Protein AF-A0A507BU50-F1 (afdb_monomer)

Organism: NCBI:txid1806994

pLDDT: mean 70.25, std 30.17, range [22.48, 98.94]

Foldseek 3Di:
DPFDALFDPVQLVVLLVLLLLQLDALEHEAEAAFDLVRVCVVLVVLPHDSDLVLSLVLLCLQLVFPQLLLSSLGSAYEYEPSLLQDDDPVRHRSLVSCVVSNHAYEYEQWLFWDADPPDPRATATDGLVCSLVVLLVSVVSRHQAYEYAHEWEDDVCPPPPVSLQRNLQVLLSNQSSNSNNRHAYANHDEYALADAFALVSLLVNLLSSLQSNVVNNVVSRYQQSSYEYAYAQRGHHPNHPDDDDLLRSLVSRQVSCVNRPDLSHAAYAYECRQAWLLSSLSNLLSNLVDPDDSYQYAHHYHCSLPVVLCVQPSSPPVSSNVSSVSNSLSSSSRSCSSNSRRDSPRPPPTRDGRHDPPDIRDNDPPDPPPPPPDDDDDDDDDDDDDDDDVVVVVVVVVVVVVVVPDPVVVVVVVVVVVVVPPDDDDDDDDDDDDDDDDDDDDDDDDDDDDDDDDDDDDDDDDDDDDDDDDDDDDDDDDDDDDDDDDDDDDDDDDDDDDDDDDDDDDDDDDDDDDDDDDDDDDDDDDDDDDDDDDDDDDDDDDDDDDDDDDDDDDDDDDDPLQQAFDWDDDPLQVVLQVVQCWDDLPFWTKHKHKTKTFLPDDPSLCPLLVVLVVVLVVPPDDDDDDDDDDDDDDDDDDDDDDDDDDDDDDDDDDDDDPAQQLGHSNDSSSSSVVSNVQSHVCHVPVPDRCSPPDSVQKHWDPACVVVLVVVLCVPPVSRPDPPPVVCVPSSVSVVVSVCVRANQVQWGKMWGHDDLVRDPVSDDFWPDKTWMWTARPVRSMIMIMIMIIGGPPDDDDPPSCVVVDDDDDDDDDDDDDDDDDDDPVVVVVPPDDDPDDDDDDD

Sequence (842 aa):
MPIPSAAPEKFKKELAETAKAIVAPGKGILAADESTGTIGKRFAPIKLENVEENRRAYRELLFTAGPGELPNYLGGVILFEETLFQKTESGKPFADLLREQGIIVGIKVDKGTVDLPGTDGETTTQGLDGLAERCAKYYAAGARFAKWRSVLKISNGCPSQLAMDENANVLARYAAICQQNGLVPIVEPEILMDGDHDLDRAVEATTSVLAACYKKLADHHIYLEGSLLKPNMVCPGQDCKIKYTPQDIAHATVTVLRRTVPAAVPGVTFLSGGQSEEEATLHLNAINTMPGRPWSLTFSYGRALQATVLKVWAGKKENVAAAQAALLVRAKANSEAQLGKYAGSAAGSGTESLYVKDYKSDHTPETCSPLTLQLPSKSESTTTFTTNQEHCLNNLAFLEKTVRKYPLAQRTLYNIKREEKSTIIQPALDLYSFPSDHSIRKPSVFFSSQPRHQKTLATSTTHFTTLHYPMQSSFNQQQQIPNTTLINQPQQPPKNPSRNIPNESSLTRTSPSRLKRGSLIFVYIQNLILFDTSSPSTYKLRPPPTNLTTTTTTTNTYHHIIAKMKYLEVDSLEELNTALSCVDTGDSRVFGRIEAYSCKNTYDDKKLKHRIESKFNGASQSPENEDEGGAVLGSSYNTSYGPTMDAAIATSVPSLVVGSPFGPLSQATSRKTLFYLLATLNAAFPDYDFTDVKPEYFNKIPAISFVTSKVNSLLFDNTGNDDNTFAKTVGNKIWTAIDEVVKTNECDIYSFNPDSDIEPDAEEGNLWSFYYFFFNRRLKRMIFFSCRAVSFLAPLQPGEDDMLVDDDMEFLDEEDSQVLPSSAAERFRFEYGEFSNMRVEV

Radius of gyration: 38.9 Å; Cα contacts (8 Å, |Δi|>4): 1110; chains: 1; bounding box: 124×115×110 Å

Nearest PDB structures (foldseek):
  7efs-assembly1_D  TM=9.856E-01  e=3.758E-43  Artemisia sieversiana
  1fba-assembly1_D  TM=9.767E-01  e=1.102E-42  Drosophila melanogaster
  4tr9-assembly1_B  TM=9.755E-01  e=4.309E-41  Plasmodium falciparum 3D7
  5ky6-assembly1_D  TM=9.871E-01  e=1.536E-40  Homo sapiens
  5ky6-assembly1_A  TM=9.864E-01  e=1.140E-39  Homo sapiens

InterPro domains:
  IPR000741 Fructose-bisphosphate aldolase, class-I [PF00274] (14-360)
  IPR000741 Fructose-bisphosphate aldolase, class-I [PTHR11627] (13-360)
  IPR013785 Aldolase-type TIM barrel [G3DSA:3.20.20.70] (1-360)
  IPR015257 Repressor of RNA polymerase III transcription Maf1 [PF09174] (591-786)
  IPR029768 Fructose-bisphosphate aldolase class-I active site [PS00158] (222-232)
  IPR038564 Repressor of RNA polymerase III transcription Maf1 superfamily [G3DSA:3.40.1000.50] (559-615)
  IPR038564 Repressor of RNA polymerase III transcription Maf1 superfamily [G3DSA:3.40.1000.50] (647-789)

Structure (mmCIF, N/CA/C/O backbone):
data_AF-A0A507BU50-F1
#
_entry.id   AF-A0A507BU50-F1
#
loop_
_atom_site.group_PDB
_atom_site.id
_atom_site.type_symbol
_atom_site.label_atom_id
_atom_site.label_alt_id
_atom_site.label_comp_id
_atom_site.label_asym_id
_atom_site.label_entity_id
_atom_site.label_seq_id
_atom_site.pdbx_PDB_ins_code
_atom_site.Cartn_x
_atom_site.Cartn_y
_atom_site.Cartn_z
_atom_site.occupancy
_atom_site.B_iso_or_equiv
_atom_site.auth_seq_id
_atom_site.auth_comp_id
_atom_site.auth_asym_id
_atom_site.auth_atom_id
_atom_site.pdbx_PDB_model_num
ATOM 1 N N . MET A 1 1 ? 3.000 -31.167 8.994 1.00 41.69 1 MET A N 1
ATOM 2 C CA . MET A 1 1 ? 2.619 -30.266 10.113 1.00 41.69 1 MET A CA 1
ATOM 3 C C . MET A 1 1 ? 1.518 -29.321 9.629 1.00 41.69 1 MET A C 1
ATOM 5 O O . MET A 1 1 ? 1.352 -29.245 8.415 1.00 41.69 1 MET A O 1
ATOM 9 N N . PRO A 1 2 ? 0.734 -28.645 10.495 1.00 54.56 2 PRO A N 1
ATOM 10 C CA . PRO A 1 2 ? -0.100 -27.530 10.038 1.00 54.56 2 PRO A CA 1
ATOM 11 C C . PRO A 1 2 ? 0.783 -26.440 9.414 1.00 54.56 2 PRO A C 1
ATOM 13 O O . PRO A 1 2 ? 1.901 -26.221 9.878 1.00 54.56 2 PRO A O 1
ATOM 16 N N . ILE A 1 3 ? 0.290 -25.778 8.366 1.00 62.66 3 ILE A N 1
ATOM 17 C CA . ILE A 1 3 ? 1.029 -24.710 7.677 1.00 62.66 3 ILE A CA 1
ATOM 18 C C . ILE A 1 3 ? 1.215 -23.525 8.651 1.00 62.66 3 ILE A C 1
ATOM 20 O O . ILE A 1 3 ? 0.234 -23.132 9.297 1.00 62.66 3 ILE A O 1
ATOM 24 N N . PRO A 1 4 ? 2.432 -22.958 8.785 1.00 74.88 4 PRO A N 1
ATOM 25 C CA . PRO A 1 4 ? 2.667 -21.754 9.578 1.00 74.88 4 PRO A CA 1
ATOM 26 C C . PRO A 1 4 ? 1.755 -20.589 9.169 1.00 74.88 4 PRO A C 1
ATOM 28 O O . PRO A 1 4 ? 1.396 -20.437 8.005 1.00 74.88 4 PRO A O 1
ATOM 31 N N . SER A 1 5 ? 1.363 -19.760 10.137 1.00 88.25 5 SER A N 1
ATOM 32 C CA . SER A 1 5 ? 0.435 -18.643 9.924 1.00 88.25 5 SER A CA 1
ATOM 33 C C . SER A 1 5 ? 0.723 -17.518 10.911 1.00 88.25 5 SER A C 1
ATOM 35 O O . SER A 1 5 ? 0.597 -17.715 12.120 1.00 88.25 5 SER A O 1
ATOM 37 N N . ALA A 1 6 ? 1.026 -16.322 10.406 1.00 86.75 6 ALA A N 1
ATOM 38 C CA . ALA A 1 6 ? 1.216 -15.117 11.210 1.00 86.75 6 ALA A CA 1
ATOM 39 C C . ALA A 1 6 ? -0.067 -14.683 11.944 1.00 86.75 6 ALA A C 1
ATOM 41 O O . ALA A 1 6 ? 0.007 -14.098 13.024 1.00 86.75 6 ALA A O 1
ATOM 42 N N . ALA A 1 7 ? -1.245 -15.000 11.390 1.00 93.56 7 ALA A N 1
ATOM 43 C CA . ALA A 1 7 ? -2.530 -14.801 12.051 1.00 93.56 7 ALA A CA 1
ATOM 44 C C . ALA A 1 7 ? -2.734 -15.818 13.196 1.00 93.56 7 ALA A C 1
ATOM 46 O O . ALA A 1 7 ? -2.814 -17.023 12.927 1.00 93.56 7 ALA A O 1
ATOM 47 N N . PRO A 1 8 ? -2.881 -15.374 14.462 1.00 93.38 8 PRO A N 1
ATOM 48 C CA . PRO A 1 8 ? -3.205 -16.252 15.581 1.00 93.38 8 PRO A CA 1
ATOM 49 C C . PRO A 1 8 ? -4.635 -16.785 15.456 1.00 93.38 8 PRO A C 1
ATOM 51 O O . PRO A 1 8 ? -5.530 -16.071 15.004 1.00 93.38 8 PRO A O 1
ATOM 54 N N . GLU A 1 9 ? -4.883 -18.004 15.939 1.00 93.94 9 GLU A N 1
ATOM 55 C CA . GLU A 1 9 ? -6.180 -18.686 15.778 1.00 93.94 9 GLU A CA 1
ATOM 56 C C . GLU A 1 9 ? -7.373 -17.865 16.303 1.00 93.94 9 GLU A C 1
ATOM 58 O O . GLU A 1 9 ? -8.416 -17.794 15.659 1.00 93.94 9 GLU A O 1
ATOM 63 N N . LYS A 1 10 ? -7.177 -17.136 17.414 1.00 95.75 10 LYS A N 1
ATOM 64 C CA . LYS A 1 10 ? -8.161 -16.199 17.990 1.00 95.75 10 LYS A CA 1
ATOM 65 C C . LYS A 1 10 ? -8.631 -15.088 17.036 1.00 95.75 10 LYS A C 1
ATOM 67 O O . LYS A 1 10 ? -9.694 -14.528 17.268 1.00 95.75 10 LYS A O 1
ATOM 72 N N . PHE A 1 11 ? -7.845 -14.751 16.011 1.00 97.50 11 PHE A N 1
ATOM 73 C CA . PHE A 1 11 ? -8.111 -13.651 15.082 1.00 97.50 11 PHE A CA 1
ATOM 74 C C . PHE A 1 11 ? -8.371 -14.105 13.642 1.00 97.50 11 PHE A C 1
ATOM 76 O O . PHE A 1 11 ? -9.056 -13.377 12.932 1.00 97.50 11 PHE A O 1
ATOM 83 N N . LYS A 1 12 ? -7.900 -15.283 13.192 1.00 95.38 12 LYS A N 1
ATOM 84 C CA . LYS A 1 12 ? -8.081 -15.759 11.797 1.00 95.38 12 LYS A CA 1
ATOM 85 C C . LYS A 1 12 ? -9.505 -15.568 11.268 1.00 95.38 12 LYS A C 1
ATOM 87 O O . LYS A 1 12 ? -9.694 -14.999 10.195 1.00 95.38 12 LYS A O 1
ATOM 92 N N . LYS A 1 13 ? -10.509 -15.993 12.044 1.00 97.88 13 LYS A N 1
ATOM 93 C CA . LYS A 1 13 ? -11.921 -15.851 11.666 1.00 97.88 13 LYS A CA 1
ATOM 94 C C . LYS A 1 13 ? -12.340 -14.379 11.531 1.00 97.88 13 LYS A C 1
ATOM 96 O O . LYS A 1 13 ? -12.888 -14.010 10.498 1.00 97.88 13 LYS A O 1
ATOM 101 N N . GLU A 1 14 ? -12.050 -13.546 12.533 1.00 98.50 14 GLU A N 1
ATOM 102 C CA . GLU A 1 14 ? -12.394 -12.114 12.526 1.00 98.50 14 GLU A CA 1
ATOM 103 C C . GLU A 1 14 ? -11.698 -11.369 11.379 1.00 98.50 14 GLU A C 1
ATOM 105 O O . GLU A 1 14 ? -12.329 -10.548 10.717 1.00 98.50 14 GLU A O 1
ATOM 110 N N . LEU A 1 15 ? -10.436 -11.700 11.082 1.00 98.81 15 LEU A N 1
ATOM 111 C CA . LEU A 1 15 ? -9.686 -11.160 9.946 1.00 98.81 15 LEU A CA 1
ATOM 112 C C . LEU A 1 15 ? -10.367 -11.510 8.613 1.00 98.81 15 LEU A C 1
ATOM 114 O O . LEU A 1 15 ? -10.605 -10.622 7.796 1.00 98.81 15 LEU A O 1
ATOM 118 N N . ALA A 1 16 ? -10.732 -12.779 8.401 1.00 98.62 16 ALA A N 1
ATOM 119 C CA . ALA A 1 16 ? -11.369 -13.217 7.159 1.00 98.62 16 ALA A CA 1
ATOM 120 C C . ALA A 1 16 ? -12.802 -12.684 6.984 1.00 98.62 16 ALA A C 1
ATOM 122 O O . ALA A 1 16 ? -13.206 -12.349 5.869 1.00 98.62 16 ALA A O 1
ATOM 123 N N . GLU A 1 17 ? -13.579 -12.580 8.065 1.00 98.75 17 GLU A N 1
ATOM 124 C CA . GLU A 1 17 ? -14.916 -11.975 8.041 1.00 98.75 17 GLU A CA 1
ATOM 125 C C . GLU A 1 17 ? -14.836 -10.457 7.809 1.00 98.75 17 GLU A C 1
ATOM 127 O O . GLU A 1 17 ? -15.566 -9.930 6.969 1.00 98.75 17 GLU A O 1
ATOM 132 N N . THR A 1 18 ? -13.886 -9.768 8.452 1.00 98.81 18 THR A N 1
ATOM 133 C CA . THR A 1 18 ? -13.615 -8.334 8.246 1.00 98.81 18 THR A CA 1
ATOM 134 C C . THR A 1 18 ? -13.203 -8.045 6.805 1.00 98.81 18 THR A C 1
ATOM 136 O O . THR A 1 18 ? -13.806 -7.190 6.157 1.00 98.81 18 THR A O 1
ATOM 139 N N . ALA A 1 19 ? -12.215 -8.768 6.268 1.00 98.88 19 ALA A N 1
ATOM 140 C CA . ALA A 1 19 ? -11.721 -8.553 4.909 1.00 98.88 19 ALA A CA 1
ATOM 141 C C . ALA A 1 19 ? -12.835 -8.741 3.863 1.00 98.88 19 ALA A C 1
ATOM 143 O O . ALA A 1 19 ? -12.996 -7.901 2.978 1.00 98.88 19 ALA A O 1
ATOM 144 N N . LYS A 1 20 ? -13.670 -9.781 4.014 1.00 98.75 20 LYS A N 1
ATOM 145 C CA . LYS A 1 20 ? -14.839 -10.035 3.149 1.00 98.75 20 LYS A CA 1
ATOM 146 C C . LYS A 1 20 ? -15.935 -8.975 3.293 1.00 98.75 20 LYS A C 1
ATOM 148 O O . LYS A 1 20 ? -16.545 -8.610 2.292 1.00 98.75 20 LYS A O 1
ATOM 153 N N . ALA A 1 21 ? -16.177 -8.459 4.499 1.00 98.75 21 ALA A N 1
ATOM 154 C CA . ALA A 1 21 ? -17.163 -7.405 4.735 1.00 98.75 21 ALA A CA 1
ATOM 155 C C . ALA A 1 21 ? -16.744 -6.046 4.137 1.00 98.75 21 ALA A C 1
ATOM 157 O O . ALA A 1 21 ? -17.597 -5.315 3.630 1.00 98.75 21 ALA A O 1
ATOM 158 N N . ILE A 1 22 ? -15.441 -5.735 4.131 1.00 98.81 22 ILE A N 1
ATOM 159 C CA . ILE A 1 22 ? -14.885 -4.533 3.488 1.00 98.81 22 ILE A CA 1
ATOM 160 C C . ILE A 1 22 ? -15.123 -4.552 1.967 1.00 98.81 22 ILE A C 1
ATOM 162 O O . ILE A 1 22 ? -15.505 -3.530 1.399 1.00 98.81 22 ILE A O 1
ATOM 166 N N . VAL A 1 23 ? -14.926 -5.703 1.310 1.00 98.69 23 VAL A N 1
ATOM 167 C CA . VAL A 1 23 ? -15.012 -5.852 -0.162 1.00 98.69 23 VAL A CA 1
ATOM 168 C C . VAL A 1 23 ? -16.329 -6.468 -0.655 1.00 98.69 23 VAL A C 1
ATOM 170 O O . VAL A 1 23 ? -16.388 -7.032 -1.752 1.00 98.69 23 VAL A O 1
ATOM 173 N N . ALA A 1 24 ? -17.387 -6.375 0.155 1.00 98.75 24 ALA A N 1
ATOM 174 C CA . ALA A 1 24 ? -18.714 -6.891 -0.171 1.00 98.75 24 ALA A CA 1
ATOM 175 C C . ALA A 1 24 ? -19.276 -6.292 -1.486 1.00 98.75 24 ALA A C 1
ATOM 177 O O . ALA A 1 24 ? -18.897 -5.180 -1.863 1.00 98.75 24 ALA A O 1
ATOM 178 N N . PRO A 1 25 ? -20.194 -6.979 -2.197 1.00 98.56 25 PRO A N 1
ATOM 179 C CA . PRO A 1 25 ? -20.742 -6.488 -3.463 1.00 98.56 25 PRO A CA 1
ATOM 180 C C . PRO A 1 25 ? -21.342 -5.080 -3.348 1.00 98.56 25 PRO A C 1
ATOM 182 O O . PRO A 1 25 ? -22.128 -4.804 -2.443 1.00 98.56 25 PRO A O 1
ATOM 185 N N . GLY A 1 26 ? -20.968 -4.196 -4.274 1.00 98.19 26 GLY A N 1
ATOM 186 C CA . GLY A 1 26 ? -21.324 -2.777 -4.262 1.00 98.19 26 GLY A CA 1
ATOM 187 C C . GLY A 1 26 ? -20.528 -1.915 -3.274 1.00 98.19 26 GLY A C 1
ATOM 188 O O . GLY A 1 26 ? -20.800 -0.720 -3.197 1.00 98.19 26 GLY A O 1
ATOM 189 N N . LYS A 1 27 ? -19.556 -2.460 -2.530 1.00 98.81 27 LYS A N 1
ATOM 190 C CA . LYS A 1 27 ? -18.804 -1.714 -1.510 1.00 98.81 27 LYS A CA 1
ATOM 191 C C . LYS A 1 27 ? -17.323 -1.546 -1.834 1.00 98.81 27 LYS A C 1
ATOM 193 O O . LYS A 1 27 ? -16.688 -2.435 -2.400 1.00 98.81 27 LYS A O 1
ATOM 198 N N . GLY A 1 28 ? -16.766 -0.415 -1.407 1.00 98.75 28 GLY A N 1
ATOM 199 C CA . GLY A 1 28 ? -15.327 -0.141 -1.384 1.00 98.75 28 GLY A CA 1
ATOM 200 C C . GLY A 1 28 ? -14.912 0.659 -0.149 1.00 98.75 28 GLY A C 1
ATOM 201 O O . GLY A 1 28 ? -15.609 0.657 0.869 1.00 98.75 28 GLY A O 1
ATOM 202 N N . ILE A 1 29 ? -13.766 1.335 -0.223 1.00 98.94 29 ILE A N 1
ATOM 203 C CA . ILE A 1 29 ? -13.154 2.054 0.901 1.00 98.94 29 ILE A CA 1
ATOM 204 C C . ILE A 1 29 ? -12.998 3.546 0.578 1.00 98.94 29 ILE A C 1
ATOM 206 O O . ILE A 1 29 ? -12.465 3.917 -0.471 1.00 98.94 29 ILE A O 1
ATOM 210 N N . LEU A 1 30 ? -13.387 4.403 1.526 1.00 98.88 30 LEU A N 1
ATOM 211 C CA . LEU A 1 30 ? -13.006 5.818 1.541 1.00 98.88 30 LEU A CA 1
ATOM 212 C C . LEU A 1 30 ? -11.657 5.968 2.257 1.00 98.88 30 LEU A C 1
ATOM 214 O O . LEU A 1 30 ? -11.545 5.708 3.455 1.00 98.88 30 LEU A O 1
ATOM 218 N N . ALA A 1 31 ? -10.625 6.392 1.535 1.00 98.75 31 ALA A N 1
ATOM 219 C CA . ALA A 1 31 ? -9.306 6.652 2.104 1.00 98.75 31 ALA A CA 1
ATOM 220 C C . ALA A 1 31 ? -9.234 8.104 2.601 1.00 98.75 31 ALA A C 1
ATOM 222 O O . ALA A 1 31 ? -8.973 9.014 1.819 1.00 98.75 31 ALA A O 1
ATOM 223 N N . ALA A 1 32 ? -9.520 8.312 3.890 1.00 98.50 32 ALA A N 1
ATOM 224 C CA . ALA A 1 32 ? -9.445 9.593 4.600 1.00 98.50 32 ALA A CA 1
ATOM 225 C C . ALA A 1 32 ? -8.215 9.640 5.538 1.00 98.50 32 ALA A C 1
ATOM 227 O O . ALA A 1 32 ? -8.230 10.273 6.596 1.00 98.50 32 ALA A O 1
ATOM 228 N N . ASP A 1 33 ? -7.140 8.945 5.152 1.00 98.25 33 ASP A N 1
ATOM 229 C CA . ASP A 1 33 ? -5.885 8.792 5.893 1.00 98.25 33 ASP A CA 1
ATOM 230 C C . ASP A 1 33 ? -4.822 9.844 5.534 1.00 98.25 33 ASP A C 1
ATOM 232 O O . ASP A 1 33 ? -3.616 9.625 5.693 1.00 98.25 33 ASP A O 1
ATOM 236 N N . GLU A 1 34 ? -5.252 11.012 5.048 1.00 97.44 34 GLU A N 1
ATOM 237 C CA . GLU A 1 34 ? -4.339 12.132 4.842 1.00 97.44 34 GLU A CA 1
ATOM 238 C C . GLU A 1 34 ? -3.770 12.608 6.185 1.00 97.44 34 GLU A C 1
ATOM 240 O O . GLU A 1 34 ? -4.509 13.064 7.059 1.00 97.44 34 GLU A O 1
ATOM 245 N N . SER A 1 35 ? -2.445 12.535 6.310 1.00 93.62 35 SER A N 1
ATOM 246 C CA . SER A 1 35 ? -1.678 13.137 7.402 1.00 93.62 35 SER A CA 1
ATOM 247 C C . SER A 1 35 ? -1.825 14.660 7.425 1.00 93.62 35 SER A C 1
ATOM 249 O O . SER A 1 35 ? -2.160 15.275 6.409 1.00 93.62 35 SER A O 1
ATOM 251 N N . THR A 1 36 ? -1.480 15.284 8.553 1.00 94.31 36 THR A N 1
ATOM 252 C CA . THR A 1 36 ? -1.549 16.738 8.772 1.00 94.31 36 THR A CA 1
ATOM 253 C C . THR A 1 36 ? -0.907 17.553 7.639 1.00 94.31 36 THR A C 1
ATOM 255 O O . THR A 1 36 ? -1.524 18.493 7.142 1.00 94.31 36 THR A O 1
ATOM 258 N N . GLY A 1 37 ? 0.273 17.164 7.137 1.00 92.50 37 GLY A N 1
ATOM 259 C CA . GLY A 1 37 ? 0.884 17.798 5.957 1.00 92.50 37 GLY A CA 1
ATOM 260 C C . GLY A 1 37 ? 0.115 17.545 4.649 1.00 92.50 37 GLY A C 1
ATOM 261 O O . GLY A 1 37 ? -0.131 18.469 3.870 1.00 92.50 37 GLY A O 1
ATOM 262 N N . THR A 1 38 ? -0.338 16.307 4.424 1.00 92.88 38 THR A N 1
ATOM 263 C CA . THR A 1 38 ? -1.058 15.905 3.201 1.00 92.88 38 THR A CA 1
ATOM 264 C C . THR A 1 38 ? -2.422 16.590 3.067 1.00 92.88 38 THR A C 1
ATOM 266 O O . THR A 1 38 ? -2.778 17.024 1.970 1.00 92.88 38 THR A O 1
ATOM 269 N N . ILE A 1 39 ? -3.189 16.728 4.155 1.00 96.81 39 ILE A N 1
ATOM 270 C CA . ILE A 1 39 ? -4.482 17.431 4.127 1.00 96.81 39 ILE A CA 1
ATOM 271 C C . ILE A 1 39 ? -4.294 18.949 3.987 1.00 96.81 39 ILE A C 1
ATOM 273 O O . ILE A 1 39 ? -5.048 19.585 3.255 1.00 96.81 39 ILE A O 1
ATOM 277 N N . GLY A 1 40 ? -3.215 19.517 4.543 1.00 95.88 40 GLY A N 1
ATOM 278 C CA . GLY A 1 40 ? -2.824 20.910 4.302 1.00 95.88 40 GLY A CA 1
ATOM 279 C C . GLY A 1 40 ? -2.631 21.228 2.814 1.00 95.88 40 GLY A C 1
ATOM 280 O O . GLY A 1 40 ? -3.166 22.223 2.321 1.00 95.88 40 GLY A O 1
ATOM 281 N N . LYS A 1 41 ? -1.976 20.331 2.058 1.00 94.81 41 LYS A N 1
ATOM 282 C CA . LYS A 1 41 ? -1.853 20.441 0.588 1.00 94.81 41 LYS A CA 1
ATOM 283 C C . LYS A 1 41 ? -3.208 20.428 -0.141 1.00 94.81 41 LYS A C 1
ATOM 285 O O . LYS A 1 41 ? -3.307 21.000 -1.221 1.00 94.81 41 LYS A O 1
ATOM 290 N N . ARG A 1 42 ? -4.254 19.816 0.434 1.00 94.00 42 ARG A N 1
ATOM 291 C CA . ARG A 1 42 ? -5.626 19.820 -0.118 1.00 94.00 42 ARG A CA 1
ATOM 292 C C . ARG A 1 42 ? -6.468 21.023 0.317 1.00 94.00 42 ARG A C 1
ATOM 294 O O . ARG A 1 42 ? -7.379 21.408 -0.409 1.00 94.00 42 ARG A O 1
ATOM 301 N N . PHE A 1 43 ? -6.170 21.624 1.466 1.00 97.81 43 PHE A N 1
ATOM 302 C CA . PHE A 1 43 ? -6.845 22.830 1.957 1.00 97.81 43 PHE A CA 1
ATOM 303 C C . PHE A 1 43 ? -6.304 24.121 1.316 1.00 97.81 43 PHE A C 1
ATOM 305 O O . PHE A 1 43 ? -7.068 25.062 1.097 1.00 97.81 43 PHE A O 1
ATOM 312 N N . ALA A 1 44 ? -5.024 24.160 0.926 1.00 96.12 44 ALA A N 1
ATOM 313 C CA . ALA A 1 44 ? -4.417 25.343 0.310 1.00 96.12 44 ALA A CA 1
ATOM 314 C C . ALA A 1 44 ? -5.117 25.839 -0.986 1.00 96.12 44 ALA A C 1
ATOM 316 O O . ALA A 1 44 ? -5.343 27.047 -1.087 1.00 96.12 44 ALA A O 1
ATOM 317 N N . PRO A 1 45 ? -5.548 24.985 -1.946 1.00 94.38 45 PRO A N 1
ATOM 318 C CA . PRO A 1 45 ? -6.285 25.433 -3.137 1.00 94.38 45 PRO A CA 1
ATOM 319 C C . PRO A 1 45 ? -7.633 26.103 -2.832 1.00 94.38 45 PRO A C 1
ATOM 321 O O . PRO A 1 45 ? -8.011 27.053 -3.516 1.00 94.38 45 PRO A O 1
ATOM 324 N N . ILE A 1 46 ? -8.334 25.654 -1.783 1.00 95.81 46 ILE A N 1
ATOM 325 C CA . ILE A 1 46 ? -9.582 26.276 -1.300 1.00 95.81 46 ILE A CA 1
ATOM 326 C C . ILE A 1 46 ? -9.336 27.417 -0.296 1.00 95.81 46 ILE A C 1
ATOM 328 O O . ILE A 1 46 ? -10.289 27.983 0.229 1.00 95.81 46 ILE A O 1
ATOM 332 N N . LYS A 1 47 ? -8.066 27.784 -0.059 1.00 96.31 47 LYS A N 1
ATOM 333 C CA . LYS A 1 47 ? -7.614 28.840 0.867 1.00 96.31 47 LYS A CA 1
ATOM 334 C C . LYS A 1 47 ? -8.071 28.636 2.319 1.00 96.31 47 LYS A C 1
ATOM 336 O O . LYS A 1 47 ? -8.254 29.607 3.050 1.00 96.31 47 LYS A O 1
ATOM 341 N N . LEU A 1 48 ? -8.238 27.380 2.733 1.00 96.62 48 LEU A N 1
ATOM 342 C CA . LEU A 1 48 ? -8.603 27.013 4.100 1.00 96.62 48 LEU A CA 1
ATOM 343 C C . LEU A 1 48 ? -7.347 26.788 4.955 1.00 96.62 48 LEU A C 1
ATOM 345 O O . LEU A 1 48 ? -6.361 26.213 4.493 1.00 96.62 48 LEU A O 1
ATOM 349 N N . GLU A 1 49 ? -7.379 27.231 6.210 1.00 97.19 49 GLU A N 1
ATOM 350 C CA . GLU A 1 49 ? -6.264 27.063 7.146 1.00 97.19 49 GLU A CA 1
ATOM 351 C C . GLU A 1 49 ? -6.179 25.620 7.675 1.00 97.19 49 GLU A C 1
ATOM 353 O O . GLU A 1 49 ? -7.194 25.003 8.003 1.00 97.19 49 GLU A O 1
ATOM 358 N N . ASN A 1 50 ? -4.968 25.075 7.806 1.00 98.00 50 ASN A N 1
ATOM 359 C CA . ASN A 1 50 ? -4.736 23.710 8.289 1.00 98.00 50 ASN A CA 1
ATOM 360 C C . ASN A 1 50 ? -4.687 23.614 9.828 1.00 98.00 50 ASN A C 1
ATOM 362 O O . ASN A 1 50 ? -3.705 23.149 10.411 1.00 98.00 50 ASN A O 1
ATOM 366 N N . VAL A 1 51 ? -5.760 24.049 10.486 1.00 97.88 51 VAL A N 1
ATOM 367 C CA . VAL A 1 51 ? -5.985 23.850 11.928 1.00 97.88 51 VAL A CA 1
ATOM 368 C C . VAL A 1 51 ? -6.783 22.573 12.194 1.00 97.88 51 VAL A C 1
ATOM 370 O O . VAL A 1 51 ? -7.503 22.089 11.318 1.00 97.88 51 VAL A O 1
ATOM 373 N N . GLU A 1 52 ? -6.668 22.036 13.412 1.00 97.81 52 GLU A N 1
ATOM 374 C CA . GLU A 1 52 ? -7.344 20.796 13.817 1.00 97.81 52 GLU A CA 1
ATOM 375 C C . GLU A 1 52 ? -8.860 20.864 13.592 1.00 97.81 52 GLU A C 1
ATOM 377 O O . GLU A 1 52 ? -9.422 19.959 12.985 1.00 97.81 52 GLU A O 1
ATOM 382 N N . GLU A 1 53 ? -9.513 21.969 13.968 1.00 97.94 53 GLU A N 1
ATOM 383 C CA . GLU A 1 53 ? -10.959 22.153 13.779 1.00 97.94 53 GLU A CA 1
ATOM 384 C C . GLU A 1 53 ? -11.387 22.026 12.307 1.00 97.94 53 GLU A C 1
ATOM 386 O O . GLU A 1 53 ? -12.407 21.409 12.015 1.00 97.94 53 GLU A O 1
ATOM 391 N N . ASN A 1 54 ? -10.585 22.521 11.359 1.00 98.38 54 ASN A N 1
ATOM 392 C CA . ASN A 1 54 ? -10.892 22.400 9.931 1.00 98.38 54 ASN A CA 1
ATOM 393 C C . ASN A 1 54 ? -10.687 20.965 9.421 1.00 98.38 54 ASN A C 1
ATOM 395 O O . ASN A 1 54 ? -11.451 20.506 8.569 1.00 98.38 54 ASN A O 1
ATOM 399 N N . ARG A 1 55 ? -9.700 20.230 9.959 1.00 98.62 55 ARG A N 1
ATOM 400 C CA . ARG A 1 55 ? -9.539 18.790 9.686 1.00 98.62 55 ARG A CA 1
ATOM 401 C C . ARG A 1 55 ? -10.731 18.014 10.246 1.00 98.62 55 ARG A C 1
ATOM 403 O O . ARG A 1 55 ? -11.412 17.324 9.492 1.00 98.62 55 ARG A O 1
ATOM 410 N N . ARG A 1 56 ? -11.042 18.208 11.527 1.00 98.62 56 ARG A N 1
ATOM 411 C CA . ARG A 1 56 ? -12.164 17.607 12.258 1.00 98.62 56 ARG A CA 1
ATOM 412 C C . ARG A 1 56 ? -13.508 17.856 11.559 1.00 98.62 56 ARG A C 1
ATOM 414 O O . ARG A 1 56 ? -14.234 16.903 11.290 1.00 98.62 56 ARG A O 1
ATOM 421 N N . ALA A 1 57 ? -13.809 19.101 11.186 1.00 98.56 57 ALA A N 1
ATOM 422 C CA . ALA A 1 57 ? -15.033 19.468 10.472 1.00 98.56 57 ALA A CA 1
ATOM 423 C C . ALA A 1 57 ? -15.113 18.845 9.067 1.00 98.56 57 ALA A C 1
ATOM 425 O O . ALA A 1 57 ? -16.183 18.397 8.656 1.00 98.56 57 ALA A O 1
ATOM 426 N N . TYR A 1 58 ? -13.991 18.748 8.341 1.00 98.81 58 TYR A N 1
ATOM 427 C CA . TYR A 1 58 ? -13.952 18.052 7.052 1.00 98.81 58 TYR A CA 1
ATOM 428 C C . TYR A 1 58 ? -14.200 16.541 7.197 1.00 98.81 58 TYR A C 1
ATOM 430 O O . TYR A 1 58 ? -14.932 15.950 6.403 1.00 98.81 58 TYR A O 1
ATOM 438 N N . ARG A 1 59 ? -13.646 15.904 8.236 1.00 98.69 59 ARG A N 1
ATOM 439 C CA . ARG A 1 59 ? -13.906 14.488 8.548 1.00 98.69 59 ARG A CA 1
ATOM 440 C C . ARG A 1 59 ? -15.360 14.255 8.960 1.00 98.69 59 ARG A C 1
ATOM 442 O O . ARG A 1 59 ? -15.981 13.321 8.464 1.00 98.69 59 ARG A O 1
ATOM 449 N N . GLU A 1 60 ? -15.936 15.134 9.778 1.00 98.62 60 GLU A N 1
ATOM 450 C CA . GLU A 1 60 ? -17.355 15.064 10.142 1.00 98.62 60 GLU A CA 1
ATOM 451 C C . GLU A 1 60 ? -18.270 15.211 8.921 1.00 98.62 60 GLU A C 1
ATOM 453 O O . GLU A 1 60 ? -19.195 14.415 8.767 1.00 98.62 60 GLU A O 1
ATOM 458 N N . LEU A 1 61 ? -17.978 16.147 8.009 1.00 98.50 61 LEU A N 1
ATOM 459 C CA . LEU A 1 61 ? -18.684 16.292 6.731 1.00 98.50 61 LEU A CA 1
ATOM 460 C C . LEU A 1 61 ? -18.701 14.968 5.959 1.00 98.50 61 LEU A C 1
ATOM 462 O O . LEU A 1 61 ? -19.775 14.526 5.551 1.00 98.50 61 LEU A O 1
ATOM 466 N N . LEU A 1 62 ? -17.540 14.319 5.799 1.00 98.62 62 LEU A N 1
ATOM 467 C CA . LEU A 1 62 ? -17.431 13.034 5.101 1.00 98.62 62 LEU A CA 1
ATOM 468 C C . LEU A 1 62 ? -18.221 11.917 5.804 1.00 98.62 62 LEU A C 1
ATOM 470 O O . LEU A 1 62 ? -18.909 11.154 5.135 1.00 98.62 62 LEU A O 1
ATOM 474 N N . PHE A 1 63 ? -18.136 11.808 7.134 1.00 98.38 63 PHE A N 1
ATOM 475 C CA . PHE A 1 63 ? -18.681 10.666 7.889 1.00 98.38 63 PHE A CA 1
ATOM 476 C C . PHE A 1 63 ? -20.148 10.833 8.320 1.00 98.38 63 PHE A C 1
ATOM 478 O O . PHE A 1 63 ? -20.737 9.896 8.861 1.00 98.38 63 PHE A O 1
ATOM 485 N N . THR A 1 64 ? -20.744 12.007 8.089 1.00 97.50 64 THR A N 1
ATOM 486 C CA . THR A 1 64 ? -22.175 12.291 8.327 1.00 97.50 64 THR A CA 1
ATOM 487 C C . THR A 1 64 ? -22.981 12.495 7.039 1.00 97.50 64 THR A C 1
ATOM 489 O O . THR A 1 64 ? -24.180 12.765 7.108 1.00 97.50 64 THR A O 1
ATOM 492 N N . ALA A 1 65 ? -22.359 12.351 5.860 1.00 97.12 65 ALA A N 1
ATOM 493 C CA . ALA A 1 65 ? -23.070 12.405 4.585 1.00 97.12 65 ALA A CA 1
ATOM 494 C C . ALA A 1 65 ? -24.128 11.293 4.505 1.00 97.12 65 ALA A C 1
ATOM 496 O O . ALA A 1 65 ? -23.856 10.169 4.910 1.00 97.12 65 ALA A O 1
ATOM 497 N N . GLY A 1 66 ? -25.316 11.606 3.974 1.00 90.50 66 GLY A N 1
ATOM 498 C CA . GLY A 1 66 ? -26.404 10.648 3.721 1.00 90.50 66 GLY A CA 1
ATOM 499 C C . GLY A 1 66 ? -26.608 9.613 4.835 1.00 90.50 66 GLY A C 1
ATOM 500 O O . GLY A 1 66 ? -26.209 8.461 4.650 1.00 90.50 66 GLY A O 1
ATOM 501 N N . PRO A 1 67 ? -27.204 9.979 5.987 1.00 87.69 67 PRO A N 1
ATOM 502 C CA . PRO A 1 67 ? -27.387 9.065 7.114 1.00 87.69 67 PRO A CA 1
ATOM 503 C C . PRO A 1 67 ? -28.113 7.769 6.714 1.00 87.69 67 PRO A C 1
ATOM 505 O O . PRO A 1 67 ? -29.279 7.791 6.328 1.00 87.69 67 PRO A O 1
ATOM 508 N N . GLY A 1 68 ? -27.409 6.635 6.801 1.00 89.56 68 GLY A N 1
ATOM 509 C CA . GLY A 1 68 ? -27.897 5.318 6.359 1.00 89.56 68 GLY A CA 1
ATOM 510 C C . GLY A 1 68 ? -27.704 5.009 4.864 1.00 89.56 68 GLY A C 1
ATOM 511 O O . GLY A 1 68 ? -27.921 3.873 4.450 1.00 89.56 68 GLY A O 1
ATOM 512 N N . GLU A 1 69 ? -27.247 5.972 4.059 1.00 95.19 69 GLU A N 1
ATOM 513 C CA . GLU A 1 69 ? -26.943 5.801 2.633 1.00 95.19 69 GLU A CA 1
ATOM 514 C C . GLU A 1 69 ? -25.478 5.390 2.394 1.00 95.19 69 GLU A C 1
ATOM 516 O O . GLU A 1 69 ? -25.240 4.394 1.709 1.00 95.19 69 GLU A O 1
ATOM 521 N N . LEU A 1 70 ? -24.502 6.071 3.021 1.00 95.00 70 LEU A N 1
ATOM 522 C CA . LEU A 1 70 ? -23.067 5.728 2.943 1.00 95.00 70 LEU A CA 1
ATOM 523 C C . LEU A 1 70 ? -22.730 4.232 3.122 1.00 95.00 70 LEU A C 1
ATOM 525 O O . LEU A 1 70 ? -21.956 3.719 2.307 1.00 95.00 70 LEU A O 1
ATOM 529 N N . PRO A 1 71 ? -23.266 3.492 4.119 1.00 96.69 71 PRO A N 1
ATOM 530 C CA . PRO A 1 71 ? -22.929 2.078 4.302 1.00 96.69 71 PRO A CA 1
ATOM 531 C C . PRO A 1 71 ? -23.409 1.157 3.173 1.00 96.69 71 PRO A C 1
ATOM 533 O O . PRO A 1 71 ? -23.005 -0.005 3.149 1.00 96.69 71 PRO A O 1
ATOM 536 N N . ASN A 1 72 ? -24.218 1.629 2.218 1.00 97.56 72 ASN A N 1
ATOM 537 C CA . ASN A 1 72 ? -24.524 0.866 1.002 1.00 97.56 72 ASN A CA 1
ATOM 538 C C . ASN A 1 72 ? -23.355 0.875 0.002 1.00 97.56 72 ASN A C 1
ATOM 540 O O . ASN A 1 72 ? -23.248 -0.040 -0.810 1.00 97.56 72 ASN A O 1
ATOM 544 N N . TYR A 1 73 ? -22.476 1.881 0.078 1.00 98.31 73 TYR A N 1
ATOM 545 C CA . TYR A 1 73 ? -21.368 2.112 -0.857 1.00 98.31 73 TYR A CA 1
ATOM 546 C C . TYR A 1 73 ? -19.988 1.902 -0.215 1.00 98.31 73 TYR A C 1
ATOM 548 O O . TYR A 1 73 ? -19.021 1.580 -0.904 1.00 98.31 73 TYR A O 1
ATOM 556 N N . LEU A 1 74 ? -19.879 2.070 1.106 1.00 98.56 74 LEU A N 1
ATOM 557 C CA . LEU A 1 74 ? -18.633 1.920 1.856 1.00 98.56 74 LEU A CA 1
ATOM 558 C C . LEU A 1 74 ? -18.671 0.684 2.760 1.00 98.56 74 LEU A C 1
ATOM 560 O O . LEU A 1 74 ? -19.548 0.538 3.611 1.00 98.56 74 LEU A O 1
ATOM 564 N N . GLY A 1 75 ? -17.691 -0.201 2.582 1.00 98.50 75 GLY A N 1
ATOM 565 C CA . GLY A 1 75 ? -17.389 -1.298 3.502 1.00 98.50 75 GLY A CA 1
ATOM 566 C C . GLY A 1 75 ? -16.448 -0.854 4.622 1.00 98.50 75 GLY A C 1
ATOM 567 O O . GLY A 1 75 ? -16.542 -1.360 5.738 1.00 98.50 75 GLY A O 1
ATOM 568 N N . GLY A 1 76 ? -15.599 0.147 4.363 1.00 98.75 76 GLY A N 1
ATOM 569 C CA . GLY A 1 76 ? -14.740 0.742 5.383 1.00 98.75 76 GLY A CA 1
ATOM 570 C C . GLY A 1 76 ? -14.257 2.162 5.080 1.00 98.75 76 GLY A C 1
ATOM 571 O O . GLY A 1 76 ? -14.407 2.672 3.968 1.00 98.75 76 GLY A O 1
ATO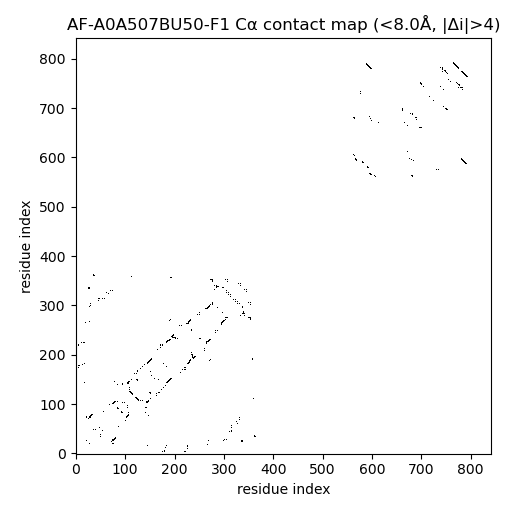M 572 N N . VAL A 1 77 ? -13.643 2.788 6.084 1.00 98.94 77 VAL A N 1
ATOM 573 C CA . VAL A 1 77 ? -12.958 4.088 5.981 1.00 98.94 77 VAL A CA 1
ATOM 574 C C . VAL A 1 77 ? -11.565 3.972 6.587 1.00 98.94 77 VAL A C 1
ATOM 576 O O . VAL A 1 77 ? -11.428 3.496 7.712 1.00 98.94 77 VAL A O 1
ATOM 579 N N . ILE A 1 78 ? -10.537 4.436 5.875 1.00 98.88 78 ILE A N 1
ATOM 580 C CA . ILE A 1 78 ? -9.183 4.566 6.434 1.00 98.88 78 ILE A CA 1
ATOM 581 C C . ILE A 1 78 ? -9.053 5.929 7.109 1.00 98.88 78 ILE A C 1
ATOM 583 O O . ILE A 1 78 ? -9.346 6.945 6.482 1.00 98.88 78 ILE A O 1
ATOM 587 N N . LEU A 1 79 ? -8.599 5.951 8.359 1.00 98.81 79 LEU A N 1
ATOM 588 C CA . LEU A 1 79 ? -8.345 7.158 9.141 1.00 98.81 79 LEU A CA 1
ATOM 589 C C . LEU A 1 79 ? -6.839 7.406 9.313 1.00 98.81 79 LEU A C 1
ATOM 591 O O . LEU A 1 79 ? -6.023 6.482 9.259 1.00 98.81 79 LEU A O 1
ATOM 595 N N . PHE A 1 80 ? -6.484 8.663 9.575 1.00 98.56 80 PHE A N 1
ATOM 596 C CA . PHE A 1 80 ? -5.208 9.039 10.191 1.00 98.56 80 PHE A CA 1
ATOM 597 C C . PHE A 1 80 ? -5.335 8.980 11.727 1.00 98.56 80 PHE A C 1
ATOM 599 O O . PHE A 1 80 ? -6.453 9.018 12.245 1.00 98.56 80 PHE A O 1
ATOM 606 N N . GLU A 1 81 ? -4.225 8.891 12.472 1.00 98.06 81 GLU A N 1
ATOM 607 C CA . GLU A 1 81 ? -4.276 8.701 13.935 1.00 98.06 81 GLU A CA 1
ATOM 608 C C . GLU A 1 81 ? -5.009 9.841 14.663 1.00 98.06 81 GLU A C 1
ATOM 610 O O . GLU A 1 81 ? -5.826 9.560 15.537 1.00 98.06 81 GLU A O 1
ATOM 615 N N . GLU A 1 82 ? -4.811 11.098 14.248 1.00 98.38 82 GLU A N 1
ATOM 616 C CA . GLU A 1 82 ? -5.581 12.247 14.754 1.00 98.38 82 GLU A CA 1
ATOM 617 C C . GLU A 1 82 ? -7.098 11.987 14.641 1.00 98.38 82 GLU A C 1
ATOM 619 O O . GLU A 1 82 ? -7.838 12.063 15.621 1.00 98.38 82 GLU A O 1
ATOM 624 N N . THR A 1 83 ? -7.560 11.579 13.455 1.00 98.56 83 THR A N 1
ATOM 625 C CA . THR A 1 83 ? -8.982 11.344 13.177 1.00 98.56 83 THR A CA 1
ATOM 626 C C . THR A 1 83 ? -9.551 10.122 13.910 1.00 98.56 83 THR A C 1
ATOM 628 O O . THR A 1 83 ? -10.735 10.114 14.235 1.00 98.56 83 THR A O 1
ATOM 631 N N . LEU A 1 84 ? -8.738 9.105 14.218 1.00 98.69 84 LEU A N 1
ATOM 632 C CA . LEU A 1 84 ? -9.185 7.935 14.988 1.00 98.69 84 LEU A CA 1
ATOM 633 C C . LEU A 1 84 ? -9.593 8.302 16.428 1.00 98.69 84 LEU A C 1
ATOM 635 O O . LEU A 1 84 ? -10.508 7.688 16.974 1.00 98.69 84 LEU A O 1
ATOM 639 N N . PHE A 1 85 ? -8.948 9.312 17.023 1.00 98.38 85 PHE A N 1
ATOM 640 C CA . PHE A 1 85 ? -9.222 9.773 18.392 1.00 98.38 85 PHE A CA 1
ATOM 641 C C . PHE A 1 85 ? -10.056 11.070 18.466 1.00 98.38 85 PHE A C 1
ATOM 643 O O . PHE A 1 85 ? -10.511 11.445 19.551 1.00 98.38 85 PHE A O 1
ATOM 650 N N . GLN A 1 86 ? -10.312 11.725 17.329 1.00 98.44 86 GLN A N 1
ATOM 651 C CA . GLN A 1 86 ? -11.206 12.882 17.206 1.00 98.44 86 GLN A CA 1
ATOM 652 C C . GLN A 1 86 ? -12.699 12.544 17.367 1.00 98.44 86 GLN A C 1
ATOM 654 O O . GLN A 1 86 ? -13.146 11.391 17.347 1.00 98.44 86 GLN A O 1
ATOM 659 N N . LYS A 1 87 ? -13.486 13.615 17.523 1.00 98.56 87 LYS A N 1
ATOM 660 C CA . LYS A 1 87 ? -14.929 13.600 17.770 1.00 98.56 87 LYS A CA 1
ATOM 661 C C . LYS A 1 87 ? -15.680 14.558 16.837 1.00 98.56 87 LYS A C 1
ATOM 663 O O . LYS A 1 87 ? -15.117 15.532 16.332 1.00 98.56 87 LYS A O 1
ATOM 668 N N . THR A 1 88 ? -16.972 14.301 16.665 1.00 98.00 88 THR A N 1
ATOM 669 C CA . THR A 1 88 ? -17.945 15.241 16.088 1.00 98.00 88 THR A CA 1
ATOM 670 C C . THR A 1 88 ? -18.052 16.530 16.911 1.00 98.00 88 THR A C 1
ATOM 672 O O . THR A 1 88 ? -17.658 16.563 18.079 1.00 98.00 88 THR A O 1
ATOM 675 N N . GLU A 1 89 ? -18.668 17.574 16.350 1.00 96.88 89 GLU A N 1
ATOM 676 C CA . GLU A 1 89 ? -19.013 18.813 17.072 1.00 96.88 89 GLU A CA 1
ATOM 677 C C . GLU A 1 89 ? -19.985 18.515 18.239 1.00 96.88 89 GLU A C 1
ATOM 679 O O . GLU A 1 89 ? -19.994 19.203 19.256 1.00 96.88 89 GLU A O 1
ATOM 684 N N . SER A 1 90 ? -20.730 17.405 18.144 1.00 95.81 90 SER A N 1
ATOM 685 C CA . SER A 1 90 ? -21.574 16.822 19.200 1.00 95.81 90 SER A CA 1
ATOM 686 C C . SER A 1 90 ? -20.849 15.894 20.198 1.00 95.81 90 SER A C 1
ATOM 688 O O . SER A 1 90 ? -21.496 15.297 21.057 1.00 95.81 90 SER A O 1
ATOM 690 N N . GLY A 1 91 ? -19.521 15.749 20.115 1.00 97.56 91 GLY A N 1
ATOM 691 C CA . GLY A 1 91 ? -18.700 15.009 21.085 1.00 97.56 91 GLY A CA 1
ATOM 692 C C . GLY A 1 91 ? -18.642 13.480 20.920 1.00 97.56 91 GLY A C 1
ATOM 693 O O . GLY A 1 91 ? -18.035 12.807 21.759 1.00 97.56 91 GLY A O 1
ATOM 694 N N . LYS A 1 92 ? -19.218 12.919 19.851 1.00 97.81 92 LYS A N 1
ATOM 695 C CA . LYS A 1 92 ? -19.194 11.480 19.538 1.00 97.81 92 LYS A CA 1
ATOM 696 C C . LYS A 1 92 ? -17.885 11.094 18.827 1.00 97.81 92 LYS A C 1
ATOM 698 O O . LYS A 1 92 ? -17.544 11.755 17.848 1.00 97.81 92 LYS A O 1
ATOM 703 N N . PRO A 1 93 ? -17.154 10.043 19.247 1.00 98.56 93 PRO A N 1
ATOM 704 C CA . PRO A 1 93 ? -15.953 9.590 18.539 1.00 98.56 93 PRO A CA 1
ATOM 705 C C . PRO A 1 93 ? -16.248 9.163 17.096 1.00 98.56 93 PRO A C 1
ATOM 707 O O . PRO A 1 93 ? -17.251 8.493 16.835 1.00 98.56 93 PRO A O 1
ATOM 710 N N . PHE A 1 94 ? -15.362 9.499 16.153 1.00 98.62 94 PHE A N 1
ATOM 711 C CA . PHE A 1 94 ? -15.565 9.125 14.745 1.00 98.62 94 PHE A CA 1
ATOM 712 C C . PHE A 1 94 ? -15.560 7.604 14.523 1.00 98.62 94 PHE A C 1
ATOM 714 O O . PHE A 1 94 ? -16.322 7.108 13.694 1.00 98.62 94 PHE A O 1
ATOM 721 N N . ALA A 1 95 ? -14.777 6.852 15.304 1.00 98.00 95 ALA A N 1
ATOM 722 C CA . ALA A 1 95 ? -14.782 5.390 15.258 1.00 98.00 95 ALA A CA 1
ATOM 723 C C . ALA A 1 95 ? -16.149 4.788 15.648 1.00 98.00 95 ALA A C 1
ATOM 725 O O . ALA A 1 95 ? -16.626 3.861 14.994 1.00 98.00 95 ALA A O 1
ATOM 726 N N . ASP A 1 96 ? -16.814 5.345 16.667 1.00 98.31 96 ASP A N 1
ATOM 727 C CA . ASP A 1 96 ? -18.157 4.919 17.081 1.00 98.31 96 ASP A CA 1
ATOM 728 C C . ASP A 1 96 ? -19.216 5.318 16.044 1.00 98.31 96 ASP A C 1
ATOM 730 O O . ASP A 1 96 ? -20.067 4.505 15.686 1.00 98.31 96 ASP A O 1
ATOM 734 N N . LEU A 1 97 ? -19.126 6.540 15.497 1.00 98.06 97 LEU A N 1
ATOM 735 C CA . LEU A 1 97 ? -20.012 7.028 14.433 1.00 98.06 97 LEU A CA 1
ATOM 736 C C . LEU A 1 97 ? -20.003 6.116 13.195 1.00 98.06 97 LEU A C 1
ATOM 738 O O . LEU A 1 97 ? -21.069 5.824 12.656 1.00 98.06 97 LEU A O 1
ATOM 742 N N . LEU A 1 98 ? -18.823 5.680 12.748 1.00 98.25 98 LEU A N 1
ATOM 743 C CA . LEU A 1 98 ? -18.676 4.790 11.593 1.00 98.25 98 LEU A CA 1
ATOM 744 C C . LEU A 1 98 ? -19.146 3.364 11.915 1.00 98.25 98 LEU A C 1
ATOM 746 O O . LEU A 1 98 ? -19.917 2.786 11.146 1.00 98.25 98 LEU A O 1
ATOM 750 N N . ARG A 1 99 ? -18.764 2.826 13.083 1.00 97.00 99 ARG A N 1
ATOM 751 C CA . ARG A 1 99 ? -19.166 1.480 13.523 1.00 97.00 99 ARG A CA 1
ATOM 752 C C . ARG A 1 99 ? -20.684 1.344 13.658 1.00 97.00 99 ARG A C 1
ATOM 754 O O . ARG A 1 99 ? -21.237 0.336 13.232 1.00 97.00 99 ARG A O 1
ATOM 761 N N . GLU A 1 100 ? -21.368 2.350 14.203 1.00 96.56 100 GLU A N 1
ATOM 762 C CA . GLU A 1 100 ? -22.835 2.358 14.316 1.00 96.56 100 GLU A CA 1
ATOM 763 C C . GLU A 1 100 ? -23.556 2.477 12.964 1.00 96.56 100 GLU A C 1
ATOM 765 O O . GLU A 1 100 ? -24.675 1.991 12.832 1.00 96.56 100 GLU A O 1
ATOM 770 N N . GLN A 1 101 ? -22.917 3.058 11.942 1.00 96.19 101 GLN A N 1
ATOM 771 C CA . GLN A 1 101 ? -23.419 3.013 10.562 1.00 96.19 101 GLN A CA 1
ATOM 772 C C . GLN A 1 101 ? -23.167 1.656 9.878 1.00 96.19 101 GLN A C 1
ATOM 774 O O . GLN A 1 101 ? -23.646 1.438 8.769 1.00 96.19 101 GLN A O 1
ATOM 779 N N . GLY A 1 102 ? -22.419 0.739 10.502 1.00 96.88 102 GLY A N 1
ATOM 780 C CA . GLY A 1 102 ? -21.997 -0.519 9.882 1.00 96.88 102 GLY A CA 1
ATOM 781 C C . GLY A 1 102 ? -20.831 -0.363 8.899 1.00 96.88 102 GLY A C 1
ATOM 782 O O . GLY A 1 102 ? -20.660 -1.210 8.022 1.00 96.88 102 GLY A O 1
ATOM 783 N N . ILE A 1 103 ? -20.040 0.709 9.028 1.00 98.50 103 ILE A N 1
ATOM 784 C CA . ILE A 1 103 ? -18.842 0.964 8.223 1.00 98.50 103 ILE A CA 1
ATOM 785 C C . ILE A 1 103 ? -17.604 0.621 9.058 1.00 98.50 103 ILE A C 1
ATOM 787 O O . ILE A 1 103 ? -17.447 1.088 10.187 1.00 98.50 103 ILE A O 1
ATOM 791 N N . ILE A 1 104 ? -16.715 -0.211 8.516 1.00 98.88 104 ILE A N 1
ATOM 792 C CA . ILE A 1 104 ? -15.557 -0.721 9.254 1.00 98.88 104 ILE A CA 1
ATOM 793 C C . ILE A 1 104 ? -14.478 0.369 9.358 1.00 98.88 104 ILE A C 1
ATOM 795 O O . ILE A 1 104 ? -14.139 1.034 8.377 1.00 98.88 104 ILE A O 1
ATOM 799 N N . VAL A 1 105 ? -13.918 0.551 10.553 1.00 98.88 105 VAL A N 1
ATOM 800 C CA . VAL A 1 105 ? -12.861 1.539 10.815 1.00 98.88 105 VAL A CA 1
ATOM 801 C C . VAL A 1 105 ? -11.492 0.940 10.497 1.00 98.88 105 VAL A C 1
ATOM 803 O O . VAL A 1 105 ? -11.156 -0.149 10.970 1.00 98.88 105 VAL A O 1
ATOM 806 N N . GLY A 1 106 ? -10.683 1.670 9.734 1.00 98.88 106 GLY A N 1
ATOM 807 C CA . GLY A 1 106 ? -9.289 1.344 9.461 1.00 98.88 106 GLY A CA 1
ATOM 808 C C . GLY A 1 106 ? -8.334 2.478 9.814 1.00 98.88 106 GLY A C 1
ATOM 809 O O . GLY A 1 106 ? -8.744 3.623 9.988 1.00 98.88 106 GLY A O 1
ATOM 810 N N . ILE A 1 107 ? -7.044 2.162 9.913 1.00 98.88 107 ILE A N 1
ATOM 811 C CA . ILE A 1 107 ? -6.003 3.093 10.371 1.00 98.88 107 ILE A CA 1
ATOM 812 C C . ILE A 1 107 ? -4.747 3.010 9.493 1.00 98.88 107 ILE A C 1
ATOM 814 O O . ILE A 1 107 ? -4.240 1.923 9.213 1.00 98.88 107 ILE A O 1
ATOM 818 N N . LYS A 1 108 ? -4.213 4.153 9.057 1.00 98.75 108 LYS A N 1
ATOM 819 C CA . LYS A 1 108 ? -2.870 4.225 8.464 1.00 98.75 108 LYS A CA 1
ATOM 820 C C . LYS A 1 108 ? -1.818 4.089 9.561 1.00 98.75 108 LYS A C 1
ATOM 822 O O . LYS A 1 108 ? -1.863 4.828 10.540 1.00 98.75 108 LYS A O 1
ATOM 827 N N . VAL A 1 109 ? -0.876 3.158 9.391 1.00 98.62 109 VAL A N 1
ATOM 828 C CA . VAL A 1 109 ? 0.136 2.837 10.421 1.00 98.62 109 VAL A CA 1
ATOM 829 C C . VAL A 1 109 ? 1.587 2.986 9.954 1.00 98.62 109 VAL A C 1
ATOM 831 O O . VAL A 1 109 ? 2.492 2.906 10.793 1.00 98.62 109 VAL A O 1
ATOM 834 N N . ASP A 1 110 ? 1.812 3.232 8.657 1.00 98.31 110 ASP A N 1
ATOM 835 C CA . ASP A 1 110 ? 3.113 3.662 8.131 1.00 98.31 110 ASP A CA 1
ATOM 836 C C . ASP A 1 110 ? 3.507 5.050 8.666 1.00 98.31 110 ASP A C 1
ATOM 838 O O . ASP A 1 110 ? 2.647 5.884 8.950 1.00 98.31 110 ASP A O 1
ATOM 842 N N . LYS A 1 111 ? 4.816 5.298 8.787 1.00 96.38 111 LYS A N 1
ATOM 843 C CA . LYS A 1 111 ? 5.414 6.604 9.126 1.00 96.38 111 LYS A CA 1
ATOM 844 C C . LYS A 1 111 ? 6.064 7.261 7.893 1.00 96.38 111 LYS A C 1
ATOM 846 O O . LYS A 1 111 ? 6.926 8.129 8.030 1.00 96.38 111 LYS A O 1
ATOM 851 N N . GLY A 1 112 ? 5.661 6.845 6.689 1.00 93.62 112 GLY A N 1
ATOM 852 C CA . GLY A 1 112 ? 6.084 7.432 5.417 1.00 93.62 112 GLY A CA 1
ATOM 853 C C . GLY A 1 112 ? 7.305 6.804 4.761 1.00 93.62 112 GLY A C 1
ATOM 854 O O . GLY A 1 112 ? 7.946 5.905 5.298 1.00 93.62 112 GLY A O 1
ATOM 855 N N . THR A 1 113 ? 7.608 7.306 3.568 1.00 95.88 113 THR A N 1
ATOM 856 C CA . THR A 1 113 ? 8.731 6.877 2.730 1.00 95.88 113 THR A CA 1
ATOM 857 C C . THR A 1 113 ? 10.047 7.528 3.145 1.00 95.88 113 THR A C 1
ATOM 859 O O . THR A 1 113 ? 10.070 8.731 3.409 1.00 95.88 113 THR A O 1
ATOM 862 N N . VAL A 1 114 ? 11.140 6.771 3.086 1.00 95.81 114 VAL A N 1
ATOM 863 C CA . VAL A 1 114 ? 12.525 7.262 3.171 1.00 95.81 114 VAL A CA 1
ATOM 864 C C . VAL A 1 114 ? 13.313 6.778 1.954 1.00 95.81 114 VAL A C 1
ATOM 866 O O . VAL A 1 114 ? 13.070 5.678 1.456 1.00 95.81 114 VAL A O 1
ATOM 869 N N . ASP A 1 115 ? 14.225 7.606 1.451 1.00 96.88 115 ASP A N 1
ATOM 870 C CA . ASP A 1 115 ? 14.973 7.316 0.223 1.00 96.88 115 ASP A CA 1
ATOM 871 C C . ASP A 1 115 ? 16.004 6.190 0.450 1.00 96.88 115 ASP A C 1
ATOM 873 O O . ASP A 1 115 ? 16.671 6.150 1.486 1.00 96.88 115 ASP A O 1
ATOM 877 N N . LEU A 1 116 ? 16.137 5.269 -0.510 1.00 93.44 116 LEU A N 1
ATOM 878 C CA . LEU A 1 116 ? 17.025 4.104 -0.433 1.00 93.44 116 LEU A CA 1
ATOM 879 C C . LEU A 1 116 ? 18.462 4.468 -0.858 1.00 93.44 116 LEU A C 1
ATOM 881 O O . LEU A 1 116 ? 18.682 4.799 -2.030 1.00 93.44 116 LEU A O 1
ATOM 885 N N . PRO A 1 117 ? 19.467 4.386 0.039 1.00 92.38 117 PRO A N 1
ATOM 886 C CA . PRO A 1 117 ? 20.845 4.739 -0.293 1.00 92.38 117 PRO A CA 1
ATOM 887 C C . PRO A 1 117 ? 21.415 3.868 -1.420 1.00 92.38 117 PRO A C 1
ATOM 889 O O . PRO A 1 117 ? 21.400 2.644 -1.334 1.00 92.38 117 PRO A O 1
ATOM 892 N N . GLY A 1 118 ? 21.950 4.508 -2.462 1.00 91.56 118 GLY A N 1
ATOM 893 C CA . GLY A 1 118 ? 22.499 3.828 -3.643 1.00 91.56 118 GLY A CA 1
ATOM 894 C C . GLY A 1 118 ? 21.502 3.609 -4.788 1.00 91.56 118 GLY A C 1
ATOM 895 O O . GLY A 1 118 ? 21.914 3.142 -5.845 1.00 91.56 118 GLY A O 1
ATOM 896 N N . THR A 1 119 ? 20.228 3.980 -4.618 1.00 94.94 119 THR A N 1
ATOM 897 C CA . THR A 1 119 ? 19.221 3.987 -5.698 1.00 94.94 119 THR A CA 1
ATOM 898 C C . THR A 1 119 ? 19.093 5.364 -6.358 1.00 94.94 119 THR A C 1
ATOM 900 O O . THR A 1 119 ? 19.510 6.381 -5.796 1.00 94.94 119 THR A O 1
ATOM 903 N N . ASP A 1 120 ? 18.451 5.421 -7.529 1.00 91.38 120 ASP A N 1
ATOM 904 C CA . ASP A 1 120 ? 18.045 6.671 -8.188 1.00 91.38 120 ASP A CA 1
ATOM 905 C C . ASP A 1 120 ? 16.788 7.276 -7.521 1.00 91.38 120 ASP A C 1
ATOM 907 O O . ASP A 1 120 ? 15.712 7.364 -8.111 1.00 91.38 120 ASP A O 1
ATOM 911 N N . GLY A 1 121 ? 16.886 7.645 -6.241 1.00 92.00 121 GLY A N 1
ATOM 912 C CA . GLY A 1 121 ? 15.782 8.272 -5.500 1.00 92.00 121 GLY A CA 1
ATOM 913 C C . GLY A 1 121 ? 14.548 7.380 -5.302 1.00 92.00 121 GLY A C 1
ATOM 914 O O . GLY A 1 121 ? 13.437 7.895 -5.153 1.00 92.00 121 GLY A O 1
ATOM 915 N N . GLU A 1 122 ? 14.726 6.057 -5.312 1.00 97.12 122 GLU A N 1
ATOM 916 C CA . GLU A 1 122 ? 13.693 5.101 -4.906 1.00 97.12 122 GLU A CA 1
ATOM 917 C C . GLU A 1 122 ? 13.538 5.108 -3.376 1.00 97.12 122 GLU A C 1
ATOM 919 O O . GLU A 1 122 ? 14.365 5.671 -2.658 1.00 97.12 122 GLU A O 1
ATOM 924 N N . THR A 1 123 ? 12.468 4.508 -2.848 1.00 97.75 123 THR A N 1
ATOM 925 C CA . THR A 1 123 ? 12.119 4.612 -1.420 1.00 97.75 123 THR A CA 1
ATOM 926 C C . THR A 1 123 ? 11.743 3.278 -0.794 1.00 97.75 123 THR A C 1
ATOM 928 O O . THR A 1 123 ? 11.035 2.499 -1.421 1.00 97.75 123 THR A O 1
ATOM 931 N N . THR A 1 124 ? 12.115 3.069 0.471 1.00 98.00 124 THR A N 1
ATOM 932 C CA . THR A 1 124 ? 11.430 2.135 1.386 1.00 98.00 124 THR A CA 1
ATOM 933 C C . THR A 1 124 ? 10.479 2.928 2.289 1.00 98.00 124 THR A C 1
ATOM 935 O O . THR A 1 124 ? 10.394 4.155 2.199 1.00 98.00 124 THR A O 1
ATOM 938 N N . THR A 1 125 ? 9.734 2.250 3.157 1.00 98.06 125 THR A N 1
ATOM 939 C CA . THR A 1 125 ? 8.745 2.850 4.058 1.00 98.06 125 THR A CA 1
ATOM 940 C C . THR A 1 125 ? 9.068 2.501 5.503 1.00 98.06 125 THR A C 1
ATOM 942 O O . THR A 1 125 ? 9.286 1.344 5.842 1.00 98.06 125 THR A O 1
ATOM 945 N N . GLN A 1 126 ? 9.091 3.504 6.377 1.00 96.69 126 GLN A N 1
ATOM 946 C CA . GLN A 1 126 ? 9.385 3.342 7.801 1.00 96.69 126 GLN A CA 1
ATOM 947 C C . GLN A 1 126 ? 8.107 3.180 8.637 1.00 96.69 126 GLN A C 1
ATOM 949 O O . GLN A 1 126 ? 7.030 3.642 8.261 1.00 96.69 126 GLN A O 1
ATOM 954 N N . GLY A 1 127 ? 8.229 2.583 9.829 1.00 97.56 127 GLY A N 1
ATOM 955 C CA . GLY A 1 127 ? 7.135 2.545 10.810 1.00 97.56 127 GLY A CA 1
ATOM 956 C C . GLY A 1 127 ? 6.998 1.281 11.657 1.00 97.56 127 GLY A C 1
ATOM 957 O O . GLY A 1 127 ? 6.184 1.299 12.583 1.00 97.56 127 GLY A O 1
ATOM 958 N N . LEU A 1 128 ? 7.768 0.221 11.384 1.00 98.38 128 LEU A N 1
ATOM 959 C CA . LEU A 1 128 ? 7.667 -1.061 12.097 1.00 98.38 128 LEU A CA 1
ATOM 960 C C . LEU A 1 128 ? 8.032 -0.936 13.588 1.00 98.38 128 LEU A C 1
ATOM 962 O O . LEU A 1 128 ? 7.465 -1.644 14.417 1.00 98.38 128 LEU A O 1
ATOM 966 N N . ASP A 1 129 ? 8.897 0.017 13.945 1.00 97.38 129 ASP A N 1
ATOM 967 C CA . ASP A 1 129 ? 9.266 0.298 15.335 1.00 97.38 129 ASP A CA 1
ATOM 968 C C . ASP A 1 129 ? 8.038 0.688 16.166 1.00 97.38 129 ASP A C 1
ATOM 970 O O . ASP A 1 129 ? 7.345 1.681 15.874 1.00 97.38 129 ASP A O 1
ATOM 974 N N . GLY A 1 130 ? 7.772 -0.112 17.201 1.00 97.75 130 GLY A N 1
ATOM 975 C CA . GLY A 1 130 ? 6.600 0.007 18.064 1.00 97.75 130 GLY A CA 1
ATOM 976 C C . GLY A 1 130 ? 5.270 -0.222 17.336 1.00 97.75 130 GLY A C 1
ATOM 977 O O . GLY A 1 130 ? 4.278 0.434 17.662 1.00 97.75 130 GLY A O 1
ATOM 978 N N . LEU A 1 131 ? 5.243 -1.002 16.245 1.00 98.75 131 LEU A N 1
ATOM 979 C CA . LEU A 1 131 ? 4.018 -1.220 15.466 1.00 98.75 131 LEU A CA 1
ATOM 980 C C . LEU A 1 131 ? 3.020 -2.127 16.194 1.00 98.75 131 LEU A C 1
ATOM 982 O O . LEU A 1 131 ? 1.830 -1.841 16.131 1.00 98.75 131 LEU A O 1
ATOM 986 N N . ALA A 1 132 ? 3.467 -3.161 16.911 1.00 98.31 132 ALA A N 1
ATOM 987 C CA . ALA A 1 132 ? 2.569 -4.089 17.605 1.00 98.31 132 ALA A CA 1
ATOM 988 C C . ALA A 1 132 ? 1.723 -3.372 18.672 1.00 98.31 132 ALA A C 1
ATOM 990 O O . ALA A 1 132 ? 0.501 -3.508 18.711 1.00 98.31 132 ALA A O 1
ATOM 991 N N . GLU A 1 133 ? 2.363 -2.519 19.470 1.00 98.25 133 GLU A N 1
ATOM 992 C CA . GLU A 1 133 ? 1.748 -1.698 20.511 1.00 98.25 133 GLU A CA 1
ATOM 993 C C . GLU A 1 133 ? 0.764 -0.684 19.912 1.00 98.25 133 GLU A C 1
ATOM 995 O O . GLU A 1 133 ? -0.327 -0.478 20.450 1.00 98.25 133 GLU A O 1
ATOM 1000 N N . ARG A 1 134 ? 1.112 -0.085 18.761 1.00 98.69 134 ARG A N 1
ATOM 1001 C CA . ARG A 1 134 ? 0.199 0.790 18.011 1.00 98.69 134 ARG A CA 1
ATOM 1002 C C . ARG A 1 134 ? -0.997 0.014 17.456 1.00 98.69 134 ARG A C 1
ATOM 1004 O O . ARG A 1 134 ? -2.126 0.446 17.659 1.00 98.69 134 ARG A O 1
ATOM 1011 N N . CYS A 1 135 ? -0.794 -1.149 16.839 1.00 98.81 135 CYS A N 1
ATOM 1012 C CA . CYS A 1 135 ? -1.880 -2.001 16.351 1.00 98.81 135 CYS A CA 1
ATOM 1013 C C . CYS A 1 135 ? -2.836 -2.413 17.482 1.00 98.81 135 CYS A C 1
ATOM 1015 O O . CYS A 1 135 ? -4.047 -2.272 17.320 1.00 98.81 135 CYS A O 1
ATOM 1017 N N . ALA A 1 136 ? -2.318 -2.821 18.645 1.00 98.44 136 ALA A N 1
ATOM 1018 C CA . ALA A 1 136 ? -3.131 -3.126 19.823 1.00 98.44 136 ALA A CA 1
ATOM 1019 C C . ALA A 1 136 ? -3.924 -1.899 20.325 1.00 98.44 136 ALA A C 1
ATOM 1021 O O . ALA A 1 136 ? -5.128 -2.005 20.578 1.00 98.44 136 ALA A O 1
ATOM 1022 N N . LYS A 1 137 ? -3.288 -0.717 20.397 1.00 98.62 137 LYS A N 1
ATOM 1023 C CA . LYS A 1 137 ? -3.945 0.566 20.720 1.00 98.62 137 LYS A CA 1
ATOM 1024 C C . LYS A 1 137 ? -5.087 0.877 19.743 1.00 98.62 137 LYS A C 1
ATOM 1026 O O . LYS A 1 137 ? -6.182 1.227 20.178 1.00 98.62 137 LYS A O 1
ATOM 1031 N N . TYR A 1 138 ? -4.858 0.746 18.436 1.00 98.81 138 TYR A N 1
ATOM 1032 C CA . TYR A 1 138 ? -5.863 1.062 17.418 1.00 98.81 138 TYR A CA 1
ATOM 1033 C C . TYR A 1 138 ? -7.006 0.038 17.377 1.00 98.81 138 TYR A C 1
ATOM 1035 O O . TYR A 1 138 ? -8.161 0.426 17.214 1.00 98.81 138 TYR A O 1
ATOM 1043 N N . TYR A 1 139 ? -6.715 -1.251 17.580 1.00 98.75 139 TYR A N 1
ATOM 1044 C CA . TYR A 1 139 ? -7.730 -2.303 17.688 1.00 98.75 139 TYR A CA 1
ATOM 1045 C C . TYR A 1 139 ? -8.674 -2.056 18.878 1.00 98.75 139 TYR A C 1
ATOM 1047 O O . TYR A 1 139 ? -9.898 -2.175 18.745 1.00 98.75 139 TYR A O 1
ATOM 1055 N N . ALA A 1 140 ? -8.118 -1.640 20.024 1.00 98.38 140 ALA A N 1
ATOM 1056 C CA . ALA A 1 140 ? -8.882 -1.221 21.200 1.00 98.38 140 ALA A CA 1
ATOM 1057 C C . ALA A 1 140 ? -9.682 0.078 20.962 1.00 98.38 140 ALA A C 1
ATOM 1059 O O . ALA A 1 140 ? -10.785 0.217 21.483 1.00 98.38 140 ALA A O 1
ATOM 1060 N N . ALA A 1 141 ? -9.176 0.988 20.122 1.00 98.19 141 ALA A N 1
ATOM 1061 C CA . ALA A 1 141 ? -9.895 2.176 19.647 1.00 98.19 141 ALA A CA 1
ATOM 1062 C C . ALA A 1 141 ? -10.968 1.878 18.572 1.00 98.19 141 ALA A C 1
ATOM 1064 O O . ALA A 1 141 ? -11.608 2.798 18.067 1.00 98.19 141 ALA A O 1
ATOM 1065 N N . GLY A 1 142 ? -11.183 0.606 18.216 1.00 98.12 142 GLY A N 1
ATOM 1066 C CA . GLY A 1 142 ? -12.242 0.166 17.304 1.00 98.12 142 GLY A CA 1
ATOM 1067 C C . GLY A 1 142 ? -11.822 -0.046 15.847 1.00 98.12 142 GLY A C 1
ATOM 1068 O O . GLY A 1 142 ? -12.671 -0.427 15.043 1.00 98.12 142 GLY A O 1
ATOM 1069 N N . ALA A 1 143 ? -10.546 0.140 15.491 1.00 98.81 143 ALA A N 1
ATOM 1070 C CA . ALA A 1 143 ? -10.056 -0.229 14.163 1.00 98.81 143 ALA A CA 1
ATOM 1071 C C . ALA A 1 143 ? -10.079 -1.758 13.963 1.00 98.81 143 ALA A C 1
ATOM 1073 O O . ALA A 1 143 ? -9.891 -2.527 14.909 1.00 98.81 143 ALA A O 1
ATOM 1074 N N . ARG A 1 144 ? -10.306 -2.209 12.725 1.00 98.88 144 ARG A N 1
ATOM 1075 C CA . ARG A 1 144 ? -10.281 -3.634 12.328 1.00 98.88 144 ARG A CA 1
ATOM 1076 C C . ARG A 1 144 ? -9.462 -3.933 11.080 1.00 98.88 144 ARG A C 1
ATOM 1078 O O . ARG A 1 144 ? -9.171 -5.091 10.795 1.00 98.88 144 ARG A O 1
ATOM 1085 N N . PHE A 1 145 ? -9.004 -2.901 10.384 1.00 98.94 145 PHE A N 1
ATOM 1086 C CA . PHE A 1 145 ? -7.985 -3.039 9.356 1.00 98.94 145 PHE A CA 1
ATOM 1087 C C . PHE A 1 145 ? -6.927 -1.943 9.482 1.00 98.94 145 PHE A C 1
ATOM 1089 O O . PHE A 1 145 ? -7.150 -0.897 10.091 1.00 98.94 145 PHE A O 1
ATOM 1096 N N . ALA A 1 146 ? -5.752 -2.200 8.929 1.00 98.94 146 ALA A N 1
ATOM 1097 C CA . ALA A 1 146 ? -4.645 -1.263 8.868 1.00 98.94 146 ALA A CA 1
ATOM 1098 C C . ALA A 1 146 ? -4.307 -0.955 7.407 1.00 98.94 146 ALA A C 1
ATOM 1100 O O . ALA A 1 146 ? -4.718 -1.680 6.503 1.00 98.94 146 ALA A O 1
ATOM 1101 N N . LYS A 1 147 ? -3.500 0.080 7.173 1.00 98.88 147 LYS A N 1
ATOM 1102 C CA . LYS A 1 147 ? -2.985 0.420 5.844 1.00 98.88 147 LYS A CA 1
ATOM 1103 C C . LYS A 1 147 ? -1.531 0.889 5.913 1.00 98.88 147 LYS A C 1
ATOM 1105 O O . LYS A 1 147 ? -1.182 1.656 6.815 1.00 98.88 147 LYS A O 1
ATOM 1110 N N . TRP A 1 148 ? -0.718 0.464 4.949 1.00 98.81 148 TRP A N 1
ATOM 1111 C CA . TRP A 1 148 ? 0.699 0.816 4.832 1.00 98.81 148 TRP A CA 1
ATOM 1112 C C . TRP A 1 148 ? 1.077 1.044 3.369 1.00 98.81 148 TRP A C 1
ATOM 1114 O O . TRP A 1 148 ? 1.014 0.104 2.579 1.00 98.81 148 TRP A O 1
ATOM 1124 N N . ARG A 1 149 ? 1.474 2.275 3.021 1.00 98.62 149 ARG A N 1
ATOM 1125 C CA . ARG A 1 149 ? 1.852 2.655 1.648 1.00 98.62 149 ARG A CA 1
ATOM 1126 C C . ARG A 1 149 ? 3.351 2.498 1.399 1.00 98.62 149 ARG A C 1
ATOM 1128 O O . ARG A 1 149 ? 4.121 3.332 1.864 1.00 98.62 149 ARG A O 1
ATOM 1135 N N . SER A 1 150 ? 3.723 1.523 0.579 1.00 98.31 150 SER A N 1
ATOM 1136 C CA . SER A 1 150 ? 5.013 1.483 -0.118 1.00 98.31 150 SER A CA 1
ATOM 1137 C C . SER A 1 150 ? 4.928 2.208 -1.462 1.00 98.31 150 SER A C 1
ATOM 1139 O O . SER A 1 150 ? 3.848 2.311 -2.044 1.00 98.31 150 SER A O 1
ATOM 1141 N N . VAL A 1 151 ? 6.057 2.733 -1.947 1.00 98.00 151 VAL A N 1
ATOM 1142 C CA . VAL A 1 151 ? 6.116 3.553 -3.170 1.00 98.00 151 VAL A CA 1
ATOM 1143 C C . VAL A 1 151 ? 7.292 3.126 -4.040 1.00 98.00 151 VAL A C 1
ATOM 1145 O O . VAL A 1 151 ? 8.434 3.103 -3.580 1.00 98.00 151 VAL A O 1
ATOM 1148 N N . LEU A 1 152 ? 6.998 2.828 -5.303 1.00 98.31 152 LEU A N 1
ATOM 1149 C CA . LEU A 1 152 ? 7.954 2.466 -6.347 1.00 98.31 152 LEU A CA 1
ATOM 1150 C C . LEU A 1 152 ? 7.716 3.342 -7.589 1.00 98.31 152 LEU A C 1
ATOM 1152 O O . LEU A 1 152 ? 6.654 3.949 -7.732 1.00 98.31 152 LEU A O 1
ATOM 1156 N N . LYS A 1 153 ? 8.688 3.419 -8.502 1.00 95.69 153 LYS A N 1
ATOM 1157 C CA . LYS A 1 153 ? 8.602 4.234 -9.727 1.00 95.69 153 LYS A CA 1
ATOM 1158 C C . LYS A 1 153 ? 8.987 3.427 -10.966 1.00 95.69 153 LYS A C 1
ATOM 1160 O O . LYS A 1 153 ? 9.787 2.500 -10.865 1.00 95.69 153 LYS A O 1
ATOM 1165 N N . ILE A 1 154 ? 8.483 3.827 -12.132 1.00 97.06 154 ILE A N 1
ATOM 1166 C CA . ILE A 1 154 ? 8.961 3.337 -13.430 1.00 97.06 154 ILE A CA 1
ATOM 1167 C C . ILE A 1 154 ? 9.851 4.414 -14.056 1.00 97.06 154 ILE A C 1
ATOM 1169 O O . ILE A 1 154 ? 9.412 5.528 -14.327 1.00 97.06 154 ILE A O 1
ATOM 1173 N N . SER A 1 155 ? 11.111 4.071 -14.300 1.00 92.31 155 SER A N 1
ATOM 1174 C CA . SER A 1 155 ? 12.068 4.875 -15.071 1.00 92.31 155 SER A CA 1
ATOM 1175 C C . SER A 1 155 ? 13.154 3.956 -15.633 1.00 92.31 155 SER A C 1
ATOM 1177 O O . SER A 1 155 ? 13.080 2.738 -15.463 1.00 92.31 155 SER A O 1
ATOM 1179 N N . ASN A 1 156 ? 14.176 4.503 -16.297 1.00 88.00 156 ASN A N 1
ATOM 1180 C CA . ASN A 1 156 ? 15.318 3.699 -16.736 1.00 88.00 156 ASN A CA 1
ATOM 1181 C C . ASN A 1 156 ? 15.951 2.970 -15.532 1.00 88.00 156 ASN A C 1
ATOM 1183 O O . ASN A 1 156 ? 16.333 3.624 -14.565 1.00 88.00 156 ASN A O 1
ATOM 1187 N N . GLY A 1 157 ? 16.014 1.637 -15.578 1.00 88.25 157 GLY A N 1
ATOM 1188 C CA . GLY A 1 157 ? 16.501 0.800 -14.473 1.00 88.25 157 GLY A CA 1
ATOM 1189 C C . GLY A 1 157 ? 15.586 0.685 -13.240 1.00 88.25 157 GLY A C 1
ATOM 1190 O O . GLY A 1 157 ? 16.003 0.064 -12.266 1.00 88.25 157 GLY A O 1
ATOM 1191 N N . CYS A 1 158 ? 14.365 1.242 -13.261 1.00 93.25 158 CYS A N 1
ATOM 1192 C CA . CYS A 1 158 ? 13.432 1.212 -12.124 1.00 93.25 158 CYS A CA 1
ATOM 1193 C C . CYS A 1 158 ? 12.081 0.536 -12.466 1.00 93.25 158 CYS A C 1
ATOM 1195 O O . CYS A 1 158 ? 11.608 0.655 -13.607 1.00 93.25 158 CYS A O 1
ATOM 1197 N N . PRO A 1 159 ? 11.421 -0.133 -11.497 1.00 96.94 159 PRO A N 1
ATOM 1198 C CA . PRO A 1 159 ? 11.868 -0.324 -10.112 1.00 96.94 159 PRO A CA 1
ATOM 1199 C C . PRO A 1 159 ? 13.071 -1.276 -10.023 1.00 96.94 159 PRO A C 1
ATOM 1201 O O . PRO A 1 159 ? 13.114 -2.281 -10.730 1.00 96.94 159 PRO A O 1
ATOM 1204 N N . SER A 1 160 ? 14.063 -0.949 -9.192 1.00 97.00 160 SER A N 1
ATOM 1205 C CA . SER A 1 160 ? 15.240 -1.807 -9.007 1.00 97.00 160 SER A CA 1
ATOM 1206 C C . SER A 1 160 ? 14.917 -3.021 -8.135 1.00 97.00 160 SER A C 1
ATOM 1208 O O . SER A 1 160 ? 13.992 -2.985 -7.321 1.00 97.00 160 SER A O 1
ATOM 1210 N N . GLN A 1 161 ? 15.713 -4.090 -8.250 1.00 95.81 161 GLN A N 1
ATOM 1211 C CA . GLN A 1 161 ? 15.534 -5.293 -7.429 1.00 95.81 161 GLN A CA 1
ATOM 1212 C C . GLN A 1 161 ? 15.562 -4.969 -5.926 1.00 95.81 161 GLN A C 1
ATOM 1214 O O . GLN A 1 161 ? 14.670 -5.390 -5.196 1.00 95.81 161 GLN A O 1
ATOM 1219 N N . LEU A 1 162 ? 16.504 -4.125 -5.483 1.00 96.44 162 LEU A N 1
ATOM 1220 C CA . LEU A 1 162 ? 16.587 -3.648 -4.097 1.00 96.44 162 LEU A CA 1
ATOM 1221 C C . LEU A 1 162 ? 15.300 -2.933 -3.655 1.00 96.44 162 LEU A C 1
ATOM 1223 O O . LEU A 1 162 ? 14.799 -3.192 -2.561 1.00 96.44 162 LEU A O 1
ATOM 1227 N N . ALA A 1 163 ? 14.747 -2.052 -4.495 1.00 97.81 163 ALA A N 1
ATOM 1228 C CA . ALA A 1 163 ? 13.507 -1.349 -4.180 1.00 97.81 163 ALA A CA 1
ATOM 1229 C C . ALA A 1 163 ? 12.286 -2.286 -4.160 1.00 97.81 163 ALA A C 1
ATOM 1231 O O . ALA A 1 163 ? 11.379 -2.072 -3.353 1.00 97.81 163 ALA A O 1
ATOM 1232 N N . MET A 1 164 ? 12.257 -3.329 -4.996 1.00 98.31 164 MET A N 1
ATOM 1233 C CA . MET A 1 164 ? 11.201 -4.347 -4.973 1.00 98.31 164 MET A CA 1
ATOM 1234 C C . MET A 1 164 ? 11.286 -5.231 -3.723 1.00 98.31 164 MET A C 1
ATOM 1236 O O . MET A 1 164 ? 10.298 -5.334 -2.996 1.00 98.31 164 MET A O 1
ATOM 1240 N N . ASP A 1 165 ? 12.451 -5.820 -3.438 1.00 96.94 165 ASP A N 1
ATOM 1241 C CA . ASP A 1 165 ? 12.650 -6.734 -2.306 1.00 96.94 165 ASP A CA 1
ATOM 1242 C C . ASP A 1 165 ? 12.389 -6.067 -0.955 1.00 96.94 165 ASP A C 1
ATOM 1244 O O . ASP A 1 165 ? 11.674 -6.627 -0.123 1.00 96.94 165 ASP A O 1
ATOM 1248 N N . GLU A 1 166 ? 12.924 -4.865 -0.731 1.00 98.19 166 GLU A N 1
ATOM 1249 C CA . GLU A 1 166 ? 12.775 -4.169 0.549 1.00 98.19 166 GLU A CA 1
ATOM 1250 C C . GLU A 1 166 ? 11.335 -3.671 0.766 1.00 98.19 166 GLU A C 1
ATOM 1252 O O . GLU A 1 166 ? 10.797 -3.826 1.863 1.00 98.19 166 GLU A O 1
ATOM 1257 N N . ASN A 1 167 ? 10.641 -3.173 -0.268 1.00 98.75 167 ASN A N 1
ATOM 1258 C CA . ASN A 1 167 ? 9.221 -2.830 -0.117 1.00 98.75 167 ASN A CA 1
ATOM 1259 C C . ASN A 1 167 ? 8.344 -4.074 0.091 1.00 98.75 167 ASN A C 1
ATOM 1261 O O . ASN A 1 167 ? 7.456 -4.052 0.944 1.00 98.75 167 ASN A O 1
ATOM 1265 N N . ALA A 1 168 ? 8.602 -5.173 -0.622 1.00 98.75 168 ALA A N 1
ATOM 1266 C CA . ALA A 1 168 ? 7.892 -6.434 -0.419 1.00 98.75 168 ALA A CA 1
ATOM 1267 C C . ALA A 1 168 ? 8.117 -6.993 1.001 1.00 98.75 168 ALA A C 1
ATOM 1269 O O . ALA A 1 168 ? 7.167 -7.398 1.673 1.00 98.75 168 ALA A O 1
ATOM 1270 N N . ASN A 1 169 ? 9.357 -6.952 1.496 1.00 98.69 169 ASN A N 1
ATOM 1271 C CA . ASN A 1 169 ? 9.734 -7.401 2.836 1.00 98.69 169 ASN A CA 1
ATOM 1272 C C . ASN A 1 169 ? 9.137 -6.515 3.944 1.00 98.69 169 ASN A C 1
ATOM 1274 O O . ASN A 1 169 ? 8.614 -7.029 4.937 1.00 98.69 169 ASN A O 1
ATOM 1278 N N . VAL A 1 170 ? 9.163 -5.185 3.790 1.00 98.62 170 VAL A N 1
ATOM 1279 C CA . VAL A 1 170 ? 8.601 -4.276 4.801 1.00 98.62 170 VAL A CA 1
ATOM 1280 C C . VAL A 1 170 ? 7.074 -4.373 4.862 1.00 98.62 170 VAL A C 1
ATOM 1282 O O . VAL A 1 170 ? 6.519 -4.399 5.962 1.00 98.62 170 VAL A O 1
ATOM 1285 N N . LEU A 1 171 ? 6.402 -4.540 3.712 1.00 98.94 171 LEU A N 1
ATOM 1286 C CA . LEU A 1 171 ? 4.968 -4.841 3.631 1.00 98.94 171 LEU A CA 1
ATOM 1287 C C . LEU A 1 171 ? 4.626 -6.181 4.297 1.00 98.94 171 LEU A C 1
ATOM 1289 O O . LEU A 1 171 ? 3.638 -6.265 5.025 1.00 98.94 171 LEU A O 1
ATOM 1293 N N . ALA A 1 172 ? 5.446 -7.215 4.100 1.00 98.81 172 ALA A N 1
ATOM 1294 C CA . ALA A 1 172 ? 5.235 -8.522 4.712 1.00 98.81 172 ALA A CA 1
ATOM 1295 C C . ALA A 1 172 ? 5.373 -8.481 6.247 1.00 98.81 172 ALA A C 1
ATOM 1297 O O . ALA A 1 172 ? 4.476 -8.943 6.959 1.00 98.81 172 ALA A O 1
ATOM 1298 N N . ARG A 1 173 ? 6.411 -7.815 6.779 1.00 98.75 173 ARG A N 1
ATOM 1299 C CA . ARG A 1 173 ? 6.558 -7.591 8.233 1.00 98.75 173 ARG A CA 1
ATOM 1300 C C . ARG A 1 173 ? 5.414 -6.760 8.820 1.00 98.75 173 ARG A C 1
ATOM 1302 O O . ARG A 1 173 ? 4.902 -7.090 9.890 1.00 98.75 173 ARG A O 1
ATOM 1309 N N . TYR A 1 174 ? 4.979 -5.712 8.118 1.00 98.88 174 TYR A N 1
ATOM 1310 C CA . TYR A 1 174 ? 3.795 -4.927 8.483 1.00 98.88 174 TYR A CA 1
ATOM 1311 C C . TYR A 1 174 ? 2.536 -5.810 8.569 1.00 98.88 174 TYR A C 1
ATOM 1313 O O . TYR A 1 174 ? 1.793 -5.735 9.554 1.00 98.88 174 TYR A O 1
ATOM 1321 N N . ALA A 1 175 ? 2.316 -6.671 7.570 1.00 98.88 175 ALA A N 1
ATOM 1322 C CA . ALA A 1 175 ? 1.155 -7.546 7.501 1.00 98.88 175 ALA A CA 1
ATOM 1323 C C . ALA A 1 175 ? 1.124 -8.558 8.658 1.00 98.88 175 ALA A C 1
ATOM 1325 O O . ALA A 1 175 ? 0.079 -8.716 9.296 1.00 98.88 175 ALA A O 1
ATOM 1326 N N . ALA A 1 176 ? 2.267 -9.171 8.985 1.00 98.69 176 ALA A N 1
ATOM 1327 C CA . ALA A 1 176 ? 2.380 -10.129 10.085 1.00 98.69 176 ALA A CA 1
ATOM 1328 C C . ALA A 1 176 ? 2.008 -9.486 11.429 1.00 98.69 176 ALA A C 1
ATOM 1330 O O . ALA A 1 176 ? 1.158 -10.002 12.158 1.00 98.69 176 ALA A O 1
ATOM 1331 N N . ILE A 1 177 ? 2.578 -8.313 11.727 1.00 98.81 177 ILE A N 1
ATOM 1332 C CA . ILE A 1 177 ? 2.323 -7.584 12.979 1.00 98.81 177 ILE A CA 1
ATOM 1333 C C . ILE A 1 177 ? 0.851 -7.145 13.079 1.00 98.81 177 ILE A C 1
ATOM 1335 O O . ILE A 1 177 ? 0.270 -7.183 14.167 1.00 98.81 177 ILE A O 1
ATOM 1339 N N . CYS A 1 178 ? 0.210 -6.782 11.964 1.00 98.88 178 CYS A N 1
ATOM 1340 C CA . CYS A 1 178 ? -1.219 -6.456 11.953 1.00 98.88 178 CYS A CA 1
ATOM 1341 C C . CYS A 1 178 ? -2.093 -7.677 12.270 1.00 98.88 178 CYS A C 1
ATOM 1343 O O . CYS A 1 178 ? -2.948 -7.594 13.155 1.00 98.88 178 CYS A O 1
ATOM 1345 N N . GLN A 1 179 ? -1.843 -8.824 11.630 1.00 98.75 179 GLN A N 1
ATOM 1346 C CA . GLN A 1 179 ? -2.620 -10.047 11.866 1.00 98.75 179 GLN A CA 1
ATOM 1347 C C . GLN A 1 179 ? -2.426 -10.604 13.287 1.00 98.75 179 GLN A C 1
ATOM 1349 O O . GLN A 1 179 ? -3.397 -11.036 13.913 1.00 98.75 179 GLN A O 1
ATOM 1354 N N . GLN A 1 180 ? -1.217 -10.501 13.853 1.00 98.19 180 GLN A N 1
ATOM 1355 C CA . GLN A 1 180 ? -0.937 -10.807 15.265 1.00 98.19 180 GLN A CA 1
ATOM 1356 C C . GLN A 1 180 ? -1.789 -9.984 16.249 1.00 98.19 180 GLN A C 1
ATOM 1358 O O . GLN A 1 180 ? -2.112 -10.465 17.340 1.00 98.19 180 GLN A O 1
ATOM 1363 N N . ASN A 1 181 ? -2.197 -8.776 15.846 1.00 98.50 181 ASN A N 1
ATOM 1364 C CA . ASN A 1 181 ? -2.950 -7.810 16.648 1.00 98.50 181 ASN A CA 1
ATOM 1365 C C . ASN A 1 181 ? -4.410 -7.611 16.181 1.00 98.50 181 ASN A C 1
ATOM 1367 O O . ASN A 1 181 ? -5.057 -6.656 16.603 1.00 98.50 181 ASN A O 1
ATOM 1371 N N . GLY A 1 182 ? -4.946 -8.511 15.347 1.00 98.38 182 GLY A N 1
ATOM 1372 C CA . GLY A 1 182 ? -6.367 -8.514 14.967 1.00 98.38 182 GLY A CA 1
ATOM 1373 C C . GLY A 1 182 ? -6.771 -7.450 13.940 1.00 98.38 182 GLY A C 1
ATOM 1374 O O . GLY A 1 182 ? -7.953 -7.137 13.819 1.00 98.38 182 GLY A O 1
ATOM 1375 N N . LEU A 1 183 ? -5.811 -6.886 13.200 1.00 98.94 183 LEU A N 1
ATOM 1376 C CA . LEU A 1 183 ? -6.065 -5.942 12.110 1.00 98.94 183 LEU A CA 1
ATOM 1377 C C . LEU A 1 183 ? -5.799 -6.607 10.754 1.00 98.94 183 LEU A C 1
ATOM 1379 O O . LEU A 1 183 ? -4.706 -7.118 10.518 1.00 98.94 183 LEU A O 1
ATOM 1383 N N . VAL A 1 184 ? -6.768 -6.548 9.838 1.00 98.94 184 VAL A N 1
ATOM 1384 C CA . VAL A 1 184 ? -6.573 -6.931 8.426 1.00 98.94 184 VAL A CA 1
ATOM 1385 C C . VAL A 1 184 ? -5.573 -5.962 7.783 1.00 98.94 184 VAL A C 1
ATOM 1387 O O . VAL A 1 184 ? -5.844 -4.761 7.769 1.00 98.94 184 VAL A O 1
ATOM 1390 N N . PRO A 1 185 ? -4.427 -6.409 7.245 1.00 98.94 185 PRO A N 1
ATOM 1391 C CA . PRO A 1 185 ? -3.512 -5.514 6.555 1.00 98.94 185 PRO A CA 1
ATOM 1392 C C . PRO A 1 185 ? -3.983 -5.227 5.125 1.00 98.94 185 PRO A C 1
ATOM 1394 O O . PRO A 1 185 ? -4.217 -6.154 4.346 1.00 98.94 185 PRO A O 1
ATOM 1397 N N . ILE A 1 186 ? -4.072 -3.942 4.770 1.00 98.94 186 ILE A N 1
ATOM 1398 C CA . ILE A 1 186 ? -4.106 -3.484 3.380 1.00 98.94 186 ILE A CA 1
ATOM 1399 C C . ILE A 1 186 ? -2.663 -3.273 2.918 1.00 98.94 186 ILE A C 1
ATOM 1401 O O . ILE A 1 186 ? -1.997 -2.314 3.318 1.00 98.94 186 ILE A O 1
ATOM 1405 N N . VAL A 1 187 ? -2.209 -4.178 2.057 1.00 98.94 187 VAL A N 1
ATOM 1406 C CA . VAL A 1 187 ? -0.891 -4.174 1.420 1.00 98.94 187 VAL A CA 1
ATOM 1407 C C . VAL A 1 187 ? -0.948 -3.224 0.217 1.00 98.94 187 VAL A C 1
ATOM 1409 O O . VAL A 1 187 ? -1.583 -3.550 -0.786 1.00 98.94 187 VAL A O 1
ATOM 1412 N N . GLU A 1 188 ? -0.338 -2.035 0.320 1.00 98.88 188 GLU A N 1
ATOM 1413 C CA . GLU A 1 188 ? -0.361 -0.980 -0.715 1.00 98.88 188 GLU A CA 1
ATOM 1414 C C . GLU A 1 188 ? 1.038 -0.776 -1.345 1.00 98.88 188 GLU A C 1
ATOM 1416 O O . GLU A 1 188 ? 1.770 0.120 -0.921 1.00 98.88 188 GLU A O 1
ATOM 1421 N N . PRO A 1 189 ? 1.446 -1.600 -2.335 1.00 98.56 189 PRO A N 1
ATOM 1422 C CA . PRO A 1 189 ? 2.622 -1.357 -3.166 1.00 98.56 189 PRO A CA 1
ATOM 1423 C C . PRO A 1 189 ? 2.226 -0.440 -4.333 1.00 98.56 189 PRO A C 1
ATOM 1425 O O . PRO A 1 189 ? 1.790 -0.904 -5.386 1.00 98.56 189 PRO A O 1
ATOM 1428 N N . GLU A 1 190 ? 2.318 0.876 -4.143 1.00 98.50 190 GLU A N 1
ATOM 1429 C CA . GLU A 1 190 ? 1.973 1.842 -5.189 1.00 98.50 190 GLU A CA 1
ATOM 1430 C C . GLU A 1 190 ? 3.140 2.031 -6.162 1.00 98.50 190 GLU A C 1
ATOM 1432 O O . GLU A 1 190 ? 4.161 2.621 -5.804 1.00 98.50 190 GLU A O 1
ATOM 1437 N N . ILE A 1 191 ? 2.970 1.593 -7.411 1.00 98.31 191 ILE A N 1
ATOM 1438 C CA . ILE A 1 191 ? 3.812 2.060 -8.513 1.00 98.31 191 ILE A CA 1
ATOM 1439 C C . ILE A 1 191 ? 3.266 3.409 -8.990 1.00 98.31 191 ILE A C 1
ATOM 1441 O O . ILE A 1 191 ? 2.088 3.537 -9.336 1.00 98.31 191 ILE A O 1
ATOM 1445 N N . LEU A 1 192 ? 4.127 4.425 -8.988 1.00 96.44 192 LEU A N 1
ATOM 1446 C CA . LEU A 1 192 ? 3.809 5.764 -9.469 1.00 96.44 192 LEU A CA 1
ATOM 1447 C C . LEU A 1 192 ? 3.622 5.786 -10.994 1.00 96.44 192 LEU A C 1
ATOM 1449 O O . LEU A 1 192 ? 4.393 5.188 -11.740 1.00 96.44 192 LEU A O 1
ATOM 1453 N N . MET A 1 193 ? 2.632 6.560 -11.442 1.00 93.94 193 MET A N 1
ATOM 1454 C CA . MET A 1 193 ? 2.320 6.816 -12.858 1.00 93.94 193 MET A CA 1
ATOM 1455 C C . MET A 1 193 ? 3.204 7.902 -13.497 1.00 93.94 193 MET A C 1
ATOM 1457 O O . MET A 1 193 ? 2.893 8.407 -14.570 1.00 93.94 193 MET A O 1
ATOM 1461 N N . ASP A 1 194 ? 4.275 8.310 -12.828 1.00 95.31 194 ASP A N 1
ATOM 1462 C CA . ASP A 1 194 ? 5.214 9.318 -13.308 1.00 95.31 194 ASP A CA 1
ATOM 1463 C C . ASP A 1 194 ? 6.028 8.805 -14.516 1.00 95.31 194 ASP A C 1
ATOM 1465 O O . ASP A 1 194 ? 6.427 7.641 -14.575 1.00 95.31 194 ASP A O 1
ATOM 1469 N N . GLY A 1 195 ? 6.302 9.691 -15.479 1.00 94.56 195 GLY A N 1
ATOM 1470 C CA . GLY A 1 195 ? 7.056 9.378 -16.700 1.00 94.56 195 GLY A CA 1
ATOM 1471 C C . GLY A 1 195 ? 6.185 9.106 -17.932 1.00 94.56 195 GLY A C 1
ATOM 1472 O O . GLY A 1 195 ? 4.966 9.275 -17.918 1.00 94.56 195 GLY A O 1
ATOM 1473 N N . ASP A 1 196 ? 6.835 8.720 -19.029 1.00 96.75 196 ASP A N 1
ATOM 1474 C CA . ASP A 1 196 ? 6.265 8.584 -20.378 1.00 96.75 196 ASP A CA 1
ATOM 1475 C C . ASP A 1 196 ? 6.089 7.130 -20.854 1.00 96.75 196 ASP A C 1
ATOM 1477 O O . ASP A 1 196 ? 5.678 6.899 -21.994 1.00 96.75 196 ASP A O 1
ATOM 1481 N N . HIS A 1 197 ? 6.353 6.169 -19.964 1.00 97.69 197 HIS A N 1
ATOM 1482 C CA . HIS A 1 197 ? 6.265 4.729 -20.203 1.00 97.69 197 HIS A CA 1
ATOM 1483 C C . HIS A 1 197 ? 4.891 4.284 -20.739 1.00 97.69 197 HIS A C 1
ATOM 1485 O O . HIS A 1 197 ? 3.852 4.860 -20.412 1.00 97.69 197 HIS A O 1
ATOM 1491 N N . ASP A 1 198 ? 4.882 3.247 -21.572 1.00 97.62 198 ASP A N 1
ATOM 1492 C CA . ASP A 1 198 ? 3.665 2.675 -22.151 1.00 97.62 198 ASP A CA 1
ATOM 1493 C C . ASP A 1 198 ? 2.966 1.669 -21.214 1.00 97.62 198 ASP A C 1
ATOM 1495 O O . ASP A 1 198 ? 3.378 1.437 -20.072 1.00 97.62 198 ASP A O 1
ATOM 1499 N N . LEU A 1 199 ? 1.852 1.101 -21.688 1.00 98.19 199 LEU A N 1
ATOM 1500 C CA . LEU A 1 199 ? 1.068 0.134 -20.920 1.00 98.19 199 LEU A CA 1
ATOM 1501 C C . LEU A 1 199 ? 1.795 -1.210 -20.739 1.00 98.19 199 LEU A C 1
ATOM 1503 O O . LEU A 1 199 ? 1.585 -1.864 -19.720 1.00 98.19 199 LEU A O 1
ATOM 1507 N N . ASP A 1 200 ? 2.665 -1.611 -21.669 1.00 97.62 200 ASP A N 1
ATOM 1508 C CA . ASP A 1 200 ? 3.370 -2.895 -21.601 1.00 97.62 200 ASP A CA 1
ATOM 1509 C C . ASP A 1 200 ? 4.499 -2.848 -20.560 1.00 97.62 200 ASP A C 1
ATOM 1511 O O . ASP A 1 200 ? 4.618 -3.759 -19.736 1.00 97.62 200 ASP A O 1
ATOM 1515 N N . ARG A 1 201 ? 5.241 -1.734 -20.472 1.00 97.69 201 ARG A N 1
ATOM 1516 C CA . ARG A 1 201 ? 6.188 -1.496 -19.369 1.00 97.69 201 ARG A CA 1
ATOM 1517 C C . ARG A 1 201 ? 5.481 -1.402 -18.010 1.00 97.69 201 ARG A C 1
ATOM 1519 O O . ARG A 1 201 ? 6.034 -1.845 -17.001 1.00 97.69 201 ARG A O 1
ATOM 1526 N N . ALA A 1 202 ? 4.257 -0.872 -17.964 1.00 98.12 202 ALA A N 1
ATOM 1527 C CA . ALA A 1 202 ? 3.443 -0.877 -16.747 1.00 98.12 202 ALA A CA 1
ATOM 1528 C C . ALA A 1 202 ? 2.956 -2.291 -16.366 1.00 98.12 202 ALA A C 1
ATOM 1530 O O . ALA A 1 202 ? 2.943 -2.632 -15.179 1.00 98.12 202 ALA A O 1
ATOM 1531 N N . VAL A 1 203 ? 2.601 -3.133 -17.348 1.00 98.62 203 VAL A N 1
ATOM 1532 C CA . VAL A 1 203 ? 2.291 -4.563 -17.154 1.00 98.62 203 VAL A CA 1
ATOM 1533 C C . VAL A 1 203 ? 3.498 -5.303 -16.586 1.00 98.62 203 VAL A C 1
ATOM 1535 O O . VAL A 1 203 ? 3.350 -6.022 -15.598 1.00 98.62 203 VAL A O 1
ATOM 1538 N N . GLU A 1 204 ? 4.683 -5.108 -17.166 1.00 98.19 204 GLU A N 1
ATOM 1539 C CA . GLU A 1 204 ? 5.940 -5.715 -16.719 1.00 98.19 204 GLU A CA 1
ATOM 1540 C C . GLU A 1 204 ? 6.246 -5.341 -15.259 1.00 98.19 204 GLU A C 1
ATOM 1542 O O . GLU A 1 204 ? 6.273 -6.211 -14.387 1.00 98.19 204 GLU A O 1
ATOM 1547 N N . ALA A 1 205 ? 6.374 -4.042 -14.964 1.00 98.31 205 ALA A N 1
ATOM 1548 C CA . ALA A 1 205 ? 6.728 -3.562 -13.631 1.00 98.31 205 ALA A CA 1
ATOM 1549 C C . ALA A 1 205 ? 5.698 -3.971 -12.562 1.00 98.31 205 ALA A C 1
ATOM 1551 O O . ALA A 1 205 ? 6.078 -4.399 -11.473 1.00 98.31 205 ALA A O 1
ATOM 1552 N N . THR A 1 206 ? 4.395 -3.906 -12.870 1.00 98.75 206 THR A N 1
ATOM 1553 C CA . THR A 1 206 ? 3.353 -4.336 -11.918 1.00 98.75 206 THR A CA 1
ATOM 1554 C C . THR A 1 206 ? 3.358 -5.856 -11.717 1.00 98.75 206 THR A C 1
ATOM 1556 O O . THR A 1 206 ? 3.066 -6.318 -10.616 1.00 98.75 206 THR A O 1
ATOM 1559 N N . THR A 1 207 ? 3.745 -6.644 -12.729 1.00 98.75 207 THR A N 1
ATOM 1560 C CA . THR A 1 207 ? 3.910 -8.100 -12.584 1.00 98.75 207 THR A CA 1
ATOM 1561 C C . THR A 1 207 ? 5.053 -8.422 -11.619 1.00 98.75 207 THR A C 1
ATOM 1563 O O . THR A 1 207 ? 4.829 -9.126 -10.634 1.00 98.75 207 THR A O 1
ATOM 1566 N N . SER A 1 208 ? 6.245 -7.858 -11.836 1.00 98.31 208 SER A N 1
ATOM 1567 C CA . SER A 1 208 ? 7.424 -8.122 -10.994 1.00 98.31 208 SER A CA 1
ATOM 1568 C C . SER A 1 208 ? 7.217 -7.681 -9.541 1.00 98.31 208 SER A C 1
ATOM 1570 O O . SER A 1 208 ? 7.490 -8.445 -8.615 1.00 98.31 208 SER A O 1
ATOM 1572 N N . VAL A 1 209 ? 6.649 -6.487 -9.324 1.00 98.81 209 VAL A N 1
ATOM 1573 C CA . VAL A 1 209 ? 6.375 -5.959 -7.976 1.00 98.81 209 VAL A CA 1
ATOM 1574 C C . VAL A 1 209 ? 5.354 -6.812 -7.225 1.00 98.81 209 VAL A C 1
ATOM 1576 O O . VAL A 1 209 ? 5.568 -7.114 -6.050 1.00 98.81 209 VAL A O 1
ATOM 1579 N N . LEU A 1 210 ? 4.254 -7.231 -7.866 1.00 98.88 210 LEU A N 1
ATOM 1580 C CA . LEU A 1 210 ? 3.249 -8.057 -7.191 1.00 98.88 210 LEU A CA 1
ATOM 1581 C C . LEU A 1 210 ? 3.737 -9.490 -6.946 1.00 98.88 210 LEU A C 1
ATOM 1583 O O . LEU A 1 210 ? 3.445 -10.033 -5.881 1.00 98.88 210 LEU A O 1
ATOM 1587 N N . ALA A 1 211 ? 4.526 -10.073 -7.854 1.00 98.69 211 ALA A N 1
ATOM 1588 C CA . ALA A 1 211 ? 5.170 -11.368 -7.629 1.00 98.69 211 ALA A CA 1
ATOM 1589 C C . ALA A 1 211 ? 6.119 -11.325 -6.415 1.00 98.69 211 ALA A C 1
ATOM 1591 O O . ALA A 1 211 ? 5.990 -12.147 -5.505 1.00 98.69 211 ALA A O 1
ATOM 1592 N N . ALA A 1 212 ? 6.995 -10.314 -6.340 1.00 98.50 212 ALA A N 1
ATOM 1593 C CA . ALA A 1 212 ? 7.876 -10.101 -5.191 1.00 98.50 212 ALA A CA 1
ATOM 1594 C C . ALA A 1 212 ? 7.080 -9.907 -3.887 1.00 98.50 212 ALA A C 1
ATOM 1596 O O . ALA A 1 212 ? 7.382 -10.544 -2.875 1.00 98.50 212 ALA A O 1
ATOM 1597 N N . CYS A 1 213 ? 6.012 -9.097 -3.915 1.00 98.69 213 CYS A N 1
ATOM 1598 C CA . CYS A 1 213 ? 5.124 -8.912 -2.765 1.00 98.69 213 CYS A CA 1
ATOM 1599 C C . CYS A 1 213 ? 4.514 -10.239 -2.294 1.00 98.69 213 CYS A C 1
ATOM 1601 O O . CYS A 1 213 ? 4.629 -10.564 -1.115 1.00 98.69 213 CYS A O 1
ATOM 1603 N N . TYR A 1 214 ? 3.898 -11.031 -3.178 1.00 98.75 214 TYR A N 1
ATOM 1604 C CA . TYR A 1 214 ? 3.257 -12.283 -2.764 1.00 98.75 214 TYR A CA 1
ATOM 1605 C C . TYR A 1 214 ? 4.246 -13.371 -2.336 1.00 98.75 214 TYR A C 1
ATOM 1607 O O . TYR A 1 214 ? 3.925 -14.112 -1.406 1.00 98.75 214 TYR A O 1
ATOM 1615 N N . LYS A 1 215 ? 5.467 -13.404 -2.892 1.00 98.44 215 LYS A N 1
ATOM 1616 C CA . LYS A 1 215 ? 6.556 -14.244 -2.370 1.00 98.44 215 LYS A CA 1
ATOM 1617 C C . LYS A 1 215 ? 6.897 -13.867 -0.925 1.00 98.44 215 LYS A C 1
ATOM 1619 O O . LYS A 1 215 ? 6.800 -14.722 -0.051 1.00 98.44 215 LYS A O 1
ATOM 1624 N N . LYS A 1 216 ? 7.180 -12.589 -0.628 1.00 98.19 216 LYS A N 1
ATOM 1625 C CA . LYS A 1 216 ? 7.481 -12.172 0.757 1.00 98.19 216 LYS A CA 1
ATOM 1626 C C . LYS A 1 216 ? 6.276 -12.334 1.700 1.00 98.19 216 LYS A C 1
ATOM 1628 O O . LYS A 1 216 ? 6.469 -12.654 2.868 1.00 98.19 216 LYS A O 1
ATOM 1633 N N . LEU A 1 217 ? 5.034 -12.176 1.229 1.00 98.56 217 LEU A N 1
ATOM 1634 C CA . LEU A 1 217 ? 3.838 -12.478 2.036 1.00 98.56 217 LEU A CA 1
ATOM 1635 C C . LEU A 1 217 ? 3.744 -13.974 2.397 1.00 98.56 217 LEU A C 1
ATOM 1637 O O . LEU A 1 217 ? 3.332 -14.293 3.510 1.00 98.56 217 LEU A O 1
ATOM 1641 N N . ALA A 1 218 ? 4.144 -14.890 1.509 1.00 97.94 218 ALA A N 1
ATOM 1642 C CA . ALA A 1 218 ? 4.238 -16.316 1.832 1.00 97.94 218 ALA A CA 1
ATOM 1643 C C . ALA A 1 218 ? 5.400 -16.610 2.805 1.00 97.94 218 ALA A C 1
ATOM 1645 O O . ALA A 1 218 ? 5.213 -17.332 3.788 1.00 97.94 218 ALA A O 1
ATOM 1646 N N . ASP A 1 219 ? 6.559 -15.981 2.586 1.00 96.69 219 ASP A N 1
ATOM 1647 C CA . ASP A 1 219 ? 7.759 -16.132 3.424 1.00 96.69 219 ASP A CA 1
ATOM 1648 C C . ASP A 1 219 ? 7.514 -15.682 4.876 1.00 96.69 219 ASP A C 1
ATOM 1650 O O . ASP A 1 219 ? 7.948 -16.344 5.812 1.00 96.69 219 ASP A O 1
ATOM 1654 N N . HIS A 1 220 ? 6.739 -14.608 5.084 1.00 98.06 220 HIS A N 1
ATOM 1655 C CA . HIS A 1 220 ? 6.292 -14.148 6.414 1.00 98.06 220 HIS A CA 1
ATOM 1656 C C . HIS A 1 220 ? 4.967 -14.791 6.875 1.00 98.06 220 HIS A C 1
ATOM 1658 O O . HIS A 1 220 ? 4.344 -14.328 7.832 1.00 98.06 220 HIS A O 1
ATOM 1664 N N . HIS A 1 221 ? 4.531 -15.864 6.210 1.00 97.38 221 HIS A N 1
ATOM 1665 C CA . HIS A 1 221 ? 3.393 -16.714 6.585 1.00 97.38 221 HIS A CA 1
ATOM 1666 C C . HIS A 1 221 ? 2.047 -15.969 6.708 1.00 97.38 221 HIS A C 1
ATOM 1668 O O . HIS A 1 221 ? 1.236 -16.257 7.595 1.00 97.38 221 HIS A O 1
ATOM 1674 N N . ILE A 1 222 ? 1.797 -14.977 5.852 1.00 98.56 222 ILE A N 1
ATOM 1675 C CA . ILE A 1 222 ? 0.593 -14.143 5.927 1.00 98.56 222 ILE A CA 1
ATOM 1676 C C . ILE A 1 222 ? -0.652 -14.940 5.536 1.00 98.56 222 ILE A C 1
ATOM 1678 O O . ILE A 1 222 ? -0.736 -15.521 4.456 1.00 98.56 222 ILE A O 1
ATOM 1682 N N . TYR A 1 223 ? -1.665 -14.903 6.402 1.00 98.31 223 TYR A N 1
ATOM 1683 C CA . TYR A 1 223 ? -2.960 -15.528 6.155 1.00 98.31 223 TYR A CA 1
ATOM 1684 C C . TYR A 1 223 ? -3.734 -14.704 5.114 1.00 98.31 223 TYR A C 1
ATOM 1686 O O . TYR A 1 223 ? -4.286 -13.649 5.438 1.00 98.31 223 TYR A O 1
ATOM 1694 N N . LEU A 1 224 ? -3.714 -15.134 3.849 1.00 98.69 224 LEU A N 1
ATOM 1695 C CA . LEU A 1 224 ? -4.165 -14.319 2.715 1.00 98.69 224 LEU A CA 1
ATOM 1696 C C . LEU A 1 224 ? -5.671 -14.034 2.736 1.00 98.69 224 LEU A C 1
ATOM 1698 O O . LEU A 1 224 ? -6.081 -12.932 2.384 1.00 98.69 224 LEU A O 1
ATOM 1702 N N . GLU A 1 225 ? -6.490 -14.965 3.225 1.00 98.62 225 GLU A N 1
ATOM 1703 C CA . GLU A 1 225 ? -7.932 -14.759 3.410 1.00 98.62 225 GLU A CA 1
ATOM 1704 C C . GLU A 1 225 ? -8.248 -13.661 4.441 1.00 98.62 225 GLU A C 1
ATOM 1706 O O . GLU A 1 225 ? -9.369 -13.156 4.475 1.00 98.62 225 GLU A O 1
ATOM 1711 N N . GLY A 1 226 ? -7.273 -13.299 5.282 1.00 98.56 226 GLY A N 1
ATOM 1712 C CA . GLY A 1 226 ? -7.330 -12.226 6.272 1.00 98.56 226 GLY A CA 1
ATOM 1713 C C . GLY A 1 226 ? -6.493 -10.994 5.908 1.00 98.56 226 GLY A C 1
ATOM 1714 O O . GLY A 1 226 ? -6.061 -10.284 6.818 1.00 98.56 226 GLY A O 1
ATOM 1715 N N . SER A 1 227 ? -6.214 -10.755 4.622 1.00 98.88 227 SER A N 1
ATOM 1716 C CA . SER A 1 227 ? -5.519 -9.566 4.097 1.00 98.88 227 SER A CA 1
ATOM 1717 C C . SER A 1 227 ? -6.285 -8.934 2.925 1.00 98.88 227 SER A C 1
ATOM 1719 O O . SER A 1 227 ? -7.285 -9.479 2.462 1.00 98.88 227 SER A O 1
ATOM 1721 N N . LEU A 1 228 ? -5.849 -7.763 2.451 1.00 98.94 228 LEU A N 1
ATOM 1722 C CA . LEU A 1 228 ? -6.355 -7.120 1.232 1.00 98.94 228 LEU A CA 1
ATOM 1723 C C . LEU A 1 228 ? -5.199 -6.483 0.449 1.00 98.94 228 LEU A C 1
ATOM 1725 O O . LEU A 1 228 ? -4.250 -5.968 1.041 1.00 98.94 228 LEU A O 1
ATOM 1729 N N . LEU A 1 229 ? -5.299 -6.463 -0.882 1.00 98.94 229 LEU A N 1
ATOM 1730 C CA . LEU A 1 229 ? -4.339 -5.770 -1.751 1.00 98.94 229 LEU A CA 1
ATOM 1731 C C . LEU A 1 229 ? -4.867 -4.379 -2.133 1.00 98.94 229 LEU A C 1
ATOM 1733 O O . LEU A 1 229 ? -6.062 -4.213 -2.384 1.00 98.94 229 LEU A O 1
ATOM 1737 N N . LYS A 1 230 ? -3.985 -3.385 -2.236 1.00 98.88 230 LYS A N 1
ATOM 1738 C CA . LYS A 1 230 ? -4.272 -2.043 -2.765 1.00 98.88 230 LYS A CA 1
ATOM 1739 C C . LYS A 1 230 ? -3.184 -1.639 -3.770 1.00 98.88 230 LYS A C 1
ATOM 1741 O O . LYS A 1 230 ? -2.281 -0.881 -3.432 1.00 98.88 230 LYS A O 1
ATOM 1746 N N . PRO A 1 231 ? -3.229 -2.171 -4.999 1.00 98.75 231 PRO A N 1
ATOM 1747 C CA . PRO A 1 231 ? -2.272 -1.832 -6.036 1.00 98.75 231 PRO A CA 1
ATOM 1748 C C . PRO A 1 231 ? -2.749 -0.590 -6.797 1.00 98.75 231 PRO A C 1
ATOM 1750 O O . PRO A 1 231 ? -3.931 -0.217 -6.744 1.00 98.75 231 PRO A O 1
ATOM 1753 N N . ASN A 1 232 ? -1.848 0.007 -7.573 1.00 98.31 232 ASN A N 1
ATOM 1754 C CA . ASN A 1 232 ? -2.241 0.825 -8.717 1.00 98.31 232 ASN A CA 1
ATOM 1755 C C . ASN A 1 232 ? -3.064 -0.008 -9.719 1.00 98.31 232 ASN A C 1
ATOM 1757 O O . ASN A 1 232 ? -2.939 -1.230 -9.805 1.00 98.31 232 ASN A O 1
ATOM 1761 N N . MET A 1 233 ? -3.902 0.665 -10.508 1.00 98.69 233 MET A N 1
ATOM 1762 C CA . MET A 1 233 ? -4.331 0.101 -11.790 1.00 98.69 233 MET A CA 1
ATOM 1763 C C . MET A 1 233 ? -3.127 0.074 -12.740 1.00 98.69 233 MET A C 1
ATOM 1765 O O . MET A 1 233 ? -2.195 0.870 -12.591 1.00 98.69 233 MET A O 1
ATOM 1769 N N . VAL A 1 234 ? -3.127 -0.843 -13.704 1.00 98.56 234 VAL A N 1
ATOM 1770 C CA . VAL A 1 234 ? -2.068 -0.915 -14.714 1.00 98.56 234 VAL A CA 1
ATOM 1771 C C . VAL A 1 234 ? -2.402 0.100 -15.800 1.00 98.56 234 VAL A C 1
ATOM 1773 O O . VAL A 1 234 ? -3.240 -0.151 -16.663 1.00 98.56 234 VAL A O 1
ATOM 1776 N N . CYS A 1 235 ? -1.780 1.271 -15.693 1.00 97.62 235 CYS A N 1
ATOM 1777 C CA . CYS A 1 235 ? -1.960 2.419 -16.575 1.00 97.62 235 CYS A CA 1
ATOM 1778 C C . CYS A 1 235 ? -0.622 2.805 -17.220 1.00 97.62 235 CYS A C 1
ATOM 1780 O O . CYS A 1 235 ? 0.415 2.578 -16.599 1.00 97.62 235 CYS A O 1
ATOM 1782 N N . PRO A 1 236 ? -0.625 3.419 -18.417 1.00 97.25 236 PRO A N 1
ATOM 1783 C CA . PRO A 1 236 ? 0.574 4.056 -18.955 1.00 97.25 236 PRO A CA 1
ATOM 1784 C C . PRO A 1 236 ? 0.997 5.245 -18.078 1.00 97.25 236 PRO A C 1
ATOM 1786 O O . PRO A 1 236 ? 0.198 5.784 -17.302 1.00 97.25 236 PRO A O 1
ATOM 1789 N N . GLY A 1 237 ? 2.226 5.710 -18.277 1.00 96.69 237 GLY A N 1
ATOM 1790 C CA . GLY A 1 237 ? 2.753 6.901 -17.628 1.00 96.69 237 GLY A CA 1
ATOM 1791 C C . GLY A 1 237 ? 1.971 8.162 -18.001 1.00 96.69 237 GLY A C 1
ATOM 1792 O O . GLY A 1 237 ? 1.434 8.295 -19.105 1.00 96.69 237 GLY A O 1
ATOM 1793 N N . GLN A 1 238 ? 1.917 9.120 -17.081 1.00 94.94 238 GLN A N 1
ATOM 1794 C CA . GLN A 1 238 ? 1.170 10.371 -17.210 1.00 94.94 238 GLN A CA 1
ATOM 1795 C C . GLN A 1 238 ? 1.603 11.205 -18.428 1.00 94.94 238 GLN A C 1
ATOM 1797 O O . GLN A 1 238 ? 0.773 11.891 -19.035 1.00 94.94 238 GLN A O 1
ATOM 1802 N N . ASP A 1 239 ? 2.881 11.127 -18.808 1.00 95.25 239 ASP A N 1
ATOM 1803 C CA . ASP A 1 239 ? 3.439 11.789 -19.986 1.00 95.25 239 ASP A CA 1
ATOM 1804 C C . ASP A 1 239 ? 3.357 10.926 -21.260 1.00 95.25 239 ASP A C 1
ATOM 1806 O O . ASP A 1 239 ? 3.761 11.390 -22.330 1.00 95.25 239 ASP A O 1
ATOM 1810 N N . CYS A 1 240 ? 2.817 9.704 -21.206 1.00 96.50 240 CYS A N 1
ATOM 1811 C CA . CYS A 1 240 ? 2.760 8.801 -22.355 1.00 96.50 240 CYS A CA 1
ATOM 1812 C C . CYS A 1 240 ? 1.922 9.384 -23.509 1.00 96.50 240 CYS A C 1
ATOM 1814 O O . CYS A 1 240 ? 0.830 9.944 -23.325 1.00 96.50 240 CYS A O 1
ATOM 1816 N N . LYS A 1 241 ? 2.443 9.259 -24.736 1.00 95.94 241 LYS A N 1
ATOM 1817 C CA . LYS A 1 241 ? 1.806 9.811 -25.946 1.00 95.94 241 LYS A CA 1
ATOM 1818 C C . LYS A 1 241 ? 0.769 8.862 -26.553 1.00 95.94 241 LYS A C 1
ATOM 1820 O O . LYS A 1 241 ? -0.178 9.339 -27.175 1.00 95.94 241 LYS A O 1
ATOM 1825 N N . ILE A 1 242 ? 0.909 7.554 -26.328 1.00 95.94 242 ILE A N 1
ATOM 1826 C CA . ILE A 1 242 ? -0.093 6.548 -26.702 1.00 95.94 242 ILE A CA 1
ATOM 1827 C C . ILE A 1 242 ? -1.338 6.751 -25.824 1.00 95.94 242 ILE A C 1
ATOM 1829 O O . ILE A 1 242 ? -1.237 7.166 -24.665 1.00 95.94 242 ILE A O 1
ATOM 1833 N N . LYS A 1 243 ? -2.528 6.512 -26.385 1.00 92.25 243 LYS A N 1
ATOM 1834 C CA . LYS A 1 243 ? -3.801 6.580 -25.660 1.00 92.25 243 LYS A CA 1
ATOM 1835 C C . LYS A 1 243 ? -4.489 5.226 -25.695 1.00 92.25 243 LYS A C 1
ATOM 1837 O O . LYS A 1 243 ? -4.579 4.602 -26.747 1.00 92.25 243 LYS A O 1
ATOM 1842 N N . TYR A 1 244 ? -4.950 4.817 -24.523 1.00 97.00 244 TYR A N 1
ATOM 1843 C CA . TYR A 1 244 ? -5.535 3.516 -24.234 1.00 97.00 244 TYR A CA 1
ATOM 1844 C C . TYR A 1 244 ? -6.970 3.719 -23.747 1.00 97.00 244 TYR A C 1
ATOM 1846 O O . TYR A 1 244 ? -7.288 4.738 -23.130 1.00 97.00 244 TYR A O 1
ATOM 1854 N N . THR A 1 245 ? -7.843 2.768 -24.047 1.00 97.44 245 THR A N 1
ATOM 1855 C CA . THR A 1 245 ? -9.242 2.769 -23.614 1.00 97.44 245 THR A CA 1
ATOM 1856 C C . THR A 1 245 ? -9.384 2.176 -22.208 1.00 97.44 245 THR A C 1
ATOM 1858 O O . THR A 1 245 ? -8.525 1.401 -21.778 1.00 97.44 245 THR A O 1
ATOM 1861 N N . PRO A 1 246 ? -10.500 2.433 -21.496 1.00 97.50 246 PRO A N 1
ATOM 1862 C CA . PRO A 1 246 ? -10.816 1.738 -20.248 1.00 97.50 246 PRO A CA 1
ATOM 1863 C C . PRO A 1 246 ? -10.754 0.208 -20.350 1.00 97.50 246 PRO A C 1
ATOM 1865 O O . PRO A 1 246 ? -10.432 -0.458 -19.369 1.00 97.50 246 PRO A O 1
ATOM 1868 N N . GLN A 1 247 ? -11.039 -0.354 -21.527 1.00 98.00 247 GLN A N 1
ATOM 1869 C CA . GLN A 1 247 ? -10.971 -1.787 -21.803 1.00 98.00 247 GLN A CA 1
ATOM 1870 C C . GLN A 1 247 ? -9.524 -2.297 -21.878 1.00 98.00 247 GLN A C 1
ATOM 1872 O O . GLN A 1 247 ? -9.254 -3.382 -21.369 1.00 98.00 247 GLN A O 1
ATOM 1877 N N . ASP A 1 248 ? -8.590 -1.513 -22.420 1.00 98.25 248 ASP A N 1
ATOM 1878 C CA . ASP A 1 248 ? -7.162 -1.864 -22.447 1.00 98.25 248 ASP A CA 1
ATOM 1879 C C . ASP A 1 248 ? -6.571 -1.840 -21.028 1.00 98.25 248 ASP A C 1
ATOM 1881 O O . ASP A 1 248 ? -5.929 -2.802 -20.602 1.00 98.25 248 ASP A O 1
ATOM 1885 N N . ILE A 1 249 ? -6.884 -0.791 -20.252 1.00 98.56 249 ILE A N 1
ATOM 1886 C CA . ILE A 1 249 ? -6.521 -0.673 -18.827 1.00 98.56 249 ILE A CA 1
ATOM 1887 C C . ILE A 1 249 ? -7.089 -1.849 -18.021 1.00 98.56 249 ILE A C 1
ATOM 1889 O O . ILE A 1 249 ? -6.394 -2.445 -17.192 1.00 98.56 249 ILE A O 1
ATOM 1893 N N . ALA A 1 250 ? -8.343 -2.230 -18.284 1.00 98.69 250 ALA A N 1
ATOM 1894 C CA . ALA A 1 250 ? -8.985 -3.374 -17.649 1.00 98.69 250 ALA A CA 1
ATOM 1895 C C . ALA A 1 250 ? -8.337 -4.709 -18.031 1.00 98.69 250 ALA A C 1
ATOM 1897 O O . ALA A 1 250 ? -8.124 -5.551 -17.157 1.00 98.69 250 ALA A O 1
ATOM 1898 N N . HIS A 1 251 ? -7.995 -4.897 -19.307 1.00 98.56 251 HIS A N 1
ATOM 1899 C CA . HIS A 1 251 ? -7.328 -6.100 -19.789 1.00 98.56 251 HIS A CA 1
ATOM 1900 C C . HIS A 1 251 ? -5.933 -6.250 -19.172 1.00 98.56 251 HIS A C 1
ATOM 1902 O O . HIS A 1 251 ? -5.627 -7.306 -18.613 1.00 98.56 251 HIS A O 1
ATOM 1908 N N . ALA A 1 252 ? -5.122 -5.188 -19.194 1.00 98.69 252 ALA A N 1
ATOM 1909 C CA . ALA A 1 252 ? -3.798 -5.154 -18.576 1.00 98.69 252 ALA A CA 1
ATOM 1910 C C . ALA A 1 252 ? -3.875 -5.432 -17.066 1.00 98.69 252 ALA A C 1
ATOM 1912 O O . ALA A 1 252 ? -3.242 -6.366 -16.571 1.00 98.69 252 ALA A O 1
ATOM 1913 N N . THR A 1 253 ? -4.727 -4.696 -16.345 1.00 98.81 253 THR A N 1
ATOM 1914 C CA . THR A 1 253 ? -4.877 -4.831 -14.888 1.00 98.81 253 THR A CA 1
ATOM 1915 C C . THR A 1 253 ? -5.344 -6.231 -14.484 1.00 98.81 253 THR A C 1
ATOM 1917 O O . THR A 1 253 ? -4.742 -6.858 -13.614 1.00 98.81 253 THR A O 1
ATOM 1920 N N . VAL A 1 254 ? -6.386 -6.772 -15.127 1.00 98.69 254 VAL A N 1
ATOM 1921 C CA . VAL A 1 254 ? -6.902 -8.111 -14.790 1.00 98.69 254 VAL A CA 1
ATOM 1922 C C . VAL A 1 254 ? -5.924 -9.217 -15.203 1.00 98.69 254 VAL A C 1
ATOM 1924 O O . VAL A 1 254 ? -5.826 -10.217 -14.494 1.00 98.69 254 VAL A O 1
ATOM 1927 N N . THR A 1 255 ? -5.154 -9.040 -16.282 1.00 98.31 255 THR A N 1
ATOM 1928 C CA . THR A 1 255 ? -4.096 -9.988 -16.676 1.00 98.31 255 THR A CA 1
ATOM 1929 C C . THR A 1 255 ? -2.966 -10.034 -15.649 1.00 98.31 255 THR A C 1
ATOM 1931 O O . THR A 1 255 ? -2.594 -11.125 -15.221 1.00 98.31 255 THR A O 1
ATOM 1934 N N . VAL A 1 256 ? -2.457 -8.881 -15.200 1.00 98.75 256 VAL A N 1
ATOM 1935 C CA . VAL A 1 256 ? -1.394 -8.829 -14.179 1.00 98.75 256 VAL A CA 1
ATOM 1936 C C . VAL A 1 256 ? -1.856 -9.459 -12.866 1.00 98.75 256 VAL A C 1
ATOM 1938 O O . VAL A 1 256 ? -1.151 -10.304 -12.315 1.00 98.75 256 VAL A O 1
ATOM 1941 N N . LEU A 1 257 ? -3.064 -9.130 -12.390 1.00 98.81 257 LEU A N 1
ATOM 1942 C CA . LEU A 1 257 ? -3.601 -9.726 -11.161 1.00 98.81 257 LEU A CA 1
ATOM 1943 C C . LEU A 1 257 ? -3.736 -11.253 -11.284 1.00 98.81 257 LEU A C 1
ATOM 1945 O O . LEU A 1 257 ? -3.355 -11.977 -10.371 1.00 98.81 257 LEU A O 1
ATOM 1949 N N . ARG A 1 258 ? -4.192 -11.762 -12.438 1.00 98.50 258 ARG A N 1
ATOM 1950 C CA . ARG A 1 258 ? -4.313 -13.210 -12.702 1.00 98.50 258 ARG A CA 1
ATOM 1951 C C . ARG A 1 258 ? -2.977 -13.944 -12.849 1.00 98.50 258 ARG A C 1
ATOM 1953 O O . ARG A 1 258 ? -2.978 -15.166 -12.758 1.00 98.50 258 ARG A O 1
ATOM 1960 N N . ARG A 1 259 ? -1.866 -13.226 -13.050 1.00 98.31 259 ARG A N 1
ATOM 1961 C CA . ARG A 1 259 ? -0.498 -13.775 -13.080 1.00 98.31 259 ARG A CA 1
ATOM 1962 C C . ARG A 1 259 ? 0.206 -13.767 -11.718 1.00 98.31 259 ARG A C 1
ATOM 1964 O O . ARG A 1 259 ? 1.224 -14.431 -11.588 1.00 98.31 259 ARG A O 1
ATOM 1971 N N . THR A 1 260 ? -0.280 -13.000 -10.736 1.00 98.69 260 THR A N 1
ATOM 1972 C CA . THR A 1 260 ? 0.505 -12.660 -9.527 1.00 98.69 260 THR A CA 1
ATOM 1973 C C . THR A 1 260 ? -0.231 -12.813 -8.199 1.00 98.69 260 THR A C 1
ATOM 1975 O O . THR A 1 260 ? 0.407 -13.060 -7.179 1.00 98.69 260 THR A O 1
ATOM 1978 N N . VAL A 1 261 ? -1.558 -12.667 -8.176 1.00 98.75 261 VAL A N 1
ATOM 1979 C CA . VAL A 1 261 ? -2.347 -12.702 -6.940 1.00 98.75 261 VAL A CA 1
ATOM 1980 C C . VAL A 1 261 ? -2.863 -14.126 -6.693 1.00 98.75 261 VAL A C 1
ATOM 1982 O O . VAL A 1 261 ? -3.446 -14.724 -7.597 1.00 98.75 261 VAL A O 1
ATOM 1985 N N . PRO A 1 262 ? -2.727 -14.689 -5.478 1.00 98.62 262 PRO A N 1
ATOM 1986 C CA . PRO A 1 262 ? -3.370 -15.952 -5.120 1.00 98.62 262 PRO A CA 1
ATOM 1987 C C . PRO A 1 262 ? -4.886 -15.805 -4.916 1.00 98.62 262 PRO A C 1
ATOM 1989 O O . PRO A 1 262 ? -5.370 -14.836 -4.325 1.00 98.62 262 PRO A O 1
ATOM 1992 N N . ALA A 1 263 ? -5.659 -16.813 -5.327 1.00 98.50 263 ALA A N 1
ATOM 1993 C CA . ALA A 1 263 ? -7.126 -16.816 -5.221 1.00 98.50 263 ALA A CA 1
ATOM 1994 C C . ALA A 1 263 ? -7.679 -16.818 -3.773 1.00 98.50 263 ALA A C 1
ATOM 1996 O O . ALA A 1 263 ? -8.878 -16.634 -3.586 1.00 98.50 263 ALA A O 1
ATOM 1997 N N . ALA A 1 264 ? -6.828 -17.012 -2.759 1.00 98.44 264 ALA A N 1
ATOM 1998 C CA . ALA A 1 264 ? -7.200 -16.953 -1.341 1.00 98.44 264 ALA A CA 1
ATOM 1999 C C . ALA A 1 264 ? -7.486 -15.522 -0.838 1.00 98.44 264 ALA A C 1
ATOM 2001 O O . ALA A 1 264 ? -8.248 -15.336 0.109 1.00 98.44 264 ALA A O 1
ATOM 2002 N N . VAL A 1 265 ? -6.906 -14.499 -1.476 1.00 98.81 265 VAL A N 1
ATOM 2003 C CA . VAL A 1 265 ? -7.161 -13.091 -1.129 1.00 98.81 265 VAL A CA 1
ATOM 2004 C C . VAL A 1 265 ? -8.662 -12.781 -1.324 1.00 98.81 265 VAL A C 1
ATOM 2006 O O . VAL A 1 265 ? -9.213 -13.148 -2.358 1.00 98.81 265 VAL A O 1
ATOM 2009 N N . PRO A 1 266 ? -9.372 -12.097 -0.405 1.00 98.62 266 PRO A N 1
ATOM 2010 C CA . PRO A 1 266 ? -10.799 -11.798 -0.584 1.00 98.62 266 PRO A CA 1
ATOM 2011 C C . PRO A 1 266 ? -11.078 -10.723 -1.642 1.00 98.62 266 PRO A C 1
ATOM 2013 O O . PRO A 1 266 ? -12.101 -10.762 -2.330 1.00 98.62 266 PRO A O 1
ATOM 2016 N N . GLY A 1 267 ? -10.182 -9.742 -1.774 1.00 98.69 267 GLY A N 1
ATOM 2017 C CA . GLY A 1 267 ? -10.372 -8.643 -2.709 1.00 98.69 267 GLY A CA 1
ATOM 2018 C C . GLY A 1 267 ? -9.163 -7.738 -2.915 1.00 98.69 267 GLY A C 1
ATOM 2019 O O . GLY A 1 267 ? -8.230 -7.682 -2.113 1.00 98.69 267 GLY A O 1
ATOM 2020 N N . VAL A 1 268 ? -9.235 -7.004 -4.020 1.00 98.94 268 VAL A N 1
ATOM 2021 C CA . VAL A 1 268 ? -8.282 -5.983 -4.452 1.00 98.94 268 VAL A CA 1
ATOM 2022 C C . VAL A 1 268 ? -9.007 -4.641 -4.410 1.00 98.94 268 VAL A C 1
ATOM 2024 O O . VAL A 1 268 ? -10.088 -4.491 -4.976 1.00 98.94 268 VAL A O 1
ATOM 2027 N N . THR A 1 269 ? -8.429 -3.674 -3.709 1.00 98.81 269 THR A N 1
ATOM 2028 C CA . THR A 1 269 ? -9.040 -2.386 -3.364 1.00 98.81 269 THR A CA 1
ATOM 2029 C C . THR A 1 269 ? -8.212 -1.255 -3.980 1.00 98.81 269 THR A C 1
ATOM 2031 O O . THR A 1 269 ? -7.408 -0.632 -3.303 1.00 98.81 269 THR A O 1
ATOM 2034 N N . PHE A 1 270 ? -8.326 -1.036 -5.293 1.00 98.94 270 PHE A N 1
ATOM 2035 C CA . PHE A 1 270 ? -7.410 -0.179 -6.065 1.00 98.94 270 PHE A CA 1
ATOM 2036 C C . PHE A 1 270 ? -7.241 1.228 -5.483 1.00 98.94 270 PHE A C 1
ATOM 2038 O O . PHE A 1 270 ? -8.213 1.869 -5.077 1.00 98.94 270 PHE A O 1
ATOM 2045 N N . LEU A 1 271 ? -6.016 1.753 -5.533 1.00 98.56 271 LEU A N 1
ATOM 2046 C CA . LEU A 1 271 ? -5.769 3.186 -5.365 1.00 98.56 271 LEU A CA 1
ATOM 2047 C C . LEU A 1 271 ? -6.099 3.939 -6.662 1.00 98.56 271 LEU A C 1
ATOM 2049 O O . LEU A 1 271 ? -5.863 3.442 -7.761 1.00 98.56 271 LEU A O 1
ATOM 2053 N N . SER A 1 272 ? -6.616 5.166 -6.550 1.00 96.94 272 SER A N 1
ATOM 2054 C CA . SER A 1 272 ? -6.913 5.996 -7.728 1.00 96.94 272 SER A CA 1
ATOM 2055 C C . SER A 1 272 ? -5.656 6.594 -8.371 1.00 96.94 272 SER A C 1
ATOM 2057 O O . SER A 1 272 ? -5.688 7.011 -9.525 1.00 96.94 272 SER A O 1
ATOM 2059 N N . GLY A 1 273 ? -4.546 6.692 -7.632 1.00 92.75 273 GLY A N 1
ATOM 2060 C CA . GLY A 1 273 ? -3.361 7.425 -8.077 1.00 92.75 273 GLY A CA 1
ATOM 2061 C C . GLY A 1 273 ? -3.715 8.886 -8.370 1.00 92.75 273 GLY A C 1
ATOM 2062 O O . GLY A 1 273 ? -4.419 9.519 -7.572 1.00 92.75 273 GLY A O 1
ATOM 2063 N N . GLY A 1 274 ? -3.234 9.401 -9.503 1.00 90.25 274 GLY A N 1
ATOM 2064 C CA . GLY A 1 274 ? -3.554 10.720 -10.061 1.00 90.25 274 GLY A CA 1
ATOM 2065 C C . GLY A 1 274 ? -4.740 10.768 -11.038 1.00 90.25 274 GLY A C 1
ATOM 2066 O O . GLY A 1 274 ? -5.007 11.833 -11.590 1.00 90.25 274 GLY A O 1
ATOM 2067 N N . GLN A 1 275 ? -5.453 9.657 -11.257 1.00 94.75 275 GLN A N 1
ATOM 2068 C CA . GLN A 1 275 ? -6.634 9.624 -12.132 1.00 94.75 275 GLN A CA 1
ATOM 2069 C C . GLN A 1 275 ? -7.699 10.628 -11.667 1.00 94.75 275 GLN A C 1
ATOM 2071 O O . GLN A 1 275 ? -7.851 10.862 -10.463 1.00 94.75 275 GLN A O 1
ATOM 2076 N N . SER A 1 276 ? -8.458 11.188 -12.611 1.00 95.12 276 SER A N 1
ATOM 2077 C CA . SER A 1 276 ? -9.660 11.968 -12.299 1.00 95.12 276 SER A CA 1
ATOM 2078 C C . SER A 1 276 ? -10.733 11.113 -11.604 1.00 95.12 276 SER A C 1
ATOM 2080 O O . SER A 1 276 ? -10.683 9.878 -11.627 1.00 95.12 276 SER A O 1
ATOM 2082 N N . GLU A 1 277 ? -11.716 11.755 -10.960 1.00 95.69 277 GLU A N 1
ATOM 2083 C CA . GLU A 1 277 ? -12.804 11.034 -10.279 1.00 95.69 277 GLU A CA 1
ATOM 2084 C C . GLU A 1 277 ? -13.620 10.181 -11.269 1.00 95.69 277 GLU A C 1
ATOM 2086 O O . GLU A 1 277 ? -14.089 9.095 -10.923 1.00 95.69 277 GLU A O 1
ATOM 2091 N N . GLU A 1 278 ? -13.769 10.651 -12.510 1.00 94.81 278 GLU A N 1
ATOM 2092 C CA . GLU A 1 278 ? -14.491 9.941 -13.567 1.00 94.81 278 GLU A CA 1
ATOM 2093 C C . GLU A 1 278 ? -13.652 8.810 -14.189 1.00 94.81 278 GLU A C 1
ATOM 2095 O O . GLU A 1 278 ? -14.150 7.691 -14.288 1.00 94.81 278 GLU A O 1
ATOM 2100 N N . GLU A 1 279 ? -12.372 9.034 -14.524 1.00 95.12 279 GLU A N 1
ATOM 2101 C CA . GLU A 1 279 ? -11.480 7.976 -15.049 1.00 95.12 279 GLU A CA 1
ATOM 2102 C C . GLU A 1 279 ? -11.357 6.801 -14.075 1.00 95.12 279 GLU A C 1
ATOM 2104 O O . GLU A 1 279 ? -11.538 5.651 -14.471 1.00 95.12 279 GLU A O 1
ATOM 2109 N N . ALA A 1 280 ? -11.129 7.080 -12.787 1.00 97.50 280 ALA A N 1
ATOM 2110 C CA . ALA A 1 280 ? -11.013 6.043 -11.765 1.00 97.50 280 ALA A CA 1
ATOM 2111 C C . ALA A 1 280 ? -12.309 5.218 -11.618 1.00 97.50 280 ALA A C 1
ATOM 2113 O O . ALA A 1 280 ? -12.255 4.022 -11.318 1.00 97.50 280 ALA A O 1
ATOM 2114 N N . THR A 1 281 ? -13.470 5.839 -11.859 1.00 98.00 281 THR A N 1
ATOM 2115 C CA . THR A 1 281 ? -14.774 5.157 -11.872 1.00 98.00 281 THR A CA 1
ATOM 2116 C C . THR A 1 281 ? -14.941 4.316 -13.151 1.00 98.00 281 THR A C 1
ATOM 2118 O O . THR A 1 281 ? -15.349 3.156 -13.086 1.00 98.00 281 THR A O 1
ATOM 2121 N N . LEU A 1 282 ? -14.583 4.860 -14.320 1.00 97.31 282 LEU A N 1
ATOM 2122 C CA . LEU A 1 282 ? -14.686 4.185 -15.621 1.00 97.31 282 LEU A CA 1
ATOM 2123 C C . LEU A 1 282 ? -13.736 2.985 -15.747 1.00 97.31 282 LEU A C 1
ATOM 2125 O O . LEU A 1 282 ? -14.151 1.928 -16.226 1.00 97.31 282 LEU A O 1
ATOM 2129 N N . HIS A 1 283 ? -12.491 3.111 -15.283 1.00 98.31 283 HIS A N 1
ATOM 2130 C CA . HIS A 1 283 ? -11.521 2.016 -15.263 1.00 98.31 283 HIS A CA 1
ATOM 2131 C C . HIS A 1 283 ? -11.950 0.907 -14.298 1.00 98.31 283 HIS A C 1
ATOM 2133 O O . HIS A 1 283 ? -11.934 -0.263 -14.681 1.00 98.31 283 HIS A O 1
ATOM 2139 N N . LEU A 1 284 ? -12.439 1.246 -13.096 1.00 98.75 284 LEU A N 1
ATOM 2140 C CA . LEU A 1 284 ? -12.998 0.251 -12.174 1.00 98.75 284 LEU A CA 1
ATOM 2141 C C . LEU A 1 284 ? -14.204 -0.484 -12.783 1.00 98.75 284 LEU A C 1
ATOM 2143 O O . LEU A 1 284 ? -14.325 -1.700 -12.623 1.00 98.75 284 LEU A O 1
ATOM 2147 N N . ASN A 1 285 ? -15.071 0.233 -13.501 1.00 98.56 285 ASN A N 1
ATOM 2148 C CA . ASN A 1 285 ? -16.219 -0.358 -14.181 1.00 98.56 285 ASN A CA 1
ATOM 2149 C C . ASN A 1 285 ? -15.780 -1.331 -15.284 1.00 98.56 285 ASN A C 1
ATOM 2151 O O . ASN A 1 285 ? -16.246 -2.467 -15.318 1.00 98.56 285 ASN A O 1
ATOM 2155 N N . ALA A 1 286 ? -14.832 -0.929 -16.138 1.00 98.44 286 ALA A N 1
ATOM 2156 C CA . ALA A 1 286 ? -14.289 -1.788 -17.188 1.00 98.44 286 ALA A CA 1
ATOM 2157 C C . ALA A 1 286 ? -13.606 -3.041 -16.604 1.00 98.44 286 ALA A C 1
ATOM 2159 O O . ALA A 1 286 ? -13.914 -4.156 -17.033 1.00 98.44 286 ALA A O 1
ATOM 2160 N N . ILE A 1 287 ? -12.792 -2.888 -15.551 1.00 98.75 287 ILE A N 1
ATOM 2161 C CA . ILE A 1 287 ? -12.196 -3.993 -14.777 1.00 98.75 287 ILE A CA 1
ATOM 2162 C C . ILE A 1 287 ? -13.274 -4.971 -14.280 1.00 98.75 287 ILE A C 1
ATOM 2164 O O . ILE A 1 287 ? -13.093 -6.189 -14.348 1.00 98.75 287 ILE A O 1
ATOM 2168 N N . ASN A 1 288 ? -14.430 -4.461 -13.847 1.00 98.56 288 ASN A N 1
ATOM 2169 C CA . ASN A 1 288 ? -15.553 -5.274 -13.384 1.00 98.56 288 ASN A CA 1
ATOM 2170 C C . ASN A 1 288 ? -16.484 -5.812 -14.485 1.00 98.56 288 ASN A C 1
ATOM 2172 O O . ASN A 1 288 ? -17.366 -6.612 -14.171 1.00 98.56 288 ASN A O 1
ATOM 2176 N N . THR A 1 289 ? -16.250 -5.490 -15.761 1.00 96.94 289 THR A N 1
ATOM 2177 C CA . THR A 1 289 ? -16.870 -6.209 -16.895 1.00 96.94 289 THR A CA 1
ATOM 2178 C C . THR A 1 289 ? -16.061 -7.426 -17.360 1.00 96.94 289 THR A C 1
ATOM 2180 O O . THR A 1 289 ? -16.604 -8.300 -18.034 1.00 96.94 289 THR A O 1
ATOM 2183 N N . MET A 1 290 ? -14.788 -7.545 -16.961 1.00 96.88 290 MET A N 1
ATOM 2184 C CA . MET A 1 290 ? -13.922 -8.661 -17.364 1.00 96.88 290 MET A CA 1
ATOM 2185 C C . MET A 1 290 ? -14.372 -10.012 -16.761 1.00 96.88 290 MET A C 1
ATOM 2187 O O . MET A 1 290 ? -14.807 -10.056 -15.603 1.00 96.88 290 MET A O 1
ATOM 2191 N N . PRO A 1 291 ? -14.231 -11.139 -17.486 1.00 93.88 291 PRO A N 1
ATOM 2192 C CA . PRO A 1 291 ? -14.532 -12.479 -16.977 1.00 93.88 291 PRO A CA 1
ATOM 2193 C C . PRO A 1 291 ? -13.359 -13.102 -16.194 1.00 93.88 291 PRO A C 1
ATOM 2195 O O . PRO A 1 291 ? -12.200 -12.726 -16.367 1.00 93.88 291 PRO A O 1
ATOM 2198 N N . GLY A 1 292 ? -13.649 -14.128 -15.382 1.00 89.25 292 GLY A N 1
ATOM 2199 C CA . GLY A 1 292 ? -12.627 -14.983 -14.755 1.00 89.25 292 GLY A CA 1
ATOM 2200 C C . GLY A 1 292 ? -11.836 -14.320 -13.622 1.00 89.25 292 GLY A C 1
ATOM 2201 O O . GLY A 1 292 ? -10.611 -14.404 -13.601 1.00 89.25 292 GLY A O 1
ATOM 2202 N N . ARG A 1 293 ? -12.529 -13.651 -12.695 1.00 93.06 293 ARG A N 1
ATOM 2203 C CA . ARG A 1 293 ? -11.945 -12.993 -11.517 1.00 93.06 293 ARG A CA 1
ATOM 2204 C C . ARG A 1 293 ? -12.382 -13.726 -10.238 1.00 93.06 293 ARG A C 1
ATOM 2206 O O . ARG A 1 293 ? -13.580 -13.722 -9.965 1.00 93.06 293 ARG A O 1
ATOM 2213 N N . PRO A 1 294 ? -11.469 -14.343 -9.466 1.00 96.88 294 PRO A N 1
ATOM 2214 C CA . PRO A 1 294 ? -11.813 -14.954 -8.177 1.00 96.88 294 PRO A CA 1
ATOM 2215 C C . PRO A 1 294 ? -11.926 -13.927 -7.032 1.00 96.88 294 PRO A C 1
ATOM 2217 O O . PRO A 1 294 ? -12.550 -14.216 -6.017 1.00 96.88 294 PRO A O 1
ATOM 2220 N N . TRP A 1 295 ? -11.365 -12.723 -7.203 1.00 98.44 295 TRP A N 1
ATOM 2221 C CA . TRP A 1 295 ? -11.379 -11.630 -6.219 1.00 98.44 295 TRP A CA 1
ATOM 2222 C C . TRP A 1 295 ? -12.558 -10.674 -6.409 1.00 98.44 295 TRP A C 1
ATOM 2224 O O . TRP A 1 295 ? -12.941 -10.371 -7.543 1.00 98.44 295 TRP A O 1
ATOM 2234 N N . SER A 1 296 ? -13.031 -10.068 -5.315 1.00 98.50 296 SER A N 1
ATOM 2235 C CA . SER A 1 296 ? -13.764 -8.799 -5.410 1.00 98.50 296 SER A CA 1
ATOM 2236 C C . SER A 1 296 ? -12.801 -7.692 -5.858 1.00 98.50 296 SER A C 1
ATOM 2238 O O . SER A 1 296 ? -11.776 -7.473 -5.212 1.00 98.50 296 SER A O 1
ATOM 2240 N N . LEU A 1 297 ? -13.096 -7.006 -6.966 1.00 98.88 297 LEU A N 1
ATOM 2241 C CA . LEU A 1 297 ? -12.279 -5.901 -7.483 1.00 98.88 297 LEU A CA 1
ATOM 2242 C C . LEU A 1 297 ? -13.005 -4.575 -7.226 1.00 98.88 297 LEU A C 1
ATOM 2244 O O . LEU A 1 297 ? -14.000 -4.272 -7.877 1.00 98.88 297 LEU A O 1
ATOM 2248 N N . THR A 1 298 ? -12.532 -3.795 -6.257 1.00 98.88 298 THR A N 1
ATOM 2249 C CA . THR A 1 298 ? -13.199 -2.580 -5.761 1.00 98.88 298 THR A CA 1
ATOM 2250 C C . THR A 1 298 ? -12.210 -1.424 -5.548 1.00 98.88 298 THR A C 1
ATOM 2252 O O . THR A 1 298 ? -11.040 -1.519 -5.910 1.00 98.88 298 THR A O 1
ATOM 2255 N N . PHE A 1 299 ? -12.676 -0.309 -4.991 1.00 98.88 299 PHE A N 1
ATOM 2256 C CA . PHE A 1 299 ? -11.928 0.929 -4.776 1.00 98.88 299 PHE A CA 1
ATOM 2257 C C . PHE A 1 299 ? -11.408 1.084 -3.340 1.00 98.88 299 PHE A C 1
ATOM 2259 O O . PHE A 1 299 ? -12.042 0.656 -2.376 1.00 98.88 299 PHE A O 1
ATOM 2266 N N . SER A 1 300 ? -10.282 1.783 -3.195 1.00 98.88 300 SER A N 1
ATOM 2267 C CA . SER A 1 300 ? -9.814 2.399 -1.950 1.00 98.88 300 SER A CA 1
ATOM 2268 C C . SER A 1 300 ? -9.318 3.815 -2.241 1.00 98.88 300 SER A C 1
ATOM 2270 O O . SER A 1 300 ? -8.127 4.087 -2.429 1.00 98.88 300 SER A O 1
ATOM 2272 N N . TYR A 1 301 ? -10.280 4.724 -2.393 1.00 98.75 301 TYR A N 1
ATOM 2273 C CA . TYR A 1 301 ? -10.081 6.016 -3.047 1.00 98.75 301 TYR A CA 1
ATOM 2274 C C . TYR A 1 301 ? -10.041 7.169 -2.043 1.00 98.75 301 TYR A C 1
ATOM 2276 O O . TYR A 1 301 ? -10.929 7.332 -1.208 1.00 98.75 301 TYR A O 1
ATOM 2284 N N . GLY A 1 302 ? -8.994 7.989 -2.162 1.00 96.75 302 GLY A N 1
ATOM 2285 C CA . GLY A 1 302 ? -8.876 9.279 -1.482 1.00 96.75 302 GLY A CA 1
ATOM 2286 C C . GLY A 1 302 ? -9.298 10.395 -2.429 1.00 96.75 302 GLY A C 1
ATOM 2287 O O . GLY A 1 302 ? -10.460 10.791 -2.445 1.00 96.75 302 GLY A O 1
ATOM 2288 N N . ARG A 1 303 ? -8.364 10.840 -3.285 1.00 94.75 303 ARG A N 1
ATOM 2289 C CA . ARG A 1 303 ? -8.582 11.891 -4.301 1.00 94.75 303 ARG A CA 1
ATOM 2290 C C . ARG A 1 303 ? -9.873 11.678 -5.112 1.00 94.75 303 ARG A C 1
ATOM 2292 O O . ARG A 1 303 ? -10.701 12.581 -5.140 1.00 94.75 303 ARG A O 1
ATOM 2299 N N . ALA A 1 304 ? -10.084 10.480 -5.666 1.00 96.25 304 ALA A N 1
ATOM 2300 C CA . ALA A 1 304 ? -11.232 10.161 -6.527 1.00 96.25 304 ALA A CA 1
ATOM 2301 C C . ALA A 1 304 ? -12.618 10.077 -5.831 1.00 96.25 304 ALA A C 1
ATOM 2303 O O . ALA A 1 304 ? -13.620 9.857 -6.507 1.00 96.25 304 ALA A O 1
ATOM 2304 N N . LEU A 1 305 ? -12.693 10.253 -4.503 1.00 97.50 305 LEU A N 1
ATOM 2305 C CA . LEU A 1 305 ? -13.953 10.413 -3.750 1.00 97.50 305 LEU A CA 1
ATOM 2306 C C . LEU A 1 305 ? -14.066 11.779 -3.046 1.00 97.50 305 LEU A C 1
ATOM 2308 O O . LEU A 1 305 ? -15.069 12.043 -2.388 1.00 97.50 305 LEU A O 1
ATOM 2312 N N . GLN A 1 306 ? -13.039 12.632 -3.126 1.00 97.88 306 GLN A N 1
ATOM 2313 C CA . GLN A 1 306 ? -12.908 13.827 -2.284 1.00 97.88 306 GLN A CA 1
ATOM 2314 C C . GLN A 1 306 ? -12.655 15.130 -3.055 1.00 97.88 306 GLN A C 1
ATOM 2316 O O . GLN A 1 306 ? -12.815 16.201 -2.465 1.00 97.88 306 GLN A O 1
ATOM 2321 N N . ALA A 1 307 ? -12.248 15.093 -4.327 1.00 95.88 307 ALA A N 1
ATOM 2322 C CA . ALA A 1 307 ? -11.825 16.297 -5.044 1.00 95.88 307 ALA A CA 1
ATOM 2323 C C . ALA A 1 307 ? -12.999 17.255 -5.296 1.00 95.88 307 ALA A C 1
ATOM 2325 O O . ALA A 1 307 ? -12.925 18.428 -4.916 1.00 95.88 307 ALA A O 1
ATOM 2326 N N . THR A 1 308 ? -14.121 16.756 -5.826 1.00 95.81 308 THR A N 1
ATOM 2327 C CA . THR A 1 308 ? -15.346 17.561 -5.965 1.00 95.81 308 THR A CA 1
ATOM 2328 C C . THR A 1 308 ? -15.924 17.930 -4.594 1.00 95.81 308 THR A C 1
ATOM 2330 O O . THR A 1 308 ? -16.390 19.052 -4.414 1.00 95.81 308 THR A O 1
ATOM 2333 N N . VAL A 1 309 ? -15.820 17.052 -3.587 1.00 97.50 309 VAL A N 1
ATOM 2334 C CA . VAL A 1 309 ? -16.298 17.318 -2.213 1.00 97.50 309 VAL A CA 1
ATOM 2335 C C . VAL A 1 309 ? -15.594 18.533 -1.599 1.00 97.50 309 VAL A C 1
ATOM 2337 O O . VAL A 1 309 ? -16.259 19.438 -1.100 1.00 97.50 309 VAL A O 1
ATOM 2340 N N . LEU A 1 310 ? -14.260 18.600 -1.681 1.00 97.00 310 LEU A N 1
ATOM 2341 C CA . LEU A 1 310 ? -13.466 19.747 -1.219 1.00 97.00 310 LEU A CA 1
ATOM 2342 C C . LEU A 1 310 ? -13.795 21.023 -2.002 1.00 97.00 310 LEU A C 1
ATOM 2344 O O . LEU A 1 310 ? -13.971 22.083 -1.402 1.00 97.00 310 LEU A O 1
ATOM 2348 N N . LYS A 1 311 ? -13.910 20.912 -3.332 1.00 95.94 311 LYS A N 1
ATOM 2349 C CA . LYS A 1 311 ? -14.202 22.025 -4.248 1.00 95.94 311 LYS A CA 1
ATOM 2350 C C . LYS A 1 311 ? -15.584 22.642 -4.002 1.00 95.94 311 LYS A C 1
ATOM 2352 O O . LYS A 1 311 ? -15.720 23.860 -4.067 1.00 95.94 311 LYS A O 1
ATOM 2357 N N . VAL A 1 312 ? -16.586 21.818 -3.684 1.00 97.31 312 VAL A N 1
ATOM 2358 C CA . VAL A 1 312 ? -17.941 22.258 -3.314 1.00 97.31 312 VAL A CA 1
ATOM 2359 C C . VAL A 1 312 ? -17.977 22.788 -1.879 1.00 97.31 312 VAL A C 1
ATOM 2361 O O . VAL A 1 312 ? -18.570 23.837 -1.637 1.00 97.31 312 VAL A O 1
ATOM 2364 N N . TRP A 1 313 ? -17.328 22.114 -0.924 1.00 98.31 313 TRP A N 1
ATOM 2365 C CA . TRP A 1 313 ? -17.319 22.548 0.476 1.00 98.31 313 TRP A CA 1
ATOM 2366 C C . TRP A 1 313 ? -16.632 23.901 0.666 1.00 98.31 313 TRP A C 1
ATOM 2368 O O . TRP A 1 313 ? -17.171 24.760 1.357 1.00 98.31 313 TRP A O 1
ATOM 2378 N N . ALA A 1 314 ? -15.452 24.098 0.069 1.00 97.00 314 ALA A N 1
ATOM 2379 C CA . ALA A 1 314 ? -14.663 25.329 0.160 1.00 97.00 314 ALA A CA 1
ATOM 2380 C C . ALA A 1 314 ? -14.468 25.873 1.601 1.00 97.00 314 ALA A C 1
ATOM 2382 O O . ALA A 1 314 ? -14.367 27.082 1.802 1.00 97.00 314 ALA A O 1
ATOM 2383 N N . GLY A 1 315 ? -14.446 24.989 2.611 1.00 96.56 315 GLY A N 1
A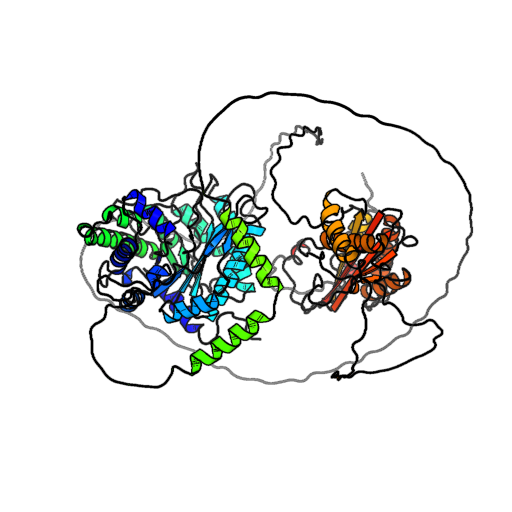TOM 2384 C CA . GLY A 1 315 ? -14.288 25.349 4.027 1.00 96.56 315 GLY A CA 1
ATOM 2385 C C . GLY A 1 315 ? -15.522 25.963 4.703 1.00 96.56 315 GLY A C 1
ATOM 2386 O O . GLY A 1 315 ? -15.409 26.512 5.796 1.00 96.56 315 GLY A O 1
ATOM 2387 N N . LYS A 1 316 ? -16.696 25.915 4.065 1.00 96.75 316 LYS A N 1
ATOM 2388 C CA . LYS A 1 316 ? -17.895 26.673 4.457 1.00 96.75 316 LYS A CA 1
ATOM 2389 C C . LYS A 1 316 ? -18.957 25.800 5.125 1.00 96.75 316 LYS A C 1
ATOM 2391 O O . LYS A 1 316 ? -19.364 24.786 4.555 1.00 96.75 316 LYS A O 1
ATOM 2396 N N . LYS A 1 317 ? -19.464 26.204 6.302 1.00 96.00 317 LYS A N 1
ATOM 2397 C CA . LYS A 1 317 ? -20.548 25.467 6.992 1.00 96.00 317 LYS A CA 1
ATOM 2398 C C . LYS A 1 317 ? -21.842 25.462 6.162 1.00 96.00 317 LYS A C 1
ATOM 2400 O O . LYS A 1 317 ? -22.538 24.453 6.141 1.00 96.00 317 LYS A O 1
ATOM 2405 N N . GLU A 1 318 ? -22.118 26.523 5.402 1.00 97.81 318 GLU A N 1
ATOM 2406 C CA . GLU A 1 318 ? -23.277 26.608 4.503 1.00 97.81 318 GLU A CA 1
ATOM 2407 C C . GLU A 1 318 ? -23.225 25.625 3.313 1.00 97.81 318 GLU A C 1
ATOM 2409 O O . GLU A 1 318 ? -24.270 25.240 2.790 1.00 97.81 318 GLU A O 1
ATOM 2414 N N . ASN A 1 319 ? -22.035 25.152 2.922 1.00 98.12 319 ASN A N 1
ATOM 2415 C CA . ASN A 1 319 ? -21.850 24.251 1.777 1.00 98.12 319 ASN A CA 1
ATOM 2416 C C . ASN A 1 319 ? -21.848 22.755 2.152 1.00 98.12 319 ASN A C 1
ATOM 2418 O O . ASN A 1 319 ? -21.760 21.908 1.260 1.00 98.12 319 ASN A O 1
ATOM 2422 N N . VAL A 1 320 ? -21.936 22.405 3.445 1.00 98.06 320 VAL A N 1
ATOM 2423 C CA . VAL A 1 320 ? -21.802 21.019 3.945 1.00 98.06 320 VAL A CA 1
ATOM 2424 C C . VAL A 1 320 ? -22.755 20.058 3.228 1.00 98.06 320 VAL A C 1
ATOM 2426 O O . VAL A 1 320 ? -22.298 19.070 2.662 1.00 98.06 320 VAL A O 1
ATOM 2429 N N . ALA A 1 321 ? -24.050 20.377 3.153 1.00 97.62 321 ALA A N 1
ATOM 2430 C CA . ALA A 1 321 ? -25.045 19.506 2.519 1.00 97.62 321 ALA A CA 1
ATOM 2431 C C . ALA A 1 321 ? -24.782 19.274 1.014 1.00 97.62 321 ALA A C 1
ATOM 2433 O O . ALA A 1 321 ? -24.974 18.168 0.511 1.00 97.62 321 ALA A O 1
ATOM 2434 N N . ALA A 1 322 ? -24.292 20.290 0.294 1.00 97.75 322 ALA A N 1
ATOM 2435 C CA . ALA A 1 322 ? -23.952 20.169 -1.125 1.00 97.75 322 ALA A CA 1
ATOM 2436 C C . ALA A 1 322 ? -22.699 19.301 -1.343 1.00 97.75 322 ALA A C 1
ATOM 2438 O O . ALA A 1 322 ? -22.655 18.482 -2.260 1.00 97.75 322 ALA A O 1
ATOM 2439 N N . ALA A 1 323 ? -21.696 19.435 -0.472 1.00 98.00 323 ALA A N 1
ATOM 2440 C CA . ALA A 1 323 ? -20.491 18.610 -0.504 1.00 98.00 323 ALA A CA 1
ATOM 2441 C C . ALA A 1 323 ? -20.782 17.146 -0.124 1.00 98.00 323 ALA A C 1
ATOM 2443 O O . ALA A 1 323 ? -20.248 16.226 -0.743 1.00 98.00 323 ALA A O 1
ATOM 2444 N N . GLN A 1 324 ? -21.685 16.918 0.833 1.00 98.38 324 GLN A N 1
ATOM 2445 C CA . GLN A 1 324 ? -22.182 15.586 1.187 1.00 98.38 324 GLN A CA 1
ATOM 2446 C C . GLN A 1 324 ? -22.938 14.929 0.025 1.00 98.38 324 GLN A C 1
ATOM 2448 O O . GLN A 1 324 ? -22.682 13.768 -0.283 1.00 98.38 324 GLN A O 1
ATOM 2453 N N . ALA A 1 325 ? -23.794 15.673 -0.683 1.00 96.94 325 ALA A N 1
ATOM 2454 C CA . ALA A 1 325 ? -24.443 15.178 -1.898 1.00 96.94 325 ALA A CA 1
ATOM 2455 C C . ALA A 1 325 ? -23.422 14.799 -2.992 1.00 96.94 325 ALA A C 1
ATOM 2457 O O . ALA A 1 325 ? -23.567 13.758 -3.632 1.00 96.94 325 ALA A O 1
ATOM 2458 N N . ALA A 1 326 ? -22.352 15.585 -3.167 1.00 96.25 326 ALA A N 1
ATOM 2459 C CA . ALA A 1 326 ? -21.270 15.253 -4.097 1.00 96.25 326 ALA A CA 1
ATOM 2460 C C . ALA A 1 326 ? -20.520 13.961 -3.709 1.00 96.25 326 ALA A C 1
ATOM 2462 O O . ALA A 1 326 ? -20.226 13.144 -4.585 1.00 96.25 326 ALA A O 1
ATOM 2463 N N . LEU A 1 327 ? -20.267 13.735 -2.410 1.00 97.81 327 LEU A N 1
ATOM 2464 C CA . LEU A 1 327 ? -19.679 12.482 -1.918 1.00 97.81 327 LEU A CA 1
ATOM 2465 C C . LEU A 1 327 ? -20.583 11.285 -2.233 1.00 97.81 327 LEU A C 1
ATOM 2467 O O . LEU A 1 327 ? -20.094 10.280 -2.740 1.00 97.81 327 LEU A O 1
ATOM 2471 N N . LEU A 1 328 ? -21.890 11.391 -1.975 1.00 97.50 328 LEU A N 1
ATOM 2472 C CA . LEU A 1 328 ? -22.851 10.310 -2.230 1.00 97.50 328 LEU A CA 1
ATOM 2473 C C . LEU A 1 328 ? -22.933 9.960 -3.721 1.00 97.50 328 LEU A C 1
ATOM 2475 O O . LEU A 1 328 ? -22.882 8.783 -4.069 1.00 97.50 328 LEU A O 1
ATOM 2479 N N . VAL A 1 329 ? -22.957 10.963 -4.609 1.00 96.00 329 VAL A N 1
ATOM 2480 C CA . VAL A 1 329 ? -22.907 10.754 -6.069 1.00 96.00 329 VAL A CA 1
ATOM 2481 C C . VAL A 1 329 ? -21.664 9.956 -6.472 1.00 96.00 329 VAL A C 1
ATOM 2483 O O . VAL A 1 329 ? -21.777 8.999 -7.239 1.00 96.00 329 VAL A O 1
ATOM 2486 N N . ARG A 1 330 ? -20.482 10.297 -5.941 1.00 96.31 330 ARG A N 1
ATOM 2487 C CA . ARG A 1 330 ? -19.223 9.618 -6.292 1.00 96.31 330 ARG A CA 1
ATOM 2488 C C . ARG A 1 330 ? -19.060 8.255 -5.614 1.00 96.31 330 ARG A C 1
ATOM 2490 O O . ARG A 1 330 ? -18.557 7.330 -6.251 1.00 96.31 330 ARG A O 1
ATOM 2497 N N . ALA A 1 331 ? -19.545 8.086 -4.386 1.00 97.69 331 ALA A N 1
ATOM 2498 C CA . ALA A 1 331 ? -19.590 6.796 -3.699 1.00 97.69 331 ALA A CA 1
ATOM 2499 C C . ALA A 1 331 ? -20.528 5.813 -4.420 1.00 97.69 331 ALA A C 1
ATOM 2501 O O . ALA A 1 331 ? -20.139 4.676 -4.688 1.00 97.69 331 ALA A O 1
ATOM 2502 N N . LYS A 1 332 ? -21.718 6.271 -4.831 1.00 97.44 332 LYS A N 1
ATOM 2503 C CA . LYS A 1 332 ? -22.663 5.489 -5.635 1.00 97.44 332 LYS A CA 1
ATOM 2504 C C . LYS A 1 332 ? -22.097 5.124 -7.009 1.00 97.44 332 LYS A C 1
ATOM 2506 O O . LYS A 1 332 ? -22.191 3.968 -7.405 1.00 97.44 332 LYS A O 1
ATOM 2511 N N . ALA A 1 333 ? -21.466 6.064 -7.713 1.00 97.62 333 ALA A N 1
ATOM 2512 C CA . ALA A 1 333 ? -20.851 5.789 -9.015 1.00 97.62 333 ALA A CA 1
ATOM 2513 C C . ALA A 1 333 ? -19.785 4.679 -8.922 1.00 97.62 333 ALA A C 1
ATOM 2515 O O . ALA A 1 333 ? -19.754 3.764 -9.743 1.00 97.62 333 ALA A O 1
ATOM 2516 N N . ASN A 1 334 ? -18.963 4.703 -7.867 1.00 98.44 334 ASN A N 1
ATOM 2517 C CA . ASN A 1 334 ? -17.951 3.676 -7.619 1.00 98.44 334 ASN A CA 1
ATOM 2518 C C . ASN A 1 334 ? -18.540 2.345 -7.109 1.00 98.44 334 ASN A C 1
ATOM 2520 O O . ASN A 1 334 ? -18.015 1.282 -7.436 1.00 98.44 334 ASN A O 1
ATOM 2524 N N . SER A 1 335 ? -19.669 2.377 -6.394 1.00 98.56 335 SER A N 1
ATOM 2525 C CA . SER A 1 335 ? -20.477 1.193 -6.063 1.00 98.56 335 SER A CA 1
ATOM 2526 C C . SER A 1 335 ? -21.027 0.504 -7.322 1.00 98.56 335 SER A C 1
ATOM 2528 O O . SER A 1 335 ? -20.880 -0.706 -7.497 1.00 98.56 335 SER A O 1
ATOM 2530 N N . GLU A 1 336 ? -21.588 1.277 -8.255 1.00 98.44 336 GLU A N 1
ATOM 2531 C CA . GLU A 1 336 ? -22.067 0.782 -9.551 1.00 98.44 336 GLU A CA 1
ATOM 2532 C C . GLU A 1 336 ? -20.912 0.269 -10.427 1.00 98.44 336 GLU A C 1
ATOM 2534 O O . GLU A 1 336 ? -21.068 -0.741 -11.117 1.00 98.44 336 GLU A O 1
ATOM 2539 N N . ALA A 1 337 ? -19.737 0.903 -10.352 1.00 98.50 337 ALA A N 1
ATOM 2540 C CA . ALA A 1 337 ? -18.527 0.471 -11.047 1.00 98.50 337 ALA A CA 1
ATOM 2541 C C . ALA A 1 337 ? -17.960 -0.845 -10.489 1.00 98.50 337 ALA A C 1
ATOM 2543 O O . ALA A 1 337 ? -17.581 -1.712 -11.271 1.00 98.50 337 ALA A O 1
ATOM 2544 N N . GLN A 1 338 ? -17.974 -1.056 -9.166 1.00 98.56 338 GLN A N 1
ATOM 2545 C CA . GLN A 1 338 ? -17.632 -2.348 -8.546 1.00 98.56 338 GLN A CA 1
ATOM 2546 C C . GLN A 1 338 ? -18.530 -3.479 -9.077 1.00 98.56 338 GLN A C 1
ATOM 2548 O O . GLN A 1 338 ? -18.079 -4.603 -9.281 1.00 98.56 338 GLN A O 1
ATOM 2553 N N . LEU A 1 339 ? -19.796 -3.172 -9.368 1.00 98.25 339 LEU A N 1
ATOM 2554 C CA . LEU A 1 339 ? -20.764 -4.127 -9.908 1.00 98.25 339 LEU A CA 1
ATOM 2555 C C . LEU A 1 339 ? -20.705 -4.287 -11.441 1.00 98.25 339 LEU A C 1
ATOM 2557 O O . LEU A 1 339 ? -21.495 -5.069 -11.977 1.00 98.25 339 LEU A O 1
ATOM 2561 N N . GLY A 1 340 ? -19.825 -3.560 -12.145 1.00 97.50 340 GLY A N 1
ATOM 2562 C CA . GLY A 1 340 ? -19.735 -3.555 -13.613 1.00 97.50 340 GLY A CA 1
ATOM 2563 C C . GLY A 1 340 ? -20.965 -2.948 -14.306 1.00 97.50 340 GLY A C 1
ATOM 2564 O O . GLY A 1 340 ? -21.335 -3.380 -15.397 1.00 97.50 340 GLY A O 1
ATOM 2565 N N . LYS A 1 341 ? -21.657 -2.016 -13.635 1.00 96.94 341 LYS A N 1
ATOM 2566 C CA . LYS A 1 341 ? -22.965 -1.454 -14.032 1.00 96.94 341 LYS A CA 1
ATOM 2567 C C . LYS A 1 341 ? -22.977 0.068 -14.165 1.00 96.94 341 LYS A C 1
ATOM 2569 O O . LYS A 1 341 ? -24.031 0.632 -14.454 1.00 96.94 341 LYS A O 1
ATOM 2574 N N . TYR A 1 342 ? -21.849 0.741 -13.949 1.00 96.25 342 TYR A N 1
ATOM 2575 C CA . TYR A 1 342 ? -21.791 2.195 -14.045 1.00 96.25 342 TYR A CA 1
ATOM 2576 C C . TYR A 1 342 ? -21.948 2.657 -15.501 1.00 96.25 342 TYR A C 1
ATOM 2578 O O . TYR A 1 342 ? -21.252 2.184 -16.401 1.00 96.25 342 TYR A O 1
ATOM 2586 N N . ALA A 1 343 ? -22.875 3.591 -15.725 1.00 86.75 343 ALA A N 1
ATOM 2587 C CA . ALA A 1 343 ? -23.315 4.016 -17.055 1.00 86.75 343 ALA A CA 1
ATOM 2588 C C . ALA A 1 343 ? -22.586 5.261 -17.611 1.00 86.75 343 ALA A C 1
ATOM 2590 O O . ALA A 1 343 ? -22.994 5.782 -18.647 1.00 86.75 343 ALA A O 1
ATOM 2591 N N . GLY A 1 344 ? -21.536 5.760 -16.942 1.00 74.12 344 GLY A N 1
ATOM 2592 C CA . GLY A 1 344 ? -20.789 6.946 -17.396 1.00 74.12 344 GLY A CA 1
ATOM 2593 C C . GLY A 1 344 ? -21.549 8.269 -17.237 1.00 74.12 344 GLY A C 1
ATOM 2594 O O . GLY A 1 344 ? -21.369 9.177 -18.044 1.00 74.12 344 GLY A O 1
ATOM 2595 N N . SER A 1 345 ? -22.453 8.364 -16.253 1.00 64.06 345 SER A N 1
ATOM 2596 C CA . SER A 1 345 ? -23.394 9.488 -16.118 1.00 64.06 345 SER A CA 1
ATOM 2597 C C . SER A 1 345 ? -23.555 10.045 -14.696 1.00 64.06 345 SER A C 1
ATOM 2599 O O . SER A 1 345 ? -24.549 10.723 -14.419 1.00 64.06 345 SER A O 1
ATOM 2601 N N . ALA A 1 346 ? -22.625 9.776 -13.774 1.00 62.34 346 ALA A N 1
ATOM 2602 C CA . ALA A 1 346 ? -22.547 10.567 -12.546 1.00 62.34 346 ALA A CA 1
ATOM 2603 C C . ALA A 1 346 ? -22.179 12.013 -12.918 1.00 62.34 346 ALA A C 1
ATOM 2605 O O . ALA A 1 346 ? -21.430 12.240 -13.866 1.00 62.34 346 ALA A O 1
ATOM 2606 N N . ALA A 1 347 ? -22.765 12.993 -12.220 1.00 48.72 347 ALA A N 1
ATOM 2607 C CA . ALA A 1 347 ? -22.802 14.384 -12.679 1.00 48.72 347 ALA A CA 1
ATOM 2608 C C . ALA A 1 347 ? -21.418 14.915 -13.109 1.00 48.72 347 ALA A C 1
ATOM 2610 O O . ALA A 1 347 ? -20.424 14.683 -12.420 1.00 48.72 347 ALA A O 1
ATOM 2611 N N . GLY A 1 348 ? -21.385 15.635 -14.241 1.00 51.88 348 GLY A N 1
ATOM 2612 C CA . GLY A 1 348 ? -20.191 15.956 -15.048 1.00 51.88 348 GLY A CA 1
ATOM 2613 C C . GLY A 1 348 ? -19.127 16.878 -14.434 1.00 51.88 348 GLY A C 1
ATOM 2614 O O . GLY A 1 348 ? -18.361 17.499 -15.164 1.00 51.88 348 GLY A O 1
ATOM 2615 N N . SER A 1 349 ? -19.069 16.979 -13.109 1.00 57.19 349 SER A N 1
ATOM 2616 C CA . SER A 1 349 ? -17.909 17.438 -12.346 1.00 57.19 349 SER A CA 1
ATOM 2617 C C . SER A 1 349 ? -17.103 16.219 -11.884 1.00 57.19 349 SER A C 1
ATOM 2619 O O . SER A 1 349 ? -17.654 15.351 -11.202 1.00 57.19 349 SER A O 1
ATOM 2621 N N . GLY A 1 350 ? -15.818 16.157 -12.244 1.00 65.00 350 GLY A N 1
ATOM 2622 C CA . GLY A 1 350 ? -14.931 15.050 -11.854 1.00 65.00 350 GLY A CA 1
ATOM 2623 C C . GLY A 1 350 ? -13.931 14.584 -12.918 1.00 65.00 350 GLY A C 1
ATOM 2624 O O . GLY A 1 350 ? -13.207 13.631 -12.662 1.00 65.00 350 GLY A O 1
ATOM 2625 N N . THR A 1 351 ? -13.871 15.229 -14.089 1.00 75.12 351 THR A N 1
ATOM 2626 C CA . THR A 1 351 ? -12.949 14.913 -15.206 1.00 75.12 351 THR A CA 1
ATOM 2627 C C . THR A 1 351 ? -11.607 15.659 -15.154 1.00 75.12 351 THR A C 1
ATOM 2629 O O . THR A 1 351 ? -10.761 15.483 -16.026 1.00 75.12 351 THR A O 1
ATOM 2632 N N . GLU A 1 352 ? -11.393 16.511 -14.149 1.00 78.19 352 GLU A N 1
ATOM 2633 C CA . GLU A 1 352 ? -10.107 17.178 -13.920 1.00 78.19 352 GLU A CA 1
ATOM 2634 C C . GLU A 1 352 ? -9.087 16.152 -13.398 1.00 78.19 352 GLU A C 1
ATOM 2636 O O . GLU A 1 352 ? -9.364 15.451 -12.424 1.00 78.19 352 GLU A O 1
ATOM 2641 N N . SER A 1 353 ? -7.913 16.055 -14.035 1.00 80.12 353 SER A N 1
ATOM 2642 C CA . SER A 1 353 ? -6.835 15.171 -13.565 1.00 80.12 353 SER A CA 1
ATOM 2643 C C . SER A 1 353 ? -6.394 15.566 -12.155 1.00 80.12 353 SER A C 1
ATOM 2645 O O . SER A 1 353 ? -6.231 16.747 -11.843 1.00 80.12 353 SER A O 1
ATOM 2647 N N . LEU A 1 354 ? -6.180 14.562 -11.304 1.00 87.19 354 LEU A N 1
ATOM 2648 C CA . LEU A 1 354 ? -5.794 14.728 -9.901 1.00 87.19 354 LEU A CA 1
ATOM 2649 C C . LEU A 1 354 ? -4.310 14.382 -9.679 1.00 87.19 354 LEU A C 1
ATOM 2651 O O . LEU A 1 354 ? -3.874 14.176 -8.538 1.00 87.19 354 LEU A O 1
ATOM 2655 N N . TYR A 1 355 ? -3.540 14.299 -10.769 1.00 85.56 355 TYR A N 1
ATOM 2656 C CA . TYR A 1 355 ? -2.117 13.990 -10.783 1.00 85.56 355 TYR A CA 1
ATOM 2657 C C . TYR A 1 355 ? -1.291 15.048 -10.054 1.00 85.56 355 TYR A C 1
ATOM 2659 O O . TYR A 1 355 ? -1.544 16.249 -10.117 1.00 85.56 355 TYR A O 1
ATOM 2667 N N . VAL A 1 356 ? -0.273 14.564 -9.351 1.00 80.06 356 VAL A N 1
ATOM 2668 C CA . VAL A 1 356 ? 0.767 15.363 -8.712 1.00 80.06 356 VAL A CA 1
ATOM 2669 C C . VAL A 1 356 ? 2.047 14.574 -8.921 1.00 80.06 356 VAL A C 1
ATOM 2671 O O . VAL A 1 356 ? 2.100 13.421 -8.496 1.00 80.06 356 VAL A O 1
ATOM 2674 N N . LYS A 1 357 ? 3.036 15.185 -9.577 1.00 82.56 357 LYS A N 1
ATOM 2675 C CA . LYS A 1 357 ? 4.336 14.558 -9.823 1.00 82.56 357 LYS A CA 1
ATOM 2676 C C . LYS A 1 357 ? 5.028 14.202 -8.499 1.00 82.56 357 LYS A C 1
ATOM 2678 O O . LYS A 1 357 ? 4.920 14.966 -7.538 1.00 82.56 357 LYS A O 1
ATOM 2683 N N . ASP A 1 358 ? 5.731 13.073 -8.463 1.00 76.12 358 ASP A N 1
ATOM 2684 C CA . ASP A 1 358 ? 6.563 12.609 -7.349 1.00 76.12 358 ASP A CA 1
ATOM 2685 C C . ASP A 1 358 ? 5.779 12.544 -6.011 1.00 76.12 358 ASP A C 1
ATOM 2687 O O . ASP A 1 358 ? 6.242 12.996 -4.958 1.00 76.12 358 ASP A O 1
ATOM 2691 N N . TYR A 1 359 ? 4.543 12.017 -6.040 1.00 80.50 359 TYR A N 1
ATOM 2692 C CA . TYR A 1 359 ? 3.592 12.077 -4.915 1.00 80.50 359 TYR A CA 1
ATOM 2693 C C . TYR A 1 359 ? 4.008 11.232 -3.689 1.00 80.50 359 TYR A C 1
ATOM 2695 O O . TYR A 1 359 ? 3.533 10.113 -3.461 1.00 80.50 359 TYR A O 1
ATOM 2703 N N . LYS A 1 360 ? 4.858 11.809 -2.835 1.00 73.00 360 LYS A N 1
ATOM 2704 C CA . LYS A 1 360 ? 5.140 11.351 -1.463 1.00 73.00 360 LYS A CA 1
ATOM 2705 C C . LYS A 1 360 ? 4.081 11.908 -0.489 1.00 73.00 360 LYS A C 1
ATOM 2707 O O . LYS A 1 360 ? 3.602 13.029 -0.660 1.00 73.00 360 LYS A O 1
ATOM 2712 N N . SER A 1 361 ? 3.684 11.124 0.523 1.00 67.50 361 SER A N 1
ATOM 2713 C CA . SER A 1 361 ? 2.731 11.574 1.556 1.00 67.50 361 SER A CA 1
ATOM 2714 C C . SER A 1 361 ? 3.478 12.124 2.770 1.00 67.50 361 SER A C 1
ATOM 2716 O O . SER A 1 361 ? 4.136 11.356 3.473 1.00 67.50 361 SER A O 1
ATOM 2718 N N . ASP A 1 362 ? 3.359 13.425 3.026 1.00 63.56 362 ASP A N 1
ATOM 2719 C CA . ASP A 1 362 ? 4.136 14.135 4.046 1.00 63.56 362 ASP A CA 1
ATOM 2720 C C . ASP A 1 362 ? 3.817 13.636 5.458 1.00 63.56 362 ASP A C 1
ATOM 2722 O O . ASP A 1 362 ? 2.748 13.912 6.007 1.00 63.56 362 ASP A O 1
ATOM 2726 N N . HIS A 1 363 ? 4.768 12.947 6.080 1.00 51.84 363 HIS A N 1
ATOM 2727 C CA . HIS A 1 363 ? 4.737 12.635 7.506 1.00 51.84 363 HIS A CA 1
ATOM 2728 C C . HIS A 1 363 ? 5.670 13.584 8.249 1.00 51.84 363 HIS A C 1
ATOM 2730 O O . HIS A 1 363 ? 6.826 13.268 8.514 1.00 51.84 363 HIS A O 1
ATOM 2736 N N . THR A 1 364 ? 5.161 14.769 8.575 1.00 39.28 364 THR A N 1
ATOM 2737 C CA . THR A 1 364 ? 5.779 15.646 9.574 1.00 39.28 364 THR A CA 1
ATOM 2738 C C . THR A 1 364 ? 5.663 14.977 10.946 1.00 39.28 364 THR A C 1
ATOM 2740 O O . THR A 1 364 ? 4.530 14.778 11.393 1.00 39.28 364 THR A O 1
ATOM 2743 N N . PRO A 1 365 ? 6.767 14.636 11.636 1.00 32.94 365 PRO A N 1
ATOM 2744 C CA . PRO A 1 365 ? 6.685 14.180 13.016 1.00 32.94 365 PRO A CA 1
ATOM 2745 C C . PRO A 1 365 ? 6.123 15.313 13.873 1.00 32.94 365 PRO A C 1
ATOM 2747 O O . PRO A 1 365 ? 6.630 16.435 13.820 1.00 32.94 365 PRO A O 1
ATOM 2750 N N . GLU A 1 366 ? 5.091 15.039 14.666 1.00 37.78 366 GLU A N 1
ATOM 2751 C CA . GLU A 1 366 ? 4.625 16.014 15.645 1.00 37.78 366 GLU A CA 1
ATOM 2752 C C . GLU A 1 366 ? 5.701 16.180 16.720 1.00 37.78 366 GLU A C 1
ATOM 2754 O O . GLU A 1 366 ? 6.023 15.252 17.466 1.00 37.78 366 GLU A O 1
ATOM 2759 N N . THR A 1 367 ? 6.286 17.376 16.793 1.00 24.70 367 THR A N 1
ATOM 2760 C CA . THR A 1 367 ? 7.137 17.757 17.919 1.00 24.70 367 THR A CA 1
ATOM 2761 C C . THR A 1 367 ? 6.291 17.688 19.180 1.00 24.70 367 THR A C 1
ATOM 2763 O O . THR A 1 367 ? 5.317 18.430 19.294 1.00 24.70 367 THR A O 1
ATOM 2766 N N . CYS A 1 368 ? 6.650 16.803 20.111 1.00 23.84 368 CYS A N 1
ATOM 2767 C CA . CYS A 1 368 ? 5.895 16.590 21.342 1.00 23.84 368 CYS A CA 1
ATOM 2768 C C . CYS A 1 368 ? 5.831 17.893 22.158 1.00 23.84 368 CYS A C 1
ATOM 2770 O O . CYS A 1 368 ? 6.794 18.265 22.833 1.00 23.84 368 CYS A O 1
ATOM 2772 N N . SER A 1 369 ? 4.707 18.606 22.051 1.00 25.20 369 SER A N 1
ATOM 2773 C CA . SER A 1 369 ? 4.486 19.878 22.735 1.00 25.20 369 SER A CA 1
ATOM 2774 C C . SER A 1 369 ? 4.594 19.680 24.248 1.00 25.20 369 SER A C 1
ATOM 2776 O O . SER A 1 369 ? 3.945 18.777 24.786 1.00 25.20 369 SER A O 1
ATOM 2778 N N . PRO A 1 370 ? 5.378 20.502 24.970 1.00 26.09 370 PRO A N 1
ATOM 2779 C CA . PRO A 1 370 ? 5.529 20.339 26.407 1.00 26.09 370 PRO A CA 1
ATOM 2780 C C . PRO A 1 370 ? 4.178 20.529 27.103 1.00 26.09 370 PRO A C 1
ATOM 2782 O O . PRO A 1 370 ? 3.512 21.552 26.920 1.00 26.09 370 PRO A O 1
ATOM 2785 N N . LEU A 1 371 ? 3.795 19.537 27.916 1.00 25.48 371 LEU A N 1
ATOM 2786 C CA . LEU A 1 371 ? 2.565 19.518 28.711 1.00 25.48 371 LEU A CA 1
ATOM 2787 C C . LEU A 1 371 ? 2.467 20.767 29.596 1.00 25.48 371 LEU A C 1
ATOM 2789 O O . LEU A 1 371 ? 2.985 20.818 30.713 1.00 25.48 371 LEU A O 1
ATOM 2793 N N . THR A 1 372 ? 1.779 21.784 29.084 1.00 25.25 372 THR A N 1
ATOM 2794 C CA . THR A 1 372 ? 1.536 23.033 29.800 1.00 25.25 372 THR A CA 1
ATOM 2795 C C . THR A 1 372 ? 0.411 22.797 30.798 1.00 25.25 372 THR A C 1
ATOM 2797 O O . THR A 1 372 ? -0.768 22.921 30.475 1.00 25.25 372 THR A O 1
ATOM 2800 N N . LEU A 1 373 ? 0.795 22.420 32.020 1.00 24.88 373 LEU A N 1
ATOM 2801 C CA . LEU A 1 373 ? -0.099 22.280 33.169 1.00 24.88 373 LEU A CA 1
ATOM 2802 C C . LEU A 1 373 ? -0.749 23.632 33.504 1.00 24.88 373 LEU A C 1
ATOM 2804 O O . LEU A 1 373 ? -0.235 24.411 34.308 1.00 24.88 373 LEU A O 1
ATOM 2808 N N . GLN A 1 374 ? -1.901 23.907 32.892 1.00 26.78 374 GLN A N 1
ATOM 2809 C CA . GLN A 1 374 ? -2.780 24.988 33.324 1.00 26.78 374 GLN A CA 1
ATOM 2810 C C . GLN A 1 374 ? -3.364 24.627 34.693 1.00 26.78 374 GLN A C 1
ATOM 2812 O O . GLN A 1 374 ? -4.244 23.775 34.816 1.00 26.78 374 GLN A O 1
ATOM 2817 N N . LEU A 1 375 ? -2.846 25.273 35.737 1.00 24.94 375 LEU A N 1
ATOM 2818 C CA . LEU A 1 375 ? -3.398 25.185 37.085 1.00 24.94 375 LEU A CA 1
ATOM 2819 C C . LEU A 1 375 ? -4.797 25.830 37.106 1.00 24.94 375 LEU A C 1
ATOM 2821 O O . LEU A 1 375 ? -4.917 26.992 36.707 1.00 24.94 375 LEU A O 1
ATOM 2825 N N . PRO A 1 376 ? -5.846 25.138 37.590 1.00 28.50 376 PRO A N 1
ATOM 2826 C CA . PRO A 1 376 ? -7.165 25.741 37.734 1.00 28.50 376 PRO A CA 1
ATOM 2827 C C . PRO A 1 376 ? -7.140 26.854 38.791 1.00 28.50 376 PRO A C 1
ATOM 2829 O O . PRO A 1 376 ? -6.482 26.745 39.830 1.00 28.50 376 PRO A O 1
ATOM 2832 N N . SER A 1 377 ? -7.874 27.937 38.534 1.00 26.30 377 SER A N 1
ATOM 2833 C CA . SER A 1 377 ? -8.027 29.046 39.475 1.00 26.30 377 SER A CA 1
ATOM 2834 C C . SER A 1 377 ? -8.800 28.611 40.726 1.00 26.30 377 SER A C 1
ATOM 2836 O O . SER A 1 377 ? -9.775 27.864 40.661 1.00 26.30 377 SER A O 1
ATOM 2838 N N . LYS A 1 378 ? -8.348 29.079 41.896 1.00 27.95 378 LYS A N 1
ATOM 2839 C CA . LYS A 1 378 ? -8.916 28.690 43.193 1.00 27.95 378 LYS A CA 1
ATOM 2840 C C . LYS A 1 378 ? -10.363 29.170 43.357 1.00 27.95 378 LYS A C 1
ATOM 2842 O O . LYS A 1 378 ? -10.630 30.364 43.266 1.00 27.95 378 LYS A O 1
ATOM 2847 N N . SER A 1 379 ? -11.237 28.253 43.756 1.00 26.83 379 SER A N 1
ATOM 2848 C CA . SER A 1 379 ? -12.405 28.523 44.603 1.00 26.83 379 SER A CA 1
ATOM 2849 C C . SER A 1 379 ? -12.546 27.374 45.614 1.00 26.83 379 SER A C 1
ATOM 2851 O O . SER A 1 379 ? -11.938 26.316 45.439 1.00 26.83 379 SER A O 1
ATOM 2853 N N . GLU A 1 380 ? -13.215 27.615 46.739 1.00 27.28 380 GLU A N 1
ATOM 2854 C CA . GLU A 1 380 ? -13.018 26.841 47.973 1.00 27.28 380 GLU A CA 1
ATOM 2855 C C . GLU A 1 380 ? -14.121 25.798 48.218 1.00 27.28 380 GLU A C 1
ATOM 2857 O O . GLU A 1 380 ? -15.301 26.126 48.127 1.00 27.28 380 GLU A O 1
ATOM 2862 N N . SER A 1 381 ? -13.759 24.570 48.626 1.00 25.67 381 SER A N 1
ATOM 2863 C CA . SER A 1 381 ? -14.312 23.917 49.840 1.00 25.67 381 SER A CA 1
ATOM 2864 C C . SER A 1 381 ? -13.760 22.498 50.112 1.00 25.67 381 SER A C 1
ATOM 2866 O O . SER A 1 381 ? -13.872 21.578 49.315 1.00 25.67 381 SER A O 1
ATOM 2868 N N . THR A 1 382 ? -13.149 22.377 51.291 1.00 23.55 382 THR A N 1
ATOM 2869 C CA . THR A 1 382 ? -13.178 21.292 52.299 1.00 23.55 382 THR A CA 1
ATOM 2870 C C . THR A 1 382 ? -13.378 19.794 51.942 1.00 23.55 382 THR A C 1
ATOM 2872 O O . THR A 1 382 ? -14.380 19.377 51.373 1.00 23.55 382 THR A O 1
ATOM 2875 N N . THR A 1 383 ? -12.546 18.975 52.615 1.00 26.12 383 THR A N 1
ATOM 2876 C CA . THR A 1 383 ? -12.769 17.586 53.122 1.00 26.12 383 THR A CA 1
ATOM 2877 C C . THR A 1 383 ? -12.534 16.344 52.231 1.00 26.12 383 THR A C 1
ATOM 2879 O O . THR A 1 383 ? -13.386 15.913 51.470 1.00 26.12 383 THR A O 1
ATOM 2882 N N . THR A 1 384 ? -11.407 15.671 52.528 1.00 27.06 384 THR A N 1
ATOM 2883 C CA . THR A 1 384 ? -11.200 14.200 52.637 1.00 27.06 384 THR A CA 1
ATOM 2884 C C . THR A 1 384 ? -11.598 13.248 51.498 1.00 27.06 384 THR A C 1
ATOM 2886 O O . THR A 1 384 ? -12.765 12.910 51.347 1.00 27.06 384 THR A O 1
ATOM 2889 N N . PHE A 1 385 ? -10.593 12.557 50.941 1.00 24.59 385 PHE A N 1
ATOM 2890 C CA . PHE A 1 385 ? -10.268 11.186 51.386 1.00 24.59 385 PHE A CA 1
ATOM 2891 C C . PHE A 1 385 ? -8.782 10.855 51.133 1.00 24.59 385 PHE A C 1
ATOM 2893 O O . PHE A 1 385 ? -8.167 11.394 50.216 1.00 24.59 385 PHE A O 1
ATOM 2900 N N . THR A 1 386 ? -8.188 9.994 51.964 1.00 30.12 386 THR A N 1
ATOM 2901 C CA . THR A 1 386 ? -6.750 9.654 51.944 1.00 30.12 386 THR A CA 1
ATOM 2902 C C . THR A 1 386 ? -6.508 8.179 51.629 1.00 30.12 386 THR A C 1
ATOM 2904 O O . THR A 1 386 ? -6.963 7.336 52.397 1.00 30.12 386 THR A O 1
ATOM 2907 N N . THR A 1 387 ? -5.744 7.875 50.569 1.00 31.69 387 THR A N 1
ATOM 2908 C CA . THR A 1 387 ? -4.673 6.838 50.489 1.00 31.69 387 THR A CA 1
ATOM 2909 C C . THR A 1 387 ? -4.285 6.573 49.028 1.00 31.69 387 THR A C 1
ATOM 2911 O O . THR A 1 387 ? -5.088 6.015 48.293 1.00 31.69 387 THR A O 1
ATOM 2914 N N . ASN A 1 388 ? -3.068 6.980 48.614 1.00 32.06 388 ASN A N 1
ATOM 2915 C CA . ASN A 1 388 ? -2.276 6.391 47.498 1.00 32.06 388 ASN A CA 1
ATOM 2916 C C . ASN A 1 388 ? -0.985 7.171 47.126 1.00 32.06 388 ASN A C 1
ATOM 2918 O O . ASN A 1 388 ? -0.393 6.926 46.077 1.00 32.06 388 ASN A O 1
ATOM 2922 N N . GLN A 1 389 ? -0.506 8.111 47.952 1.00 30.92 389 GLN A N 1
ATOM 2923 C CA . GLN A 1 389 ? 0.602 9.003 47.559 1.00 30.92 389 GLN A CA 1
ATOM 2924 C C . GLN A 1 389 ? 2.015 8.495 47.927 1.00 30.92 389 GLN A C 1
ATOM 2926 O O . GLN A 1 389 ? 2.992 8.904 47.303 1.00 30.92 389 GLN A O 1
ATOM 2931 N N . GLU A 1 390 ? 2.146 7.566 48.881 1.00 31.44 390 GLU A N 1
ATOM 2932 C CA . GLU A 1 390 ? 3.454 7.067 49.350 1.00 31.44 390 GLU A CA 1
ATOM 2933 C C . GLU A 1 390 ? 4.129 6.070 48.390 1.00 31.44 390 GLU A C 1
ATOM 2935 O O . GLU A 1 390 ? 5.351 5.910 48.417 1.00 31.44 390 GLU A O 1
ATOM 2940 N N . HIS A 1 391 ? 3.376 5.412 47.502 1.00 31.98 391 HIS A N 1
ATOM 2941 C CA . HIS A 1 391 ? 3.951 4.406 46.601 1.00 31.98 391 HIS A CA 1
ATOM 2942 C C . HIS A 1 391 ? 4.722 5.033 45.422 1.00 31.98 391 HIS A C 1
ATOM 2944 O O . HIS A 1 391 ? 5.754 4.510 45.006 1.00 31.98 391 HIS A O 1
ATOM 2950 N N . CYS A 1 392 ? 4.297 6.205 44.934 1.00 32.69 392 CYS A N 1
ATOM 2951 C CA . CYS A 1 392 ? 4.985 6.910 43.844 1.00 32.69 392 CYS A CA 1
ATOM 2952 C C . CYS A 1 392 ? 6.297 7.585 44.284 1.00 32.69 392 CYS A C 1
ATOM 2954 O O . CYS A 1 392 ? 7.246 7.650 43.503 1.00 32.69 392 CYS A O 1
ATOM 2956 N N . LEU A 1 393 ? 6.377 8.072 45.529 1.00 35.12 393 LEU A N 1
ATOM 2957 C CA . LEU A 1 393 ? 7.552 8.799 46.032 1.00 35.12 393 LEU A CA 1
ATOM 2958 C C . LEU A 1 393 ? 8.785 7.894 46.202 1.00 35.12 393 LEU A C 1
ATOM 2960 O O . LEU A 1 393 ? 9.904 8.313 45.904 1.00 35.12 393 LEU A O 1
ATOM 2964 N N . ASN A 1 394 ? 8.589 6.635 46.603 1.00 36.34 394 ASN A N 1
ATOM 2965 C CA . ASN A 1 394 ? 9.689 5.687 46.807 1.00 36.34 394 ASN A CA 1
ATOM 2966 C C . ASN A 1 394 ? 10.417 5.306 45.499 1.00 36.34 394 ASN A C 1
ATOM 2968 O O . ASN A 1 394 ? 11.637 5.133 45.503 1.00 36.34 394 ASN A O 1
ATOM 2972 N N . ASN A 1 395 ? 9.710 5.254 44.364 1.00 36.47 395 ASN A N 1
ATOM 2973 C CA . ASN A 1 395 ? 10.316 4.919 43.068 1.00 36.47 395 ASN A CA 1
ATOM 2974 C C . ASN A 1 395 ? 11.186 6.058 42.498 1.00 36.47 395 ASN A C 1
ATOM 2976 O O . ASN A 1 395 ? 12.209 5.794 41.863 1.00 36.47 395 ASN A O 1
ATOM 2980 N N . LEU A 1 396 ? 10.843 7.323 42.772 1.00 37.31 396 LEU A N 1
ATOM 2981 C CA . LEU A 1 396 ? 11.669 8.476 42.384 1.00 37.31 396 LEU A CA 1
ATOM 2982 C C . LEU A 1 396 ? 13.003 8.511 43.148 1.00 37.31 396 LEU A C 1
ATOM 2984 O O . LEU A 1 396 ? 14.054 8.722 42.540 1.00 37.31 396 LEU A O 1
ATOM 2988 N N . ALA A 1 397 ? 12.986 8.210 44.450 1.00 36.69 397 ALA A N 1
ATOM 2989 C CA . ALA A 1 397 ? 14.195 8.160 45.276 1.00 36.69 397 ALA A CA 1
ATOM 2990 C C . ALA A 1 397 ? 15.212 7.092 44.807 1.00 36.69 397 ALA A C 1
ATOM 2992 O O . ALA A 1 397 ? 16.423 7.272 44.959 1.00 36.69 397 ALA A O 1
ATOM 2993 N N . PHE A 1 398 ? 14.746 5.993 44.201 1.00 35.59 398 PHE A N 1
ATOM 2994 C CA . PHE A 1 398 ? 15.608 4.957 43.618 1.00 35.59 398 PHE A CA 1
ATOM 2995 C C . PHE A 1 398 ? 16.282 5.409 42.307 1.00 35.59 398 PHE A C 1
ATOM 2997 O O . PHE A 1 398 ? 17.471 5.151 42.086 1.00 35.59 398 PHE A O 1
ATOM 3004 N N . LEU A 1 399 ? 15.551 6.142 41.461 1.00 37.00 399 LEU A N 1
ATOM 3005 C CA . LEU A 1 399 ? 16.078 6.713 40.218 1.00 37.00 399 LEU A CA 1
ATOM 3006 C C . LEU A 1 399 ? 17.157 7.773 40.483 1.00 37.00 399 LEU A C 1
ATOM 3008 O O . LEU A 1 399 ? 18.256 7.669 39.933 1.00 37.00 399 LEU A O 1
ATOM 3012 N N . GLU A 1 400 ? 16.910 8.736 41.379 1.00 39.44 400 GLU A N 1
ATOM 3013 C CA . GLU A 1 400 ? 17.903 9.773 41.713 1.00 39.44 400 GLU A CA 1
ATOM 3014 C C . GLU A 1 400 ? 19.216 9.190 42.258 1.00 39.44 400 GLU A C 1
ATOM 3016 O O . GLU A 1 400 ? 20.308 9.683 41.955 1.00 39.44 400 GLU A O 1
ATOM 3021 N N . LYS A 1 401 ? 19.127 8.107 43.041 1.00 38.88 401 LYS A N 1
ATOM 3022 C CA . LYS A 1 401 ? 20.289 7.427 43.626 1.00 38.88 401 LYS A CA 1
ATOM 3023 C C . LYS A 1 401 ? 21.113 6.662 42.582 1.00 38.88 401 LYS A C 1
ATOM 3025 O O . LYS A 1 401 ? 22.324 6.532 42.747 1.00 38.88 401 LYS A O 1
ATOM 3030 N N . THR A 1 402 ? 20.480 6.217 41.496 1.00 39.84 402 THR A N 1
ATOM 3031 C CA . THR A 1 402 ? 21.128 5.503 40.382 1.00 39.84 402 THR A CA 1
ATOM 3032 C C . THR A 1 402 ? 21.874 6.459 39.442 1.00 39.84 402 THR A C 1
ATOM 3034 O O . THR A 1 402 ? 23.021 6.199 39.073 1.00 39.84 402 THR A O 1
ATOM 3037 N N . VAL A 1 403 ? 21.281 7.615 39.114 1.00 41.50 403 VAL A N 1
ATOM 3038 C CA . VAL A 1 403 ? 21.862 8.607 38.178 1.00 41.50 403 VAL A CA 1
ATOM 3039 C C . VAL A 1 403 ? 23.194 9.194 38.672 1.00 41.50 403 VAL A C 1
ATOM 3041 O O . VAL A 1 403 ? 24.056 9.538 37.864 1.00 41.50 403 VAL A O 1
ATOM 3044 N N . ARG A 1 404 ? 23.434 9.248 39.991 1.00 38.69 404 ARG A N 1
ATOM 3045 C CA . ARG A 1 404 ? 24.700 9.750 40.564 1.00 38.69 404 ARG A CA 1
ATOM 3046 C C . ARG A 1 404 ? 25.929 8.855 40.319 1.00 38.69 404 ARG A C 1
ATOM 3048 O O . ARG A 1 404 ? 27.028 9.267 40.680 1.00 38.69 404 ARG A O 1
ATOM 3055 N N . LYS A 1 405 ? 25.787 7.660 39.727 1.00 40.72 405 LYS A N 1
ATOM 3056 C CA . LYS A 1 405 ? 26.881 6.670 39.617 1.00 40.72 405 LYS A CA 1
ATOM 3057 C C . LYS A 1 405 ? 27.689 6.702 38.304 1.00 40.72 405 LYS A C 1
ATOM 3059 O O . LYS A 1 405 ? 28.625 5.920 38.171 1.00 40.72 405 LYS A O 1
ATOM 3064 N N . TYR A 1 406 ? 27.380 7.597 37.356 1.00 44.06 406 TYR A N 1
ATOM 3065 C CA . TYR A 1 406 ? 28.008 7.629 36.017 1.00 44.06 406 TYR A CA 1
ATOM 3066 C C . TYR A 1 406 ? 28.591 9.013 35.637 1.00 44.06 406 TYR A C 1
ATOM 3068 O O . TYR A 1 406 ? 27.941 9.785 34.927 1.00 44.06 406 TYR A O 1
ATOM 3076 N N . PRO A 1 407 ? 29.839 9.343 36.042 1.00 40.00 407 PRO A N 1
ATOM 3077 C CA . PRO A 1 407 ? 30.433 10.674 35.831 1.00 40.00 407 PRO A CA 1
ATOM 3078 C C . PRO A 1 407 ? 30.607 11.102 34.362 1.00 40.00 407 PRO A C 1
ATOM 3080 O O . PRO A 1 407 ? 30.607 12.294 34.058 1.00 40.00 407 PRO A O 1
ATOM 3083 N N . LEU A 1 408 ? 30.731 10.148 33.431 1.00 41.59 408 LEU A N 1
ATOM 3084 C CA . LEU A 1 408 ? 30.914 10.426 31.999 1.00 41.59 408 LEU A CA 1
ATOM 3085 C C . LEU A 1 408 ? 29.695 11.106 31.350 1.00 41.59 408 LEU A C 1
ATOM 3087 O O . LEU A 1 408 ? 29.870 11.960 30.481 1.00 41.59 408 LEU A O 1
ATOM 3091 N N . ALA A 1 409 ? 28.472 10.804 31.801 1.00 42.22 409 ALA A N 1
ATOM 3092 C CA . ALA A 1 409 ? 27.247 11.326 31.188 1.00 42.22 409 ALA A CA 1
ATOM 3093 C C . ALA A 1 409 ? 27.090 12.852 31.350 1.00 42.22 409 ALA A C 1
ATOM 3095 O O . ALA A 1 409 ? 26.566 13.529 30.464 1.00 42.22 409 ALA A O 1
ATOM 3096 N N . GLN A 1 410 ? 27.586 13.416 32.458 1.00 41.09 410 GLN A N 1
ATOM 3097 C CA . GLN A 1 410 ? 27.493 14.855 32.730 1.00 41.09 410 GLN A CA 1
ATOM 3098 C C . GLN A 1 410 ? 28.371 15.695 31.790 1.00 41.09 410 GLN A C 1
ATOM 3100 O O . GLN A 1 410 ? 28.011 16.827 31.468 1.00 41.09 410 GLN A O 1
ATOM 3105 N N . ARG A 1 411 ? 29.501 15.152 31.314 1.00 39.47 411 ARG A N 1
ATOM 3106 C CA . ARG A 1 411 ? 30.454 15.895 30.473 1.00 39.47 411 ARG A CA 1
ATOM 3107 C C . ARG A 1 411 ? 29.917 16.109 29.054 1.00 39.47 411 ARG A C 1
ATOM 3109 O O . ARG A 1 411 ? 30.036 17.208 28.520 1.00 39.47 411 ARG A O 1
ATOM 3116 N N . THR A 1 412 ? 29.241 15.108 28.490 1.00 40.44 412 THR A N 1
ATOM 3117 C CA . THR A 1 412 ? 28.562 15.207 27.186 1.00 4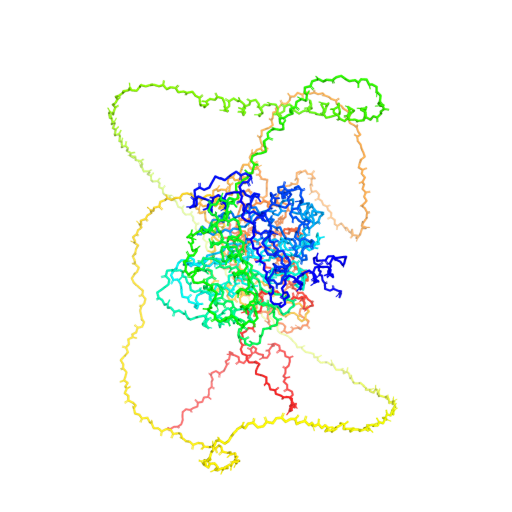0.44 412 THR A CA 1
ATOM 3118 C C . THR A 1 412 ? 27.402 16.208 27.230 1.00 40.44 412 THR A C 1
ATOM 3120 O O . THR A 1 412 ? 27.310 17.091 26.380 1.00 40.44 412 THR A O 1
ATOM 3123 N N . LEU A 1 413 ? 26.566 16.143 28.275 1.00 39.19 413 LEU A N 1
ATOM 3124 C CA . LEU A 1 413 ? 25.432 17.056 28.482 1.00 39.19 413 LEU A CA 1
ATOM 3125 C C . LEU A 1 413 ? 25.847 18.520 28.716 1.00 39.19 413 LEU A C 1
ATOM 3127 O O . LEU A 1 413 ? 25.080 19.429 28.398 1.00 39.19 413 LEU A O 1
ATOM 3131 N N . TYR A 1 414 ? 27.047 18.760 29.253 1.00 39.22 414 TYR A N 1
ATOM 3132 C CA . TYR A 1 414 ? 27.609 20.105 29.396 1.00 39.22 414 TYR A CA 1
ATOM 3133 C C . TYR A 1 414 ? 28.117 20.675 28.061 1.00 39.22 414 TYR A C 1
ATOM 3135 O O . TYR A 1 414 ? 27.929 21.861 27.795 1.00 39.22 414 TYR A O 1
ATOM 3143 N N . ASN A 1 415 ? 28.714 19.838 27.205 1.00 39.62 415 ASN A N 1
ATOM 3144 C CA . ASN A 1 415 ? 29.219 20.263 25.896 1.00 39.62 415 ASN A CA 1
ATOM 3145 C C . ASN A 1 415 ? 28.080 20.606 24.920 1.00 39.62 415 ASN A C 1
ATOM 3147 O O . ASN A 1 415 ? 28.105 21.686 24.336 1.00 39.62 415 ASN A O 1
ATOM 3151 N N . ILE A 1 416 ? 27.042 19.764 24.824 1.00 41.31 416 ILE A N 1
ATOM 3152 C CA . ILE A 1 416 ? 25.873 20.013 23.953 1.00 41.31 416 ILE A CA 1
ATOM 3153 C C . ILE A 1 416 ? 25.227 21.372 24.289 1.00 41.31 416 ILE A C 1
ATOM 3155 O O . ILE A 1 416 ? 25.061 22.227 23.421 1.00 41.31 416 ILE A O 1
ATOM 3159 N N . LYS A 1 417 ? 25.004 21.647 25.583 1.00 39.22 417 LYS A N 1
ATOM 3160 C CA . LYS A 1 417 ? 24.451 22.927 26.075 1.00 39.22 417 LYS A CA 1
ATOM 3161 C C . LYS A 1 417 ? 25.369 24.145 25.893 1.00 39.22 417 LYS A C 1
ATOM 3163 O O . LYS A 1 417 ? 24.960 25.264 26.219 1.00 39.22 417 LYS A O 1
ATOM 3168 N N . ARG A 1 418 ? 26.604 23.950 25.420 1.00 34.69 418 ARG A N 1
ATOM 3169 C CA . ARG A 1 418 ? 27.552 25.018 25.077 1.00 34.69 418 ARG A CA 1
ATOM 3170 C C . ARG A 1 418 ? 27.546 25.325 23.578 1.00 34.69 418 ARG A C 1
ATOM 3172 O O . ARG A 1 418 ? 27.707 26.487 23.220 1.00 34.69 418 ARG A O 1
ATOM 3179 N N . GLU A 1 419 ? 27.322 24.323 22.731 1.00 39.75 419 GLU A N 1
ATOM 3180 C CA . GLU A 1 419 ? 27.232 24.476 21.272 1.00 39.75 419 GLU A CA 1
ATOM 3181 C C . GLU A 1 419 ? 25.872 25.057 20.846 1.00 39.75 419 GLU A C 1
ATOM 3183 O O . GLU A 1 419 ? 25.827 25.979 20.037 1.00 39.75 419 GLU A O 1
ATOM 3188 N N . GLU A 1 420 ? 24.771 24.663 21.497 1.00 37.94 420 GLU A N 1
ATOM 3189 C CA . GLU A 1 420 ? 23.432 25.245 21.261 1.00 37.94 420 GLU A CA 1
ATOM 3190 C C . GLU A 1 420 ? 23.317 26.744 21.621 1.00 37.94 420 GLU A C 1
ATOM 3192 O O . GLU A 1 420 ? 22.321 27.386 21.293 1.00 37.94 420 GLU A O 1
ATOM 3197 N N . LYS A 1 421 ? 24.318 27.327 22.299 1.00 33.53 421 LYS A N 1
ATOM 3198 C CA . LYS A 1 421 ? 24.315 28.731 22.756 1.00 33.53 421 LYS A CA 1
ATOM 3199 C C . LYS A 1 421 ? 25.204 29.688 21.958 1.00 33.53 421 LYS A C 1
ATOM 3201 O O . LYS A 1 421 ? 25.220 30.875 22.277 1.00 33.53 421 LYS A O 1
ATOM 3206 N N . SER A 1 422 ? 25.940 29.220 20.949 1.00 33.28 422 SER A N 1
ATOM 3207 C CA . SER A 1 422 ? 26.793 30.081 20.107 1.00 33.28 422 SER A CA 1
ATOM 3208 C C . SER A 1 422 ? 26.123 30.554 18.811 1.00 33.28 422 SER A C 1
ATOM 3210 O O . SER A 1 422 ? 26.741 31.283 18.038 1.00 33.28 422 SER A O 1
ATOM 3212 N N . THR A 1 423 ? 24.863 30.176 18.577 1.00 34.56 423 THR A N 1
ATOM 3213 C CA . THR A 1 423 ? 24.082 30.555 17.389 1.00 34.56 423 THR A CA 1
ATOM 3214 C C . THR A 1 423 ? 22.872 31.401 17.812 1.00 34.56 423 THR A C 1
ATOM 3216 O O . THR A 1 423 ? 22.301 31.156 18.869 1.00 34.56 423 THR A O 1
ATOM 3219 N N . ILE A 1 424 ? 22.462 32.368 16.975 1.00 30.83 424 ILE A N 1
ATOM 3220 C CA . ILE A 1 424 ? 21.375 33.352 17.210 1.00 30.83 424 ILE A CA 1
ATOM 3221 C C . ILE A 1 424 ? 21.745 34.533 18.147 1.00 30.83 424 ILE A C 1
ATOM 3223 O O . ILE A 1 424 ? 21.137 34.712 19.196 1.00 30.83 424 ILE A O 1
ATOM 3227 N N . ILE A 1 425 ? 22.669 35.407 17.708 1.00 28.08 425 ILE A N 1
ATOM 3228 C CA . ILE A 1 425 ? 22.582 36.888 17.842 1.00 28.08 425 ILE A CA 1
ATOM 3229 C C . ILE A 1 425 ? 23.163 37.519 16.548 1.00 28.08 425 ILE A C 1
ATOM 3231 O O . ILE A 1 425 ? 24.066 36.955 15.934 1.00 28.08 425 ILE A O 1
ATOM 3235 N N . GLN A 1 426 ? 22.633 38.670 16.117 1.00 27.47 426 GLN A N 1
ATOM 3236 C CA . GLN A 1 426 ? 22.988 39.459 14.915 1.00 27.47 426 GLN A CA 1
ATOM 3237 C C . GLN A 1 426 ? 22.703 40.960 15.194 1.00 27.47 426 GLN A C 1
ATOM 3239 O O . GLN A 1 426 ? 22.016 41.222 16.186 1.00 27.47 426 GLN A O 1
ATOM 3244 N N . PRO A 1 427 ? 23.078 41.946 14.337 1.00 47.88 427 PRO A N 1
ATOM 3245 C CA . PRO A 1 427 ? 24.016 41.965 13.189 1.00 47.88 427 PRO A CA 1
ATOM 3246 C C . PRO A 1 427 ? 25.018 43.167 13.236 1.00 47.88 427 PRO A C 1
ATOM 3248 O O . PRO A 1 427 ? 24.981 43.933 14.194 1.00 47.88 427 PRO A O 1
ATOM 3251 N N . ALA A 1 428 ? 25.853 43.377 12.190 1.00 23.48 428 ALA A N 1
ATOM 3252 C CA . ALA A 1 428 ? 26.028 44.664 11.449 1.00 23.48 428 ALA A CA 1
ATOM 3253 C C . ALA A 1 428 ? 27.358 44.812 10.644 1.00 23.48 428 ALA A C 1
ATOM 3255 O O . ALA A 1 428 ? 28.417 44.428 11.124 1.00 23.48 428 ALA A O 1
ATOM 3256 N N . LEU A 1 429 ? 27.260 45.490 9.483 1.00 25.19 429 LEU A N 1
ATOM 3257 C CA . LEU A 1 429 ? 28.270 46.302 8.754 1.00 25.19 429 LEU A CA 1
ATOM 3258 C C . LEU A 1 429 ? 29.573 45.673 8.177 1.00 25.19 429 LEU A C 1
ATOM 3260 O O . LEU A 1 429 ? 30.578 45.518 8.861 1.00 25.19 429 LEU A O 1
ATOM 3264 N N . ASP A 1 430 ? 29.573 45.479 6.850 1.00 24.84 430 ASP A N 1
ATOM 3265 C CA . ASP A 1 430 ? 30.310 46.315 5.871 1.00 24.84 430 ASP A CA 1
ATOM 3266 C C . ASP A 1 430 ? 31.824 46.622 6.052 1.00 24.84 430 ASP A C 1
ATOM 3268 O O . ASP A 1 430 ? 32.179 47.545 6.781 1.00 24.84 430 ASP A O 1
ATOM 3272 N N . LEU A 1 431 ? 32.709 45.995 5.238 1.00 23.86 431 LEU A N 1
ATOM 3273 C CA . LEU A 1 431 ? 33.365 46.610 4.041 1.00 23.86 431 LEU A CA 1
ATOM 3274 C C . LEU A 1 431 ? 34.628 45.884 3.487 1.00 23.86 431 LEU A C 1
ATOM 3276 O O . LEU A 1 431 ? 35.445 45.346 4.221 1.00 23.86 431 LEU A O 1
ATOM 3280 N N . TYR A 1 432 ? 34.804 46.022 2.161 1.00 24.42 432 TYR A N 1
ATOM 3281 C CA . TYR A 1 432 ? 36.037 45.981 1.337 1.00 24.42 432 TYR A CA 1
ATOM 3282 C C . TYR A 1 432 ? 36.944 44.723 1.178 1.00 24.42 432 TYR A C 1
ATOM 3284 O O . TYR A 1 432 ? 37.699 44.333 2.059 1.00 24.42 432 TYR A O 1
ATOM 3292 N N . SER A 1 433 ? 37.041 44.310 -0.102 1.00 23.02 433 SER A N 1
ATOM 3293 C CA . SER A 1 433 ? 38.280 44.042 -0.880 1.00 23.02 433 SER A CA 1
ATOM 3294 C C . SER A 1 433 ? 38.973 42.657 -0.912 1.00 23.02 433 SER A C 1
ATOM 3296 O O . SER A 1 433 ? 39.625 42.209 0.022 1.00 23.02 433 SER A O 1
ATOM 3298 N N . PHE A 1 434 ? 38.953 42.084 -2.128 1.00 23.66 434 PHE A N 1
ATOM 3299 C CA . PHE A 1 434 ? 39.971 41.221 -2.779 1.00 23.66 434 PHE A CA 1
ATOM 3300 C C . PHE A 1 434 ? 41.344 41.956 -2.951 1.00 23.66 434 PHE A C 1
ATOM 3302 O O . PHE A 1 434 ? 41.364 43.150 -2.638 1.00 23.66 434 PHE A O 1
ATOM 3309 N N . PRO A 1 435 ? 42.457 41.381 -3.511 1.00 37.06 435 PRO A N 1
ATOM 3310 C CA . PRO A 1 435 ? 42.610 40.105 -4.262 1.00 37.06 435 PRO A CA 1
ATOM 3311 C C . PRO A 1 435 ? 43.905 39.254 -4.028 1.00 37.06 435 PRO A C 1
ATOM 3313 O O . PRO A 1 435 ? 44.883 39.739 -3.474 1.00 37.06 435 PRO A O 1
ATOM 3316 N N . SER A 1 436 ? 43.970 38.064 -4.669 1.00 26.47 436 SER A N 1
ATOM 3317 C CA . SER A 1 436 ? 45.189 37.421 -5.267 1.00 26.47 436 SER A CA 1
ATOM 3318 C C . SER A 1 436 ? 46.351 36.963 -4.326 1.00 26.47 436 SER A C 1
ATOM 3320 O O . SER A 1 436 ? 46.381 37.348 -3.167 1.00 26.47 436 SER A O 1
ATOM 3322 N N . ASP A 1 437 ? 47.329 36.108 -4.691 1.00 26.47 437 ASP A N 1
ATOM 3323 C CA . ASP A 1 437 ? 47.632 35.358 -5.935 1.00 26.47 437 ASP A CA 1
ATOM 3324 C C . ASP A 1 437 ? 48.522 34.093 -5.684 1.00 26.47 437 ASP A C 1
ATOM 3326 O O . ASP A 1 437 ? 49.036 33.951 -4.583 1.00 26.47 437 ASP A O 1
ATOM 3330 N N . HIS A 1 438 ? 48.744 33.251 -6.721 1.00 28.66 438 HIS A N 1
ATOM 3331 C CA . HIS A 1 438 ? 49.944 32.420 -7.084 1.00 28.66 438 HIS A CA 1
ATOM 3332 C C . HIS A 1 438 ? 50.744 31.573 -6.020 1.00 28.66 438 HIS A C 1
ATOM 3334 O O . HIS A 1 438 ? 50.831 31.918 -4.856 1.00 28.66 438 HIS A O 1
ATOM 3340 N N . SER A 1 439 ? 51.526 30.503 -6.317 1.00 25.72 439 SER A N 1
ATOM 3341 C CA . SER A 1 439 ? 51.645 29.512 -7.427 1.00 25.72 439 SER A CA 1
ATOM 3342 C C . SER A 1 439 ? 52.782 28.457 -7.149 1.00 25.72 439 SER A C 1
ATOM 3344 O O . SER A 1 439 ? 53.620 28.713 -6.294 1.00 25.72 439 SER A O 1
ATOM 3346 N N . ILE A 1 440 ? 52.884 27.350 -7.935 1.00 27.12 440 ILE A N 1
ATOM 3347 C CA . ILE A 1 440 ? 54.139 26.604 -8.345 1.00 27.12 440 ILE A CA 1
ATOM 3348 C C . ILE A 1 440 ? 54.978 25.835 -7.249 1.00 27.12 440 ILE A C 1
ATOM 3350 O O . ILE A 1 440 ? 55.411 26.438 -6.282 1.00 27.12 440 ILE A O 1
ATOM 3354 N N . ARG A 1 441 ? 55.322 24.511 -7.309 1.00 23.67 441 ARG A N 1
ATOM 3355 C CA . ARG A 1 441 ? 56.395 23.810 -8.113 1.00 23.67 441 ARG A CA 1
ATOM 3356 C C . ARG A 1 441 ? 56.583 22.282 -7.756 1.00 23.67 441 ARG A C 1
ATOM 3358 O O . ARG A 1 441 ? 56.025 21.822 -6.768 1.00 23.67 441 ARG A O 1
ATOM 3365 N N . LYS A 1 442 ? 57.419 21.516 -8.510 1.00 26.25 442 LYS A N 1
ATOM 3366 C CA . LYS A 1 442 ? 57.944 20.117 -8.259 1.00 26.25 442 LYS A CA 1
ATOM 3367 C C . LYS A 1 442 ? 59.500 20.040 -8.353 1.00 26.25 442 LYS A C 1
ATOM 3369 O O . LYS A 1 442 ? 60.051 20.955 -8.971 1.00 26.25 442 LYS A O 1
ATOM 3374 N N . PRO A 1 443 ? 60.201 19.029 -7.756 1.00 36.09 443 PRO A N 1
ATOM 3375 C CA . PRO A 1 443 ? 60.853 17.839 -8.426 1.00 36.09 443 PRO A CA 1
ATOM 3376 C C . PRO A 1 443 ? 60.819 16.526 -7.547 1.00 36.09 443 PRO A C 1
ATOM 3378 O O . PRO A 1 443 ? 60.192 16.589 -6.497 1.00 36.09 443 PRO A O 1
ATOM 3381 N N . SER A 1 444 ? 61.304 15.273 -7.792 1.00 25.78 444 SER A N 1
ATOM 3382 C CA . SER A 1 444 ? 62.116 14.467 -8.779 1.00 25.78 444 SER A CA 1
ATOM 3383 C C . SER A 1 444 ? 63.669 14.386 -8.610 1.00 25.78 444 SER A C 1
ATOM 3385 O O . SER A 1 444 ? 64.263 15.423 -8.354 1.00 25.78 444 SER A O 1
ATOM 3387 N N . VAL A 1 445 ? 64.437 13.268 -8.768 1.00 27.39 445 VAL A N 1
ATOM 3388 C CA . VAL A 1 445 ? 64.208 11.870 -9.286 1.00 27.39 445 VAL A CA 1
ATOM 3389 C C . VAL A 1 445 ? 64.582 10.734 -8.253 1.00 27.39 445 VAL A C 1
ATOM 3391 O O . VAL A 1 445 ? 63.861 10.708 -7.266 1.00 27.39 445 VAL A O 1
ATOM 3394 N N . PHE A 1 446 ? 65.559 9.773 -8.281 1.00 24.98 446 PHE A N 1
ATOM 3395 C CA . PHE A 1 446 ? 66.655 9.298 -9.195 1.00 24.98 446 PHE A CA 1
ATOM 3396 C C . PHE A 1 446 ? 67.286 7.893 -8.780 1.00 24.98 446 PHE A C 1
ATOM 3398 O O . PHE A 1 446 ? 67.788 7.809 -7.669 1.00 24.98 446 PHE A O 1
ATOM 3405 N N . PHE A 1 447 ? 67.350 6.856 -9.667 1.00 25.50 447 PHE A N 1
ATOM 3406 C CA . PHE A 1 447 ? 68.258 5.627 -9.729 1.00 25.50 447 PHE A CA 1
ATOM 3407 C C . PHE A 1 447 ? 68.391 4.611 -8.519 1.00 25.50 447 PHE A C 1
ATOM 3409 O O . PHE A 1 447 ? 67.984 4.948 -7.419 1.00 25.50 447 PHE A O 1
ATOM 3416 N N . SER A 1 448 ? 68.933 3.351 -8.568 1.00 23.58 448 SER A N 1
ATOM 3417 C CA . SER A 1 448 ? 69.270 2.330 -9.628 1.00 23.58 448 SER A CA 1
ATOM 3418 C C . SER A 1 448 ? 69.733 0.911 -9.115 1.00 23.58 448 SER A C 1
ATOM 3420 O O . SER A 1 448 ? 70.371 0.831 -8.071 1.00 23.58 448 SER A O 1
ATOM 3422 N N . SER A 1 449 ? 69.645 -0.145 -9.967 1.00 23.73 449 SER A N 1
ATOM 3423 C CA . SER A 1 449 ? 70.548 -1.355 -10.103 1.00 23.73 449 SER A CA 1
ATOM 3424 C C . SER A 1 449 ? 70.373 -2.679 -9.267 1.00 23.73 449 SER A C 1
ATOM 3426 O O . SER A 1 449 ? 69.448 -2.791 -8.472 1.00 23.73 449 SER A O 1
ATOM 3428 N N . GLN A 1 450 ? 71.171 -3.739 -9.575 1.00 26.48 450 GLN A N 1
ATOM 3429 C CA . GLN A 1 450 ? 71.021 -5.214 -9.273 1.00 26.48 450 GLN A CA 1
ATOM 3430 C C . GLN A 1 450 ? 72.440 -5.887 -9.030 1.00 26.48 450 GLN A C 1
ATOM 3432 O O . GLN A 1 450 ? 73.289 -5.066 -8.678 1.00 26.48 450 GLN A O 1
ATOM 3437 N N . PRO A 1 451 ? 72.844 -7.210 -9.199 1.00 39.47 451 PRO A N 1
ATOM 3438 C CA . PRO A 1 451 ? 72.243 -8.451 -9.804 1.00 39.47 451 PRO A CA 1
ATOM 3439 C C . PRO A 1 451 ? 72.595 -9.889 -9.201 1.00 39.47 451 PRO A C 1
ATOM 3441 O O . PRO A 1 451 ? 73.371 -9.996 -8.259 1.00 39.47 451 PRO A O 1
ATOM 3444 N N . ARG A 1 452 ? 72.164 -10.999 -9.876 1.00 26.11 452 ARG A N 1
ATOM 3445 C CA . ARG A 1 452 ? 72.645 -12.450 -9.851 1.00 26.11 452 ARG A CA 1
ATOM 3446 C C . ARG A 1 452 ? 72.270 -13.370 -8.642 1.00 26.11 452 ARG A C 1
ATOM 3448 O O . ARG A 1 452 ? 71.859 -12.836 -7.625 1.00 26.11 452 ARG A O 1
ATOM 3455 N N . HIS A 1 453 ? 72.313 -14.734 -8.640 1.00 26.97 453 HIS A N 1
ATOM 3456 C CA . HIS A 1 453 ? 72.801 -15.879 -9.500 1.00 26.97 453 HIS A CA 1
ATOM 3457 C C . HIS A 1 453 ? 71.747 -17.060 -9.540 1.00 26.97 453 HIS A C 1
ATOM 3459 O O . HIS A 1 453 ? 70.916 -17.107 -8.646 1.00 26.97 453 HIS A O 1
ATOM 3465 N N . GLN A 1 454 ? 71.558 -17.891 -10.603 1.00 24.94 454 GLN A N 1
ATOM 3466 C CA . GLN A 1 454 ? 72.069 -19.283 -10.917 1.00 24.94 454 GLN A CA 1
ATOM 3467 C C . GLN A 1 454 ? 71.899 -20.406 -9.826 1.00 24.94 454 GLN A C 1
ATOM 3469 O O . GLN A 1 454 ? 72.037 -20.070 -8.662 1.00 24.94 454 GLN A O 1
ATOM 3474 N N . LYS A 1 455 ? 71.658 -21.735 -10.070 1.00 26.64 455 LYS A N 1
ATOM 3475 C CA . LYS A 1 455 ? 71.846 -22.652 -11.255 1.00 26.64 455 LYS A CA 1
ATOM 3476 C C . LYS A 1 455 ? 71.180 -24.095 -11.147 1.00 26.64 455 LYS A C 1
ATOM 3478 O O . LYS A 1 455 ? 71.324 -24.719 -10.109 1.00 26.64 455 LYS A O 1
ATOM 3483 N N . THR A 1 456 ? 70.605 -24.643 -12.248 1.00 23.62 456 THR A N 1
ATOM 3484 C CA . THR A 1 456 ? 70.609 -26.057 -12.829 1.00 23.62 456 THR A CA 1
ATOM 3485 C C . THR A 1 456 ? 70.265 -27.430 -12.137 1.00 23.62 456 THR A C 1
ATOM 3487 O O . THR A 1 456 ? 70.893 -27.770 -11.146 1.00 23.62 456 THR A O 1
ATOM 3490 N N . LEU A 1 457 ? 69.538 -28.302 -12.908 1.00 24.81 457 LEU A N 1
ATOM 3491 C CA . LEU A 1 457 ? 69.577 -29.812 -13.095 1.00 24.81 457 LEU A CA 1
ATOM 3492 C C . LEU A 1 457 ? 69.061 -30.799 -11.983 1.00 24.81 457 LEU A C 1
ATOM 3494 O O . LEU A 1 457 ? 69.112 -30.429 -10.821 1.00 24.81 457 LEU A O 1
ATOM 3498 N N . ALA A 1 458 ? 68.677 -32.094 -12.205 1.00 24.23 458 ALA A N 1
ATOM 3499 C CA . ALA A 1 458 ? 67.977 -32.861 -13.295 1.00 24.23 458 ALA A CA 1
ATOM 3500 C C . ALA A 1 458 ? 67.787 -34.402 -12.982 1.00 24.23 458 ALA A C 1
ATOM 3502 O O . ALA A 1 458 ? 68.507 -34.929 -12.141 1.00 24.23 458 ALA A O 1
ATOM 3503 N N . THR A 1 459 ? 66.946 -35.140 -13.757 1.00 24.44 459 THR A N 1
ATOM 3504 C CA . THR A 1 459 ? 66.764 -36.647 -13.851 1.00 24.44 459 THR A CA 1
ATOM 3505 C C . THR A 1 459 ? 66.118 -37.382 -12.635 1.00 24.44 459 THR A C 1
ATOM 3507 O O . THR A 1 459 ? 66.065 -36.780 -11.573 1.00 24.44 459 THR A O 1
ATOM 3510 N N . SER A 1 460 ? 65.543 -38.615 -12.664 1.00 23.03 460 SER A N 1
ATOM 3511 C CA . SER A 1 460 ? 65.457 -39.754 -13.633 1.00 23.03 460 SER A CA 1
ATOM 3512 C C . SER A 1 460 ? 64.187 -40.652 -13.442 1.00 23.03 460 SER A C 1
ATOM 3514 O O . SER A 1 460 ? 63.590 -40.649 -12.371 1.00 23.03 460 SER A O 1
ATOM 3516 N N . THR A 1 461 ? 63.839 -41.481 -14.446 1.00 22.88 461 THR A N 1
ATOM 3517 C CA . THR A 1 461 ? 62.920 -42.669 -14.463 1.00 22.88 461 THR A CA 1
ATOM 3518 C C . THR A 1 461 ? 63.477 -43.898 -13.679 1.00 22.88 461 THR A C 1
ATOM 3520 O O . THR A 1 461 ? 64.594 -43.783 -13.177 1.00 22.88 461 THR A O 1
ATOM 3523 N N . THR A 1 462 ? 62.863 -45.100 -13.482 1.00 25.45 462 THR A N 1
ATOM 3524 C CA . THR A 1 462 ? 61.885 -46.014 -14.201 1.00 25.45 462 THR A CA 1
ATOM 3525 C C . THR A 1 462 ? 61.466 -47.186 -13.220 1.00 25.45 462 THR A C 1
ATOM 3527 O O . THR A 1 462 ? 62.115 -47.255 -12.183 1.00 25.45 462 THR A O 1
ATOM 3530 N N . HIS A 1 463 ? 60.559 -48.196 -13.371 1.00 25.94 463 HIS A N 1
ATOM 3531 C CA . HIS A 1 463 ? 59.433 -48.633 -14.263 1.00 25.94 463 HIS A CA 1
ATOM 3532 C C . HIS A 1 463 ? 58.673 -49.893 -13.676 1.00 25.94 463 HIS A C 1
ATOM 3534 O O . HIS A 1 463 ? 59.222 -50.519 -12.775 1.00 25.94 463 HIS A O 1
ATOM 3540 N N . PHE A 1 464 ? 57.537 -50.341 -14.278 1.00 24.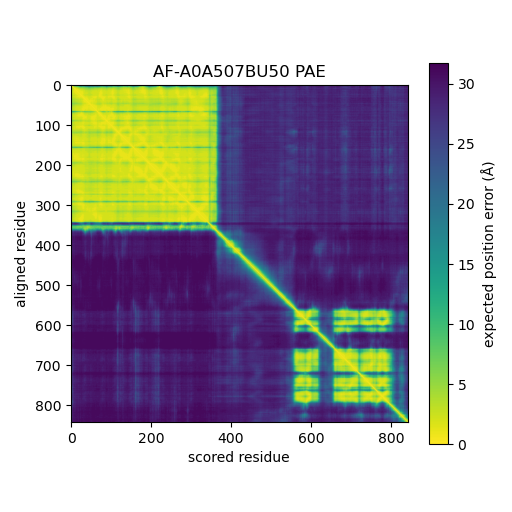42 464 PHE A N 1
ATOM 3541 C CA . PHE A 1 464 ? 56.823 -51.664 -14.124 1.00 24.42 464 PHE A CA 1
ATOM 3542 C C . PHE A 1 464 ? 56.289 -52.077 -12.705 1.00 24.42 464 PHE A C 1
ATOM 3544 O O . PHE A 1 464 ? 56.614 -51.412 -11.732 1.00 24.42 464 PHE A O 1
ATOM 3551 N N . THR A 1 465 ? 55.403 -53.081 -12.463 1.00 24.23 465 THR A N 1
ATOM 3552 C CA . THR A 1 465 ? 54.876 -54.249 -13.245 1.00 24.23 465 THR A CA 1
ATOM 3553 C C . THR A 1 465 ? 53.421 -54.663 -12.852 1.00 24.23 465 THR A C 1
ATOM 3555 O O . THR A 1 465 ? 52.931 -54.246 -11.808 1.00 24.23 465 THR A O 1
ATOM 3558 N N . THR A 1 466 ? 52.755 -55.517 -13.653 1.00 25.34 466 THR A N 1
ATOM 3559 C CA . THR A 1 466 ? 51.341 -56.003 -13.555 1.00 25.34 466 THR A CA 1
ATOM 3560 C C . THR A 1 466 ? 51.164 -57.386 -12.873 1.00 25.34 466 THR A C 1
ATOM 3562 O O . THR A 1 466 ? 52.111 -58.168 -12.887 1.00 25.34 466 THR A O 1
ATOM 3565 N N . LEU A 1 467 ? 49.949 -57.753 -12.401 1.00 23.64 467 LEU A N 1
ATOM 3566 C CA . LEU A 1 467 ? 49.474 -59.156 -12.212 1.00 23.64 467 LEU A CA 1
ATOM 3567 C C . LEU A 1 467 ? 47.912 -59.296 -12.196 1.00 23.64 467 LEU A C 1
ATOM 3569 O O . LEU A 1 467 ? 47.222 -58.289 -12.327 1.00 23.64 467 LEU A O 1
ATOM 3573 N N . HIS A 1 468 ? 47.356 -60.524 -12.116 1.00 24.25 468 HIS A N 1
ATOM 3574 C CA . HIS A 1 468 ? 45.962 -60.906 -12.497 1.00 24.25 468 HIS A CA 1
ATOM 3575 C C . HIS A 1 468 ? 45.028 -61.447 -11.363 1.00 24.25 468 HIS A C 1
ATOM 3577 O O . HIS A 1 468 ? 45.523 -62.011 -10.396 1.00 24.25 468 HIS A O 1
ATOM 3583 N N . TYR A 1 469 ? 43.692 -61.316 -11.576 1.00 24.73 469 TYR A N 1
ATOM 3584 C CA . TYR A 1 469 ? 42.509 -62.230 -11.372 1.00 24.73 469 TYR A CA 1
ATOM 3585 C C . TYR A 1 469 ? 42.650 -63.570 -10.572 1.00 24.73 469 TYR A C 1
ATOM 3587 O O . TYR A 1 469 ? 43.735 -64.143 -10.647 1.00 24.73 469 TYR A O 1
ATOM 3595 N N . PRO A 1 470 ? 41.579 -64.184 -9.947 1.00 34.66 470 PRO A N 1
ATOM 3596 C CA . PRO A 1 470 ? 40.186 -64.306 -10.479 1.00 34.66 470 PRO A CA 1
ATOM 3597 C C . PRO A 1 470 ? 38.927 -64.477 -9.533 1.00 34.66 470 PRO A C 1
ATOM 3599 O O . PRO A 1 470 ? 39.029 -64.835 -8.368 1.00 34.66 470 PRO A O 1
ATOM 3602 N N . MET A 1 471 ? 37.728 -64.312 -10.138 1.00 24.91 471 MET A N 1
ATOM 3603 C CA . MET A 1 471 ? 36.361 -64.926 -9.967 1.00 24.91 471 MET A CA 1
ATOM 3604 C C . MET A 1 471 ? 35.895 -65.796 -8.755 1.00 24.91 471 MET A C 1
ATOM 3606 O O . MET A 1 471 ? 36.536 -66.800 -8.456 1.00 24.91 471 MET A O 1
ATOM 3610 N N . GLN A 1 472 ? 34.651 -65.528 -8.270 1.00 25.38 472 GLN A N 1
ATOM 3611 C CA . GLN A 1 472 ? 33.455 -66.396 -7.936 1.00 25.38 472 GLN A CA 1
ATOM 3612 C C . GLN A 1 472 ? 32.326 -65.478 -7.329 1.00 25.38 472 GLN A C 1
ATOM 3614 O O . GLN A 1 472 ? 32.699 -64.435 -6.803 1.00 25.38 472 GLN A O 1
ATOM 3619 N N . SER A 1 473 ? 30.972 -65.602 -7.379 1.00 25.56 473 SER A N 1
ATOM 3620 C CA . SER A 1 473 ? 29.896 -66.604 -7.689 1.00 25.56 473 SER A CA 1
ATOM 3621 C C . SER A 1 473 ? 29.404 -67.469 -6.493 1.00 25.56 473 SER A C 1
ATOM 3623 O O . SER A 1 473 ? 30.257 -68.104 -5.884 1.00 25.56 473 SER A O 1
ATOM 3625 N N . SER A 1 474 ? 28.118 -67.634 -6.091 1.00 27.02 474 SER A N 1
ATOM 3626 C CA . SER A 1 474 ? 26.751 -67.288 -6.619 1.00 27.02 474 SER A CA 1
ATOM 3627 C C . SER A 1 474 ? 25.761 -66.955 -5.437 1.00 27.02 474 SER A C 1
ATOM 3629 O O . SER A 1 474 ? 26.267 -66.438 -4.451 1.00 27.02 474 SER A O 1
ATOM 3631 N N . PHE A 1 475 ? 24.414 -67.146 -5.334 1.00 26.77 475 PHE A N 1
ATOM 3632 C CA . PHE A 1 475 ? 23.324 -67.912 -6.016 1.00 26.77 475 PHE A CA 1
ATOM 3633 C C . PHE A 1 475 ? 21.882 -67.377 -5.649 1.00 26.77 475 PHE A C 1
ATOM 3635 O O . PHE A 1 475 ? 21.769 -66.343 -5.003 1.00 26.77 475 PHE A O 1
ATOM 3642 N N . ASN A 1 476 ? 20.784 -68.062 -6.047 1.00 29.28 476 ASN A N 1
ATOM 3643 C CA . ASN A 1 476 ? 19.342 -67.665 -5.966 1.00 29.28 476 ASN A CA 1
ATOM 3644 C C . ASN A 1 476 ? 18.494 -68.250 -4.796 1.00 29.28 476 ASN A C 1
ATOM 3646 O O . ASN A 1 476 ? 18.766 -69.377 -4.382 1.00 29.28 476 ASN A O 1
ATOM 3650 N N . GLN A 1 477 ? 17.342 -67.616 -4.456 1.00 26.78 477 GLN A N 1
ATOM 3651 C CA . GLN A 1 477 ? 16.020 -68.288 -4.248 1.00 26.78 477 GLN A CA 1
ATOM 3652 C C . GLN A 1 477 ? 14.773 -67.339 -4.271 1.00 26.78 477 GLN A C 1
ATOM 3654 O O . GLN A 1 477 ? 14.925 -66.153 -4.543 1.00 26.78 477 GLN A O 1
ATOM 3659 N N . GLN A 1 478 ? 13.539 -67.869 -4.110 1.00 27.48 478 GLN A N 1
ATOM 3660 C CA . GLN A 1 478 ? 12.226 -67.263 -4.487 1.00 27.48 478 GLN A CA 1
ATOM 3661 C C . GLN A 1 478 ? 11.090 -67.454 -3.427 1.00 27.48 478 GLN A C 1
ATOM 3663 O O . GLN A 1 478 ? 11.300 -68.182 -2.463 1.00 27.48 478 GLN A O 1
ATOM 3668 N N . GLN A 1 479 ? 9.859 -66.966 -3.740 1.00 29.17 479 GLN A N 1
ATOM 3669 C CA . GLN A 1 479 ? 8.501 -67.322 -3.202 1.00 29.17 479 GLN A CA 1
ATOM 3670 C C . GLN A 1 479 ? 7.967 -66.487 -1.998 1.00 29.17 479 GLN A C 1
ATOM 3672 O O . GLN A 1 479 ? 8.774 -65.998 -1.222 1.00 29.17 479 GLN A O 1
ATOM 3677 N N . GLN A 1 480 ? 6.651 -66.264 -1.748 1.00 26.61 480 GLN A N 1
ATOM 3678 C CA . GLN A 1 480 ? 5.371 -66.454 -2.497 1.00 26.61 480 GLN A CA 1
ATOM 3679 C C . GLN A 1 480 ? 4.217 -65.566 -1.912 1.00 26.61 480 GLN A C 1
ATOM 3681 O O . GLN A 1 480 ? 4.414 -64.897 -0.902 1.00 26.61 480 GLN A O 1
ATOM 3686 N N . ILE A 1 481 ? 3.014 -65.576 -2.526 1.00 29.78 481 ILE A N 1
ATOM 3687 C CA . ILE A 1 481 ? 1.764 -64.871 -2.096 1.00 29.78 481 ILE A CA 1
ATOM 3688 C C . ILE A 1 481 ? 0.826 -65.808 -1.283 1.00 29.78 481 ILE A C 1
ATOM 3690 O O . ILE A 1 481 ? 1.013 -67.025 -1.352 1.00 29.78 481 ILE A O 1
ATOM 3694 N N . PRO A 1 482 ? -0.218 -65.307 -0.573 1.00 43.97 482 PRO A N 1
ATOM 3695 C CA . PRO A 1 482 ? -1.606 -65.620 -1.000 1.00 43.97 482 PRO A CA 1
ATOM 3696 C C . PRO A 1 482 ? -2.707 -64.533 -0.760 1.00 43.97 482 PRO A C 1
ATOM 3698 O O . PRO A 1 482 ? -2.482 -63.512 -0.120 1.00 43.97 482 PRO A O 1
ATOM 3701 N N . ASN A 1 483 ? -3.915 -64.801 -1.296 1.00 29.59 483 ASN A N 1
ATOM 3702 C CA . ASN A 1 483 ? -5.148 -63.964 -1.380 1.00 29.59 483 ASN A CA 1
ATOM 3703 C C . ASN A 1 483 ? -5.982 -63.896 -0.051 1.00 29.59 483 ASN A C 1
ATOM 3705 O O . ASN A 1 483 ? -5.558 -64.500 0.929 1.00 29.59 483 ASN A O 1
ATOM 3709 N N . THR A 1 484 ? -7.180 -63.276 0.132 1.00 29.36 484 THR A N 1
ATOM 3710 C CA . THR A 1 484 ? -8.291 -62.730 -0.731 1.00 29.36 484 THR A CA 1
ATOM 3711 C C . THR A 1 484 ? -9.082 -61.603 0.052 1.00 29.36 484 THR A C 1
ATOM 3713 O O . THR A 1 484 ? -8.432 -60.977 0.876 1.00 29.36 484 THR A O 1
ATOM 3716 N N . THR A 1 485 ? -10.382 -61.190 -0.032 1.00 30.33 485 THR A N 1
ATOM 3717 C CA . THR A 1 485 ? -11.682 -61.661 -0.625 1.00 30.33 485 THR A CA 1
ATOM 3718 C C . THR A 1 485 ? -12.791 -60.550 -0.689 1.00 30.33 485 THR A C 1
ATOM 3720 O O . THR A 1 485 ? -13.061 -59.926 0.326 1.00 30.33 485 THR A O 1
ATOM 3723 N N . LEU A 1 486 ? -13.492 -60.414 -1.836 1.00 30.17 486 LEU A N 1
ATOM 3724 C CA . LEU A 1 486 ? -14.957 -60.195 -2.102 1.00 30.17 486 LEU A CA 1
ATOM 3725 C C . LEU A 1 486 ? -15.907 -59.132 -1.427 1.00 30.17 486 LEU A C 1
ATOM 3727 O O . LEU A 1 486 ? -16.056 -59.102 -0.213 1.00 30.17 486 LEU A O 1
ATOM 3731 N N . ILE A 1 487 ? -16.784 -58.540 -2.291 1.00 30.56 487 ILE A N 1
ATOM 3732 C CA . ILE A 1 487 ? -18.255 -58.217 -2.127 1.00 30.56 487 ILE A CA 1
ATOM 3733 C C . ILE A 1 487 ? -18.658 -56.938 -1.314 1.00 30.56 487 ILE A C 1
ATOM 3735 O O . ILE A 1 487 ? -18.080 -56.688 -0.269 1.00 30.56 487 ILE A O 1
ATOM 3739 N N . ASN A 1 488 ? -19.635 -56.061 -1.682 1.00 28.69 488 ASN A N 1
ATOM 3740 C CA . ASN A 1 488 ? -20.708 -56.045 -2.723 1.00 28.69 488 ASN A CA 1
ATOM 3741 C C . ASN A 1 488 ? -21.145 -54.615 -3.207 1.00 28.69 488 ASN A C 1
ATOM 3743 O O . ASN A 1 488 ? -20.791 -53.625 -2.575 1.00 28.69 488 ASN A O 1
ATOM 3747 N N . GLN A 1 489 ? -22.012 -54.512 -4.241 1.00 27.48 489 GLN A N 1
ATOM 3748 C CA . GLN A 1 489 ? -22.826 -53.306 -4.603 1.00 27.48 489 GLN A CA 1
ATOM 3749 C C . GLN A 1 489 ? -24.308 -53.419 -4.131 1.00 27.48 489 GLN A C 1
ATOM 3751 O O . GLN A 1 489 ? -24.679 -54.478 -3.616 1.00 27.48 489 GLN A O 1
ATOM 3756 N N . PRO A 1 490 ? -25.172 -52.373 -4.275 1.00 43.66 490 PRO A N 1
ATOM 3757 C CA . PRO A 1 490 ? -26.085 -52.262 -5.446 1.00 43.66 490 PRO A CA 1
ATOM 3758 C C . PRO A 1 490 ? -26.385 -50.805 -5.950 1.00 43.66 490 PRO A C 1
ATOM 3760 O O . PRO A 1 490 ? -25.613 -49.889 -5.689 1.00 43.66 490 PRO A O 1
ATOM 3763 N N . GLN A 1 491 ? -27.457 -50.600 -6.749 1.00 29.03 491 GLN A N 1
ATOM 3764 C CA . GLN A 1 491 ? -27.633 -49.513 -7.754 1.00 29.03 491 GLN A CA 1
ATOM 3765 C C . GLN A 1 491 ? -28.710 -48.408 -7.463 1.00 29.03 491 GLN A C 1
ATOM 3767 O O . GLN A 1 491 ? -29.343 -48.394 -6.413 1.00 29.03 491 GLN A O 1
ATOM 3772 N N . GLN A 1 492 ? -28.890 -47.482 -8.434 1.00 27.41 492 GLN A N 1
ATOM 3773 C CA . GLN A 1 492 ? -29.854 -46.343 -8.566 1.00 27.41 492 GLN A CA 1
ATOM 3774 C C . GLN A 1 492 ? -31.338 -46.795 -8.815 1.00 27.41 492 GLN A C 1
ATOM 3776 O O . GLN A 1 492 ? -31.557 -48.003 -8.706 1.00 27.41 492 GLN A O 1
ATOM 3781 N N . PRO A 1 493 ? -32.361 -45.980 -9.257 1.00 53.38 493 PRO A N 1
ATOM 3782 C CA . PRO A 1 493 ? -32.524 -44.523 -9.578 1.00 53.38 493 PRO A CA 1
ATOM 3783 C C . PRO A 1 493 ? -33.797 -43.920 -8.856 1.00 53.38 493 PRO A C 1
ATOM 3785 O O . PRO A 1 493 ? -33.875 -44.204 -7.664 1.00 53.38 493 PRO A O 1
ATOM 3788 N N . PRO A 1 494 ? -34.834 -43.186 -9.397 1.00 45.03 494 PRO A N 1
ATOM 3789 C CA . PRO A 1 494 ? -35.050 -42.377 -10.635 1.00 45.03 494 PRO A CA 1
ATOM 3790 C C . PRO A 1 494 ? -35.918 -41.053 -10.591 1.00 45.03 494 PRO A C 1
ATOM 3792 O O . PRO A 1 494 ? -36.932 -40.976 -9.911 1.00 45.03 494 PRO A O 1
ATOM 3795 N N . LYS A 1 495 ? -35.665 -40.144 -11.566 1.00 29.91 495 LYS A N 1
ATOM 3796 C CA . LYS A 1 495 ? -36.618 -39.299 -12.378 1.00 29.91 495 LYS A CA 1
ATOM 3797 C C . LYS A 1 495 ? -37.385 -38.041 -11.855 1.00 29.91 495 LYS A C 1
ATOM 3799 O O . LYS A 1 495 ? -38.138 -38.093 -10.896 1.00 29.91 495 LYS A O 1
ATOM 3804 N N . ASN A 1 496 ? -37.397 -37.033 -12.756 1.00 29.77 496 ASN A N 1
ATOM 3805 C CA . ASN A 1 496 ? -38.384 -35.950 -13.030 1.00 29.77 496 ASN A CA 1
ATOM 3806 C C . ASN A 1 496 ? -38.615 -34.817 -11.998 1.00 29.77 496 ASN A C 1
ATOM 3808 O O . ASN A 1 496 ? -38.561 -35.030 -10.793 1.00 29.77 496 ASN A O 1
ATOM 3812 N N . PRO A 1 497 ? -38.885 -33.583 -12.491 1.00 41.38 497 PRO A N 1
ATOM 3813 C CA . PRO A 1 497 ? -40.278 -33.098 -12.584 1.00 41.38 497 PRO A CA 1
ATOM 3814 C C . PRO A 1 497 ? -40.623 -32.382 -13.918 1.00 41.38 497 PRO A C 1
ATOM 3816 O O . PRO A 1 497 ? -39.822 -32.341 -14.849 1.00 41.38 497 PRO A O 1
ATOM 3819 N N . SER A 1 498 ? -41.838 -31.826 -14.035 1.00 28.28 498 SER A N 1
ATOM 3820 C CA . SER A 1 498 ? -42.373 -31.199 -15.262 1.00 28.28 498 SER A CA 1
ATOM 3821 C C . SER A 1 498 ? -43.383 -30.077 -14.978 1.00 28.28 498 SER A C 1
ATOM 3823 O O . SER A 1 498 ? -44.160 -30.260 -14.050 1.00 28.28 498 SER A O 1
ATOM 3825 N N . ARG A 1 499 ? -43.470 -29.057 -15.865 1.00 27.77 499 ARG A N 1
ATOM 3826 C CA . ARG A 1 499 ? -44.635 -28.158 -16.147 1.00 27.77 499 ARG A CA 1
ATOM 3827 C C . ARG A 1 499 ? -45.286 -27.415 -14.946 1.00 27.77 499 ARG A C 1
ATOM 3829 O O . ARG A 1 499 ? -45.687 -28.021 -13.971 1.00 27.77 499 ARG A O 1
ATOM 3836 N N . ASN A 1 500 ? -45.544 -26.103 -14.994 1.00 26.80 500 ASN A N 1
ATOM 3837 C CA . ASN A 1 500 ? -46.409 -25.415 -15.971 1.00 26.80 500 ASN A CA 1
ATOM 3838 C C . ASN A 1 500 ? -46.287 -23.869 -15.894 1.00 26.80 500 ASN A C 1
ATOM 3840 O O . ASN A 1 500 ? -45.672 -23.336 -14.976 1.00 26.80 500 ASN A O 1
ATOM 3844 N N . ILE A 1 501 ? -46.943 -23.170 -16.831 1.00 32.19 501 ILE A N 1
ATOM 3845 C CA . ILE A 1 501 ? -47.171 -21.706 -16.876 1.00 32.19 501 ILE A CA 1
ATOM 3846 C C . ILE A 1 501 ? -48.697 -21.460 -16.972 1.00 32.19 501 ILE A C 1
ATOM 3848 O O . ILE A 1 501 ? -49.405 -22.347 -17.457 1.00 32.19 501 ILE A O 1
ATOM 3852 N N . PRO A 1 502 ? -49.214 -20.303 -16.518 1.00 41.75 502 PRO A N 1
ATOM 3853 C CA . PRO A 1 502 ? -50.159 -19.527 -17.348 1.00 41.75 502 PRO A CA 1
ATOM 3854 C C . PRO A 1 502 ? -49.808 -18.014 -17.371 1.00 41.75 502 PRO A C 1
ATOM 3856 O O . PRO A 1 502 ? -49.451 -17.461 -16.338 1.00 41.75 502 PRO A O 1
ATOM 3859 N N . ASN A 1 503 ? -49.677 -17.388 -18.554 1.00 27.77 503 ASN A N 1
ATOM 3860 C CA . ASN A 1 503 ? -50.651 -16.481 -19.220 1.00 27.77 503 ASN A CA 1
ATOM 3861 C C . ASN A 1 503 ? -50.735 -15.071 -18.585 1.00 27.77 503 ASN A C 1
ATOM 3863 O O . ASN A 1 503 ? -50.629 -14.947 -17.375 1.00 27.77 503 ASN A O 1
ATOM 3867 N N . GLU A 1 504 ? -50.971 -13.947 -19.275 1.00 29.02 504 GLU A N 1
ATOM 3868 C CA . GLU A 1 504 ? -51.025 -13.504 -20.695 1.00 29.02 504 GLU A CA 1
ATOM 3869 C C . GLU A 1 504 ? -50.870 -11.940 -20.643 1.00 29.02 504 GLU A C 1
ATOM 3871 O O . GLU A 1 504 ? -50.821 -11.395 -19.545 1.00 29.02 504 GLU A O 1
ATOM 3876 N N . SER A 1 505 ? -50.724 -11.103 -21.683 1.00 26.19 505 SER A N 1
ATOM 3877 C CA . SER A 1 505 ? -51.242 -11.111 -23.059 1.00 26.19 505 SER A CA 1
ATOM 3878 C C . SER A 1 505 ? -50.487 -10.121 -23.988 1.00 26.19 505 SER A C 1
ATOM 3880 O O . SER A 1 505 ? -49.968 -9.114 -23.524 1.00 26.19 505 SER A O 1
ATOM 3882 N N . SER A 1 506 ? -50.546 -10.367 -25.311 1.00 27.67 506 SER A N 1
ATOM 3883 C CA . SER A 1 506 ? -50.753 -9.383 -26.417 1.00 27.67 506 SER A CA 1
ATOM 3884 C C . SER A 1 506 ? -49.923 -8.070 -26.477 1.00 27.67 506 SER A C 1
ATOM 3886 O O . SER A 1 506 ? -50.019 -7.245 -25.578 1.00 27.67 506 SER A O 1
ATOM 3888 N N . LEU A 1 507 ? -49.226 -7.677 -27.556 1.00 28.70 507 LEU A N 1
ATOM 3889 C CA . LEU A 1 507 ? -49.111 -8.125 -28.967 1.00 28.70 507 LEU A CA 1
ATOM 3890 C C . LEU A 1 507 ? -47.590 -8.108 -29.379 1.00 28.70 507 LEU A C 1
ATOM 3892 O O . LEU A 1 507 ? -46.754 -8.106 -28.487 1.00 28.70 507 LEU A O 1
ATOM 3896 N N . THR A 1 508 ? -47.069 -8.145 -30.625 1.00 27.39 508 THR A N 1
ATOM 3897 C CA . THR A 1 508 ? -47.607 -7.953 -31.996 1.00 27.39 508 THR A CA 1
ATOM 3898 C C . THR A 1 508 ? -46.760 -8.678 -33.066 1.00 27.39 508 THR A C 1
ATOM 3900 O O . THR A 1 508 ? -45.645 -9.120 -32.816 1.00 27.39 508 THR A O 1
ATOM 3903 N N . ARG A 1 509 ? -47.302 -8.775 -34.288 1.00 25.05 509 ARG A N 1
ATOM 3904 C CA . ARG A 1 509 ? -46.602 -9.073 -35.561 1.00 25.05 509 ARG A CA 1
ATOM 3905 C C . ARG A 1 509 ? -45.738 -7.864 -36.004 1.00 25.05 509 ARG A C 1
ATOM 3907 O O . ARG A 1 509 ? -46.067 -6.752 -35.616 1.00 25.05 509 ARG A O 1
ATOM 3914 N N . THR A 1 510 ? -44.682 -7.988 -36.821 1.00 24.64 510 THR A N 1
ATOM 3915 C CA . THR A 1 510 ? -44.603 -8.731 -38.103 1.00 24.64 510 THR A CA 1
ATOM 3916 C C . THR A 1 510 ? -43.242 -9.373 -38.440 1.00 24.64 510 THR A C 1
ATOM 3918 O O . THR A 1 510 ? -42.178 -8.989 -37.970 1.00 24.64 510 THR A O 1
ATOM 3921 N N . SER A 1 511 ? -43.302 -10.374 -39.324 1.00 24.69 511 SER A N 1
ATOM 3922 C CA . SER A 1 511 ? -42.214 -11.035 -40.084 1.00 24.69 511 SER A CA 1
ATOM 3923 C C . SER A 1 511 ? -42.862 -11.566 -41.398 1.00 24.69 511 SER A C 1
ATOM 3925 O O . SER A 1 511 ? -44.099 -11.515 -41.443 1.00 24.69 511 SER A O 1
ATOM 3927 N N . PRO A 1 512 ? -42.165 -12.063 -42.461 1.00 44.56 512 PRO A N 1
ATOM 3928 C CA . PRO A 1 512 ? -41.100 -13.095 -42.426 1.00 44.56 512 PRO A CA 1
ATOM 3929 C C . PRO A 1 512 ? -39.947 -12.903 -43.463 1.00 44.56 512 PRO A C 1
ATOM 3931 O O . PRO A 1 512 ? -40.018 -12.053 -44.340 1.00 44.56 512 PRO A O 1
ATOM 3934 N N . SER A 1 513 ? -38.835 -13.655 -43.448 1.00 26.80 513 SER A N 1
ATOM 3935 C CA . SER A 1 513 ? -38.617 -14.971 -44.122 1.00 26.80 513 SER A CA 1
ATOM 3936 C C . SER A 1 513 ? -37.145 -15.021 -44.619 1.00 26.80 513 SER A C 1
ATOM 3938 O O . SER A 1 513 ? -36.585 -13.949 -44.807 1.00 26.80 513 SER A O 1
ATOM 3940 N N . ARG A 1 514 ? -36.413 -16.123 -44.884 1.00 27.64 514 ARG A N 1
ATOM 3941 C CA . ARG A 1 514 ? -36.459 -17.596 -44.632 1.00 27.64 514 ARG A CA 1
ATOM 3942 C C . ARG A 1 514 ? -35.102 -17.965 -43.946 1.00 27.64 514 ARG A C 1
ATOM 3944 O O . ARG A 1 514 ? -34.159 -17.204 -44.090 1.00 27.64 514 ARG A O 1
ATOM 3951 N N . LEU A 1 515 ? -34.908 -18.981 -43.088 1.00 26.09 515 LEU A N 1
ATOM 3952 C CA . LEU A 1 515 ? -34.998 -20.455 -43.251 1.00 26.09 515 LEU A CA 1
ATOM 3953 C C . LEU A 1 515 ? -34.114 -21.054 -44.385 1.00 26.09 515 LEU A C 1
ATOM 3955 O O . LEU A 1 515 ? -34.186 -20.559 -45.500 1.00 26.09 515 LEU A O 1
ATOM 3959 N N . LYS A 1 516 ? -33.367 -22.171 -44.222 1.00 27.86 516 LYS A N 1
ATOM 3960 C CA . LYS A 1 516 ? -32.929 -22.957 -43.029 1.00 27.86 516 LYS A CA 1
ATOM 3961 C C . LYS A 1 516 ? -31.938 -24.087 -43.443 1.00 27.86 516 LYS A C 1
ATOM 3963 O O . LYS A 1 516 ? -32.104 -24.602 -44.540 1.00 27.86 516 LYS A O 1
ATOM 3968 N N . ARG A 1 517 ? -31.121 -24.599 -42.493 1.00 27.88 517 ARG A N 1
ATOM 3969 C CA . ARG A 1 517 ? -30.315 -25.868 -42.523 1.00 27.88 517 ARG A CA 1
ATOM 3970 C C . ARG A 1 517 ? -29.113 -25.909 -43.507 1.00 27.88 517 ARG A C 1
ATOM 3972 O O . ARG A 1 517 ? -29.172 -25.261 -44.538 1.00 27.88 517 ARG A O 1
ATOM 3979 N N . GLY A 1 518 ? -28.034 -26.672 -43.262 1.00 24.91 518 GLY A N 1
ATOM 3980 C CA . GLY A 1 518 ? -27.588 -27.297 -41.998 1.00 24.91 518 GLY A CA 1
ATOM 3981 C C . GLY A 1 518 ? -26.645 -28.519 -42.119 1.00 24.91 518 GLY A C 1
ATOM 3982 O O . GLY A 1 518 ? -26.863 -29.358 -42.982 1.00 24.91 518 GLY A O 1
ATOM 3983 N N . SER A 1 519 ? -25.735 -28.649 -41.136 1.00 27.56 519 SER A N 1
ATOM 3984 C CA . SER A 1 519 ? -25.220 -29.904 -40.523 1.00 27.56 519 SER A CA 1
ATOM 3985 C C . SER A 1 519 ? -24.102 -30.754 -41.189 1.00 27.56 519 SER A C 1
ATOM 3987 O O . SER A 1 519 ? -24.232 -31.168 -42.331 1.00 27.56 519 SER A O 1
ATOM 3989 N N . LEU A 1 520 ? -23.122 -31.154 -40.343 1.00 27.05 520 LEU A N 1
ATOM 3990 C CA . LEU A 1 520 ? -22.058 -32.188 -40.500 1.00 27.05 520 LEU A CA 1
ATOM 3991 C C . LEU A 1 520 ? -20.946 -31.938 -41.564 1.00 27.05 520 LEU A C 1
ATOM 3993 O O . LEU A 1 520 ? -21.158 -31.151 -42.475 1.00 27.05 520 LEU A O 1
ATOM 3997 N N . ILE A 1 521 ? -19.782 -32.630 -41.577 1.00 25.42 521 ILE A N 1
ATOM 3998 C CA . ILE A 1 521 ? -18.765 -32.973 -40.535 1.00 25.42 521 ILE A CA 1
ATOM 3999 C C . ILE A 1 521 ? -17.498 -33.582 -41.229 1.00 25.42 521 ILE A C 1
ATOM 4001 O O . ILE A 1 521 ? -17.661 -34.288 -42.217 1.00 25.42 521 ILE A O 1
ATOM 4005 N N . PHE A 1 522 ? -16.286 -33.391 -40.668 1.00 25.19 522 PHE A N 1
ATOM 4006 C CA . PHE A 1 522 ? -15.027 -34.176 -40.876 1.00 25.19 522 PHE A CA 1
ATOM 4007 C C . PHE A 1 522 ? -14.096 -34.037 -42.134 1.00 25.19 522 PHE A C 1
ATOM 4009 O O . PHE A 1 522 ? -14.531 -33.736 -43.236 1.00 25.19 522 PHE A O 1
ATOM 4016 N N . VAL A 1 523 ? -12.797 -34.353 -41.892 1.00 24.03 523 VAL A N 1
ATOM 4017 C CA . VAL A 1 523 ? -11.616 -34.673 -42.770 1.00 24.03 523 VAL A CA 1
ATOM 4018 C C . VAL A 1 523 ? -10.923 -33.591 -43.653 1.00 24.03 523 VAL A C 1
ATOM 4020 O O . VAL A 1 523 ? -11.254 -33.386 -44.813 1.00 24.03 523 VAL A O 1
ATOM 4023 N N . TYR A 1 524 ? -9.883 -32.957 -43.080 1.00 23.86 524 TYR A N 1
ATOM 4024 C CA . TYR A 1 524 ? -8.429 -32.980 -43.432 1.00 23.86 524 TYR A CA 1
ATOM 4025 C C . TYR A 1 524 ? -7.903 -33.368 -44.854 1.00 23.86 524 TYR A C 1
ATOM 4027 O O . TYR A 1 524 ? -8.309 -34.400 -45.368 1.00 23.86 524 TYR A O 1
ATOM 4035 N N . ILE A 1 525 ? -6.865 -32.649 -45.367 1.00 24.34 525 ILE A N 1
ATOM 4036 C CA . ILE A 1 525 ? -5.601 -33.110 -46.060 1.00 24.34 525 ILE A CA 1
ATOM 4037 C C . ILE A 1 525 ? -5.011 -32.138 -47.138 1.00 24.34 525 ILE A C 1
ATOM 4039 O O . ILE A 1 525 ? -5.691 -31.735 -48.072 1.00 24.34 525 ILE A O 1
ATOM 4043 N N . GLN A 1 526 ? -3.706 -31.830 -46.977 1.00 24.95 526 GLN A N 1
ATOM 4044 C CA . GLN A 1 526 ? -2.614 -31.423 -47.914 1.00 24.95 526 GLN A CA 1
ATOM 4045 C C . GLN A 1 526 ? -2.850 -30.593 -49.208 1.00 24.95 526 GLN A C 1
ATOM 4047 O O . GLN A 1 526 ? -3.524 -31.033 -50.136 1.00 24.95 526 GLN A O 1
ATOM 4052 N N . ASN A 1 527 ? -2.067 -29.507 -49.373 1.00 25.23 527 ASN A N 1
ATOM 4053 C CA . ASN A 1 527 ? -0.828 -29.391 -50.205 1.00 25.23 527 ASN A CA 1
ATOM 4054 C C . ASN A 1 527 ? -0.417 -27.892 -50.297 1.00 25.23 527 ASN A C 1
ATOM 4056 O O . ASN A 1 527 ? -1.282 -27.048 -50.497 1.00 25.23 527 ASN A O 1
ATOM 4060 N N . LEU A 1 528 ? 0.795 -27.433 -49.946 1.00 24.16 528 LEU A N 1
ATOM 4061 C CA . LEU A 1 528 ? 2.163 -27.651 -50.476 1.00 24.16 528 LEU A CA 1
ATOM 4062 C C . LEU A 1 528 ? 2.544 -26.825 -51.733 1.00 24.16 528 LEU A C 1
ATOM 4064 O O . LEU A 1 528 ? 2.146 -27.150 -52.842 1.00 24.16 528 LEU A O 1
ATOM 4068 N N . ILE A 1 529 ? 3.437 -25.847 -51.496 1.00 26.11 529 ILE A N 1
ATOM 4069 C CA . ILE A 1 529 ? 4.528 -25.328 -52.359 1.00 26.11 529 ILE A CA 1
ATOM 4070 C C . ILE A 1 529 ? 4.185 -24.630 -53.696 1.00 26.11 529 ILE A C 1
ATOM 4072 O O . ILE A 1 529 ? 3.728 -25.246 -54.651 1.00 26.11 529 ILE A O 1
ATOM 4076 N N . LEU A 1 530 ? 4.658 -23.378 -53.821 1.00 24.34 530 LEU A N 1
ATOM 4077 C CA . LEU A 1 530 ? 5.642 -23.003 -54.854 1.00 24.34 530 LEU A CA 1
ATOM 4078 C C . LEU A 1 530 ? 6.545 -21.845 -54.373 1.00 24.34 530 LEU A C 1
ATOM 4080 O O . LEU A 1 530 ? 6.099 -20.967 -53.639 1.00 24.34 530 LEU A O 1
ATOM 4084 N N . PHE A 1 531 ? 7.822 -21.889 -54.760 1.00 25.23 531 PHE A N 1
ATOM 4085 C CA . PHE A 1 531 ? 8.877 -20.904 -54.461 1.00 25.23 531 PHE A CA 1
ATOM 4086 C C . PHE A 1 531 ? 9.148 -20.024 -55.693 1.00 25.23 531 PHE A C 1
ATOM 4088 O O . PHE A 1 531 ? 9.117 -20.551 -56.801 1.00 25.23 531 PHE A O 1
ATOM 4095 N N . ASP A 1 532 ? 9.568 -18.768 -55.487 1.00 22.48 532 ASP A N 1
ATOM 4096 C CA . ASP A 1 532 ? 10.665 -18.163 -56.272 1.00 22.48 532 ASP A CA 1
ATOM 4097 C C . ASP A 1 532 ? 11.322 -16.998 -55.492 1.00 22.48 532 ASP A C 1
ATOM 4099 O O . ASP A 1 532 ? 10.705 -15.963 -55.256 1.00 22.48 532 ASP A O 1
ATOM 4103 N N . THR A 1 533 ? 12.367 -17.268 -54.710 1.00 24.34 533 THR A N 1
ATOM 4104 C CA . THR A 1 533 ? 13.792 -16.934 -54.948 1.00 24.34 533 THR A CA 1
ATOM 4105 C C . THR A 1 533 ? 14.154 -15.512 -55.433 1.00 24.34 533 THR A C 1
ATOM 4107 O O . THR A 1 533 ? 13.911 -15.091 -56.556 1.00 24.34 533 THR A O 1
ATOM 4110 N N . SER A 1 534 ? 14.884 -14.787 -54.578 1.00 25.34 534 SER A N 1
ATOM 4111 C CA . SER A 1 534 ? 16.067 -13.991 -54.949 1.00 25.34 534 SER A CA 1
ATOM 4112 C C . SER A 1 534 ? 16.942 -13.825 -53.695 1.00 25.34 534 SER A C 1
ATOM 4114 O O . SER A 1 534 ? 16.437 -13.874 -52.575 1.00 25.34 534 SER A O 1
ATOM 4116 N N . SER A 1 535 ? 18.266 -13.758 -53.854 1.00 26.45 535 SER A N 1
ATOM 4117 C CA . SER A 1 535 ? 19.249 -13.912 -52.762 1.00 26.45 535 SER A CA 1
ATOM 4118 C C . SER A 1 535 ? 20.588 -13.243 -53.160 1.00 26.45 535 SER A C 1
ATOM 4120 O O . SER A 1 535 ? 20.692 -12.755 -54.285 1.00 26.45 535 SER A O 1
ATOM 4122 N N . PRO A 1 536 ? 21.637 -13.208 -52.317 1.00 35.66 536 PRO A N 1
ATOM 4123 C CA . PRO A 1 536 ? 21.740 -12.384 -51.113 1.00 35.66 536 PRO A CA 1
ATOM 4124 C C . PRO A 1 536 ? 22.924 -11.392 -51.187 1.00 35.66 536 PRO A C 1
ATOM 4126 O O . PRO A 1 536 ? 23.844 -11.550 -51.989 1.00 35.66 536 PRO A O 1
ATOM 4129 N N . SER A 1 537 ? 22.983 -10.415 -50.275 1.00 23.59 537 SER A N 1
ATOM 4130 C CA . SER A 1 537 ? 24.155 -9.535 -50.103 1.00 23.59 537 SER A CA 1
ATOM 4131 C C . SER A 1 537 ? 24.782 -9.681 -48.711 1.00 23.59 537 SER A C 1
ATOM 4133 O O . SER A 1 537 ? 24.228 -9.225 -47.713 1.00 23.59 537 SER A O 1
ATOM 4135 N N . THR A 1 538 ? 25.954 -10.314 -48.648 1.00 24.70 538 THR A N 1
ATOM 4136 C CA . THR A 1 538 ? 26.695 -10.594 -47.407 1.00 24.70 538 THR A CA 1
ATOM 4137 C C . THR A 1 538 ? 27.405 -9.363 -46.840 1.00 24.70 538 THR A C 1
ATOM 4139 O O . THR A 1 538 ? 28.180 -8.739 -47.564 1.00 24.70 538 THR A O 1
ATOM 4142 N N . TYR A 1 539 ? 27.311 -9.127 -45.528 1.00 24.56 539 TYR A N 1
ATOM 4143 C CA . TYR A 1 539 ? 28.311 -8.346 -44.788 1.00 24.56 539 TYR A CA 1
ATOM 4144 C C . TYR A 1 539 ? 28.727 -9.046 -43.491 1.00 24.56 539 TYR A C 1
ATOM 4146 O O . TYR A 1 539 ? 27.934 -9.729 -42.850 1.00 24.56 539 TYR A O 1
ATOM 4154 N N . LYS A 1 540 ? 30.018 -8.933 -43.154 1.00 25.16 540 LYS A N 1
ATOM 4155 C CA . LYS A 1 540 ? 30.670 -9.680 -42.068 1.00 25.16 540 LYS A CA 1
ATOM 4156 C C . LYS A 1 540 ? 30.696 -8.880 -40.766 1.00 25.16 540 LYS A C 1
ATOM 4158 O O . LYS A 1 540 ? 30.916 -7.672 -40.787 1.00 25.16 540 LYS A O 1
ATOM 4163 N N . LEU A 1 541 ? 30.597 -9.593 -39.645 1.00 23.73 541 LEU A N 1
ATOM 4164 C CA . LEU A 1 541 ? 30.915 -9.089 -38.308 1.00 23.73 541 LEU A CA 1
ATOM 4165 C C . LEU A 1 541 ? 32.347 -8.520 -38.234 1.00 23.73 541 LEU A C 1
ATOM 4167 O O . LEU A 1 541 ? 33.293 -9.120 -38.751 1.00 23.73 541 LEU A O 1
ATOM 4171 N N . ARG A 1 542 ? 32.511 -7.395 -37.528 1.00 23.45 542 ARG A N 1
ATOM 4172 C CA . ARG A 1 542 ? 33.797 -6.887 -37.020 1.00 23.45 542 ARG A CA 1
ATOM 4173 C C . ARG A 1 542 ? 33.550 -5.981 -35.795 1.00 23.45 542 ARG A C 1
ATOM 4175 O O . ARG A 1 542 ? 32.809 -5.012 -35.938 1.00 23.45 542 ARG A O 1
ATOM 4182 N N . PRO A 1 543 ? 34.175 -6.244 -34.633 1.00 25.41 543 PRO A N 1
ATOM 4183 C CA . PRO A 1 543 ? 34.104 -5.379 -33.452 1.00 25.41 543 PRO A CA 1
ATOM 4184 C C . PRO A 1 543 ? 35.270 -4.347 -33.443 1.00 25.41 543 PRO A C 1
ATOM 4186 O O . PRO A 1 543 ? 36.005 -4.242 -34.428 1.00 25.41 543 PRO A O 1
ATOM 4189 N N . PRO A 1 544 ? 35.402 -3.509 -32.400 1.00 32.31 544 PRO A N 1
ATOM 4190 C CA . PRO A 1 544 ? 35.032 -2.096 -32.401 1.00 32.31 544 PRO A CA 1
ATOM 4191 C C . PRO A 1 544 ? 36.230 -1.140 -32.623 1.00 32.31 544 PRO A C 1
ATOM 4193 O O . PRO A 1 544 ? 37.382 -1.572 -32.681 1.00 32.31 544 PRO A O 1
ATOM 4196 N N . PRO A 1 545 ? 36.002 0.185 -32.620 1.00 24.62 545 PRO A N 1
ATOM 4197 C CA . PRO A 1 545 ? 37.007 1.169 -32.240 1.00 24.62 545 PRO A CA 1
ATOM 4198 C C . PRO A 1 545 ? 36.794 1.634 -30.787 1.00 24.62 545 PRO A C 1
ATOM 4200 O O . PRO A 1 545 ? 35.891 2.414 -30.492 1.00 24.62 545 PRO A O 1
ATOM 4203 N N . THR A 1 546 ? 37.658 1.207 -29.865 1.00 28.86 546 THR A N 1
ATOM 4204 C CA . THR A 1 546 ? 37.785 1.850 -28.546 1.00 28.86 546 THR A CA 1
ATOM 4205 C C . THR A 1 546 ? 38.378 3.251 -28.679 1.00 28.86 546 THR A C 1
ATOM 4207 O O . THR A 1 546 ? 39.430 3.404 -29.296 1.00 28.86 546 THR A O 1
ATOM 4210 N N . ASN A 1 547 ? 37.792 4.243 -28.006 1.00 24.38 547 ASN A N 1
ATOM 4211 C CA . ASN A 1 547 ? 38.523 5.419 -27.530 1.00 24.38 547 ASN A CA 1
ATOM 4212 C C . ASN A 1 547 ? 37.838 6.019 -26.297 1.00 24.38 547 ASN A C 1
ATOM 4214 O O . ASN A 1 547 ? 36.614 6.103 -26.236 1.00 24.38 547 ASN A O 1
ATOM 4218 N N . LEU A 1 548 ? 38.641 6.418 -25.310 1.00 25.41 548 LEU A N 1
ATOM 4219 C CA . LEU A 1 548 ? 38.167 7.059 -24.086 1.00 25.41 548 LEU A CA 1
ATOM 4220 C C . LEU A 1 548 ? 38.078 8.572 -24.294 1.00 25.41 548 LEU A C 1
ATOM 4222 O O . LEU A 1 548 ? 39.035 9.172 -24.780 1.00 25.41 548 LEU A O 1
ATOM 4226 N N . THR A 1 549 ? 37.037 9.197 -23.743 1.00 22.58 549 THR A N 1
ATOM 4227 C CA . THR A 1 549 ? 37.121 10.600 -23.318 1.00 22.58 549 THR A CA 1
ATOM 4228 C C . THR A 1 549 ? 36.496 10.738 -21.935 1.00 22.58 549 THR A C 1
ATOM 4230 O O . THR A 1 549 ? 35.289 10.598 -21.765 1.00 22.58 549 THR A O 1
ATOM 4233 N N . THR A 1 550 ? 37.322 10.973 -20.917 1.00 26.48 550 THR A N 1
ATOM 4234 C CA . THR A 1 550 ? 36.873 11.111 -19.526 1.00 26.48 550 THR A CA 1
ATOM 4235 C C . THR A 1 550 ? 36.370 12.522 -19.235 1.00 26.48 550 THR A C 1
ATOM 4237 O O . THR A 1 550 ? 37.153 13.470 -19.286 1.00 26.48 550 THR A O 1
ATOM 4240 N N . THR A 1 551 ? 35.118 12.649 -18.800 1.00 22.86 551 THR A N 1
ATOM 4241 C CA . THR A 1 551 ? 34.608 13.844 -18.106 1.00 22.86 551 THR A CA 1
ATOM 4242 C C . THR A 1 551 ? 34.055 13.455 -16.740 1.00 22.86 551 THR A C 1
ATOM 4244 O O . THR A 1 551 ? 32.883 13.118 -16.593 1.00 22.86 551 THR A O 1
ATOM 4247 N N . THR A 1 552 ? 34.916 13.500 -15.725 1.00 26.20 552 THR A N 1
ATOM 4248 C CA . THR A 1 552 ? 34.523 13.387 -14.316 1.00 26.20 552 THR A CA 1
ATOM 4249 C C . THR A 1 552 ? 33.672 14.583 -13.895 1.00 26.20 552 THR A C 1
ATOM 4251 O O . THR A 1 552 ? 34.146 15.716 -13.967 1.00 26.20 552 THR A O 1
ATOM 4254 N N . THR A 1 553 ? 32.473 14.328 -13.372 1.00 24.44 553 THR A N 1
ATOM 4255 C CA . THR A 1 553 ? 31.730 15.278 -12.529 1.00 24.44 553 THR A CA 1
ATOM 4256 C C . THR A 1 553 ? 31.459 14.596 -11.193 1.00 24.44 553 THR A C 1
ATOM 4258 O O . THR A 1 553 ? 31.013 13.452 -11.172 1.00 24.44 553 THR A O 1
ATOM 4261 N N . THR A 1 554 ? 31.793 15.260 -10.086 1.00 29.00 554 THR A N 1
ATOM 4262 C CA . THR A 1 554 ? 31.909 14.615 -8.770 1.00 29.00 554 THR A CA 1
ATOM 4263 C C . THR A 1 554 ? 30.779 15.031 -7.835 1.00 29.00 554 THR A C 1
ATOM 4265 O O . THR A 1 554 ? 30.665 16.206 -7.494 1.00 29.00 554 THR A O 1
ATOM 4268 N N . THR A 1 555 ? 30.027 14.061 -7.319 1.00 23.86 555 THR A N 1
ATOM 4269 C CA . THR A 1 555 ? 29.147 14.215 -6.150 1.00 23.86 555 THR A CA 1
ATOM 4270 C C . THR A 1 555 ? 29.419 13.085 -5.154 1.00 23.86 555 THR A C 1
ATOM 4272 O O . THR A 1 555 ? 29.730 11.962 -5.541 1.00 23.86 555 THR A O 1
ATOM 4275 N N . ASN A 1 556 ? 29.387 13.398 -3.855 1.00 29.38 556 ASN A N 1
ATOM 4276 C CA . ASN A 1 556 ? 29.705 12.444 -2.788 1.00 29.38 556 ASN A CA 1
ATOM 4277 C C . ASN A 1 556 ? 28.431 11.852 -2.180 1.00 29.38 556 ASN A C 1
ATOM 4279 O O . ASN A 1 556 ? 27.596 12.602 -1.677 1.00 29.38 556 ASN A O 1
ATOM 4283 N N . THR A 1 557 ? 28.379 10.526 -2.065 1.00 27.77 557 THR A N 1
ATOM 4284 C CA . THR A 1 557 ? 27.440 9.820 -1.181 1.00 27.77 557 THR A CA 1
ATOM 4285 C C . THR A 1 557 ? 28.179 8.688 -0.471 1.00 27.77 557 THR A C 1
ATOM 4287 O O . THR A 1 557 ? 28.958 7.954 -1.081 1.00 27.77 557 THR A O 1
ATOM 4290 N N . TYR A 1 558 ? 27.985 8.556 0.843 1.00 29.34 558 TYR A N 1
ATOM 4291 C CA . TYR A 1 558 ? 28.712 7.582 1.661 1.00 29.34 558 TYR A CA 1
ATOM 4292 C C . TYR A 1 558 ? 28.109 6.176 1.539 1.00 29.34 558 TYR A C 1
ATOM 4294 O O . TYR A 1 558 ? 27.436 5.699 2.449 1.00 29.34 558 TYR A O 1
ATOM 4302 N N . HIS A 1 559 ? 28.438 5.457 0.463 1.00 37.69 559 HIS A N 1
ATOM 4303 C CA . HIS A 1 559 ? 28.425 3.998 0.550 1.00 37.69 559 HIS A CA 1
ATOM 4304 C C . HIS A 1 559 ? 29.400 3.548 1.651 1.00 37.69 559 HIS A C 1
ATOM 4306 O O . HIS A 1 559 ? 30.553 4.010 1.735 1.00 37.69 559 HIS A O 1
ATOM 4312 N N . HIS A 1 560 ? 28.961 2.585 2.461 1.00 44.09 560 HIS A N 1
ATOM 4313 C CA . HIS A 1 560 ? 29.872 1.707 3.183 1.00 44.09 560 HIS A CA 1
ATOM 4314 C C . HIS A 1 560 ? 30.579 0.831 2.143 1.00 44.09 560 HIS A C 1
ATOM 4316 O O . HIS A 1 560 ? 30.126 -0.250 1.791 1.00 44.09 560 HIS A O 1
ATOM 4322 N N . ILE A 1 561 ? 31.677 1.357 1.594 1.00 50.59 561 ILE A N 1
ATOM 4323 C CA . ILE A 1 561 ? 32.543 0.622 0.671 1.00 50.59 561 ILE A CA 1
ATOM 4324 C C . ILE A 1 561 ? 33.244 -0.473 1.481 1.00 50.59 561 ILE A C 1
ATOM 4326 O O . ILE A 1 561 ? 34.294 -0.242 2.090 1.00 50.59 561 ILE A O 1
ATOM 4330 N N . ILE A 1 562 ? 32.608 -1.642 1.525 1.00 61.34 562 ILE A N 1
ATOM 4331 C CA . ILE A 1 562 ? 33.199 -2.899 1.967 1.00 61.34 562 ILE A CA 1
ATOM 4332 C C . ILE A 1 562 ? 34.308 -3.228 0.964 1.00 61.34 562 ILE A C 1
ATOM 4334 O O . ILE A 1 562 ? 34.078 -3.240 -0.246 1.00 61.34 562 ILE A O 1
ATOM 4338 N N . ALA A 1 563 ? 35.530 -3.452 1.446 1.00 64.50 563 ALA A N 1
ATOM 4339 C CA . ALA A 1 563 ? 36.632 -3.802 0.559 1.00 64.50 563 ALA A CA 1
ATOM 4340 C C . ALA A 1 563 ? 36.442 -5.244 0.065 1.00 64.50 563 ALA A C 1
ATOM 4342 O O . ALA A 1 563 ? 36.443 -6.177 0.871 1.00 64.50 563 ALA A O 1
ATOM 4343 N N . LYS A 1 564 ? 36.293 -5.400 -1.254 1.00 76.50 564 LYS A N 1
ATOM 4344 C CA . LYS A 1 564 ? 36.198 -6.685 -1.956 1.00 76.50 564 LYS A CA 1
ATOM 4345 C C . LYS A 1 564 ? 37.487 -6.929 -2.744 1.00 76.50 564 LYS A C 1
ATOM 4347 O O . LYS A 1 564 ? 38.068 -5.998 -3.302 1.00 76.50 564 LYS A O 1
ATOM 4352 N N . MET A 1 565 ? 37.959 -8.169 -2.771 1.00 83.50 565 MET A N 1
ATOM 4353 C CA . MET A 1 565 ? 39.129 -8.565 -3.558 1.00 83.50 565 MET A CA 1
ATOM 4354 C C . MET A 1 565 ? 38.784 -8.596 -5.049 1.00 83.50 565 MET A C 1
ATOM 4356 O O . MET A 1 565 ? 37.692 -9.012 -5.426 1.00 83.50 565 MET A O 1
ATOM 4360 N N . LYS A 1 566 ? 39.717 -8.194 -5.925 1.00 86.69 566 LYS A N 1
ATOM 4361 C CA . LYS A 1 566 ? 39.490 -8.315 -7.373 1.00 86.69 566 LYS A CA 1
ATOM 4362 C C . LYS A 1 566 ? 39.516 -9.796 -7.783 1.00 86.69 566 LYS A C 1
ATOM 4364 O O . LYS A 1 566 ? 40.570 -10.422 -7.664 1.00 86.69 566 LYS A O 1
ATOM 4369 N N . TYR A 1 567 ? 38.399 -10.284 -8.322 1.00 90.25 567 TYR A N 1
ATOM 4370 C CA . TYR A 1 567 ? 38.277 -11.568 -9.018 1.00 90.25 567 TYR A CA 1
ATOM 4371 C C . TYR A 1 567 ? 39.239 -11.676 -10.215 1.00 90.25 567 TYR A C 1
ATOM 4373 O O . TYR A 1 567 ? 39.665 -10.667 -10.796 1.00 90.25 567 TYR A O 1
ATOM 4381 N N . LEU A 1 568 ? 39.605 -12.905 -10.559 1.00 90.12 568 LEU A N 1
ATOM 4382 C CA . LEU A 1 568 ? 40.448 -13.275 -11.686 1.00 90.12 568 LEU A CA 1
ATOM 4383 C C . LEU A 1 568 ? 39.753 -14.404 -12.454 1.00 90.12 568 LEU A C 1
ATOM 4385 O O . LEU A 1 568 ? 39.704 -15.521 -11.950 1.00 90.12 568 LEU A O 1
ATOM 4389 N N . GLU A 1 569 ? 39.282 -14.103 -13.664 1.00 88.94 569 GLU A N 1
ATOM 4390 C CA . GLU A 1 569 ? 38.873 -15.110 -14.653 1.00 88.94 569 GLU A CA 1
ATOM 4391 C C . GLU A 1 569 ? 40.026 -16.107 -14.884 1.00 88.94 569 GLU A C 1
ATOM 4393 O O . GLU A 1 569 ? 41.191 -15.698 -15.027 1.00 88.94 569 GLU A O 1
ATOM 4398 N N . VAL A 1 570 ? 39.712 -17.406 -14.849 1.00 92.19 570 VAL A N 1
ATOM 4399 C CA . VAL A 1 570 ? 40.650 -18.517 -15.075 1.00 92.19 570 VAL A CA 1
ATOM 4400 C C . VAL A 1 570 ? 39.874 -19.705 -15.638 1.00 92.19 570 VAL A C 1
ATOM 4402 O O . VAL A 1 570 ? 39.234 -20.450 -14.897 1.00 92.19 570 VAL A O 1
ATOM 4405 N N . ASP A 1 571 ? 40.038 -19.938 -16.936 1.00 89.19 571 ASP A N 1
ATOM 4406 C CA . ASP A 1 571 ? 39.335 -20.940 -17.741 1.00 89.19 571 ASP A CA 1
ATOM 4407 C C . ASP A 1 571 ? 39.318 -22.335 -17.069 1.00 89.19 571 ASP A C 1
ATOM 4409 O O . ASP A 1 571 ? 38.277 -22.978 -16.958 1.00 89.19 571 ASP A O 1
ATOM 4413 N N . SER A 1 572 ? 40.461 -22.783 -16.529 1.00 89.88 572 SER A N 1
ATOM 4414 C CA . SER A 1 572 ? 40.604 -24.100 -15.884 1.00 89.88 572 SER A CA 1
ATOM 4415 C C . SER A 1 572 ? 39.992 -24.209 -14.480 1.00 89.88 572 SER A C 1
ATOM 4417 O O . SER A 1 572 ? 39.881 -25.317 -13.957 1.00 89.88 572 SER A O 1
ATOM 4419 N N . LEU A 1 573 ? 39.585 -23.095 -13.863 1.00 91.12 573 LEU A N 1
ATOM 4420 C CA . LEU A 1 573 ? 38.728 -23.092 -12.671 1.00 91.12 573 LEU A CA 1
ATOM 4421 C C . LEU A 1 573 ? 37.251 -23.002 -13.055 1.00 91.12 573 LEU A C 1
ATOM 4423 O O . LEU A 1 573 ? 36.418 -23.608 -12.392 1.00 91.12 573 LEU A O 1
ATOM 4427 N N . GLU A 1 574 ? 36.925 -22.302 -14.139 1.00 87.44 574 GLU A N 1
ATOM 4428 C CA . GLU A 1 574 ? 35.562 -22.206 -14.665 1.00 87.44 574 GLU A CA 1
ATOM 4429 C C . GLU A 1 574 ? 35.073 -23.574 -15.183 1.00 87.44 574 GLU A C 1
ATOM 4431 O O . GLU A 1 574 ? 33.994 -24.009 -14.786 1.00 87.44 574 GLU A O 1
ATOM 4436 N N . GLU A 1 575 ? 35.910 -24.338 -15.904 1.00 86.62 575 GLU A N 1
ATOM 4437 C CA . GLU A 1 575 ? 35.657 -25.760 -16.226 1.00 86.62 575 GLU A CA 1
ATOM 4438 C C . GLU A 1 575 ? 35.336 -26.611 -14.979 1.00 86.62 575 GLU A C 1
ATOM 4440 O O . GLU A 1 575 ? 34.464 -27.483 -15.010 1.00 86.62 575 GLU A O 1
ATOM 4445 N N . LEU A 1 576 ? 36.057 -26.378 -13.877 1.00 88.25 576 LEU A N 1
ATOM 4446 C CA . LEU A 1 576 ? 35.876 -27.115 -12.626 1.00 88.25 576 LEU A CA 1
ATOM 4447 C C . LEU A 1 576 ? 34.619 -26.681 -11.873 1.00 88.25 576 LEU A C 1
ATOM 4449 O O . LEU A 1 576 ? 33.960 -27.531 -11.283 1.00 88.25 576 LEU A O 1
ATOM 4453 N N . ASN A 1 577 ? 34.263 -25.399 -11.916 1.00 89.44 577 ASN A N 1
ATOM 4454 C CA . ASN A 1 577 ? 33.033 -24.883 -11.318 1.00 89.44 577 ASN A CA 1
ATOM 4455 C C . ASN A 1 577 ? 31.799 -25.426 -12.045 1.00 89.44 577 ASN A C 1
ATOM 4457 O O . ASN A 1 577 ? 30.847 -25.831 -11.387 1.00 89.44 577 ASN A O 1
ATOM 4461 N N . THR A 1 578 ? 31.844 -25.556 -13.375 1.00 85.38 578 THR A N 1
ATOM 4462 C CA . THR A 1 578 ? 30.807 -26.272 -14.134 1.00 85.38 578 THR A CA 1
ATOM 4463 C C . THR A 1 578 ? 30.701 -27.730 -13.676 1.00 85.38 578 THR A C 1
ATOM 4465 O O . THR A 1 578 ? 29.607 -28.197 -13.370 1.00 85.38 578 THR A O 1
ATOM 4468 N N . ALA A 1 579 ? 31.828 -28.437 -13.529 1.00 83.38 579 ALA A N 1
ATOM 4469 C CA . ALA A 1 579 ? 31.853 -29.830 -13.062 1.00 83.38 579 ALA A CA 1
ATOM 4470 C C . ALA A 1 579 ? 31.486 -30.027 -11.571 1.00 83.38 579 ALA A C 1
ATOM 4472 O O . ALA A 1 579 ? 31.200 -31.153 -11.166 1.00 83.38 579 ALA A O 1
ATOM 4473 N N . LEU A 1 580 ? 31.503 -28.966 -10.757 1.00 83.38 580 LEU A N 1
ATOM 4474 C CA . LEU A 1 580 ? 31.134 -28.959 -9.333 1.00 83.38 580 LEU A CA 1
ATOM 4475 C C . LEU A 1 580 ? 29.780 -28.273 -9.061 1.00 83.38 580 LEU A C 1
ATOM 4477 O O . LEU A 1 580 ? 29.383 -28.152 -7.901 1.00 83.38 580 LEU A O 1
ATOM 4481 N N . SER A 1 581 ? 29.082 -27.824 -10.107 1.00 76.88 581 SER A N 1
ATOM 4482 C CA . SER A 1 581 ? 27.856 -27.021 -10.001 1.00 76.88 581 SER A CA 1
ATOM 4483 C C . SER A 1 581 ? 26.693 -27.774 -9.350 1.00 76.88 581 SER A C 1
ATOM 4485 O O . SER A 1 581 ? 25.984 -27.194 -8.536 1.00 76.88 581 SER A O 1
ATOM 4487 N N . CYS A 1 582 ? 26.539 -29.067 -9.645 1.00 70.25 582 CYS A N 1
ATOM 4488 C CA . CYS A 1 582 ? 25.690 -29.995 -8.900 1.00 70.25 582 CYS A CA 1
ATOM 4489 C C . CYS A 1 582 ? 26.188 -31.435 -9.105 1.00 70.25 582 CYS A C 1
ATOM 4491 O O . CYS A 1 582 ? 25.952 -32.038 -10.152 1.00 70.25 582 CYS A O 1
ATOM 4493 N N . VAL A 1 583 ? 26.865 -32.006 -8.105 1.00 74.56 583 VAL A N 1
ATOM 4494 C CA . VAL A 1 583 ? 27.297 -33.415 -8.117 1.00 74.56 583 VAL A CA 1
ATOM 4495 C C . VAL A 1 583 ? 26.344 -34.253 -7.266 1.00 74.56 583 VAL A C 1
ATOM 4497 O O . VAL A 1 583 ? 26.164 -33.989 -6.079 1.00 74.56 583 VAL A O 1
ATOM 4500 N N . ASP A 1 584 ? 25.742 -35.269 -7.875 1.00 72.12 584 ASP A N 1
ATOM 4501 C CA . ASP A 1 584 ? 24.839 -36.224 -7.227 1.00 72.12 584 ASP A CA 1
ATOM 4502 C C . ASP A 1 584 ? 25.636 -37.370 -6.567 1.00 72.12 584 ASP A C 1
ATOM 4504 O O . ASP A 1 584 ? 26.410 -38.057 -7.241 1.00 72.12 584 ASP A O 1
ATOM 4508 N N . THR A 1 585 ? 25.467 -37.581 -5.253 1.00 66.19 585 THR A N 1
ATOM 4509 C CA . THR A 1 585 ? 26.060 -38.716 -4.509 1.00 66.19 585 THR A CA 1
ATOM 4510 C C . THR A 1 585 ? 25.077 -39.865 -4.253 1.00 66.19 585 THR A C 1
ATOM 4512 O O . THR A 1 585 ? 25.460 -40.878 -3.671 1.00 66.19 585 THR A O 1
ATOM 4515 N N . GLY A 1 586 ? 23.820 -39.733 -4.684 1.00 66.62 586 GLY A N 1
ATOM 4516 C CA . GLY A 1 586 ? 22.701 -40.649 -4.439 1.00 66.62 586 GLY A CA 1
ATOM 4517 C C . GLY A 1 586 ? 21.911 -40.350 -3.157 1.00 66.62 586 GLY A C 1
ATOM 4518 O O . GLY A 1 586 ? 20.720 -40.646 -3.086 1.00 66.62 586 GLY A O 1
ATOM 4519 N N . ASP A 1 587 ? 22.547 -39.741 -2.155 1.00 70.44 587 ASP A N 1
ATOM 4520 C CA . ASP A 1 587 ? 21.959 -39.343 -0.865 1.00 70.44 587 ASP A CA 1
ATOM 4521 C C . ASP A 1 587 ? 22.036 -37.825 -0.593 1.00 70.44 587 ASP A C 1
ATOM 4523 O O . ASP A 1 587 ? 21.235 -37.276 0.178 1.00 70.44 587 ASP A O 1
ATOM 4527 N N . SER A 1 588 ? 22.929 -37.122 -1.295 1.00 78.75 588 SER A N 1
ATOM 4528 C CA . SER A 1 588 ? 23.095 -35.672 -1.244 1.00 78.75 588 SER A CA 1
ATOM 4529 C C . SER A 1 588 ? 23.405 -35.068 -2.617 1.00 78.75 588 SER A C 1
ATOM 4531 O O . SER A 1 588 ? 23.845 -35.758 -3.539 1.00 78.75 588 SER A O 1
ATOM 4533 N N . ARG A 1 589 ? 23.200 -33.754 -2.735 1.00 83.62 589 ARG A N 1
ATOM 4534 C CA . ARG A 1 589 ? 23.718 -32.929 -3.830 1.00 83.62 589 ARG A CA 1
ATOM 4535 C C . ARG A 1 589 ? 24.821 -32.027 -3.314 1.00 83.62 589 ARG A C 1
ATOM 4537 O O . ARG A 1 589 ? 24.647 -31.321 -2.321 1.00 83.62 589 ARG A O 1
ATOM 4544 N N . VAL A 1 590 ? 25.957 -32.076 -3.993 1.00 83.88 590 VAL A N 1
ATOM 4545 C CA . VAL A 1 590 ? 27.181 -31.374 -3.624 1.00 83.88 590 VAL A CA 1
ATOM 4546 C C . VAL A 1 590 ? 27.392 -30.201 -4.575 1.00 83.88 590 VAL A C 1
ATOM 4548 O O . VAL A 1 590 ? 27.459 -30.381 -5.790 1.00 83.88 590 VAL A O 1
ATOM 4551 N N . PHE A 1 591 ? 27.521 -29.007 -4.002 1.00 86.25 591 PHE A N 1
ATOM 4552 C CA . PHE A 1 591 ? 27.723 -27.744 -4.708 1.00 86.25 591 PHE A CA 1
ATOM 4553 C C . PHE A 1 591 ? 29.107 -27.201 -4.347 1.00 86.25 591 PHE A C 1
ATOM 4555 O O . PHE A 1 591 ? 29.382 -26.964 -3.168 1.00 86.25 591 PHE A O 1
ATOM 4562 N N . GLY A 1 592 ? 29.995 -27.013 -5.324 1.00 88.12 592 GLY A N 1
ATOM 4563 C CA . GLY A 1 592 ? 31.366 -26.537 -5.109 1.00 88.12 592 GLY A CA 1
ATOM 4564 C C . GLY A 1 592 ? 31.734 -25.335 -5.978 1.00 88.12 592 GLY A C 1
ATOM 4565 O O . GLY A 1 592 ? 31.368 -25.270 -7.146 1.00 88.12 592 GLY A O 1
ATOM 4566 N N . ARG A 1 593 ? 32.503 -24.398 -5.409 1.00 90.75 593 ARG A N 1
ATOM 4567 C CA . ARG A 1 593 ? 33.054 -23.226 -6.107 1.00 90.75 593 ARG A CA 1
ATOM 4568 C C . ARG A 1 593 ? 34.542 -23.044 -5.798 1.00 90.75 593 ARG A C 1
ATOM 4570 O O . ARG A 1 593 ? 34.965 -23.115 -4.643 1.00 90.75 593 ARG A O 1
ATOM 4577 N N . ILE A 1 594 ? 35.336 -22.802 -6.837 1.00 94.50 594 ILE A N 1
ATOM 4578 C CA . ILE A 1 594 ? 36.777 -22.544 -6.797 1.00 94.50 594 ILE A CA 1
ATOM 4579 C C . ILE A 1 594 ? 37.038 -21.230 -7.536 1.00 94.50 594 ILE A C 1
ATOM 4581 O O . ILE A 1 594 ? 36.843 -21.120 -8.745 1.00 94.50 594 ILE A O 1
ATOM 4585 N N . GLU A 1 595 ? 37.482 -20.214 -6.807 1.00 95.44 595 GLU A N 1
ATOM 4586 C CA . GLU A 1 595 ? 37.530 -18.832 -7.281 1.00 95.44 595 GLU A CA 1
ATOM 4587 C C . GLU A 1 595 ? 38.914 -18.215 -7.061 1.00 95.44 595 GLU A C 1
ATOM 4589 O O . GLU A 1 595 ? 39.514 -18.351 -5.989 1.00 95.44 595 GLU A O 1
ATOM 4594 N N . ALA A 1 596 ? 39.427 -17.495 -8.061 1.00 95.75 596 ALA A N 1
ATOM 4595 C CA . ALA A 1 596 ? 40.734 -16.852 -7.996 1.00 95.75 596 ALA A CA 1
ATOM 4596 C C . ALA A 1 596 ? 40.626 -15.343 -7.734 1.00 95.75 596 ALA A C 1
ATOM 4598 O O . ALA A 1 596 ? 39.852 -14.630 -8.364 1.00 95.75 596 ALA A O 1
ATOM 4599 N N . TYR A 1 597 ? 41.476 -14.829 -6.842 1.00 94.56 597 TYR A N 1
ATOM 4600 C CA . TYR A 1 597 ? 41.474 -13.421 -6.442 1.00 94.56 597 TYR A CA 1
ATOM 4601 C C . TYR A 1 597 ? 42.882 -12.810 -6.381 1.00 94.56 597 TYR A C 1
ATOM 4603 O O . TYR A 1 597 ? 43.873 -13.450 -6.018 1.00 94.56 597 TYR A O 1
ATOM 4611 N N . SER A 1 598 ? 42.977 -11.520 -6.707 1.00 90.56 598 SER A N 1
ATOM 4612 C CA . SER A 1 598 ? 44.207 -10.724 -6.694 1.00 90.56 598 SER A CA 1
ATOM 4613 C C . SER A 1 598 ? 44.368 -9.942 -5.388 1.00 90.56 598 SER A C 1
ATOM 4615 O O . SER A 1 598 ? 43.682 -8.951 -5.155 1.00 90.56 598 SER A O 1
ATOM 4617 N N . CYS A 1 599 ? 45.398 -10.273 -4.607 1.00 86.31 599 CYS A N 1
ATOM 4618 C CA . CYS A 1 599 ? 45.795 -9.556 -3.387 1.00 86.31 599 CYS A CA 1
ATOM 4619 C C . CYS A 1 599 ? 46.597 -8.260 -3.673 1.00 86.31 599 CYS A C 1
ATOM 4621 O O . CYS A 1 599 ? 47.257 -7.712 -2.781 1.00 86.31 599 CYS A O 1
ATOM 4623 N N . LYS A 1 600 ? 46.621 -7.777 -4.924 1.00 81.50 600 LYS A N 1
ATOM 4624 C CA . LYS A 1 600 ? 47.196 -6.470 -5.289 1.00 81.50 600 LYS A CA 1
ATOM 4625 C C . LYS A 1 600 ? 46.237 -5.367 -4.837 1.00 81.50 600 LYS A C 1
ATOM 4627 O O . LYS A 1 600 ? 45.075 -5.383 -5.219 1.00 81.50 600 LYS A O 1
ATOM 4632 N N . ASN A 1 601 ? 46.741 -4.427 -4.039 1.00 64.38 601 ASN A N 1
ATOM 4633 C CA . ASN A 1 601 ? 45.919 -3.402 -3.399 1.00 64.38 601 ASN A CA 1
ATOM 4634 C C . ASN A 1 601 ? 45.156 -2.515 -4.402 1.00 64.38 601 ASN A C 1
ATOM 4636 O O . ASN A 1 601 ? 45.750 -2.032 -5.369 1.00 64.38 601 ASN A O 1
ATOM 4640 N N . THR A 1 602 ? 43.878 -2.251 -4.120 1.00 59.44 602 THR A N 1
ATOM 4641 C CA . THR A 1 602 ? 43.027 -1.296 -4.849 1.00 59.44 602 THR A CA 1
ATOM 4642 C C . THR A 1 602 ? 42.920 0.039 -4.090 1.00 59.44 602 THR A C 1
ATOM 4644 O O . THR A 1 602 ? 43.623 0.270 -3.099 1.00 59.44 602 THR A O 1
ATOM 4647 N N . TYR A 1 603 ? 42.083 0.968 -4.563 1.00 53.44 603 TYR A N 1
ATOM 4648 C CA . TYR A 1 603 ? 41.850 2.239 -3.869 1.00 53.44 603 TYR A CA 1
ATOM 4649 C C . TYR A 1 603 ? 41.021 2.054 -2.584 1.00 53.44 603 TYR A C 1
ATOM 4651 O O . TYR A 1 603 ? 41.288 2.720 -1.577 1.00 53.44 603 TYR A O 1
ATOM 4659 N N . ASP A 1 604 ? 40.069 1.121 -2.619 1.00 55.34 604 ASP A N 1
ATOM 4660 C CA . ASP A 1 604 ? 38.994 0.951 -1.638 1.00 55.34 604 ASP A CA 1
ATOM 4661 C C . ASP A 1 604 ? 39.401 0.143 -0.399 1.00 55.34 604 ASP A C 1
ATOM 4663 O O . ASP A 1 604 ? 38.857 0.356 0.688 1.00 55.34 604 ASP A O 1
ATOM 4667 N N . ASP A 1 605 ? 40.461 -0.668 -0.520 1.00 63.47 605 ASP A N 1
ATOM 4668 C CA . ASP A 1 605 ? 41.158 -1.379 0.564 1.00 63.47 605 ASP A CA 1
ATOM 4669 C C . ASP A 1 605 ? 41.281 -0.566 1.862 1.00 63.47 605 ASP A C 1
ATOM 4671 O O . ASP A 1 605 ? 41.229 -1.103 2.972 1.00 63.47 605 ASP A O 1
ATOM 4675 N N . LYS A 1 606 ? 41.517 0.746 1.718 1.00 63.12 606 LYS A N 1
ATOM 4676 C CA . LYS A 1 606 ? 41.934 1.650 2.792 1.00 63.12 606 LYS A CA 1
ATOM 4677 C C . LYS A 1 606 ? 40.950 1.687 3.957 1.00 63.12 606 LYS A C 1
ATOM 4679 O O . LYS A 1 606 ? 41.412 1.756 5.091 1.00 63.12 606 LYS A O 1
ATOM 4684 N N . LYS A 1 607 ? 39.632 1.631 3.716 1.00 66.50 607 LYS A N 1
ATOM 4685 C CA . LYS A 1 607 ? 38.619 1.750 4.785 1.00 66.50 607 LYS A CA 1
ATOM 4686 C C . LYS A 1 607 ? 38.634 0.530 5.713 1.00 66.50 607 LYS A C 1
ATOM 4688 O O . LYS A 1 607 ? 38.850 0.687 6.915 1.00 66.50 607 LYS A O 1
ATOM 4693 N N . LEU A 1 608 ? 38.480 -0.677 5.161 1.00 69.19 608 LEU A N 1
ATOM 4694 C CA . LEU A 1 608 ? 38.517 -1.924 5.937 1.00 69.19 608 LEU A CA 1
ATOM 4695 C C . LEU A 1 608 ? 39.901 -2.149 6.564 1.00 69.19 608 LEU A C 1
ATOM 4697 O O . LEU A 1 608 ? 40.000 -2.443 7.754 1.00 69.19 608 LEU A O 1
ATOM 4701 N N . LYS A 1 609 ? 40.982 -1.922 5.803 1.00 71.38 609 LYS A N 1
ATOM 4702 C CA . LYS A 1 609 ? 42.354 -2.032 6.315 1.00 71.38 609 LYS A CA 1
ATOM 4703 C C . LYS A 1 609 ? 42.595 -1.092 7.502 1.00 71.38 609 LYS A C 1
ATOM 4705 O O . LYS A 1 609 ? 43.138 -1.535 8.510 1.00 71.38 609 LYS A O 1
ATOM 4710 N N . HIS A 1 610 ? 42.157 0.167 7.419 1.00 73.38 610 HIS A N 1
ATOM 4711 C CA . HIS A 1 610 ? 42.295 1.124 8.517 1.00 73.38 610 HIS A CA 1
ATOM 4712 C C . HIS A 1 610 ? 41.431 0.751 9.732 1.00 73.38 610 HIS A C 1
ATOM 4714 O O . HIS A 1 610 ? 41.899 0.910 10.854 1.00 73.38 610 HIS A O 1
ATOM 4720 N N . ARG A 1 611 ? 40.225 0.189 9.538 1.00 73.25 611 ARG A N 1
ATOM 4721 C CA . ARG A 1 611 ? 39.372 -0.325 10.631 1.00 73.25 611 ARG A CA 1
ATOM 4722 C C . ARG A 1 611 ? 40.023 -1.505 11.367 1.00 73.25 611 ARG A C 1
ATOM 4724 O O . ARG A 1 611 ? 39.982 -1.559 12.591 1.00 73.25 611 ARG A O 1
ATOM 4731 N N . ILE A 1 612 ? 40.662 -2.427 10.643 1.00 72.75 612 ILE A N 1
ATOM 4732 C CA . ILE A 1 612 ? 41.423 -3.536 11.244 1.00 72.75 612 ILE A CA 1
ATOM 4733 C C . ILE A 1 612 ? 42.690 -3.004 11.939 1.00 72.75 612 ILE A C 1
ATOM 4735 O O . ILE A 1 612 ? 43.035 -3.448 13.033 1.00 72.75 612 ILE A O 1
ATOM 4739 N N . GLU A 1 613 ? 43.382 -2.026 11.352 1.00 76.19 613 GLU A N 1
ATOM 4740 C CA . GLU A 1 613 ? 44.550 -1.403 11.982 1.00 76.19 613 GLU A CA 1
ATOM 4741 C C . GLU A 1 613 ? 44.187 -0.599 13.240 1.00 76.19 613 GLU A C 1
ATOM 4743 O O . GLU A 1 613 ? 44.921 -0.689 14.219 1.00 76.19 613 GLU A O 1
ATOM 4748 N N . SER A 1 614 ? 43.056 0.113 13.285 1.00 72.94 614 SER A N 1
ATOM 4749 C CA . SER A 1 614 ? 42.630 0.853 14.481 1.00 72.94 614 SER A CA 1
ATOM 4750 C C . SER A 1 614 ? 42.143 -0.066 15.606 1.00 72.94 614 SER A C 1
ATOM 4752 O O . SER A 1 614 ? 42.586 0.113 16.742 1.00 72.94 614 SER A O 1
ATOM 4754 N N . LYS A 1 615 ? 41.335 -1.098 15.297 1.00 73.62 615 LYS A N 1
ATOM 4755 C CA . LYS A 1 615 ? 40.883 -2.119 16.268 1.00 73.62 615 LYS A CA 1
ATOM 4756 C C . LYS A 1 615 ? 42.039 -2.735 17.066 1.00 73.62 615 LYS A C 1
ATOM 4758 O O . LYS A 1 615 ? 41.899 -2.955 18.263 1.00 73.62 615 LYS A O 1
ATOM 4763 N N . PHE A 1 616 ? 43.171 -3.006 16.414 1.00 69.25 616 PHE A N 1
ATOM 4764 C CA . PHE A 1 616 ? 44.290 -3.734 17.024 1.00 69.25 616 PHE A CA 1
ATOM 4765 C C . PHE A 1 616 ? 45.496 -2.863 17.417 1.00 69.25 616 PHE A C 1
ATOM 4767 O O . PHE A 1 616 ? 46.274 -3.287 18.267 1.00 69.25 616 PHE A O 1
ATOM 4774 N N . ASN A 1 617 ? 45.651 -1.643 16.886 1.00 59.62 617 ASN A N 1
ATOM 4775 C CA . ASN A 1 617 ? 46.669 -0.700 17.379 1.00 59.62 617 ASN A CA 1
ATOM 4776 C C . ASN A 1 617 ? 46.287 -0.072 18.737 1.00 59.62 617 ASN A C 1
ATOM 4778 O O . ASN A 1 617 ? 47.171 0.379 19.461 1.00 59.62 617 ASN A O 1
ATOM 4782 N N . GLY A 1 618 ? 44.997 -0.039 19.099 1.00 49.31 618 GLY A N 1
ATOM 4783 C CA . GLY A 1 618 ? 44.535 0.499 20.388 1.00 49.31 618 GLY A CA 1
ATOM 4784 C C . GLY A 1 618 ? 44.992 -0.305 21.616 1.00 49.31 618 GLY A C 1
ATOM 4785 O O . GLY A 1 618 ? 45.018 0.225 22.721 1.00 49.31 618 GLY A O 1
ATOM 4786 N N . ALA A 1 619 ? 45.412 -1.560 21.432 1.00 43.00 619 ALA A N 1
ATOM 4787 C CA . ALA A 1 619 ? 45.828 -2.473 22.500 1.00 43.00 619 ALA A CA 1
ATOM 4788 C C . ALA A 1 619 ? 47.323 -2.347 22.881 1.00 43.00 619 ALA A C 1
ATOM 4790 O O . ALA A 1 619 ? 47.959 -3.330 23.257 1.00 43.00 619 ALA A O 1
ATOM 4791 N N . SER A 1 620 ? 47.935 -1.169 22.715 1.00 34.88 620 SER A N 1
ATOM 4792 C CA . SER A 1 620 ? 49.383 -0.965 22.929 1.00 34.88 620 SER A CA 1
ATOM 4793 C C . SER A 1 620 ? 49.732 0.342 23.655 1.00 34.88 620 SER A C 1
ATOM 4795 O O . SER A 1 620 ? 50.834 0.861 23.499 1.00 34.88 620 SER A O 1
ATOM 4797 N N . GLN A 1 621 ? 48.805 0.870 24.461 1.00 28.66 621 GLN A N 1
ATOM 4798 C CA . GLN A 1 621 ? 49.066 1.954 25.415 1.00 28.66 621 GLN A CA 1
ATOM 4799 C C . GLN A 1 621 ? 48.480 1.611 26.790 1.00 28.66 621 GLN A C 1
ATOM 4801 O O . GLN A 1 621 ? 47.363 1.993 27.129 1.00 28.66 621 GLN A O 1
ATOM 4806 N N . SER A 1 622 ? 49.257 0.875 27.582 1.00 24.30 622 SER A N 1
ATOM 4807 C CA . SER A 1 622 ? 49.069 0.746 29.027 1.00 24.30 622 SER A CA 1
ATOM 4808 C C . SER A 1 622 ? 49.653 1.976 29.737 1.00 24.30 622 SER A C 1
ATOM 4810 O O . SER A 1 622 ? 50.839 2.253 29.544 1.00 24.30 622 SER A O 1
ATOM 4812 N N . PRO A 1 623 ? 48.889 2.695 30.576 1.00 32.22 623 PRO A N 1
ATOM 4813 C CA . PRO A 1 623 ? 49.467 3.543 31.613 1.00 32.22 623 PRO A CA 1
ATOM 4814 C C . PRO A 1 623 ? 50.151 2.649 32.655 1.00 32.22 623 PRO A C 1
ATOM 4816 O O . PRO A 1 623 ? 49.591 1.624 33.044 1.00 32.22 623 PRO A O 1
ATOM 4819 N N . GLU A 1 624 ? 51.350 3.018 33.093 1.00 29.33 624 GLU A N 1
ATOM 4820 C CA . GLU A 1 624 ? 52.081 2.277 34.123 1.00 29.33 624 GLU A CA 1
ATOM 4821 C C . GLU A 1 624 ? 51.632 2.693 35.536 1.00 29.33 624 GLU A C 1
ATOM 4823 O O . GLU A 1 624 ? 51.450 3.876 35.802 1.00 29.33 624 GLU A O 1
ATOM 4828 N N . ASN A 1 625 ? 51.521 1.692 36.416 1.00 26.89 625 ASN A N 1
ATOM 4829 C CA . ASN A 1 625 ? 51.705 1.723 37.875 1.00 26.89 625 ASN A CA 1
ATOM 4830 C C . ASN A 1 625 ? 50.984 2.795 38.724 1.00 26.89 625 ASN A C 1
ATOM 4832 O O . ASN A 1 625 ? 51.409 3.943 38.792 1.00 26.89 625 ASN A O 1
ATOM 4836 N N . GLU A 1 626 ? 50.054 2.339 39.568 1.00 27.58 626 GLU A N 1
ATOM 4837 C CA . GLU A 1 626 ? 50.188 2.467 41.033 1.00 27.58 626 GLU A CA 1
ATOM 4838 C C . GLU A 1 626 ? 49.450 1.288 41.717 1.00 27.58 626 GLU A C 1
ATOM 4840 O O . GLU A 1 626 ? 48.747 0.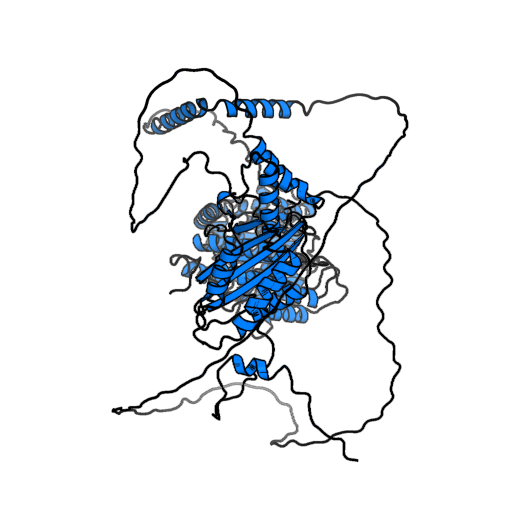537 41.036 1.00 27.58 626 GLU A O 1
ATOM 4845 N N . ASP A 1 627 ? 49.720 1.034 43.003 1.00 25.08 627 ASP A N 1
ATOM 4846 C CA . ASP A 1 627 ? 49.723 -0.323 43.600 1.00 25.08 627 ASP A CA 1
ATOM 4847 C C . ASP A 1 627 ? 48.708 -0.534 44.763 1.00 25.08 627 ASP A C 1
ATOM 4849 O O . ASP A 1 627 ? 48.023 0.396 45.184 1.00 25.08 627 ASP A O 1
ATOM 4853 N N . GLU A 1 628 ? 48.675 -1.762 45.301 1.00 27.09 628 GLU A N 1
ATOM 4854 C CA . GLU A 1 628 ? 47.947 -2.273 46.485 1.00 27.09 628 GLU A CA 1
ATOM 4855 C C . GLU A 1 628 ? 46.409 -2.475 46.369 1.00 27.09 628 GLU A C 1
ATOM 4857 O O . GLU A 1 628 ? 45.683 -1.704 45.745 1.00 27.09 628 GLU A O 1
ATOM 4862 N N . GLY A 1 629 ? 45.863 -3.542 46.993 1.00 23.53 629 GLY A N 1
ATOM 4863 C CA . GLY A 1 629 ? 44.402 -3.797 46.987 1.00 23.53 629 GLY A CA 1
ATOM 4864 C C . GLY A 1 629 ? 43.887 -5.045 47.733 1.00 23.53 629 GLY A C 1
ATOM 4865 O O . GLY A 1 629 ? 43.218 -4.917 48.755 1.00 23.53 629 GLY A O 1
ATOM 4866 N N . GLY A 1 630 ? 44.196 -6.257 47.249 1.00 23.22 630 GLY A N 1
ATOM 4867 C CA . GLY A 1 630 ? 43.889 -7.537 47.925 1.00 23.22 630 GLY A CA 1
ATOM 4868 C C . GLY A 1 630 ? 42.469 -8.137 47.766 1.00 23.22 630 GLY A C 1
ATOM 4869 O O . GLY A 1 630 ? 41.527 -7.462 47.372 1.00 23.22 630 GLY A O 1
ATOM 4870 N N . ALA A 1 631 ? 42.359 -9.430 48.129 1.00 24.33 631 ALA A N 1
ATOM 4871 C CA . ALA A 1 631 ? 41.186 -10.341 48.124 1.00 24.33 631 ALA A CA 1
ATOM 4872 C C . ALA A 1 631 ? 40.505 -10.621 46.749 1.00 24.33 631 ALA A C 1
ATOM 4874 O O . ALA A 1 631 ? 40.171 -9.694 46.029 1.00 24.33 631 ALA A O 1
ATOM 4875 N N . VAL A 1 632 ? 40.307 -11.849 46.226 1.00 26.11 632 VAL A N 1
ATOM 4876 C CA . VAL A 1 632 ? 40.021 -13.226 46.732 1.00 26.11 632 VAL A CA 1
ATOM 4877 C C . VAL A 1 632 ? 38.515 -13.558 46.809 1.00 26.11 632 VAL A C 1
ATOM 4879 O O . VAL A 1 632 ? 37.746 -12.807 47.394 1.00 26.11 632 VAL A O 1
ATOM 4882 N N . LEU A 1 633 ? 38.157 -14.746 46.275 1.00 26.84 633 LEU A N 1
ATOM 4883 C CA . LEU A 1 633 ? 36.814 -15.343 46.057 1.00 26.84 633 LEU A CA 1
ATOM 4884 C C . LEU A 1 633 ? 35.990 -14.716 44.903 1.00 26.84 633 LEU A C 1
ATOM 4886 O O . LEU A 1 633 ? 36.016 -13.512 44.700 1.00 26.84 633 LEU A O 1
ATOM 4890 N N . GLY A 1 634 ? 35.221 -15.484 44.116 1.00 23.72 634 GLY A N 1
ATOM 4891 C CA . GLY A 1 634 ? 35.103 -16.951 44.073 1.00 23.72 634 GLY A CA 1
ATOM 4892 C C . GLY A 1 634 ? 33.807 -17.456 43.409 1.00 23.72 634 GLY A C 1
ATOM 4893 O O . GLY A 1 634 ? 32.846 -16.711 43.278 1.00 23.72 634 GLY A O 1
ATOM 4894 N N . SER A 1 635 ? 33.783 -18.751 43.072 1.00 23.98 635 SER A N 1
ATOM 4895 C CA . SER A 1 635 ? 32.648 -19.523 42.524 1.00 23.98 635 SER A CA 1
ATOM 4896 C C . SER A 1 635 ? 32.198 -19.238 41.081 1.00 23.98 635 SER A C 1
ATOM 4898 O O . SER A 1 635 ? 31.287 -18.460 40.807 1.00 23.98 635 SER A O 1
ATOM 4900 N N . SER A 1 636 ? 32.751 -20.037 40.169 1.00 26.58 636 SER A N 1
ATOM 4901 C CA . SER A 1 636 ? 32.064 -20.554 38.977 1.00 26.58 636 SER A CA 1
ATOM 4902 C C . SER A 1 636 ? 30.753 -21.277 39.337 1.00 26.58 636 SER A C 1
ATOM 4904 O O . SER A 1 636 ? 30.570 -21.681 40.486 1.00 26.58 636 SER A O 1
ATOM 4906 N N . TYR A 1 637 ? 29.940 -21.598 38.324 1.00 24.02 637 TYR A N 1
ATOM 4907 C CA . TYR A 1 637 ? 29.231 -22.883 38.265 1.00 24.02 637 TYR A CA 1
ATOM 4908 C C . TYR A 1 637 ? 29.310 -23.467 36.846 1.00 24.02 637 TYR A C 1
ATOM 4910 O O . TYR A 1 637 ? 28.972 -22.796 35.876 1.00 24.02 637 TYR A O 1
ATOM 4918 N N . ASN A 1 638 ? 29.780 -24.714 36.749 1.00 30.11 638 ASN A N 1
ATOM 4919 C CA . ASN A 1 638 ? 29.825 -25.518 35.523 1.00 30.11 638 ASN A CA 1
ATOM 4920 C C . ASN A 1 638 ? 28.659 -26.513 35.505 1.00 30.11 638 ASN A C 1
ATOM 4922 O O . ASN A 1 638 ? 28.363 -27.084 36.554 1.00 30.11 638 ASN A O 1
ATOM 4926 N N . THR A 1 639 ? 28.170 -26.847 34.306 1.00 25.27 639 THR A N 1
ATOM 4927 C CA . THR A 1 639 ? 27.537 -28.143 33.984 1.00 25.27 639 THR A CA 1
ATOM 4928 C C . THR A 1 639 ? 27.853 -28.446 32.501 1.00 25.27 639 THR A C 1
ATOM 4930 O O . THR A 1 639 ? 27.266 -27.798 31.646 1.00 25.27 639 THR A O 1
ATOM 4933 N N . SER A 1 640 ? 28.899 -29.174 32.064 1.00 27.20 640 SER A N 1
ATOM 4934 C CA . SER A 1 640 ? 29.263 -30.608 32.227 1.00 27.20 640 SER A CA 1
ATOM 4935 C C . SER A 1 640 ? 28.124 -31.566 31.829 1.00 27.20 640 SER A C 1
ATOM 4937 O O . SER A 1 640 ? 27.053 -31.463 32.409 1.00 27.20 640 SER A O 1
ATOM 4939 N N . TYR A 1 641 ? 28.279 -32.524 30.905 1.00 26.36 641 TYR A N 1
ATOM 4940 C CA . TYR A 1 641 ? 29.378 -33.502 30.797 1.00 26.36 641 TYR A CA 1
ATOM 4941 C C . TYR A 1 641 ? 29.652 -34.019 29.361 1.00 26.36 641 TYR A C 1
ATOM 4943 O O . TYR A 1 641 ? 28.751 -34.044 28.530 1.00 26.36 641 TYR A O 1
ATOM 4951 N N . GLY A 1 642 ? 30.886 -34.504 29.129 1.00 32.16 642 GLY A N 1
ATOM 4952 C CA . GLY A 1 642 ? 31.248 -35.511 28.103 1.00 32.16 642 GLY A CA 1
ATOM 4953 C C . GLY A 1 642 ? 31.338 -36.913 28.747 1.00 32.16 642 GLY A C 1
ATOM 4954 O O . GLY A 1 642 ? 30.417 -37.234 29.500 1.00 32.16 642 GLY A O 1
ATOM 4955 N N . PRO A 1 643 ? 32.422 -37.723 28.597 1.00 43.69 643 PRO A N 1
ATOM 4956 C CA . PRO A 1 643 ? 33.673 -37.583 27.816 1.00 43.69 643 PRO A CA 1
ATOM 4957 C C . PRO A 1 643 ? 33.595 -38.423 26.503 1.00 43.69 643 PRO A C 1
ATOM 4959 O O . PRO A 1 643 ? 32.579 -38.262 25.841 1.00 43.69 643 PRO A O 1
ATOM 4962 N N . THR A 1 644 ? 34.489 -39.284 25.963 1.00 29.64 644 THR A N 1
ATOM 4963 C CA . THR A 1 644 ? 35.807 -39.949 26.260 1.00 29.64 644 THR A CA 1
ATOM 4964 C C . THR A 1 644 ? 36.307 -40.565 24.908 1.00 29.64 644 THR A C 1
ATOM 4966 O O . THR A 1 644 ? 35.489 -40.651 23.998 1.00 29.64 644 THR A O 1
ATOM 4969 N N . MET A 1 645 ? 37.534 -41.042 24.616 1.00 29.89 645 MET A N 1
ATOM 4970 C CA . MET A 1 645 ? 38.788 -41.314 25.352 1.00 29.89 645 MET A CA 1
ATOM 4971 C C . MET A 1 645 ? 40.035 -40.876 24.543 1.00 29.89 645 MET A C 1
ATOM 4973 O O . MET A 1 645 ? 40.126 -41.140 23.349 1.00 29.89 645 MET A O 1
ATOM 4977 N N . ASP A 1 646 ? 40.988 -40.235 25.220 1.00 29.08 646 ASP A N 1
ATOM 4978 C CA . ASP A 1 646 ? 42.381 -40.658 25.494 1.00 29.08 646 ASP A CA 1
ATOM 4979 C C . ASP A 1 646 ? 43.124 -41.713 24.624 1.00 29.08 646 ASP A C 1
ATOM 4981 O O . ASP A 1 646 ? 42.535 -42.698 24.192 1.00 29.08 646 ASP A O 1
ATOM 4985 N N . ALA A 1 647 ? 44.468 -41.684 24.480 1.00 30.55 647 ALA A N 1
ATOM 4986 C CA . ALA A 1 647 ? 45.493 -40.645 24.754 1.00 30.55 647 ALA A CA 1
ATOM 4987 C C . ALA A 1 647 ? 46.924 -41.094 24.314 1.00 30.55 647 ALA A C 1
ATOM 4989 O O . ALA A 1 647 ? 47.147 -42.256 23.984 1.00 30.55 647 ALA A O 1
ATOM 4990 N N . ALA A 1 648 ? 47.900 -40.177 24.478 1.00 27.94 648 ALA A N 1
ATOM 4991 C CA . ALA A 1 648 ? 49.371 -40.351 24.467 1.00 27.94 648 ALA A CA 1
ATOM 4992 C C . ALA A 1 648 ? 50.054 -40.501 23.081 1.00 27.94 648 ALA A C 1
ATOM 4994 O O . ALA A 1 648 ? 49.463 -41.002 22.135 1.00 27.94 648 ALA A O 1
ATOM 4995 N N . ILE A 1 649 ? 51.304 -40.054 22.868 1.00 28.28 649 ILE A N 1
ATOM 4996 C CA . ILE A 1 649 ? 52.369 -39.583 23.791 1.00 28.28 649 ILE A CA 1
ATOM 4997 C C . ILE A 1 649 ? 52.754 -38.114 23.491 1.00 28.28 649 ILE A C 1
ATOM 4999 O O . ILE A 1 649 ? 52.626 -37.663 22.356 1.00 28.28 649 ILE A O 1
ATOM 5003 N N . ALA A 1 650 ? 53.248 -37.368 24.491 1.00 30.30 650 ALA A N 1
ATOM 5004 C CA . ALA A 1 650 ? 53.597 -35.943 24.381 1.00 30.30 650 ALA A CA 1
ATOM 5005 C C . ALA A 1 650 ? 55.013 -35.597 24.892 1.00 30.30 650 ALA A C 1
ATOM 5007 O O . ALA A 1 650 ? 55.515 -36.233 25.818 1.00 30.30 650 ALA A O 1
ATOM 5008 N N . THR A 1 651 ? 55.600 -34.515 24.362 1.00 27.03 651 THR A N 1
ATOM 5009 C CA . THR A 1 651 ? 56.827 -33.861 24.865 1.00 27.03 651 THR A CA 1
ATOM 5010 C C . THR A 1 651 ? 56.819 -32.353 24.559 1.00 27.03 651 THR A C 1
ATOM 5012 O O . THR A 1 651 ? 56.827 -31.994 23.392 1.00 27.03 651 THR A O 1
ATOM 5015 N N . SER A 1 652 ? 56.855 -31.501 25.605 1.00 30.20 652 SER A N 1
ATOM 5016 C CA . SER A 1 652 ? 57.260 -30.060 25.651 1.00 30.20 652 SER A CA 1
ATOM 5017 C C . SER A 1 652 ? 56.835 -29.114 24.498 1.00 30.20 652 SER A C 1
ATOM 5019 O O . SER A 1 652 ? 57.193 -29.332 23.350 1.00 30.20 652 SER A O 1
ATOM 5021 N N . VAL A 1 653 ? 56.194 -27.961 24.724 1.00 28.38 653 VAL A N 1
ATOM 5022 C CA . VAL A 1 653 ? 56.6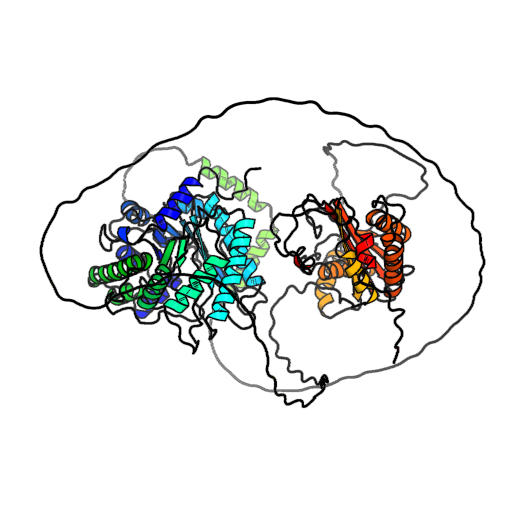24 -26.808 25.564 1.00 28.38 653 VAL A CA 1
ATOM 5023 C C . VAL A 1 653 ? 55.401 -26.020 26.133 1.00 28.38 653 VAL A C 1
ATOM 5025 O O . VAL A 1 653 ? 54.273 -26.409 25.842 1.00 28.38 653 VAL A O 1
ATOM 5028 N N . PRO A 1 654 ? 55.557 -24.986 27.003 1.00 28.23 654 PRO A N 1
ATOM 5029 C CA . PRO A 1 654 ? 54.477 -24.523 27.893 1.00 28.23 654 PRO A CA 1
ATOM 5030 C C . PRO A 1 654 ? 53.362 -23.681 27.254 1.00 28.23 654 PRO A C 1
ATOM 5032 O O . PRO A 1 654 ? 53.605 -22.861 26.370 1.00 28.23 654 PRO A O 1
ATOM 5035 N N . SER A 1 655 ? 52.160 -23.781 27.829 1.00 37.84 655 SER A N 1
ATOM 5036 C CA . SER A 1 655 ? 51.015 -22.909 27.541 1.00 37.84 655 SER A CA 1
ATOM 5037 C C . SER A 1 655 ? 51.244 -21.466 28.007 1.00 37.84 655 SER A C 1
ATOM 5039 O O . SER A 1 655 ? 51.170 -21.184 29.201 1.00 37.84 655 SER A O 1
ATOM 5041 N N . LEU A 1 656 ? 51.444 -20.540 27.068 1.00 36.16 656 LEU A N 1
ATOM 5042 C CA . LEU A 1 656 ? 51.328 -19.091 27.273 1.00 36.16 656 LEU A CA 1
ATOM 5043 C C . LEU A 1 656 ? 51.008 -18.414 25.929 1.00 36.16 656 LEU A C 1
ATOM 5045 O O . LEU A 1 656 ? 51.655 -18.701 24.929 1.00 36.16 656 LEU A O 1
ATOM 5049 N N . VAL A 1 657 ? 50.034 -17.494 25.931 1.00 36.72 657 VAL A N 1
ATOM 5050 C CA . VAL A 1 657 ? 49.502 -16.763 24.758 1.00 36.72 657 VAL A CA 1
ATOM 5051 C C . VAL A 1 657 ? 48.846 -17.658 23.689 1.00 36.72 657 VAL A C 1
ATOM 5053 O O . VAL A 1 657 ? 49.506 -18.208 22.811 1.00 36.72 657 VAL A O 1
ATOM 5056 N N . VAL A 1 658 ? 47.508 -17.703 23.682 1.00 41.97 658 VAL A N 1
ATOM 5057 C CA . VAL A 1 658 ? 46.737 -18.191 22.523 1.00 41.97 658 VAL A CA 1
ATOM 5058 C C . VAL A 1 658 ? 46.861 -17.161 21.395 1.00 41.97 658 VAL A C 1
ATOM 5060 O O . VAL A 1 658 ? 46.183 -16.135 21.380 1.00 41.97 658 VAL A O 1
ATOM 5063 N N . GLY A 1 659 ? 47.799 -17.399 20.479 1.00 58.38 659 GLY A N 1
ATOM 5064 C CA . GLY A 1 659 ? 48.007 -16.564 19.299 1.00 58.38 659 GLY A CA 1
ATOM 5065 C C . GLY A 1 659 ? 46.938 -16.800 18.229 1.00 58.38 659 GLY A C 1
ATOM 5066 O O . GLY A 1 659 ? 46.491 -17.922 18.021 1.00 58.38 659 GLY A O 1
ATOM 5067 N N . SER A 1 660 ? 46.568 -15.742 17.504 1.00 76.38 660 SER A N 1
ATOM 5068 C CA . SER A 1 660 ? 45.700 -15.847 16.322 1.00 76.38 660 SER A CA 1
ATOM 5069 C C . SER A 1 660 ? 46.334 -16.745 15.237 1.00 76.38 660 SER A C 1
ATOM 5071 O O . SER A 1 660 ? 47.561 -16.722 15.087 1.00 76.38 660 SER A O 1
ATOM 5073 N N . PRO A 1 661 ? 45.540 -17.464 14.411 1.00 80.69 661 PRO A N 1
ATOM 5074 C CA . PRO A 1 661 ? 46.019 -18.274 13.272 1.00 80.69 661 PRO A CA 1
ATOM 5075 C C . PRO A 1 661 ? 46.925 -17.519 12.282 1.00 80.69 661 PRO A C 1
ATOM 5077 O O . PRO A 1 661 ? 47.692 -18.127 11.533 1.00 80.69 661 PRO A O 1
ATOM 5080 N N . PHE A 1 662 ? 46.862 -16.185 12.264 1.00 84.19 662 PHE A N 1
ATOM 5081 C CA . PHE A 1 662 ? 47.680 -15.326 11.405 1.00 84.19 662 PHE A CA 1
ATOM 5082 C C . PHE A 1 662 ? 49.028 -14.924 12.033 1.00 84.19 662 PHE A C 1
ATOM 5084 O O . PHE A 1 662 ? 49.777 -14.157 11.424 1.00 84.19 662 PHE A O 1
ATOM 5091 N N . GLY A 1 663 ? 49.334 -15.395 13.245 1.00 80.12 663 GLY A N 1
ATOM 5092 C CA . GLY A 1 663 ? 50.377 -14.850 14.116 1.00 80.12 663 GLY A CA 1
ATOM 5093 C C . GLY A 1 663 ? 49.866 -13.681 14.980 1.00 80.12 663 GLY A C 1
ATOM 5094 O O . GLY A 1 663 ? 48.686 -13.327 14.908 1.00 80.12 663 GLY A O 1
ATOM 5095 N N . PRO A 1 664 ? 50.724 -13.067 15.817 1.00 79.50 664 PRO A N 1
ATOM 5096 C CA . PRO A 1 664 ? 50.307 -12.018 16.747 1.00 79.50 664 PRO A CA 1
ATOM 5097 C C . PRO A 1 664 ? 49.685 -10.816 16.025 1.00 79.50 664 PRO A C 1
ATOM 5099 O O . PRO A 1 664 ? 50.334 -10.175 15.203 1.00 79.50 664 PRO A O 1
ATOM 5102 N N . LEU A 1 665 ? 48.445 -10.453 16.367 1.00 79.81 665 LEU A N 1
ATOM 5103 C CA . LEU A 1 665 ? 47.702 -9.368 15.699 1.00 79.81 665 LEU A CA 1
ATOM 5104 C C . LEU A 1 665 ? 48.282 -7.964 15.952 1.00 79.81 665 LEU A C 1
ATOM 5106 O O . LEU A 1 665 ? 47.905 -7.010 15.270 1.00 79.81 665 LEU A O 1
ATOM 5110 N N . SER A 1 666 ? 49.255 -7.834 16.857 1.00 74.62 666 SER A N 1
ATOM 5111 C CA . SER A 1 666 ? 50.135 -6.664 16.969 1.00 74.62 666 SER A CA 1
ATOM 5112 C C . SER A 1 666 ? 51.023 -6.468 15.728 1.00 74.62 666 SER A C 1
ATOM 5114 O O . SER A 1 666 ? 51.373 -5.333 15.398 1.00 74.62 666 SER A O 1
ATOM 5116 N N . GLN A 1 667 ? 51.313 -7.528 14.964 1.00 79.88 667 GLN A N 1
ATOM 5117 C CA . GLN A 1 667 ? 52.049 -7.455 13.703 1.00 79.88 667 GLN A CA 1
ATOM 5118 C C . GLN A 1 667 ? 51.141 -7.062 12.526 1.00 79.88 667 GLN A C 1
ATOM 5120 O O . GLN A 1 667 ? 50.082 -7.646 12.282 1.00 79.88 667 GLN A O 1
ATOM 5125 N N . ALA A 1 668 ? 51.599 -6.099 11.721 1.00 78.44 668 ALA A N 1
ATOM 5126 C CA . ALA A 1 668 ? 50.876 -5.646 10.530 1.00 78.44 668 ALA A CA 1
ATOM 5127 C C . ALA A 1 668 ? 50.737 -6.741 9.449 1.00 78.44 668 ALA A C 1
ATOM 5129 O O . ALA A 1 668 ? 49.780 -6.727 8.679 1.00 78.44 668 ALA A O 1
ATOM 5130 N N . THR A 1 669 ? 51.654 -7.711 9.404 1.00 81.50 669 THR A N 1
ATOM 5131 C CA . THR A 1 669 ? 51.609 -8.907 8.543 1.00 81.50 669 THR A CA 1
ATOM 5132 C C . THR A 1 669 ? 50.411 -9.805 8.856 1.00 81.50 669 THR A C 1
ATOM 5134 O O . THR A 1 669 ? 49.699 -10.219 7.938 1.00 81.50 669 THR A O 1
ATOM 5137 N N . SER A 1 670 ? 50.147 -10.057 10.138 1.00 84.88 670 SER A N 1
ATOM 5138 C CA . SER A 1 670 ? 49.010 -10.851 10.612 1.00 84.88 670 SER A CA 1
ATOM 5139 C C . SER A 1 670 ? 47.686 -10.155 10.291 1.00 84.88 670 SER A C 1
ATOM 5141 O O . SER A 1 670 ? 46.841 -10.729 9.605 1.00 84.88 670 SER A O 1
ATOM 5143 N N . ARG A 1 671 ? 47.559 -8.864 10.639 1.00 85.25 671 ARG A N 1
ATOM 5144 C CA . ARG A 1 671 ? 46.380 -8.037 10.299 1.00 85.25 671 ARG A CA 1
ATOM 5145 C C . ARG A 1 671 ? 46.117 -7.946 8.798 1.00 85.25 671 ARG A C 1
ATOM 5147 O O . ARG A 1 671 ? 44.971 -8.014 8.366 1.00 85.25 671 ARG A O 1
ATOM 5154 N N . LYS A 1 672 ? 47.175 -7.820 7.990 1.00 86.06 672 LYS A N 1
ATOM 5155 C CA . LYS A 1 672 ? 47.074 -7.800 6.525 1.00 86.06 672 LYS A CA 1
ATOM 5156 C C . LYS A 1 672 ? 46.627 -9.148 5.948 1.00 86.06 672 LYS A C 1
ATOM 5158 O O . LYS A 1 672 ? 45.992 -9.165 4.902 1.00 86.06 672 LYS A O 1
ATOM 5163 N N . THR A 1 673 ? 46.936 -10.257 6.620 1.00 89.38 673 THR A N 1
ATOM 5164 C CA . THR A 1 673 ? 46.460 -11.588 6.215 1.00 89.38 673 THR A CA 1
ATOM 5165 C C . THR A 1 673 ? 44.962 -11.721 6.492 1.00 89.38 673 THR A C 1
ATOM 5167 O O . THR A 1 673 ? 44.218 -11.990 5.558 1.00 89.38 673 THR A O 1
ATOM 5170 N N . LEU A 1 674 ? 44.511 -11.395 7.713 1.00 89.88 674 LEU A N 1
ATOM 5171 C CA . LEU A 1 674 ? 43.085 -11.315 8.068 1.00 89.88 674 LEU A CA 1
ATOM 5172 C C . LEU A 1 674 ? 42.295 -10.439 7.080 1.00 89.88 674 LEU A C 1
ATOM 5174 O O . LEU A 1 674 ? 41.284 -10.882 6.548 1.00 89.88 674 LEU A O 1
ATOM 5178 N N . PHE A 1 675 ? 42.791 -9.231 6.776 1.00 89.38 675 PHE A N 1
ATOM 5179 C CA . PHE A 1 675 ? 42.187 -8.333 5.783 1.00 89.38 675 PHE A CA 1
ATOM 5180 C C . PHE A 1 675 ? 41.945 -9.022 4.431 1.00 89.38 675 PHE A C 1
ATOM 5182 O O . PHE A 1 675 ? 40.868 -8.867 3.866 1.00 89.38 675 PHE A O 1
ATOM 5189 N N . TYR A 1 676 ? 42.919 -9.783 3.916 1.00 91.38 676 TYR A N 1
ATOM 5190 C CA . TYR A 1 676 ? 42.763 -10.461 2.628 1.00 91.38 676 TYR A CA 1
ATOM 5191 C C . TYR A 1 676 ? 41.734 -11.595 2.675 1.00 91.38 676 TYR A C 1
ATOM 5193 O O . TYR A 1 676 ? 41.033 -11.775 1.686 1.00 91.38 676 TYR A O 1
ATOM 5201 N N . LEU A 1 677 ? 41.607 -12.334 3.784 1.00 92.81 677 LEU A N 1
ATOM 5202 C CA . LEU A 1 677 ? 40.583 -13.380 3.906 1.00 92.81 677 LEU A CA 1
ATOM 5203 C C . LEU A 1 677 ? 39.178 -12.767 4.000 1.00 92.81 677 LEU A C 1
ATOM 5205 O O . LEU A 1 677 ? 38.309 -13.145 3.221 1.00 92.81 677 LEU A O 1
ATOM 5209 N N . LEU A 1 678 ? 38.974 -11.757 4.857 1.00 90.75 678 LEU A N 1
ATOM 5210 C CA . LEU A 1 678 ? 37.678 -11.069 4.971 1.00 90.75 678 LEU A CA 1
ATOM 5211 C C . LEU A 1 678 ? 37.266 -10.395 3.653 1.00 90.75 678 LEU A C 1
ATOM 5213 O O . LEU A 1 678 ? 36.134 -10.543 3.210 1.00 90.75 678 LEU A O 1
ATOM 5217 N N . ALA A 1 679 ? 38.197 -9.721 2.971 1.00 88.88 679 ALA A N 1
ATOM 5218 C CA . ALA A 1 679 ? 37.931 -9.115 1.666 1.00 88.88 679 ALA A CA 1
ATOM 5219 C C . ALA A 1 679 ? 37.732 -10.147 0.534 1.00 88.88 679 ALA A C 1
ATOM 5221 O O . ALA A 1 679 ? 37.203 -9.787 -0.517 1.00 88.88 679 ALA A O 1
ATOM 5222 N N . THR A 1 680 ? 38.149 -11.406 0.728 1.00 92.38 680 THR A N 1
ATOM 5223 C CA . THR A 1 680 ? 37.838 -12.521 -0.186 1.00 92.38 680 THR A CA 1
ATOM 5224 C C . THR A 1 680 ? 36.424 -13.040 0.076 1.00 92.38 680 THR A C 1
ATOM 5226 O O . THR A 1 680 ? 35.650 -13.144 -0.866 1.00 92.38 680 THR A O 1
ATOM 5229 N N . LEU A 1 681 ? 36.037 -13.258 1.341 1.00 91.81 681 LEU A N 1
ATOM 5230 C CA . LEU A 1 681 ? 34.663 -13.639 1.703 1.00 91.81 681 LEU A CA 1
ATOM 5231 C C . LEU A 1 681 ? 33.635 -12.596 1.229 1.00 91.81 681 LEU A C 1
ATOM 5233 O O . LEU A 1 681 ? 32.681 -12.947 0.545 1.00 91.81 681 LEU A O 1
ATOM 5237 N N . ASN A 1 682 ? 33.897 -11.304 1.469 1.00 89.56 682 ASN A N 1
ATOM 5238 C CA . ASN A 1 682 ? 33.070 -10.189 0.977 1.00 89.56 682 ASN A CA 1
ATOM 5239 C C . ASN A 1 682 ? 32.948 -10.134 -0.566 1.00 89.56 682 ASN A C 1
ATOM 5241 O O . ASN A 1 682 ? 32.120 -9.381 -1.085 1.00 89.56 682 ASN A O 1
ATOM 5245 N N . ALA A 1 683 ? 33.812 -10.840 -1.305 1.00 88.19 683 ALA A N 1
ATOM 5246 C CA . ALA A 1 683 ? 33.767 -10.945 -2.762 1.00 88.19 683 ALA A CA 1
ATOM 5247 C C . ALA A 1 683 ? 33.038 -12.220 -3.229 1.00 88.19 683 ALA A C 1
ATOM 5249 O O . ALA A 1 683 ? 32.209 -12.115 -4.126 1.00 88.19 683 ALA A O 1
ATOM 5250 N N . ALA A 1 684 ? 33.291 -13.362 -2.578 1.00 88.44 684 ALA A N 1
ATOM 5251 C CA . ALA A 1 684 ? 32.697 -14.669 -2.886 1.00 88.44 684 ALA A CA 1
ATOM 5252 C C . ALA A 1 684 ? 31.219 -14.809 -2.465 1.00 88.44 684 ALA A C 1
ATOM 5254 O O . ALA A 1 684 ? 30.468 -15.570 -3.073 1.00 88.44 684 ALA A O 1
ATOM 5255 N N . PHE A 1 685 ? 30.787 -14.064 -1.441 1.00 88.19 685 PHE A N 1
ATOM 5256 C CA . PHE A 1 685 ? 29.381 -13.949 -1.039 1.00 88.19 685 PHE A CA 1
ATOM 5257 C C . PHE A 1 685 ? 29.028 -12.455 -0.982 1.00 88.19 685 PHE A C 1
ATOM 5259 O O . PHE A 1 685 ? 29.275 -11.799 0.035 1.00 88.19 685 PHE A O 1
ATOM 5266 N N . PRO A 1 686 ? 28.539 -11.859 -2.088 1.00 80.56 686 PRO A N 1
ATOM 5267 C CA . PRO A 1 686 ? 28.407 -10.411 -2.195 1.00 80.56 686 PRO A CA 1
ATOM 5268 C C . PRO A 1 686 ? 27.478 -9.748 -1.170 1.00 80.56 686 PRO A C 1
ATOM 5270 O O . PRO A 1 686 ? 27.694 -8.568 -0.869 1.00 80.56 686 PRO A O 1
ATOM 5273 N N . ASP A 1 687 ? 26.508 -10.510 -0.667 1.00 79.19 687 ASP A N 1
ATOM 5274 C CA . ASP A 1 687 ? 25.377 -10.097 0.174 1.00 79.19 687 ASP A CA 1
ATOM 5275 C C . ASP A 1 687 ? 25.644 -10.220 1.687 1.00 79.19 687 ASP A C 1
ATOM 5277 O O . ASP A 1 687 ? 24.852 -9.754 2.506 1.00 79.19 687 ASP A O 1
ATOM 5281 N N . TYR A 1 688 ? 26.785 -10.803 2.065 1.00 81.00 688 TYR A N 1
ATOM 5282 C CA . TYR A 1 688 ? 27.239 -10.953 3.448 1.00 81.00 688 TYR A CA 1
ATOM 5283 C C . TYR A 1 688 ? 28.339 -9.917 3.768 1.00 81.00 688 TYR A C 1
ATOM 5285 O O . TYR A 1 688 ? 29.255 -9.706 2.969 1.00 81.00 688 TYR A O 1
ATOM 5293 N N . ASP A 1 689 ? 28.299 -9.288 4.953 1.00 84.38 689 ASP A N 1
ATOM 5294 C CA . ASP A 1 689 ? 29.387 -8.420 5.444 1.00 84.38 689 ASP A CA 1
ATOM 5295 C C . ASP A 1 689 ? 30.225 -9.127 6.517 1.00 84.38 689 ASP A C 1
ATOM 5297 O O . ASP A 1 689 ? 29.917 -9.107 7.710 1.00 84.38 689 ASP A O 1
ATOM 5301 N N . PHE A 1 690 ? 31.349 -9.707 6.101 1.00 87.19 690 PHE A N 1
ATOM 5302 C CA . PHE A 1 690 ? 32.283 -10.388 6.994 1.00 87.19 690 PHE A CA 1
ATOM 5303 C C . PHE A 1 690 ? 33.247 -9.415 7.713 1.00 87.19 690 PHE A C 1
ATOM 5305 O O . PHE A 1 690 ? 34.170 -9.853 8.398 1.00 87.19 690 PHE A O 1
ATOM 5312 N N . THR A 1 691 ? 33.071 -8.088 7.595 1.00 82.50 691 THR A N 1
ATOM 5313 C CA . THR A 1 691 ? 33.969 -7.057 8.172 1.00 82.50 691 THR A CA 1
ATOM 5314 C C . THR A 1 691 ? 34.211 -7.191 9.681 1.00 82.50 691 THR A C 1
ATOM 5316 O O . THR A 1 691 ? 35.283 -6.812 10.174 1.00 82.50 691 THR A O 1
ATOM 5319 N N . ASP A 1 692 ? 33.235 -7.711 10.423 1.00 82.56 692 ASP A N 1
ATOM 5320 C CA . ASP A 1 692 ? 33.303 -7.874 11.877 1.00 82.56 692 ASP A CA 1
ATOM 5321 C C . ASP A 1 692 ? 33.517 -9.334 12.333 1.00 82.56 692 ASP A C 1
ATOM 5323 O O . ASP A 1 692 ? 33.598 -9.588 13.537 1.00 82.56 692 ASP A O 1
ATOM 5327 N N . VAL A 1 693 ? 33.738 -10.272 11.398 1.00 86.56 693 VAL A N 1
ATOM 5328 C CA . VAL A 1 693 ? 34.128 -11.660 11.706 1.00 86.56 693 VAL A CA 1
ATOM 5329 C C . VAL A 1 693 ? 35.449 -11.690 12.473 1.00 86.56 693 VAL A C 1
ATOM 5331 O O . VAL A 1 693 ? 36.458 -11.080 12.098 1.00 86.56 693 VAL A O 1
ATOM 5334 N N . LYS A 1 694 ? 35.440 -12.429 13.582 1.00 86.06 694 LYS A N 1
ATOM 5335 C CA . LYS A 1 694 ? 36.573 -12.528 14.500 1.00 86.06 694 LYS A CA 1
ATOM 5336 C C . LYS A 1 694 ? 37.691 -13.431 13.945 1.00 86.06 694 LYS A C 1
ATOM 5338 O O . LYS A 1 694 ? 37.406 -14.415 13.265 1.00 86.06 694 LYS A O 1
ATOM 5343 N N . PRO A 1 695 ? 38.962 -13.201 14.327 1.00 86.38 695 PRO A N 1
ATOM 5344 C CA . PRO A 1 695 ? 40.081 -14.066 13.943 1.00 86.38 695 PRO A CA 1
ATOM 5345 C C . PRO A 1 695 ? 40.037 -15.504 14.490 1.00 86.38 695 PRO A C 1
ATOM 5347 O O . PRO A 1 695 ? 40.847 -16.313 14.047 1.00 86.38 695 PRO A O 1
ATOM 5350 N N . GLU A 1 696 ? 39.163 -15.813 15.456 1.00 87.06 696 GLU A N 1
ATOM 5351 C CA . GLU A 1 696 ? 39.008 -17.155 16.051 1.00 87.06 696 GLU A CA 1
ATOM 5352 C C . GLU A 1 696 ? 38.251 -18.150 15.154 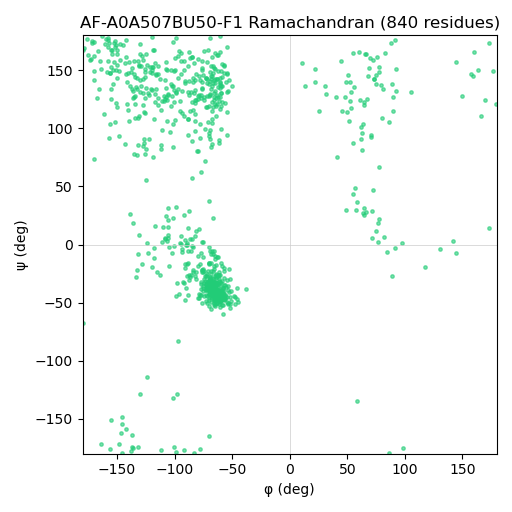1.00 87.06 696 GLU A C 1
ATOM 5354 O O . GLU A 1 696 ? 38.489 -19.349 15.254 1.00 87.06 696 GLU A O 1
ATOM 5359 N N . TYR A 1 697 ? 37.447 -17.666 14.199 1.00 88.75 697 TYR A N 1
ATOM 5360 C CA . TYR A 1 697 ? 36.758 -18.502 13.203 1.00 88.75 697 TYR A CA 1
ATOM 5361 C C . TYR A 1 697 ? 37.670 -19.009 12.076 1.00 88.75 697 TYR A C 1
ATOM 5363 O O . TYR A 1 697 ? 37.211 -19.673 11.150 1.00 88.75 697 TYR A O 1
ATOM 5371 N N . PHE A 1 698 ? 38.966 -18.697 12.121 1.00 93.31 698 PHE A N 1
ATOM 5372 C CA . PHE A 1 698 ? 39.934 -19.139 11.123 1.00 93.31 698 PHE A CA 1
ATOM 5373 C C . PHE A 1 698 ? 40.935 -20.120 11.728 1.00 93.31 698 PHE A C 1
ATOM 5375 O O . PHE A 1 698 ? 41.409 -19.937 12.846 1.00 93.31 698 PHE A O 1
ATOM 5382 N N . ASN A 1 699 ? 41.332 -21.130 10.959 1.00 92.38 699 ASN A N 1
ATOM 5383 C CA . ASN A 1 699 ? 42.371 -22.077 11.359 1.00 92.38 699 ASN A CA 1
ATOM 5384 C C . ASN A 1 699 ? 43.443 -22.163 10.273 1.00 92.38 699 ASN A C 1
ATOM 5386 O O . ASN A 1 699 ? 43.132 -22.315 9.095 1.00 92.38 699 ASN A O 1
ATOM 5390 N N . LYS A 1 700 ? 44.723 -22.048 10.648 1.00 93.06 700 LYS A N 1
ATOM 5391 C CA . LYS A 1 700 ? 45.828 -22.224 9.697 1.00 93.06 700 LYS A CA 1
ATOM 5392 C C . LYS A 1 700 ? 46.125 -23.713 9.535 1.00 93.06 700 LYS A C 1
ATOM 5394 O O . LYS A 1 700 ? 46.430 -24.384 10.517 1.00 93.06 700 LYS A O 1
ATOM 5399 N N . ILE A 1 701 ? 46.088 -24.212 8.304 1.00 92.44 701 ILE A N 1
ATOM 5400 C CA . ILE A 1 701 ? 46.362 -25.620 8.003 1.00 92.44 701 ILE A CA 1
ATOM 5401 C C . ILE A 1 701 ? 47.877 -25.805 7.780 1.00 92.44 701 ILE A C 1
ATOM 5403 O O . ILE A 1 701 ? 48.473 -25.022 7.036 1.00 92.44 701 ILE A O 1
ATOM 5407 N N . PRO A 1 702 ? 48.535 -26.801 8.410 1.00 85.19 702 PRO A N 1
ATOM 5408 C CA . PRO A 1 702 ? 49.997 -26.912 8.384 1.00 85.19 702 PRO A CA 1
ATOM 5409 C C . PRO A 1 702 ? 50.579 -27.450 7.066 1.00 85.19 702 PRO A C 1
ATOM 5411 O O . PRO A 1 702 ? 51.741 -27.180 6.777 1.00 85.19 702 PRO A O 1
ATOM 5414 N N . ALA A 1 703 ? 49.808 -28.199 6.269 1.00 85.75 703 ALA A N 1
ATOM 5415 C CA . ALA A 1 703 ? 50.228 -28.708 4.960 1.00 85.75 703 ALA A CA 1
ATOM 5416 C C . ALA A 1 703 ? 49.018 -28.982 4.050 1.00 85.75 703 ALA A C 1
ATOM 5418 O O . ALA A 1 703 ? 47.940 -29.318 4.542 1.00 85.75 703 ALA A O 1
ATOM 5419 N N . ILE A 1 704 ? 49.208 -28.898 2.727 1.00 88.31 704 ILE A N 1
ATOM 5420 C CA . ILE A 1 704 ? 48.138 -29.155 1.746 1.00 88.31 704 ILE A CA 1
ATOM 5421 C C . ILE A 1 704 ? 47.563 -30.572 1.838 1.00 88.31 704 ILE A C 1
ATOM 5423 O O . ILE A 1 704 ? 46.362 -30.734 1.662 1.00 88.31 704 ILE A O 1
ATOM 5427 N N . SER A 1 705 ? 48.371 -31.576 2.195 1.00 87.69 705 SER A N 1
ATOM 5428 C CA . SER A 1 705 ? 47.923 -32.970 2.323 1.00 87.69 705 SER A CA 1
ATOM 5429 C C . SER A 1 705 ? 46.709 -33.135 3.242 1.00 87.69 705 SER A C 1
ATOM 5431 O O . SER A 1 705 ? 45.825 -33.918 2.923 1.00 87.69 705 SER A O 1
ATOM 5433 N N . PHE A 1 706 ? 46.601 -32.355 4.324 1.00 88.00 706 PHE A N 1
ATOM 5434 C CA . PHE A 1 706 ? 45.424 -32.379 5.201 1.00 88.00 706 PHE A CA 1
ATOM 5435 C C . PHE A 1 706 ? 44.152 -31.876 4.503 1.00 88.00 706 PHE A C 1
ATOM 5437 O O . PHE A 1 706 ? 43.079 -32.434 4.721 1.00 88.00 706 PHE A O 1
ATOM 5444 N N . VAL A 1 707 ? 44.263 -30.846 3.654 1.00 89.94 707 VAL A N 1
ATOM 5445 C CA . VAL A 1 707 ? 43.129 -30.343 2.862 1.00 89.94 707 VAL A CA 1
ATOM 5446 C C . VAL A 1 707 ? 42.795 -31.320 1.745 1.00 89.94 707 VAL A C 1
ATOM 5448 O O . VAL A 1 707 ? 41.642 -31.709 1.629 1.00 89.94 707 VAL A O 1
ATOM 5451 N N . THR A 1 708 ? 43.788 -31.777 0.979 1.00 87.62 708 THR A N 1
ATOM 5452 C CA . THR A 1 708 ? 43.589 -32.748 -0.103 1.00 87.62 708 THR A CA 1
ATOM 5453 C C . THR A 1 708 ? 42.940 -34.031 0.404 1.00 87.62 708 THR A C 1
ATOM 5455 O O . THR A 1 708 ? 41.956 -34.465 -0.179 1.00 87.62 708 THR A O 1
ATOM 5458 N N . SER A 1 709 ? 43.404 -34.606 1.518 1.00 85.62 709 SER A N 1
ATOM 5459 C CA . SER A 1 709 ? 42.777 -35.798 2.099 1.00 85.62 709 SER A CA 1
ATOM 5460 C C . SER A 1 709 ? 41.351 -35.535 2.592 1.00 85.62 709 SER A C 1
ATOM 5462 O O . SER A 1 709 ? 40.469 -36.325 2.275 1.00 85.62 709 SER A O 1
ATOM 5464 N N . LYS A 1 710 ? 41.083 -34.433 3.316 1.00 87.12 710 LYS A N 1
ATOM 5465 C CA . LYS A 1 710 ? 39.720 -34.145 3.805 1.00 87.12 710 LYS A CA 1
ATOM 5466 C C . LYS A 1 710 ? 38.747 -33.835 2.662 1.00 87.12 710 LYS A C 1
ATOM 5468 O O . LYS A 1 710 ? 37.642 -34.363 2.656 1.00 87.12 710 LYS A O 1
ATOM 5473 N N . VAL A 1 711 ? 39.145 -32.997 1.706 1.00 88.50 711 VAL A N 1
ATOM 5474 C CA . VAL A 1 711 ? 38.308 -32.617 0.557 1.00 88.50 711 VAL A CA 1
ATOM 5475 C C . VAL A 1 711 ? 38.067 -33.816 -0.357 1.00 88.50 711 VAL A C 1
ATOM 5477 O O . VAL A 1 711 ? 36.926 -34.043 -0.740 1.00 88.50 711 VAL A O 1
ATOM 5480 N N . ASN A 1 712 ? 39.091 -34.629 -0.647 1.00 85.94 712 ASN A N 1
ATOM 5481 C CA . ASN A 1 712 ? 38.887 -35.850 -1.426 1.00 85.94 712 ASN A CA 1
ATOM 5482 C C . ASN A 1 712 ? 37.929 -36.814 -0.713 1.00 85.94 712 ASN A C 1
ATOM 5484 O O . ASN A 1 712 ? 37.070 -37.383 -1.370 1.00 85.94 712 ASN A O 1
ATOM 5488 N N . SER A 1 713 ? 38.029 -36.961 0.611 1.00 83.81 713 SER A N 1
ATOM 5489 C CA . SER A 1 713 ? 37.146 -37.865 1.353 1.00 83.81 713 SER A CA 1
ATOM 5490 C C . SER A 1 713 ? 35.684 -37.402 1.325 1.00 83.81 713 SER A C 1
ATOM 5492 O O . SER A 1 713 ? 34.794 -38.186 1.009 1.00 83.81 713 SER A O 1
ATOM 5494 N N . LEU A 1 714 ? 35.438 -36.100 1.524 1.00 84.56 714 LEU A N 1
ATOM 5495 C CA . LEU A 1 714 ? 34.094 -35.515 1.427 1.00 84.56 714 LEU A CA 1
ATOM 5496 C C . LEU A 1 714 ? 33.492 -35.585 0.010 1.00 84.56 714 LEU A C 1
ATOM 5498 O O . LEU A 1 714 ? 32.289 -35.787 -0.119 1.00 84.56 714 LEU A O 1
ATOM 5502 N N . LEU A 1 715 ? 34.307 -35.425 -1.041 1.00 78.38 715 LEU A N 1
ATOM 5503 C CA . LEU A 1 715 ? 33.835 -35.402 -2.434 1.00 78.38 715 LEU A CA 1
ATOM 5504 C C . LEU A 1 715 ? 33.787 -36.778 -3.119 1.00 78.38 715 LEU A C 1
ATOM 5506 O O . LEU A 1 715 ? 33.034 -36.937 -4.079 1.00 78.38 715 LEU A O 1
ATOM 5510 N N . PHE A 1 716 ? 34.614 -37.743 -2.702 1.00 74.69 716 PHE A N 1
ATOM 5511 C CA . PHE A 1 716 ? 34.902 -38.941 -3.503 1.00 74.69 716 PHE A CA 1
ATOM 5512 C C . PHE A 1 716 ? 34.824 -40.280 -2.751 1.00 74.69 716 PHE A C 1
ATOM 5514 O O . PHE A 1 716 ? 34.621 -41.293 -3.418 1.00 74.69 716 PHE A O 1
ATOM 5521 N N . ASP A 1 717 ? 34.941 -40.325 -1.415 1.00 64.62 717 ASP A N 1
ATOM 5522 C CA . ASP A 1 717 ? 34.892 -41.607 -0.678 1.00 64.62 717 ASP A CA 1
ATOM 5523 C C . ASP A 1 717 ? 33.449 -42.105 -0.440 1.00 64.62 717 ASP A C 1
ATOM 5525 O O . ASP A 1 717 ? 33.231 -43.304 -0.277 1.00 64.62 717 ASP A O 1
ATOM 5529 N N . ASN A 1 718 ? 32.449 -41.212 -0.449 1.00 54.06 718 ASN A N 1
ATOM 5530 C CA . ASN A 1 718 ? 31.042 -41.566 -0.187 1.00 54.06 718 ASN A CA 1
ATOM 5531 C C . ASN A 1 718 ? 30.324 -42.233 -1.377 1.00 54.06 718 ASN A C 1
ATOM 5533 O O . ASN A 1 718 ? 29.277 -42.853 -1.200 1.00 54.06 718 ASN A O 1
ATOM 5537 N N . THR A 1 719 ? 30.856 -42.133 -2.598 1.00 53.19 719 THR A N 1
ATOM 5538 C CA . THR A 1 719 ? 30.239 -42.753 -3.781 1.00 53.19 719 THR A CA 1
ATOM 5539 C C . THR A 1 719 ? 30.545 -44.252 -3.810 1.00 53.19 719 THR A C 1
ATOM 5541 O O . THR A 1 719 ? 31.647 -44.648 -4.189 1.00 53.19 719 THR A O 1
ATOM 5544 N N . GLY A 1 720 ? 29.577 -45.096 -3.447 1.00 49.28 720 GLY A N 1
ATOM 5545 C CA . GLY A 1 720 ? 29.741 -46.551 -3.277 1.00 49.28 720 GLY A CA 1
ATOM 5546 C C . GLY A 1 720 ? 29.970 -47.395 -4.547 1.00 49.28 720 GLY A C 1
ATOM 5547 O O . GLY A 1 720 ? 29.448 -48.502 -4.625 1.00 49.28 720 GLY A O 1
ATOM 5548 N N . ASN A 1 721 ? 30.717 -46.896 -5.537 1.00 48.88 721 ASN A N 1
ATOM 5549 C CA . ASN A 1 721 ? 31.094 -47.605 -6.764 1.00 48.88 721 ASN A CA 1
ATOM 5550 C C . ASN A 1 721 ? 32.617 -47.543 -6.982 1.00 48.88 721 ASN A C 1
ATOM 5552 O O . ASN A 1 721 ? 33.167 -46.464 -7.213 1.00 48.88 721 ASN A O 1
ATOM 5556 N N . ASP A 1 722 ? 33.282 -48.705 -7.025 1.00 49.28 722 ASP A N 1
ATOM 5557 C CA . ASP A 1 722 ? 34.738 -48.839 -7.257 1.00 49.28 722 ASP A CA 1
ATOM 5558 C C . ASP A 1 722 ? 35.222 -48.200 -8.578 1.00 49.28 722 ASP A C 1
ATOM 5560 O O . ASP A 1 722 ? 36.403 -47.865 -8.756 1.00 49.28 722 ASP A O 1
ATOM 5564 N N . ASP A 1 723 ? 34.299 -47.996 -9.523 1.00 51.44 723 ASP A N 1
ATOM 5565 C CA . ASP A 1 723 ? 34.578 -47.393 -10.821 1.00 51.44 723 ASP A CA 1
ATOM 5566 C C . ASP A 1 723 ? 34.236 -45.896 -10.918 1.00 51.44 723 ASP A C 1
ATOM 5568 O O . ASP A 1 723 ? 33.898 -45.390 -11.990 1.00 51.44 723 ASP A O 1
ATOM 5572 N N . ASN A 1 724 ? 34.377 -45.159 -9.803 1.00 61.25 724 ASN A N 1
ATOM 5573 C CA . ASN A 1 724 ? 34.231 -43.700 -9.773 1.00 61.25 724 ASN A CA 1
ATOM 5574 C C . ASN A 1 724 ? 35.267 -42.997 -10.683 1.00 61.25 724 ASN A C 1
ATOM 5576 O O . ASN A 1 724 ? 36.356 -42.577 -10.280 1.00 61.25 724 ASN A O 1
ATOM 5580 N N . THR A 1 725 ? 34.885 -42.862 -11.949 1.00 59.69 725 THR A N 1
ATOM 5581 C CA . THR A 1 725 ? 35.638 -42.192 -13.010 1.00 59.69 725 THR A CA 1
ATOM 5582 C C . THR A 1 725 ? 35.630 -40.672 -12.821 1.00 59.69 725 THR A C 1
ATOM 5584 O O . THR A 1 725 ? 36.605 -40.012 -13.182 1.00 59.69 725 THR A O 1
ATOM 5587 N N . PHE A 1 726 ? 34.597 -40.119 -12.175 1.00 65.69 726 PHE A N 1
ATOM 5588 C CA . PHE A 1 726 ? 34.510 -38.702 -11.812 1.00 65.69 726 PHE A CA 1
ATOM 5589 C C . PHE A 1 726 ? 35.620 -38.309 -10.824 1.00 65.69 726 PHE A C 1
ATOM 5591 O O . PHE A 1 726 ? 36.400 -37.411 -11.123 1.00 65.69 726 PHE A O 1
ATOM 5598 N N . ALA A 1 727 ? 35.811 -39.043 -9.724 1.00 64.88 727 ALA A N 1
ATOM 5599 C CA . ALA A 1 727 ? 36.916 -38.821 -8.783 1.00 64.88 727 ALA A CA 1
ATOM 5600 C C . ALA A 1 727 ? 38.295 -38.941 -9.455 1.00 64.88 727 ALA A C 1
ATOM 5602 O O . ALA A 1 727 ? 39.153 -38.071 -9.289 1.00 64.88 727 ALA A O 1
ATOM 5603 N N . LYS A 1 728 ? 38.491 -39.986 -10.275 1.00 62.31 728 LYS A N 1
ATOM 5604 C CA . LYS A 1 728 ? 39.738 -40.220 -11.028 1.00 62.31 728 LYS A CA 1
ATOM 5605 C C . LYS A 1 728 ? 40.051 -39.068 -12.007 1.00 62.31 728 LYS A C 1
ATOM 5607 O O . LYS A 1 728 ? 41.224 -38.749 -12.204 1.00 62.31 728 LYS A O 1
ATOM 5612 N N . THR A 1 729 ? 39.030 -38.418 -12.575 1.00 66.06 729 THR A N 1
ATOM 5613 C CA . THR A 1 729 ? 39.167 -37.408 -13.646 1.00 66.06 729 THR A CA 1
ATOM 5614 C C . THR A 1 729 ? 39.125 -35.965 -13.133 1.00 66.06 729 THR A C 1
ATOM 5616 O O . THR A 1 729 ? 39.947 -35.147 -13.539 1.00 66.06 729 THR A O 1
ATOM 5619 N N . VAL A 1 730 ? 38.200 -35.640 -12.231 1.00 76.06 730 VAL A N 1
ATOM 5620 C CA . VAL A 1 730 ? 37.970 -34.288 -11.693 1.00 76.06 730 VAL A CA 1
ATOM 5621 C C . VAL A 1 730 ? 38.846 -34.029 -10.468 1.00 76.06 730 VAL A C 1
ATOM 5623 O O . VAL A 1 730 ? 39.494 -32.987 -10.395 1.00 76.06 730 VAL A O 1
ATOM 5626 N N . GLY A 1 731 ? 38.963 -34.996 -9.551 1.00 75.00 731 GLY A N 1
ATOM 5627 C CA . GLY A 1 731 ? 39.752 -34.847 -8.323 1.00 75.00 731 GLY A CA 1
ATOM 5628 C C . GLY A 1 731 ? 41.219 -34.497 -8.585 1.00 75.00 731 GLY A C 1
ATOM 5629 O O . GLY A 1 731 ? 41.770 -33.613 -7.935 1.00 75.00 731 GLY A O 1
ATOM 5630 N N . ASN A 1 732 ? 41.840 -35.108 -9.599 1.00 76.25 732 ASN A N 1
ATOM 5631 C CA . ASN A 1 732 ? 43.199 -34.750 -10.018 1.00 76.25 732 ASN A CA 1
ATOM 5632 C C . ASN A 1 732 ? 43.272 -33.345 -10.650 1.00 76.25 732 ASN A C 1
ATOM 5634 O O . ASN A 1 732 ? 44.168 -32.573 -10.304 1.00 76.25 732 ASN A O 1
ATOM 5638 N N . LYS A 1 733 ? 42.315 -32.985 -11.523 1.00 85.56 733 LYS A N 1
ATOM 5639 C CA . LYS A 1 733 ? 42.259 -31.660 -12.169 1.00 85.56 733 LYS A CA 1
ATOM 5640 C C . LYS A 1 733 ? 42.157 -30.518 -11.151 1.00 85.56 733 LYS A C 1
ATOM 5642 O O . LYS A 1 733 ? 42.860 -29.525 -11.318 1.00 85.56 733 LYS A O 1
ATOM 5647 N N . ILE A 1 734 ? 41.355 -30.674 -10.088 1.00 90.25 734 ILE A N 1
ATOM 5648 C CA . ILE A 1 734 ? 41.205 -29.677 -9.008 1.00 90.25 734 ILE A CA 1
ATOM 5649 C C . ILE A 1 734 ? 42.570 -29.269 -8.443 1.00 90.25 734 ILE A C 1
ATOM 5651 O O . ILE A 1 734 ? 42.922 -28.088 -8.434 1.00 90.25 734 ILE A O 1
ATOM 5655 N N . TRP A 1 735 ? 43.376 -30.241 -8.013 1.00 91.88 735 TRP A N 1
ATOM 5656 C CA . TRP A 1 735 ? 44.664 -29.950 -7.382 1.00 91.88 735 TRP A CA 1
ATOM 5657 C C . TRP A 1 735 ? 45.704 -29.419 -8.378 1.00 91.88 735 TRP A C 1
ATOM 5659 O O . TRP A 1 735 ? 46.514 -28.568 -8.004 1.00 91.88 735 TRP A O 1
ATOM 5669 N N . THR A 1 736 ? 45.652 -29.839 -9.648 1.00 91.25 736 THR A N 1
ATOM 5670 C CA . THR A 1 736 ? 46.485 -29.263 -10.717 1.00 91.25 736 THR A CA 1
ATOM 5671 C C . THR A 1 736 ? 46.142 -27.794 -10.981 1.00 91.25 736 THR A C 1
ATOM 5673 O O . THR A 1 736 ? 47.040 -26.956 -10.928 1.00 91.25 736 THR A O 1
ATOM 5676 N N . ALA A 1 737 ? 44.867 -27.453 -11.194 1.00 92.56 737 ALA A N 1
ATOM 5677 C CA . ALA A 1 737 ? 44.450 -26.085 -11.510 1.00 92.56 737 ALA A CA 1
ATOM 5678 C C . ALA A 1 737 ? 44.726 -25.109 -10.348 1.00 92.56 737 ALA A C 1
ATOM 5680 O O . ALA A 1 737 ? 45.254 -24.013 -10.558 1.00 92.56 737 ALA A O 1
ATOM 5681 N N . ILE A 1 738 ? 44.476 -25.529 -9.099 1.00 94.00 738 ILE A N 1
ATOM 5682 C CA . ILE A 1 738 ? 44.841 -24.742 -7.910 1.00 94.00 738 ILE A CA 1
ATOM 5683 C C . ILE A 1 738 ? 46.363 -24.511 -7.866 1.00 94.00 738 ILE A C 1
ATOM 5685 O O . ILE A 1 738 ? 46.809 -23.381 -7.637 1.00 94.00 738 ILE A O 1
ATOM 5689 N N . ASP A 1 739 ? 47.190 -25.527 -8.139 1.00 93.81 739 ASP A N 1
ATOM 5690 C CA . ASP A 1 739 ? 48.642 -25.333 -8.183 1.00 93.81 739 ASP A CA 1
ATOM 5691 C C . ASP A 1 739 ? 49.089 -24.408 -9.321 1.00 93.81 739 ASP A C 1
ATOM 5693 O O . ASP A 1 739 ? 49.981 -23.583 -9.123 1.00 93.81 739 ASP A O 1
ATOM 5697 N N . GLU A 1 740 ? 48.487 -24.479 -10.505 1.00 92.88 740 GLU A N 1
ATOM 5698 C CA . GLU A 1 740 ? 48.779 -23.569 -11.619 1.00 92.88 740 GLU A CA 1
ATOM 5699 C C . GLU A 1 740 ? 48.523 -22.098 -11.268 1.00 92.88 740 GLU A C 1
ATOM 5701 O O . GLU A 1 740 ? 49.370 -21.244 -11.560 1.00 92.88 740 GLU A O 1
ATOM 5706 N N . VAL A 1 741 ? 47.427 -21.793 -10.568 1.00 92.06 741 VAL A N 1
ATOM 5707 C CA . VAL A 1 741 ? 47.082 -20.406 -10.222 1.00 92.06 741 VAL A CA 1
ATOM 5708 C C . VAL A 1 741 ? 47.899 -19.864 -9.044 1.00 92.06 741 VAL A C 1
ATOM 5710 O O . VAL A 1 741 ? 48.364 -18.718 -9.125 1.00 92.06 741 VAL A O 1
ATOM 5713 N N . VAL A 1 742 ? 48.094 -20.632 -7.963 1.00 93.31 742 VAL A N 1
ATOM 5714 C CA . VAL A 1 742 ? 48.740 -20.131 -6.726 1.00 93.31 742 VAL A CA 1
ATOM 5715 C C . VAL A 1 742 ? 50.047 -20.808 -6.318 1.00 93.31 742 VAL A C 1
ATOM 5717 O O . VAL A 1 742 ? 50.736 -20.239 -5.479 1.00 93.31 742 VAL A O 1
ATOM 5720 N N . LYS A 1 743 ? 50.452 -21.938 -6.905 1.00 93.94 743 LYS A N 1
ATOM 5721 C CA . LYS A 1 743 ? 51.614 -22.748 -6.473 1.00 93.94 743 LYS A CA 1
ATOM 5722 C C . LYS A 1 743 ? 51.493 -23.142 -4.996 1.00 93.94 743 LYS A C 1
ATOM 5724 O O . LYS A 1 743 ? 51.936 -22.443 -4.083 1.00 93.94 743 LYS A O 1
ATOM 5729 N N . THR A 1 744 ? 50.825 -24.268 -4.772 1.00 88.94 744 THR A N 1
ATOM 5730 C CA . THR A 1 744 ? 50.359 -24.769 -3.468 1.00 88.94 744 THR A CA 1
ATOM 5731 C C . THR A 1 744 ? 51.476 -24.930 -2.441 1.00 88.94 744 THR A C 1
ATOM 5733 O O . THR A 1 744 ? 51.280 -24.640 -1.263 1.00 88.94 744 THR A O 1
ATOM 5736 N N . ASN A 1 745 ? 52.673 -25.312 -2.888 1.00 88.75 745 ASN A N 1
ATOM 5737 C CA . ASN A 1 745 ? 53.877 -25.437 -2.065 1.00 88.75 745 ASN A CA 1
ATOM 5738 C C . ASN A 1 745 ? 54.444 -24.096 -1.546 1.00 88.75 745 ASN A C 1
ATOM 5740 O O . ASN A 1 745 ? 55.248 -24.099 -0.617 1.00 88.75 745 ASN A O 1
ATOM 5744 N N . GLU A 1 746 ? 54.031 -22.959 -2.115 1.00 90.62 746 GLU A N 1
ATOM 5745 C CA . GLU A 1 746 ? 54.363 -21.598 -1.663 1.00 90.62 746 GLU A CA 1
ATOM 5746 C C . GLU A 1 746 ? 53.180 -20.894 -0.949 1.00 90.62 746 GLU A C 1
ATOM 5748 O O . GLU A 1 746 ? 53.255 -19.695 -0.655 1.00 90.62 746 GLU A O 1
ATOM 5753 N N . CYS A 1 747 ? 52.078 -21.604 -0.674 1.00 91.75 747 CYS A N 1
ATOM 5754 C CA . CYS A 1 747 ? 50.880 -21.037 -0.048 1.00 91.75 747 CYS A CA 1
ATOM 5755 C C . CYS A 1 747 ? 50.889 -21.139 1.485 1.00 91.75 747 CYS A C 1
ATOM 5757 O O . CYS A 1 747 ? 51.176 -22.191 2.051 1.00 91.75 747 CYS A O 1
ATOM 5759 N N . ASP A 1 748 ? 50.437 -20.078 2.161 1.00 93.56 748 ASP A N 1
ATOM 5760 C CA . ASP A 1 748 ? 49.806 -20.242 3.473 1.00 93.56 748 ASP A CA 1
ATOM 5761 C C . ASP A 1 748 ? 48.362 -20.708 3.257 1.00 93.56 748 ASP A C 1
ATOM 5763 O O . ASP A 1 748 ? 47.620 -20.074 2.504 1.00 93.56 748 ASP A O 1
ATOM 5767 N N . ILE A 1 749 ? 47.960 -21.789 3.924 1.00 95.56 749 ILE A N 1
ATOM 5768 C CA . ILE A 1 749 ? 46.614 -22.358 3.801 1.00 95.56 749 ILE A CA 1
ATOM 5769 C C . ILE A 1 749 ? 45.812 -22.066 5.069 1.00 95.56 749 ILE A C 1
ATOM 5771 O O . ILE A 1 749 ? 46.303 -22.259 6.184 1.00 95.56 749 ILE A O 1
ATOM 5775 N N . TYR A 1 750 ? 44.569 -21.626 4.899 1.00 96.56 750 TYR A N 1
ATOM 5776 C CA . TYR A 1 750 ? 43.630 -21.367 5.989 1.00 96.56 750 TYR A CA 1
ATOM 5777 C C . TYR A 1 750 ? 42.280 -22.027 5.709 1.00 96.56 750 TYR A C 1
ATOM 5779 O O . TYR A 1 750 ? 41.906 -22.196 4.551 1.00 96.56 750 TYR A O 1
ATOM 5787 N N . SER A 1 751 ? 41.535 -22.349 6.762 1.00 95.25 751 SER A N 1
ATOM 5788 C CA . SER A 1 751 ? 40.100 -22.622 6.700 1.00 95.25 751 SER A CA 1
ATOM 5789 C C . SER A 1 751 ? 39.314 -21.558 7.464 1.00 95.25 751 SER A C 1
ATOM 5791 O O . SER A 1 751 ? 39.846 -20.946 8.395 1.00 95.25 751 SER A O 1
ATOM 5793 N N . PHE A 1 752 ? 38.061 -21.349 7.070 1.00 94.50 752 PHE A N 1
ATOM 5794 C CA . PHE A 1 752 ? 37.051 -20.621 7.835 1.00 94.50 752 PHE A CA 1
ATOM 5795 C C . PHE A 1 752 ? 36.030 -21.637 8.352 1.00 94.50 752 PHE A C 1
ATOM 5797 O O . PHE A 1 752 ? 35.508 -22.438 7.582 1.00 94.50 752 PHE A O 1
ATOM 5804 N N . ASN A 1 753 ? 35.815 -21.629 9.664 1.00 89.88 753 ASN A N 1
ATOM 5805 C CA . ASN A 1 753 ? 34.936 -22.536 10.390 1.00 89.88 753 ASN A CA 1
ATOM 5806 C C . ASN A 1 753 ? 33.948 -21.654 11.189 1.00 89.88 753 ASN A C 1
ATOM 5808 O O . ASN A 1 753 ? 34.248 -21.324 12.340 1.00 89.88 753 ASN A O 1
ATOM 5812 N N . PRO A 1 754 ? 32.865 -21.166 10.561 1.00 84.88 754 PRO A N 1
ATOM 5813 C CA . PRO A 1 754 ? 31.867 -20.303 11.202 1.00 84.88 754 PRO A CA 1
ATOM 5814 C C . PRO A 1 754 ? 31.048 -21.015 12.299 1.00 84.88 754 PRO A C 1
ATOM 5816 O O . PRO A 1 754 ? 30.978 -22.241 12.331 1.00 84.88 754 PRO A O 1
ATOM 5819 N N . ASP A 1 755 ? 30.403 -20.227 13.170 1.00 79.38 755 ASP A N 1
ATOM 5820 C CA . ASP A 1 755 ? 29.199 -20.662 13.902 1.00 79.38 755 ASP A CA 1
ATOM 5821 C C . ASP A 1 755 ? 27.972 -20.545 12.970 1.00 79.38 755 ASP A C 1
ATOM 5823 O O . ASP A 1 755 ? 27.996 -19.736 12.040 1.00 79.38 755 ASP A O 1
ATOM 5827 N N . SER A 1 756 ? 26.874 -21.253 13.266 1.00 69.38 756 SER A N 1
ATOM 5828 C CA . SER A 1 756 ? 25.617 -21.246 12.479 1.00 69.38 756 SER A CA 1
ATOM 5829 C C . SER A 1 756 ? 25.124 -19.855 12.068 1.00 69.38 756 SER A C 1
ATOM 5831 O O . SER A 1 756 ? 24.622 -19.664 10.966 1.00 69.38 756 SER A O 1
ATOM 5833 N N . ASP A 1 757 ? 25.288 -18.874 12.952 1.00 68.44 757 ASP A N 1
ATOM 5834 C CA . ASP A 1 757 ? 24.736 -17.524 12.813 1.00 68.44 757 ASP A CA 1
ATOM 5835 C C . ASP A 1 757 ? 25.563 -16.632 11.861 1.00 68.44 757 ASP A C 1
ATOM 5837 O O . ASP A 1 757 ? 25.152 -15.519 11.530 1.00 68.44 757 ASP A O 1
ATOM 5841 N N . ILE A 1 758 ? 26.752 -17.095 11.453 1.00 74.19 758 ILE A N 1
ATOM 5842 C CA . ILE A 1 758 ? 27.683 -16.403 10.543 1.00 74.19 758 ILE A CA 1
ATOM 5843 C C . ILE A 1 758 ? 28.181 -17.304 9.400 1.00 74.19 758 ILE A C 1
ATOM 5845 O O . ILE A 1 758 ? 29.098 -16.922 8.666 1.00 74.19 758 ILE A O 1
ATOM 5849 N N . GLU A 1 759 ? 27.613 -18.501 9.258 1.00 79.12 759 GLU A N 1
ATOM 5850 C CA . GLU A 1 759 ? 27.910 -19.406 8.155 1.00 79.12 759 GLU A CA 1
ATOM 5851 C C . GLU A 1 759 ? 27.181 -18.940 6.882 1.00 79.12 759 GLU A C 1
ATOM 5853 O O . GLU A 1 759 ? 25.967 -18.716 6.903 1.00 79.12 759 GLU A O 1
ATOM 5858 N N . PRO A 1 760 ? 27.889 -18.741 5.755 1.00 71.94 760 PRO A N 1
ATOM 5859 C CA . PRO A 1 760 ? 27.220 -18.561 4.478 1.00 71.94 760 PRO A CA 1
ATOM 5860 C C . PRO A 1 760 ? 26.631 -19.898 4.015 1.00 71.94 760 PRO A C 1
ATOM 5862 O O . PRO A 1 760 ? 27.260 -20.941 4.183 1.00 71.94 760 PRO A O 1
ATOM 5865 N N . ASP A 1 761 ? 25.452 -19.863 3.397 1.00 66.81 761 ASP A N 1
ATOM 5866 C CA . ASP A 1 761 ? 24.720 -21.057 2.948 1.00 66.81 761 ASP A CA 1
ATOM 5867 C C . ASP A 1 761 ? 24.263 -21.976 4.132 1.00 66.81 761 ASP A C 1
ATOM 5869 O O . ASP A 1 761 ? 24.171 -23.203 4.009 1.00 66.81 761 ASP A O 1
ATOM 5873 N N . ALA A 1 762 ? 23.971 -21.376 5.301 1.00 63.00 762 ALA A N 1
ATOM 5874 C CA . ALA A 1 762 ? 23.507 -22.029 6.540 1.00 63.00 762 ALA A CA 1
ATOM 5875 C C . ALA A 1 762 ? 22.035 -22.504 6.481 1.00 63.00 762 ALA A C 1
ATOM 5877 O O . ALA A 1 762 ? 21.141 -21.922 7.098 1.00 63.00 762 ALA A O 1
ATOM 5878 N N . GLU A 1 763 ? 21.778 -23.559 5.709 1.00 64.88 763 GLU A N 1
ATOM 5879 C CA . GLU A 1 763 ? 20.426 -23.997 5.332 1.00 64.88 763 GLU A CA 1
ATOM 5880 C C . GLU A 1 763 ? 19.948 -25.282 6.036 1.00 64.88 763 GLU A C 1
ATOM 5882 O O . GLU A 1 763 ? 20.733 -26.178 6.365 1.00 64.88 763 GLU A O 1
ATOM 5887 N N . GLU A 1 764 ? 18.628 -25.402 6.233 1.00 60.31 764 GLU A N 1
ATOM 5888 C CA . GLU A 1 764 ? 17.984 -26.568 6.853 1.00 60.31 764 GLU A CA 1
ATOM 5889 C C . GLU A 1 764 ? 18.051 -27.792 5.919 1.00 60.31 764 GLU A C 1
ATOM 5891 O O . GLU A 1 764 ? 17.206 -27.992 5.050 1.00 60.31 764 GLU A O 1
ATOM 5896 N N . GLY A 1 765 ? 19.092 -28.611 6.099 1.00 70.44 765 GLY A N 1
ATOM 5897 C CA . GLY A 1 765 ? 19.385 -29.774 5.253 1.00 70.44 765 GLY A CA 1
ATOM 5898 C C . GLY A 1 765 ? 20.829 -29.852 4.746 1.00 70.44 765 GLY A C 1
ATOM 5899 O O . GLY A 1 765 ? 21.189 -30.851 4.117 1.00 70.44 765 GLY A O 1
ATOM 5900 N N . ASN A 1 766 ? 21.658 -28.841 5.035 1.00 80.00 766 ASN A N 1
ATOM 5901 C CA . ASN A 1 766 ? 23.106 -28.889 4.839 1.00 80.00 766 ASN A CA 1
ATOM 5902 C C . ASN A 1 766 ? 23.724 -29.979 5.747 1.00 80.00 766 ASN A C 1
ATOM 5904 O O . ASN A 1 766 ? 23.552 -29.965 6.966 1.00 80.00 766 ASN A O 1
ATOM 5908 N N . LEU A 1 767 ? 24.400 -30.955 5.138 1.00 83.25 767 LEU A N 1
ATOM 5909 C CA . LEU A 1 767 ? 25.015 -32.115 5.791 1.00 83.25 767 LEU A CA 1
ATOM 5910 C C . LEU A 1 767 ? 26.461 -31.839 6.215 1.00 83.25 767 LEU A C 1
ATOM 5912 O O . LEU A 1 767 ? 26.915 -32.335 7.247 1.00 83.25 767 LEU A O 1
ATOM 5916 N N . TRP A 1 768 ? 27.193 -31.085 5.394 1.00 87.75 768 TRP A N 1
ATOM 5917 C CA . TRP A 1 768 ? 28.546 -30.615 5.670 1.00 87.75 768 TRP A CA 1
ATOM 5918 C C . TRP A 1 768 ? 28.923 -29.474 4.725 1.00 87.75 768 TRP A C 1
ATOM 5920 O O . TRP A 1 768 ? 28.521 -29.445 3.562 1.00 87.75 768 TRP A O 1
ATOM 5930 N N . SER A 1 769 ? 29.797 -28.593 5.208 1.00 90.25 769 SER A N 1
ATOM 5931 C CA . SER A 1 769 ? 30.421 -27.514 4.446 1.00 90.25 769 SER A CA 1
ATOM 5932 C C . SER A 1 769 ? 31.945 -27.506 4.627 1.00 90.25 769 SER A C 1
ATOM 5934 O O . SER A 1 769 ? 32.507 -28.113 5.551 1.00 90.25 769 SER A O 1
ATOM 5936 N N . PHE A 1 770 ? 32.650 -26.804 3.740 1.00 92.56 770 PHE A N 1
ATOM 5937 C CA . PHE A 1 770 ? 34.007 -26.329 3.998 1.00 92.56 770 PHE A CA 1
ATOM 5938 C C . PHE A 1 770 ? 34.317 -25.031 3.249 1.00 92.56 770 PHE A C 1
ATOM 5940 O O . PHE A 1 770 ? 33.781 -24.769 2.175 1.00 92.56 770 PHE A O 1
ATOM 5947 N N . TYR A 1 771 ? 35.258 -24.255 3.795 1.00 94.62 771 TYR A N 1
ATOM 5948 C CA . TYR A 1 771 ? 35.714 -22.97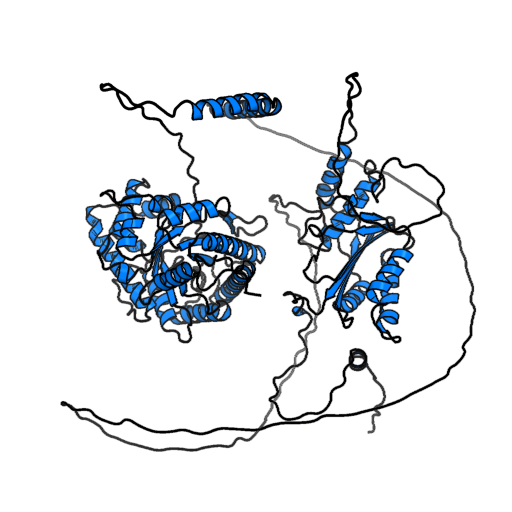9 3.240 1.00 94.62 771 TYR A CA 1
ATOM 5949 C C . TYR A 1 771 ? 37.243 -22.880 3.390 1.00 94.62 771 TYR A C 1
ATOM 5951 O O . TYR A 1 771 ? 37.748 -22.688 4.499 1.00 94.62 771 TYR A O 1
ATOM 5959 N N . TYR A 1 772 ? 37.994 -23.031 2.296 1.00 96.75 772 TYR A N 1
ATOM 5960 C CA . TYR A 1 772 ? 39.464 -23.031 2.272 1.00 96.75 772 TYR A CA 1
ATOM 5961 C C . TYR A 1 772 ? 40.049 -21.857 1.477 1.00 96.75 772 TYR A C 1
ATOM 5963 O O . TYR A 1 772 ? 39.521 -21.444 0.448 1.00 96.75 772 TYR A O 1
ATOM 5971 N N . PHE A 1 773 ? 41.197 -21.359 1.939 1.00 97.31 773 PHE A N 1
ATOM 5972 C CA . PHE A 1 773 ? 41.954 -20.265 1.332 1.00 97.31 773 PHE A CA 1
ATOM 5973 C C . PHE A 1 773 ? 43.392 -20.709 1.071 1.00 97.31 773 PHE A C 1
ATOM 5975 O O . PHE A 1 773 ? 44.091 -21.108 2.005 1.00 97.31 773 PHE A O 1
ATOM 5982 N N . PHE A 1 774 ? 43.865 -20.570 -0.167 1.00 96.75 774 PHE A N 1
ATOM 5983 C CA . PHE A 1 774 ? 45.250 -20.846 -0.558 1.00 96.75 774 PHE A CA 1
ATOM 5984 C C . PHE A 1 774 ? 45.941 -19.526 -0.917 1.00 96.75 774 PHE A C 1
ATOM 5986 O O . PHE A 1 774 ? 45.769 -19.000 -2.019 1.00 96.75 774 PHE A O 1
ATOM 5993 N N . PHE A 1 775 ? 46.699 -18.958 0.026 1.00 95.81 775 PHE A N 1
ATOM 5994 C CA . PHE A 1 775 ? 47.283 -17.624 -0.106 1.00 95.81 775 PHE A CA 1
ATOM 5995 C C . PHE A 1 775 ? 48.770 -17.669 -0.477 1.00 95.81 775 PHE A C 1
ATOM 5997 O O . PHE A 1 775 ? 49.635 -17.840 0.389 1.00 95.81 775 PHE A O 1
ATOM 6004 N N . ASN A 1 776 ? 49.101 -17.400 -1.744 1.00 94.31 776 ASN A N 1
ATOM 6005 C CA . ASN A 1 776 ? 50.491 -17.184 -2.146 1.00 94.31 776 ASN A CA 1
ATOM 6006 C C . ASN A 1 776 ? 50.885 -15.703 -1.998 1.00 94.31 776 ASN A C 1
ATOM 6008 O O . ASN A 1 776 ? 50.514 -14.828 -2.793 1.00 94.31 776 ASN A O 1
ATOM 6012 N N . ARG A 1 777 ? 51.722 -15.429 -0.988 1.00 89.44 777 ARG A N 1
ATOM 6013 C CA . ARG A 1 777 ? 52.232 -14.082 -0.667 1.00 89.44 777 ARG A CA 1
ATOM 6014 C C . ARG A 1 777 ? 53.157 -13.490 -1.738 1.00 89.44 777 ARG A C 1
ATOM 6016 O O . ARG A 1 777 ? 53.211 -12.265 -1.863 1.00 89.44 777 ARG A O 1
ATOM 6023 N N . ARG A 1 778 ? 53.888 -14.325 -2.490 1.00 89.06 778 ARG A N 1
ATOM 6024 C CA . ARG A 1 778 ? 54.827 -13.917 -3.555 1.00 89.06 778 ARG A CA 1
ATOM 6025 C C . ARG A 1 778 ? 54.074 -13.496 -4.816 1.00 89.06 778 ARG A C 1
ATOM 6027 O O . ARG A 1 778 ? 54.288 -12.389 -5.310 1.00 89.06 778 ARG A O 1
ATOM 6034 N N . LEU A 1 779 ? 53.146 -14.333 -5.279 1.00 90.62 779 LEU A N 1
ATOM 6035 C CA . LEU A 1 779 ? 52.285 -14.062 -6.437 1.00 90.62 779 LEU A CA 1
ATOM 6036 C C . LEU A 1 779 ? 51.225 -12.985 -6.151 1.00 90.62 779 LEU A C 1
ATOM 6038 O O . LEU A 1 779 ? 50.745 -12.338 -7.083 1.00 90.62 779 LEU A O 1
ATOM 6042 N N . LYS A 1 780 ? 50.882 -12.766 -4.870 1.00 91.12 780 LYS A N 1
ATOM 6043 C CA . LYS A 1 780 ? 49.752 -11.931 -4.421 1.00 91.12 780 LYS A CA 1
ATOM 6044 C C . LYS A 1 780 ? 48.440 -12.426 -5.036 1.00 91.12 780 LYS A C 1
ATOM 6046 O O . LYS A 1 780 ? 47.678 -11.643 -5.604 1.00 91.12 780 LYS A O 1
ATOM 6051 N N . ARG A 1 781 ? 48.224 -13.737 -4.931 1.00 93.56 781 ARG A N 1
ATOM 6052 C CA . ARG A 1 781 ? 47.024 -14.446 -5.377 1.00 93.56 781 ARG A CA 1
ATOM 6053 C C . ARG A 1 781 ? 46.439 -15.257 -4.224 1.00 93.56 781 ARG A C 1
ATOM 6055 O O . ARG A 1 781 ? 47.182 -15.742 -3.369 1.00 93.56 781 ARG A O 1
ATOM 6062 N N . MET A 1 782 ? 45.123 -15.395 -4.246 1.00 95.25 782 MET A N 1
ATOM 6063 C CA . MET A 1 782 ? 44.325 -16.234 -3.363 1.00 95.25 782 MET A CA 1
ATOM 6064 C C . MET A 1 782 ? 43.492 -17.167 -4.247 1.00 95.25 782 MET A C 1
ATOM 6066 O O . MET A 1 782 ? 42.906 -16.681 -5.213 1.00 95.25 782 MET A O 1
ATOM 6070 N N . ILE A 1 783 ? 43.421 -18.458 -3.922 1.00 97.00 783 ILE A N 1
ATOM 6071 C CA . ILE A 1 783 ? 42.246 -19.269 -4.275 1.00 97.00 783 ILE A CA 1
ATOM 6072 C C . ILE A 1 783 ? 41.337 -19.312 -3.055 1.00 97.00 783 ILE A C 1
ATOM 6074 O O . ILE A 1 783 ? 41.822 -19.564 -1.949 1.00 97.00 783 ILE A O 1
ATOM 6078 N N . PHE A 1 784 ? 40.046 -19.087 -3.268 1.00 97.12 784 PHE A N 1
ATOM 6079 C CA . PHE A 1 784 ? 38.993 -19.511 -2.358 1.00 97.12 784 PHE A CA 1
ATOM 6080 C C . PHE A 1 784 ? 38.364 -20.790 -2.916 1.00 97.12 784 PHE A C 1
ATOM 6082 O O . PHE A 1 784 ? 38.100 -20.870 -4.111 1.00 97.12 784 PHE A O 1
ATOM 6089 N N . PHE A 1 785 ? 38.180 -21.799 -2.073 1.00 95.25 785 PHE A N 1
ATOM 6090 C CA . PHE A 1 785 ? 37.506 -23.045 -2.427 1.00 95.25 785 PHE A CA 1
ATOM 6091 C C . PHE A 1 785 ? 36.492 -23.337 -1.328 1.00 95.25 785 PHE A C 1
ATOM 6093 O O . PHE A 1 785 ? 36.881 -23.670 -0.205 1.00 95.25 785 PHE A O 1
ATOM 6100 N N . SER A 1 786 ? 35.207 -23.199 -1.643 1.00 93.56 786 SER A N 1
ATOM 6101 C CA . SER A 1 786 ? 34.124 -23.618 -0.760 1.00 93.56 786 SER A CA 1
ATOM 6102 C C . SER A 1 786 ? 33.244 -24.675 -1.407 1.00 93.56 786 SER A C 1
ATOM 6104 O O . SER A 1 786 ? 33.149 -24.779 -2.630 1.00 93.56 786 SER A O 1
ATOM 6106 N N . CYS A 1 787 ? 32.635 -25.504 -0.568 1.00 90.56 787 CYS A N 1
ATOM 6107 C CA . CYS A 1 787 ? 31.736 -26.560 -1.001 1.00 90.56 787 CYS A CA 1
ATOM 6108 C C . CYS A 1 787 ? 30.772 -26.925 0.128 1.00 90.56 787 CYS A C 1
ATOM 6110 O O . CYS A 1 787 ? 31.150 -26.852 1.299 1.00 90.56 787 CYS A O 1
ATOM 6112 N N . ARG A 1 788 ? 29.550 -27.322 -0.229 1.00 89.12 788 ARG A N 1
ATOM 6113 C CA . ARG A 1 788 ? 28.508 -27.801 0.688 1.00 89.12 788 ARG A CA 1
ATOM 6114 C C . ARG A 1 788 ? 27.804 -29.025 0.104 1.00 89.12 788 ARG A C 1
ATOM 6116 O O . ARG A 1 788 ? 27.696 -29.134 -1.117 1.00 89.12 788 ARG A O 1
ATOM 6123 N N . ALA A 1 789 ? 27.286 -29.896 0.962 1.00 87.06 789 ALA A N 1
ATOM 6124 C CA . ALA A 1 789 ? 26.407 -30.998 0.580 1.00 87.06 789 ALA A CA 1
ATOM 6125 C C . ALA A 1 789 ? 25.029 -30.828 1.218 1.00 87.06 789 ALA A C 1
ATOM 6127 O O . ALA A 1 789 ? 24.928 -30.639 2.427 1.00 87.06 789 ALA A O 1
ATOM 6128 N N . VAL A 1 790 ? 23.968 -30.930 0.422 1.00 86.12 790 VAL A N 1
ATOM 6129 C CA . VAL A 1 790 ? 22.574 -30.776 0.860 1.00 86.12 790 VAL A CA 1
ATOM 6130 C C . VAL A 1 790 ? 21.842 -32.101 0.659 1.00 86.12 790 VAL A C 1
ATOM 6132 O O . VAL A 1 790 ? 21.971 -32.731 -0.391 1.00 86.12 790 VAL A O 1
ATOM 6135 N N . SER A 1 791 ? 21.078 -32.557 1.653 1.00 82.25 791 SER A N 1
ATOM 6136 C CA . SER A 1 791 ? 20.303 -33.801 1.532 1.00 82.25 791 SER A CA 1
ATOM 6137 C C . SER A 1 791 ? 19.244 -33.710 0.427 1.00 82.25 791 SER A C 1
ATOM 6139 O O . SER A 1 791 ? 18.556 -32.700 0.310 1.00 82.25 791 SER A O 1
ATOM 6141 N N . PHE A 1 792 ? 19.013 -34.799 -0.317 1.00 77.06 792 PHE A N 1
ATOM 6142 C CA . PHE A 1 792 ? 17.881 -34.882 -1.257 1.00 77.06 792 PHE A CA 1
ATOM 6143 C C . PHE A 1 792 ? 16.500 -34.695 -0.608 1.00 77.06 792 PHE A C 1
ATOM 6145 O O . PHE A 1 792 ? 15.538 -34.404 -1.313 1.00 77.06 792 PHE A O 1
ATOM 6152 N N . LEU A 1 793 ? 16.394 -34.860 0.715 1.00 73.56 793 LEU A N 1
ATOM 6153 C CA . LEU A 1 793 ? 15.155 -34.662 1.470 1.00 73.56 793 LEU A CA 1
ATOM 6154 C C . LEU A 1 793 ? 14.928 -33.200 1.900 1.00 73.56 793 LEU A C 1
ATOM 6156 O O . LEU A 1 793 ? 13.870 -32.895 2.452 1.00 73.56 793 LEU A O 1
ATOM 6160 N N . ALA A 1 794 ? 15.895 -32.307 1.664 1.00 66.25 794 ALA A N 1
ATOM 6161 C CA . ALA A 1 794 ? 15.730 -30.874 1.876 1.00 66.25 794 ALA A CA 1
ATOM 6162 C C . ALA A 1 794 ? 14.932 -30.242 0.714 1.00 66.25 794 ALA A C 1
ATOM 6164 O O . ALA A 1 794 ? 15.131 -30.626 -0.444 1.00 66.25 794 ALA A O 1
ATOM 6165 N N . PRO A 1 795 ? 14.031 -29.279 0.983 1.00 57.97 795 PRO A N 1
ATOM 6166 C CA . PRO A 1 795 ? 13.345 -28.541 -0.070 1.00 57.97 795 PRO A CA 1
ATOM 6167 C C . PRO A 1 795 ? 14.331 -27.623 -0.809 1.00 57.97 795 PRO A C 1
ATOM 6169 O O . PRO A 1 795 ? 15.043 -26.844 -0.181 1.00 57.97 795 PRO A O 1
ATOM 6172 N N . LEU A 1 796 ? 14.344 -27.707 -2.141 1.00 53.84 796 LEU A N 1
ATOM 6173 C CA . LEU A 1 796 ? 15.173 -26.860 -3.006 1.00 53.84 796 LEU A CA 1
ATOM 6174 C C . LEU A 1 796 ? 14.760 -25.390 -2.940 1.00 53.84 796 LEU A C 1
ATOM 6176 O O . LEU A 1 796 ? 13.585 -25.079 -2.711 1.00 53.84 796 LEU A O 1
ATOM 6180 N N . GLN A 1 797 ? 15.721 -24.495 -3.180 1.00 50.72 797 GLN A N 1
ATOM 6181 C CA . GLN A 1 797 ? 15.473 -23.054 -3.173 1.00 50.72 797 GLN A CA 1
ATOM 6182 C C . GLN A 1 797 ? 15.465 -22.425 -4.579 1.00 50.72 797 GLN A C 1
ATOM 6184 O O . GLN A 1 797 ? 16.177 -22.884 -5.475 1.00 50.72 797 GLN A O 1
ATOM 6189 N N . PRO A 1 798 ? 14.684 -21.342 -4.790 1.00 40.59 798 PRO A N 1
ATOM 6190 C CA . PRO A 1 798 ? 14.636 -20.654 -6.078 1.00 40.59 798 PRO A CA 1
ATOM 6191 C C . PRO A 1 798 ? 16.014 -20.097 -6.453 1.00 40.59 798 PRO A C 1
ATOM 6193 O O . PRO A 1 798 ? 16.586 -19.311 -5.698 1.00 40.59 798 PRO A O 1
ATOM 6196 N N . GLY A 1 799 ? 16.518 -20.497 -7.620 1.00 46.12 799 GLY A N 1
ATOM 6197 C CA . GLY A 1 799 ? 17.884 -20.226 -8.086 1.00 46.12 799 GLY A CA 1
ATOM 6198 C C . GLY A 1 799 ? 18.725 -21.493 -8.288 1.00 46.12 799 GLY A C 1
ATOM 6199 O O . GLY A 1 799 ? 19.688 -21.458 -9.047 1.00 46.12 799 GLY A O 1
ATOM 6200 N N . GLU A 1 800 ? 18.339 -22.625 -7.689 1.00 47.69 800 GLU A N 1
ATOM 6201 C CA . GLU A 1 800 ? 18.905 -23.945 -8.022 1.00 47.69 800 GLU A CA 1
ATOM 6202 C C . GLU A 1 800 ? 18.202 -24.582 -9.242 1.00 47.69 800 GLU A C 1
ATOM 6204 O O . GLU A 1 800 ? 18.807 -25.385 -9.951 1.00 47.69 800 GLU A O 1
ATOM 6209 N N . ASP A 1 801 ? 16.956 -24.178 -9.531 1.00 41.31 801 ASP A N 1
ATOM 6210 C CA . ASP A 1 801 ? 16.176 -24.623 -10.702 1.00 41.31 801 ASP A CA 1
ATOM 6211 C C . ASP A 1 801 ? 16.708 -24.073 -12.045 1.00 41.31 801 ASP A C 1
ATOM 6213 O O . ASP A 1 801 ? 16.609 -24.754 -13.064 1.00 41.31 801 ASP A O 1
ATOM 6217 N N . ASP A 1 802 ? 17.309 -22.873 -12.066 1.00 39.50 802 ASP A N 1
ATOM 6218 C CA . ASP A 1 802 ? 17.741 -22.172 -13.298 1.00 39.50 802 ASP A CA 1
ATOM 6219 C C . ASP A 1 802 ? 18.883 -22.887 -14.061 1.00 39.50 802 ASP A C 1
ATOM 6221 O O . ASP A 1 802 ? 19.255 -22.478 -15.159 1.00 39.50 802 ASP A O 1
ATOM 6225 N N . MET A 1 803 ? 19.439 -23.963 -13.493 1.00 38.72 803 MET A N 1
ATOM 6226 C CA . MET A 1 803 ? 20.480 -24.816 -14.091 1.00 38.72 803 MET A CA 1
ATOM 6227 C C . MET A 1 803 ? 19.953 -26.203 -14.518 1.00 38.72 803 MET A C 1
ATOM 6229 O O . MET A 1 803 ? 20.740 -27.054 -14.930 1.00 38.72 803 MET A O 1
ATOM 6233 N N . LEU A 1 804 ? 18.641 -26.452 -14.407 1.00 38.00 804 LEU A N 1
ATOM 6234 C CA . LEU A 1 804 ? 17.983 -27.722 -14.757 1.00 38.00 804 LEU A CA 1
ATOM 6235 C C . LEU A 1 804 ? 16.956 -27.584 -15.897 1.00 38.00 804 LEU A C 1
ATOM 6237 O O . LEU A 1 804 ? 16.135 -28.479 -16.096 1.00 38.00 804 LEU A O 1
ATOM 6241 N N . VAL A 1 805 ? 16.997 -26.479 -16.648 1.00 37.59 805 VAL A N 1
ATOM 6242 C CA . VAL A 1 805 ? 16.097 -26.218 -17.781 1.00 37.59 805 VAL A CA 1
ATOM 6243 C C . VAL A 1 805 ? 16.867 -26.242 -19.101 1.00 37.59 805 VAL A C 1
ATOM 6245 O O . VAL A 1 805 ? 17.276 -25.201 -19.600 1.00 37.59 805 VAL A O 1
ATOM 6248 N N . ASP A 1 806 ? 17.023 -27.441 -19.661 1.00 34.25 806 ASP A N 1
ATOM 6249 C CA . ASP A 1 806 ? 16.944 -27.690 -21.106 1.00 34.25 806 ASP A CA 1
ATOM 6250 C C . ASP A 1 806 ? 16.618 -29.183 -21.356 1.00 34.25 806 ASP A C 1
ATOM 6252 O O . ASP A 1 806 ? 16.820 -30.030 -20.483 1.00 34.25 806 ASP A O 1
ATOM 6256 N N . ASP A 1 807 ? 16.074 -29.464 -22.543 1.00 34.72 807 ASP A N 1
ATOM 6257 C CA . ASP A 1 807 ? 15.677 -30.763 -23.118 1.00 34.72 807 ASP A CA 1
ATOM 6258 C C . ASP A 1 807 ? 14.564 -31.599 -22.419 1.00 34.72 807 ASP A C 1
ATOM 6260 O O . ASP A 1 807 ? 14.778 -32.451 -21.556 1.00 34.72 807 ASP A O 1
ATOM 6264 N N . ASP A 1 808 ? 13.354 -31.413 -22.963 1.00 41.03 808 ASP A N 1
ATOM 6265 C CA . ASP A 1 808 ? 12.298 -32.411 -23.207 1.00 41.03 808 ASP A CA 1
ATOM 6266 C C . ASP A 1 808 ? 11.651 -33.194 -22.039 1.00 41.03 808 ASP A C 1
ATOM 6268 O O . ASP A 1 808 ? 11.941 -34.361 -21.769 1.00 41.03 808 ASP A O 1
ATOM 6272 N N . MET A 1 809 ? 10.558 -32.620 -21.514 1.00 32.66 809 MET A N 1
ATOM 6273 C CA . MET A 1 809 ? 9.361 -33.395 -21.144 1.00 32.66 809 MET A CA 1
ATOM 6274 C C . MET A 1 809 ? 8.096 -32.822 -21.803 1.00 32.66 809 MET A C 1
ATOM 6276 O O . MET A 1 809 ? 7.367 -32.023 -21.209 1.00 32.66 809 MET A O 1
ATOM 6280 N N . GLU A 1 810 ? 7.795 -33.273 -23.026 1.00 33.34 810 GLU A N 1
ATOM 6281 C CA . GLU A 1 810 ? 6.422 -33.205 -23.542 1.00 33.34 810 GLU A CA 1
ATOM 6282 C C . GLU A 1 810 ? 5.501 -34.111 -22.706 1.00 33.34 810 GLU A C 1
ATOM 6284 O O . GLU A 1 810 ? 5.852 -35.240 -22.359 1.00 33.34 810 GLU A O 1
ATOM 6289 N N . PHE A 1 811 ? 4.289 -33.635 -22.409 1.00 32.00 811 PHE A N 1
ATOM 6290 C CA . PHE A 1 811 ? 3.241 -34.471 -21.823 1.00 32.00 811 PHE A CA 1
ATOM 6291 C C . PHE A 1 811 ? 2.726 -35.463 -22.877 1.00 32.00 811 PHE A C 1
ATOM 6293 O O . PHE A 1 811 ? 1.964 -35.082 -23.766 1.00 32.00 811 PHE A O 1
ATOM 6300 N N . LEU A 1 812 ? 3.106 -36.734 -22.744 1.00 27.59 812 LEU A N 1
ATOM 6301 C CA . LEU A 1 812 ? 2.472 -37.852 -23.442 1.00 27.59 812 LEU A CA 1
ATOM 6302 C C . LEU A 1 812 ? 1.468 -38.544 -22.510 1.00 27.59 812 LEU A C 1
ATOM 6304 O O . LEU A 1 812 ? 1.789 -38.845 -21.360 1.00 27.59 812 LEU A O 1
ATOM 6308 N N . ASP A 1 813 ? 0.255 -38.782 -23.012 1.00 29.38 813 ASP A N 1
ATOM 6309 C CA . ASP A 1 813 ? -0.802 -39.504 -22.295 1.00 29.38 813 ASP A CA 1
ATOM 6310 C C . ASP A 1 813 ? -0.441 -40.992 -22.080 1.00 29.38 813 ASP A C 1
ATOM 6312 O O . ASP A 1 813 ? 0.305 -41.598 -22.853 1.00 29.38 813 ASP A O 1
ATOM 6316 N N . GLU A 1 814 ? -0.998 -41.602 -21.029 1.00 32.81 814 GLU A N 1
ATOM 6317 C CA . GLU A 1 814 ? -0.738 -42.998 -20.647 1.00 32.81 814 GLU A CA 1
ATOM 6318 C C . GLU A 1 814 ? -1.335 -44.021 -21.641 1.00 32.81 814 GLU A C 1
ATOM 6320 O O . GLU A 1 814 ? -2.506 -44.367 -21.508 1.00 32.81 814 GLU A O 1
ATOM 6325 N N . GLU A 1 815 ? -0.540 -44.575 -22.572 1.00 34.62 815 GLU A N 1
ATOM 6326 C CA . GLU A 1 815 ? -0.676 -45.979 -23.042 1.00 34.62 815 GLU A CA 1
ATOM 6327 C C . GLU A 1 815 ? 0.500 -46.463 -23.935 1.00 34.62 815 GLU A C 1
ATOM 6329 O O . GLU A 1 815 ? 0.351 -46.623 -25.141 1.00 34.62 815 GLU A O 1
ATOM 6334 N N . ASP A 1 816 ? 1.682 -46.726 -23.356 1.00 27.11 816 ASP A N 1
ATOM 6335 C CA . ASP A 1 816 ? 2.429 -47.995 -23.552 1.00 27.11 816 ASP A CA 1
ATOM 6336 C C . ASP A 1 816 ? 3.693 -48.058 -22.666 1.00 27.11 816 ASP A C 1
ATOM 6338 O O . ASP A 1 816 ? 4.151 -47.039 -22.150 1.00 27.11 816 ASP A O 1
ATOM 6342 N N . SER A 1 817 ? 4.278 -49.249 -22.458 1.00 30.12 817 SER A N 1
ATOM 6343 C CA . SER A 1 817 ? 5.435 -49.407 -21.549 1.00 30.12 817 SER A CA 1
ATOM 6344 C C . SER A 1 817 ? 6.590 -50.258 -22.100 1.00 30.12 817 SER A C 1
ATOM 6346 O O . SER A 1 817 ? 6.439 -51.450 -22.380 1.00 30.12 817 SER A O 1
ATOM 6348 N N . GLN A 1 818 ? 7.790 -49.660 -22.198 1.00 30.92 818 GLN A N 1
ATOM 6349 C CA . GLN A 1 818 ? 9.055 -50.396 -22.350 1.00 30.92 818 GLN A CA 1
ATOM 6350 C C . GLN A 1 818 ? 10.311 -49.570 -21.990 1.00 30.92 818 GLN A C 1
ATOM 6352 O O . GLN A 1 818 ? 10.681 -48.638 -22.689 1.00 30.92 818 GLN A O 1
ATOM 6357 N N . VAL A 1 819 ? 10.953 -49.981 -20.889 1.00 37.69 819 VAL A N 1
ATOM 6358 C CA . VAL A 1 819 ? 12.377 -49.853 -20.490 1.00 37.69 819 VAL A CA 1
ATOM 6359 C C . VAL A 1 819 ? 13.221 -48.696 -21.069 1.00 37.69 819 VAL A C 1
ATOM 6361 O O . VAL A 1 819 ? 13.648 -48.738 -22.220 1.00 37.69 819 VAL A O 1
ATOM 6364 N N . LEU A 1 820 ? 13.656 -47.789 -20.183 1.00 28.52 820 LEU A N 1
ATOM 6365 C CA . LEU A 1 820 ? 14.834 -46.921 -20.361 1.00 28.52 820 LEU A CA 1
ATOM 6366 C C . LEU A 1 820 ? 15.876 -47.188 -19.244 1.00 28.52 820 LEU A C 1
ATOM 6368 O O . LEU A 1 820 ? 15.481 -47.598 -18.149 1.00 28.52 820 LEU A O 1
ATOM 6372 N N . PRO A 1 821 ? 17.191 -47.012 -19.498 1.00 31.30 821 PRO A N 1
ATOM 6373 C CA . PRO A 1 821 ? 18.261 -47.380 -18.563 1.00 31.30 821 PRO A CA 1
ATOM 6374 C C . PRO A 1 821 ? 18.537 -46.316 -17.487 1.00 31.30 821 PRO A C 1
ATOM 6376 O O . PRO A 1 821 ? 18.287 -45.127 -17.678 1.00 31.30 821 PRO A O 1
ATOM 6379 N N . SER A 1 822 ? 19.099 -46.745 -16.351 1.00 35.75 822 SER A N 1
ATOM 6380 C CA . SER A 1 822 ? 19.236 -45.928 -15.137 1.00 35.75 822 SER A CA 1
ATOM 6381 C C . SER A 1 822 ? 20.677 -45.849 -14.597 1.00 35.75 822 SER A C 1
ATOM 6383 O O . SER A 1 822 ? 21.006 -46.495 -13.601 1.00 35.75 822 SER A O 1
ATOM 6385 N N . SER A 1 823 ? 21.540 -45.033 -15.214 1.00 38.72 823 SER A N 1
ATOM 6386 C CA . SER A 1 823 ? 22.731 -44.480 -14.538 1.00 38.72 823 SER A CA 1
ATOM 6387 C C . SER A 1 823 ? 23.266 -43.216 -15.229 1.00 38.72 823 SER A C 1
ATOM 6389 O O . SER A 1 823 ? 23.201 -43.089 -16.452 1.00 38.72 823 SER A O 1
ATOM 6391 N N . ALA A 1 824 ? 23.858 -42.294 -14.462 1.00 35.59 824 ALA A N 1
ATOM 6392 C CA . ALA A 1 824 ? 24.477 -41.078 -15.009 1.00 35.59 824 ALA A CA 1
ATOM 6393 C C . ALA A 1 824 ? 25.711 -41.359 -15.898 1.00 35.59 824 ALA A C 1
ATOM 6395 O O . ALA 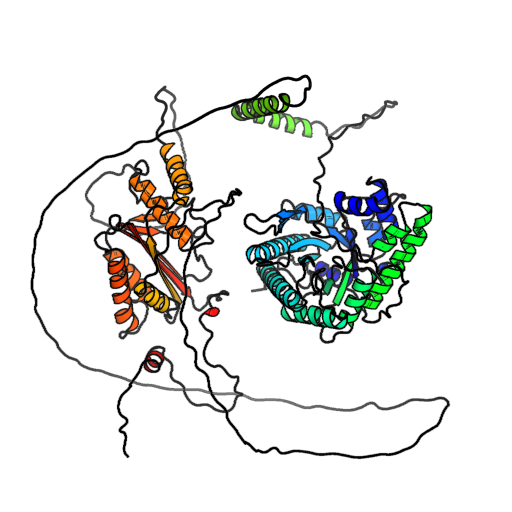A 1 824 ? 26.066 -40.542 -16.746 1.00 35.59 824 ALA A O 1
ATOM 6396 N N . ALA A 1 825 ? 26.346 -42.527 -15.742 1.00 36.25 825 ALA A N 1
ATOM 6397 C CA . ALA A 1 825 ? 27.553 -42.907 -16.475 1.00 36.25 825 ALA A CA 1
ATOM 6398 C C . ALA A 1 825 ? 27.321 -43.140 -17.981 1.00 36.25 825 ALA A C 1
ATOM 6400 O O . ALA A 1 825 ? 28.265 -43.036 -18.764 1.00 36.25 825 ALA A O 1
ATOM 6401 N N . GLU A 1 826 ? 26.088 -43.443 -18.403 1.00 37.22 826 GLU A N 1
ATOM 6402 C CA . GLU A 1 826 ? 25.778 -43.703 -19.816 1.00 37.22 826 GLU A CA 1
ATOM 6403 C C . GLU A 1 826 ? 25.429 -42.429 -20.601 1.00 37.22 826 GLU A C 1
ATOM 6405 O O . GLU A 1 826 ? 25.789 -42.338 -21.775 1.00 37.22 826 GLU A O 1
ATOM 6410 N N . ARG A 1 827 ? 24.839 -41.404 -19.959 1.00 37.88 827 ARG A N 1
ATOM 6411 C CA . ARG A 1 827 ? 24.575 -40.097 -20.602 1.00 37.88 827 ARG A CA 1
ATOM 6412 C C . ARG A 1 827 ? 25.866 -39.437 -21.098 1.00 37.88 827 ARG A C 1
ATOM 6414 O O . ARG A 1 827 ? 25.951 -39.048 -22.259 1.00 37.88 827 ARG A O 1
ATOM 6421 N N . PHE A 1 828 ? 26.916 -39.449 -20.271 1.00 34.38 828 PHE A N 1
ATOM 6422 C CA . PHE A 1 828 ? 28.230 -38.866 -20.590 1.00 34.38 828 PHE A CA 1
ATOM 6423 C C . PHE A 1 828 ? 28.945 -39.506 -21.800 1.00 34.38 828 PHE A C 1
ATOM 6425 O O . PHE A 1 828 ? 29.960 -38.990 -22.266 1.00 34.38 828 PHE A O 1
ATOM 6432 N N . ARG A 1 829 ? 28.445 -40.639 -22.315 1.00 35.59 829 ARG A N 1
ATOM 6433 C CA . ARG A 1 829 ? 28.962 -41.298 -23.523 1.00 35.59 829 ARG A CA 1
ATOM 6434 C C . ARG A 1 829 ? 28.318 -40.813 -24.820 1.00 35.59 829 ARG A C 1
ATOM 6436 O O . ARG A 1 829 ? 28.867 -41.101 -25.879 1.00 35.59 829 ARG A O 1
ATOM 6443 N N . PHE A 1 830 ? 27.165 -40.146 -24.757 1.00 35.78 830 PHE A N 1
ATOM 6444 C CA . PHE A 1 830 ? 26.349 -39.869 -25.943 1.00 35.78 830 PHE A CA 1
ATOM 6445 C C . PHE A 1 830 ? 26.655 -38.513 -26.594 1.00 35.78 830 PHE A C 1
ATOM 6447 O O . PHE A 1 830 ? 26.600 -38.397 -27.815 1.00 35.78 830 PHE A O 1
ATOM 6454 N N . GLU A 1 831 ? 27.034 -37.504 -25.806 1.00 37.06 831 GLU A N 1
ATOM 6455 C CA . GLU A 1 831 ? 27.239 -36.135 -26.307 1.00 37.06 831 GLU A CA 1
ATOM 6456 C C . GLU A 1 831 ? 28.611 -35.902 -26.964 1.00 37.06 831 GLU A C 1
ATOM 6458 O O . GLU A 1 831 ? 28.729 -35.065 -27.857 1.00 37.06 831 GLU A O 1
ATOM 6463 N N . TYR A 1 832 ? 29.652 -36.651 -26.573 1.00 34.47 832 TYR A N 1
ATOM 6464 C CA . TYR A 1 832 ? 31.034 -36.410 -27.024 1.00 34.47 832 TYR A CA 1
ATOM 6465 C C . TYR A 1 832 ? 31.729 -37.620 -27.674 1.00 34.47 832 TYR A C 1
ATOM 6467 O O . TYR A 1 832 ? 32.865 -37.966 -27.356 1.00 34.47 832 TYR A O 1
ATOM 6475 N N . GLY A 1 833 ? 31.078 -38.146 -28.715 1.00 27.88 833 GLY A N 1
ATOM 6476 C CA . GLY A 1 833 ? 31.740 -38.305 -30.015 1.00 27.88 833 GLY A CA 1
ATOM 6477 C C . GLY A 1 833 ? 32.179 -39.703 -30.464 1.00 27.88 833 GLY A C 1
ATOM 6478 O O . GLY A 1 833 ? 32.981 -40.370 -29.821 1.00 27.88 833 GLY A O 1
ATOM 6479 N N . GLU A 1 834 ? 31.811 -40.043 -31.706 1.00 27.70 834 GLU A N 1
ATOM 6480 C CA . GLU A 1 834 ? 32.655 -40.881 -32.569 1.00 27.70 834 GLU A CA 1
ATOM 6481 C C . GLU A 1 834 ? 32.576 -40.435 -34.045 1.00 27.70 834 GLU A C 1
ATOM 6483 O O . GLU A 1 834 ? 31.794 -40.933 -34.852 1.00 27.70 834 GLU A O 1
ATOM 6488 N N . PHE A 1 835 ? 33.414 -39.464 -34.424 1.00 34.41 835 PHE A N 1
ATOM 6489 C CA . PHE A 1 835 ? 33.578 -39.046 -35.822 1.00 34.41 835 PHE A CA 1
ATOM 6490 C C . PHE A 1 835 ? 34.505 -40.028 -36.565 1.00 34.41 835 PHE A C 1
ATOM 6492 O O . PHE A 1 835 ? 35.695 -39.767 -36.753 1.00 34.41 835 PHE A O 1
ATOM 6499 N N . SER A 1 836 ? 33.979 -41.175 -37.008 1.00 32.16 836 SER A N 1
ATOM 6500 C CA . SER A 1 836 ? 34.698 -42.038 -37.955 1.00 32.16 836 SER A CA 1
ATOM 6501 C C . SER A 1 836 ? 33.775 -42.807 -38.908 1.00 32.16 836 SER A C 1
ATOM 6503 O O . SER A 1 836 ? 32.660 -43.173 -38.564 1.00 32.16 836 SER A O 1
ATOM 6505 N N . ASN A 1 837 ? 34.284 -43.077 -40.115 1.00 33.06 837 ASN A N 1
ATOM 6506 C CA . ASN A 1 837 ? 33.721 -44.000 -41.110 1.00 33.06 837 ASN A CA 1
ATOM 6507 C C . ASN A 1 837 ? 32.322 -43.692 -41.688 1.00 33.06 837 ASN A C 1
ATOM 6509 O O . ASN A 1 837 ? 31.358 -44.416 -41.456 1.00 33.06 837 ASN A O 1
ATOM 6513 N N . MET A 1 838 ? 32.279 -42.793 -42.675 1.00 26.06 838 MET A N 1
ATOM 6514 C CA . MET A 1 838 ? 31.536 -43.105 -43.903 1.00 26.06 838 MET A CA 1
ATOM 6515 C C . MET A 1 838 ? 32.371 -42.761 -45.140 1.00 26.06 838 MET A C 1
ATOM 6517 O O . MET A 1 838 ? 33.033 -41.725 -45.190 1.00 26.06 838 MET A O 1
ATOM 6521 N N . ARG A 1 839 ? 32.385 -43.667 -46.124 1.00 26.64 839 ARG A N 1
ATOM 6522 C CA . ARG A 1 839 ? 33.031 -43.445 -47.425 1.00 26.64 839 ARG A CA 1
ATOM 6523 C C . ARG A 1 839 ? 32.108 -42.646 -48.336 1.00 26.64 839 ARG A C 1
ATOM 6525 O O . ARG A 1 839 ? 30.903 -42.864 -48.337 1.00 26.64 839 ARG A O 1
ATOM 6532 N N . VAL A 1 840 ? 32.708 -41.814 -49.181 1.00 28.89 840 VAL A N 1
ATOM 6533 C CA . VAL A 1 840 ? 32.076 -41.361 -50.424 1.00 28.89 840 VAL A CA 1
ATOM 6534 C C . VAL A 1 840 ? 32.170 -42.498 -51.442 1.00 28.89 840 VAL A C 1
ATOM 6536 O O . VAL A 1 840 ? 33.271 -42.996 -51.682 1.00 28.89 840 VAL A O 1
ATOM 6539 N N . GLU A 1 841 ? 31.054 -42.869 -52.069 1.00 28.88 841 GLU A N 1
ATOM 6540 C CA . GLU A 1 841 ? 31.055 -43.625 -53.325 1.00 28.88 841 GLU A CA 1
ATOM 6541 C C . GLU A 1 841 ? 30.214 -42.887 -54.379 1.00 28.88 841 GLU A C 1
ATOM 6543 O O . GLU A 1 841 ? 28.998 -42.788 -54.246 1.00 28.88 841 GLU A O 1
ATOM 6548 N N . VAL A 1 842 ? 30.930 -42.409 -55.409 1.00 37.03 842 VAL A N 1
ATOM 6549 C CA . VAL A 1 842 ? 30.486 -41.810 -56.691 1.00 37.03 842 VAL A CA 1
ATOM 6550 C C . VAL A 1 842 ? 29.622 -40.546 -56.589 1.00 37.03 842 VAL A C 1
ATOM 6552 O O . VAL A 1 842 ? 28.391 -40.624 -56.784 1.00 37.03 842 VAL A O 1
#

Solvent-accessible surface area (backbone atoms only — not comparable to full-atom values): 52157 Å² total; per-residue (Å²): 129,83,81,75,54,34,36,43,80,96,26,43,61,60,20,29,52,49,36,42,52,29,43,32,91,30,19,19,30,43,39,59,44,58,37,78,54,43,44,34,68,64,28,50,86,56,70,39,72,81,46,68,68,54,53,46,51,51,52,43,46,66,75,58,30,54,86,86,50,49,48,63,26,26,16,24,37,32,22,20,70,69,54,52,74,33,49,41,100,86,67,48,43,44,40,57,58,35,48,76,60,62,21,42,34,24,35,51,60,52,58,30,71,45,73,38,89,93,51,93,78,40,31,40,55,45,41,72,80,70,35,53,65,48,38,42,53,40,38,75,58,56,30,46,28,35,35,42,67,34,54,45,48,52,51,93,80,37,65,35,70,69,49,39,54,50,35,16,46,49,48,20,54,51,35,23,44,24,28,61,39,52,19,18,26,33,48,20,61,31,59,47,51,54,49,54,48,48,52,66,60,29,39,51,53,55,34,55,44,42,38,44,30,48,51,30,26,56,76,47,24,46,49,43,42,28,25,34,40,25,36,49,68,38,50,44,17,75,64,29,86,77,84,79,52,45,61,52,36,17,51,44,33,54,50,35,46,74,75,37,58,67,75,58,33,43,27,38,29,30,36,43,78,34,41,13,36,45,53,45,29,48,35,41,16,35,43,38,64,56,81,93,70,79,46,34,57,31,41,34,24,36,65,42,50,36,56,66,24,51,67,56,22,50,85,38,82,90,25,41,69,61,14,23,51,46,30,52,50,43,39,47,42,42,15,31,4,37,64,39,62,50,82,88,70,66,71,95,74,38,76,61,72,56,61,61,83,86,78,73,69,46,64,74,79,79,74,82,72,78,86,76,80,77,76,80,81,89,79,90,82,87,84,89,88,90,89,79,71,71,71,62,56,58,58,53,59,54,51,62,64,54,66,76,75,52,78,70,64,59,58,58,60,53,50,53,66,52,62,74,65,77,62,93,86,85,88,87,83,90,85,88,82,85,82,89,79,91,81,93,91,89,90,89,91,85,94,87,92,89,87,92,83,91,85,89,90,84,91,84,90,89,82,92,88,89,89,83,88,86,93,87,90,91,90,90,91,87,92,86,87,88,90,91,85,86,90,85,86,90,85,90,90,87,85,84,88,78,89,87,86,81,90,87,80,89,86,83,88,89,83,89,89,78,90,82,87,82,85,90,84,90,83,91,84,91,86,85,90,87,86,84,89,84,84,86,85,90,82,79,92,78,87,85,84,90,79,90,81,91,80,90,81,91,82,90,75,88,71,85,64,72,35,54,44,47,75,46,95,48,72,71,38,52,58,47,28,64,69,23,56,72,38,79,58,90,64,33,41,32,38,37,46,54,46,40,31,39,67,65,86,66,86,56,44,55,56,49,50,47,52,56,49,52,71,46,59,67,81,74,74,80,86,81,86,85,83,89,87,80,87,85,88,82,82,85,87,86,83,87,83,81,91,89,80,88,83,89,88,89,78,89,83,84,97,72,79,93,64,46,61,60,42,57,60,83,38,69,68,18,47,53,48,53,48,53,52,38,15,40,49,29,45,81,41,74,89,50,82,44,86,78,66,61,68,80,38,40,46,59,51,94,52,68,65,63,52,53,53,51,51,45,44,74,75,45,65,72,48,94,50,100,77,53,57,62,48,68,56,50,57,54,47,52,59,51,44,53,31,74,75,39,38,63,94,63,35,54,37,35,37,54,59,62,56,78,94,69,37,85,86,71,51,88,43,57,76,50,73,50,37,37,37,40,36,9,77,86,81,31,27,32,38,42,41,36,38,39,29,32,35,72,87,32,85,84,58,97,75,66,60,82,80,70,78,75,86,85,83,78,92,73,81,96,83,86,89,81,88,83,90,91,60,77,79,60,59,76,62,68,83,75,73,80,96,70,89,81,83,89,80,136

Secondary structure (DSSP, 8-state):
-PPP-SS-HHHHHHHHHHHHHHT-TT-EEEEE---HHHHHHHHTTTT----HHHHHHHHHHHHTSTTTTGGGTEEEEEE-HHHHH-B-TTS-BHHHHHHHTTPEEEEE----EEE-TTSSS-EEE---TTHHHHHHHHHHTT--EEEEEEEEE-BTTBS-HHHHHHHHHHHHHHHHHHHHTT-EEEEEEEEE--SS--HHHHHHHHHHHHHHHHHHHHHTT--GGG-EE-PPP----TT-SS---HHHHHHHHHHHHHHH--TTS-EEEE--TT--HHHHHHHHHHHHH-S---SEEEEEESHHHHHHHHHHHTT-GGGHHHHHHHHHHHHHHHHHHHTT---S-S-S---S----TT----------------PPPP----------SHHHHHHHHHHHHHHTT-HHHHHHHHHHHHHTTSS---------------------------------------------------------------------------------------------------------------------------------------------PEEE--HHHHHHHHHTSSEE-SSEEEEEEEEEEE-S--STHHHHHHHHHHHHHGGG-PPP------------------------------------TTS-TTSHHHHHHHHHHHHHHHHHSTT--GGG--GGGEEEES-HHHHHHHHHIIIIISS--TT-HHIIIIIHHHHHHHHHHH-GGGEEEEEE---GGG-TT--TTEEEEEEEEEEETTTTEEEEEEEEEEETTSPP-TTSGGGS--S------S---------HHHHTTTSS----------

Mean predicted aligned error: 22.13 Å